Protein AF-F2NIY1-F1 (afdb_monomer)

Structure (mmCIF, N/CA/C/O backbone):
data_AF-F2NIY1-F1
#
_entry.id   AF-F2NIY1-F1
#
loop_
_atom_site.group_PDB
_atom_site.id
_atom_site.type_symbol
_atom_site.label_atom_id
_atom_site.label_alt_id
_atom_site.label_comp_id
_atom_site.label_asym_id
_atom_site.label_entity_id
_atom_site.label_seq_id
_atom_site.pdbx_PDB_ins_code
_atom_site.Cartn_x
_atom_site.Cartn_y
_atom_site.Cartn_z
_atom_site.occupancy
_atom_site.B_iso_or_equiv
_atom_site.auth_seq_id
_atom_site.auth_comp_id
_atom_site.auth_asym_id
_atom_site.auth_atom_id
_atom_site.pdbx_PDB_model_num
ATOM 1 N N . MET A 1 1 ? 26.839 4.513 42.586 1.00 34.50 1 MET A N 1
ATOM 2 C CA . MET A 1 1 ? 27.881 4.174 41.592 1.00 34.50 1 MET A CA 1
ATOM 3 C C . MET A 1 1 ? 27.705 2.713 41.230 1.00 34.50 1 MET A C 1
ATOM 5 O O . MET A 1 1 ? 27.552 1.915 42.141 1.00 34.50 1 MET A O 1
ATOM 9 N N . GLY A 1 2 ? 27.630 2.408 39.936 1.00 27.31 2 GLY A N 1
ATOM 10 C CA . GLY A 1 2 ? 27.145 1.130 39.403 1.00 27.31 2 GLY A CA 1
ATOM 11 C C . GLY A 1 2 ? 26.038 1.392 38.385 1.00 27.31 2 GLY A C 1
ATOM 12 O O . GLY A 1 2 ? 24.865 1.190 38.671 1.00 27.31 2 GLY A O 1
ATOM 13 N N . SER A 1 3 ? 26.416 1.996 37.258 1.00 24.86 3 SER A N 1
ATOM 14 C CA . SER A 1 3 ? 25.543 2.315 36.133 1.00 24.86 3 SER A CA 1
ATOM 15 C C . SER A 1 3 ? 25.683 1.225 35.076 1.00 24.86 3 SER A C 1
ATOM 17 O O . SER A 1 3 ? 26.606 1.290 34.263 1.00 24.86 3 SER A O 1
ATOM 19 N N . ASP A 1 4 ? 24.768 0.263 35.056 1.00 25.28 4 ASP A N 1
ATOM 20 C CA . ASP A 1 4 ? 24.613 -0.617 33.900 1.00 25.28 4 ASP A CA 1
ATOM 21 C C . ASP A 1 4 ? 23.855 0.149 32.813 1.00 25.28 4 ASP A C 1
ATOM 23 O O . ASP A 1 4 ? 22.625 0.200 32.761 1.00 25.28 4 ASP A O 1
ATOM 27 N N . ARG A 1 5 ? 24.637 0.831 31.972 1.00 27.58 5 ARG A N 1
ATOM 28 C CA . ARG A 1 5 ? 24.204 1.356 30.679 1.00 27.58 5 ARG A CA 1
ATOM 29 C C . ARG A 1 5 ? 24.092 0.177 29.713 1.00 27.58 5 ARG A C 1
ATOM 31 O O . ARG A 1 5 ? 25.102 -0.350 29.265 1.00 27.58 5 ARG A O 1
ATOM 38 N N . LEU A 1 6 ? 22.868 -0.210 29.365 1.00 25.81 6 LEU A N 1
ATOM 39 C CA . LEU A 1 6 ? 22.615 -0.975 28.146 1.00 25.81 6 LEU A CA 1
ATOM 40 C C . LEU A 1 6 ? 22.696 -0.002 26.963 1.00 25.81 6 LEU A C 1
ATOM 42 O O . LEU A 1 6 ? 21.741 0.708 26.655 1.00 25.81 6 LEU A O 1
ATOM 46 N N . GLU A 1 7 ? 23.874 0.073 26.345 1.00 24.19 7 GLU A N 1
ATOM 47 C CA . GLU A 1 7 ? 24.075 0.726 25.054 1.00 24.19 7 GLU A CA 1
ATOM 48 C C . GLU A 1 7 ? 23.358 -0.083 23.963 1.00 24.19 7 GLU A C 1
ATOM 50 O O . GLU A 1 7 ? 23.762 -1.191 23.612 1.00 24.19 7 GLU A O 1
ATOM 55 N N . PHE A 1 8 ? 22.284 0.478 23.404 1.00 26.30 8 PHE A N 1
ATOM 56 C CA . PHE A 1 8 ? 21.728 0.010 22.138 1.00 26.30 8 PHE A CA 1
ATOM 57 C C . PHE A 1 8 ? 22.688 0.409 21.010 1.00 26.30 8 PHE A C 1
ATOM 59 O O . PHE A 1 8 ? 22.641 1.517 20.479 1.00 26.30 8 PHE A O 1
ATOM 66 N N . SER A 1 9 ? 23.581 -0.515 20.665 1.00 22.72 9 SER A N 1
ATOM 67 C CA . SER A 1 9 ? 24.379 -0.491 19.441 1.00 22.72 9 SER A CA 1
ATOM 68 C C . SER A 1 9 ? 23.450 -0.504 18.220 1.00 22.72 9 SER A C 1
ATOM 70 O O . SER A 1 9 ? 22.836 -1.521 17.892 1.00 22.72 9 SER A O 1
ATOM 72 N N . MET A 1 10 ? 23.323 0.645 17.549 1.00 27.56 10 MET A N 1
ATOM 73 C CA . MET A 1 10 ? 22.787 0.723 16.191 1.00 27.56 10 MET A CA 1
ATOM 74 C C . MET A 1 10 ? 23.827 0.144 15.228 1.00 27.56 10 MET A C 1
ATOM 76 O O . MET A 1 10 ? 24.684 0.862 14.715 1.00 27.56 10 MET A O 1
ATOM 80 N N . SER A 1 11 ? 23.745 -1.158 14.965 1.00 24.38 11 SER A N 1
ATOM 81 C CA . SER A 1 11 ? 24.379 -1.738 13.786 1.00 24.38 11 SER A CA 1
ATOM 82 C C . SER A 1 11 ? 23.617 -1.270 12.545 1.00 24.38 11 SER A C 1
ATOM 84 O O . SER A 1 11 ? 22.466 -1.623 12.294 1.00 24.38 11 SER A O 1
ATOM 86 N N . THR A 1 12 ? 24.266 -0.411 11.766 1.00 30.39 12 THR A N 1
ATOM 87 C CA . THR A 1 12 ? 23.859 -0.032 10.414 1.00 30.39 12 THR A CA 1
ATOM 88 C C . THR A 1 12 ? 24.094 -1.204 9.462 1.00 30.39 12 THR A C 1
ATOM 90 O O . THR A 1 12 ? 25.028 -1.187 8.663 1.00 30.39 12 THR A O 1
ATOM 93 N N . GLU A 1 13 ? 23.257 -2.235 9.533 1.00 26.20 13 GLU A N 1
ATOM 94 C CA . GLU A 1 13 ? 23.076 -3.141 8.401 1.00 26.20 13 GLU A CA 1
ATOM 95 C C . GLU A 1 13 ? 22.115 -2.479 7.413 1.00 26.20 13 GLU A C 1
ATOM 97 O O . GLU A 1 13 ? 20.939 -2.252 7.709 1.00 26.20 13 GLU A O 1
ATOM 102 N N . LYS A 1 14 ? 22.630 -2.151 6.223 1.00 34.44 14 LYS A N 1
ATOM 103 C CA . LYS A 1 14 ? 21.822 -1.829 5.043 1.00 34.44 14 LYS A CA 1
ATOM 104 C C . LYS A 1 14 ? 20.902 -3.020 4.753 1.00 34.44 14 LYS A C 1
ATOM 106 O O . LYS A 1 14 ? 21.300 -3.956 4.068 1.00 34.44 14 LYS A O 1
ATOM 111 N N . ARG A 1 15 ? 19.683 -2.999 5.293 1.00 31.45 15 ARG A N 1
ATOM 112 C CA . ARG A 1 15 ? 18.624 -3.950 4.945 1.00 31.45 15 ARG A CA 1
ATOM 113 C C . ARG A 1 15 ? 17.949 -3.481 3.663 1.00 31.45 15 ARG A C 1
ATOM 115 O O . ARG A 1 15 ? 17.268 -2.457 3.656 1.00 31.45 15 ARG A O 1
ATOM 122 N N . GLU A 1 16 ? 18.160 -4.232 2.588 1.00 28.19 16 GLU A N 1
ATOM 123 C CA . GLU A 1 16 ? 17.372 -4.150 1.361 1.00 28.19 16 GLU A CA 1
ATOM 124 C C . GLU A 1 16 ? 15.898 -4.417 1.697 1.00 28.19 16 GLU A C 1
ATOM 126 O O . GLU A 1 16 ? 15.471 -5.555 1.892 1.00 28.19 16 GLU A O 1
ATOM 131 N N . PHE A 1 17 ? 15.106 -3.351 1.802 1.00 32.78 17 PHE A N 1
ATOM 132 C CA . PHE A 1 17 ? 13.655 -3.463 1.816 1.00 32.78 17 PHE A CA 1
ATOM 133 C C . PHE A 1 17 ? 13.190 -3.782 0.395 1.00 32.78 17 PHE A C 1
ATOM 135 O O . PHE A 1 17 ? 13.130 -2.911 -0.471 1.00 32.78 17 PHE A O 1
ATOM 142 N N . SER A 1 18 ? 12.842 -5.047 0.167 1.00 27.27 18 SER A N 1
ATOM 143 C CA . SER A 1 18 ? 11.986 -5.455 -0.944 1.00 27.27 18 SER A CA 1
ATOM 144 C C . SER A 1 18 ? 10.733 -4.569 -0.956 1.00 27.27 18 SER A C 1
ATOM 146 O O . SER A 1 18 ? 9.920 -4.624 -0.031 1.00 27.27 18 SER A O 1
ATOM 148 N N . MET A 1 19 ? 10.588 -3.735 -1.991 1.00 32.88 19 MET A N 1
ATOM 149 C CA . MET A 1 19 ? 9.432 -2.863 -2.222 1.00 32.88 19 MET A CA 1
ATOM 150 C C . MET A 1 19 ? 8.177 -3.704 -2.512 1.00 32.88 19 MET A C 1
ATOM 152 O O . MET A 1 19 ? 7.791 -3.907 -3.663 1.00 32.88 19 MET A O 1
ATOM 156 N N . ALA A 1 20 ? 7.519 -4.191 -1.460 1.00 31.25 20 ALA A N 1
ATOM 157 C CA . ALA A 1 20 ? 6.148 -4.679 -1.533 1.00 31.25 20 ALA A CA 1
ATOM 158 C C . ALA A 1 20 ? 5.194 -3.491 -1.758 1.00 31.25 20 ALA A C 1
ATOM 160 O O . ALA A 1 20 ? 5.327 -2.438 -1.135 1.00 31.25 20 ALA A O 1
ATOM 161 N N . LYS A 1 21 ? 4.221 -3.659 -2.662 1.00 38.22 21 LYS A N 1
ATOM 162 C CA . LYS A 1 21 ? 3.338 -2.595 -3.179 1.00 38.22 21 LYS A CA 1
ATOM 163 C C . LYS A 1 21 ? 2.421 -1.908 -2.155 1.00 38.22 21 LYS A C 1
ATOM 165 O O . LYS A 1 21 ? 1.781 -0.936 -2.531 1.00 38.22 21 LYS A O 1
ATOM 170 N N . HIS A 1 22 ? 2.398 -2.316 -0.888 1.00 41.97 22 HIS A N 1
ATOM 171 C CA . HIS A 1 22 ? 1.850 -1.534 0.224 1.00 41.97 22 HIS A CA 1
ATOM 172 C C . HIS A 1 22 ? 2.575 -1.933 1.519 1.00 41.97 22 HIS A C 1
ATOM 174 O O . HIS A 1 22 ? 2.451 -3.088 1.918 1.00 41.97 22 HIS A O 1
ATOM 180 N N . PRO A 1 23 ? 3.306 -1.033 2.203 1.00 52.50 23 PRO A N 1
ATOM 181 C CA . PRO A 1 23 ? 3.766 -1.314 3.557 1.00 52.50 23 PRO A CA 1
ATOM 182 C C . PRO A 1 23 ? 2.530 -1.476 4.447 1.00 52.50 23 PRO A C 1
ATOM 184 O O . PRO A 1 23 ? 1.653 -0.606 4.452 1.00 52.50 23 PRO A O 1
ATOM 187 N N . GLU A 1 24 ? 2.430 -2.598 5.152 1.00 59.06 24 GLU A N 1
ATOM 188 C CA . GLU A 1 24 ? 1.365 -2.870 6.118 1.00 59.06 24 GLU A CA 1
ATOM 189 C C . GLU A 1 24 ? 1.237 -1.697 7.109 1.00 59.06 24 GLU A C 1
ATOM 191 O O . GLU A 1 24 ? 2.199 -1.323 7.783 1.00 59.06 24 GLU A O 1
ATOM 196 N N . LYS A 1 25 ? 0.070 -1.032 7.132 1.00 78.94 25 LYS A N 1
ATOM 197 C CA . LYS A 1 25 ? -0.057 0.311 7.728 1.00 78.94 25 LYS A CA 1
ATOM 198 C C . LYS A 1 25 ? -0.220 0.294 9.247 1.00 78.94 25 LYS A C 1
ATOM 200 O O . LYS A 1 25 ? 0.524 0.992 9.925 1.00 78.94 25 LYS A O 1
ATOM 205 N N . LEU A 1 26 ? -1.183 -0.450 9.791 1.00 92.50 26 LEU A N 1
ATOM 206 C CA . LEU A 1 26 ? -1.394 -0.599 11.238 1.00 92.50 26 LEU A CA 1
ATOM 207 C C . LEU A 1 26 ? -2.004 -1.964 11.540 1.00 92.50 26 LEU A C 1
ATOM 209 O O . LEU A 1 26 ? -3.121 -2.255 11.108 1.00 92.50 26 LEU A O 1
ATOM 213 N N . HIS A 1 27 ? -1.283 -2.761 12.316 1.00 93.50 27 HIS A N 1
ATOM 214 C CA . HIS A 1 27 ? -1.704 -4.059 12.817 1.00 93.50 27 HIS A CA 1
ATOM 215 C C . HIS A 1 27 ? -1.957 -3.953 14.320 1.00 93.50 27 HIS A C 1
ATOM 217 O O . HIS A 1 27 ? -1.181 -3.336 15.053 1.00 93.50 27 HIS A O 1
ATOM 223 N N . VAL A 1 28 ? -3.084 -4.505 14.765 1.00 95.56 28 VAL A N 1
ATOM 224 C CA . VAL A 1 28 ? -3.552 -4.390 16.148 1.00 95.56 28 VAL A CA 1
ATOM 225 C C . VAL A 1 28 ? -3.917 -5.774 16.640 1.00 95.56 28 VAL A C 1
ATOM 227 O O . VAL A 1 28 ? -4.896 -6.362 16.186 1.00 95.56 28 VAL A O 1
ATOM 230 N N . GLY A 1 29 ? -3.117 -6.273 17.570 1.00 95.25 29 GLY A N 1
ATOM 231 C CA . GLY A 1 29 ? -3.402 -7.480 18.320 1.00 95.25 29 GLY A CA 1
ATOM 232 C C . GLY A 1 29 ? -4.019 -7.135 19.665 1.00 95.25 29 GLY A C 1
ATOM 233 O O . GLY A 1 29 ? -3.693 -6.101 20.244 1.00 95.25 29 GLY A O 1
ATOM 234 N N . TYR A 1 30 ? -4.920 -7.961 20.177 1.00 96.12 30 TYR A N 1
ATOM 235 C CA . TYR A 1 30 ? -5.479 -7.775 21.513 1.00 96.12 30 TYR A CA 1
ATOM 236 C C . TYR A 1 30 ? -5.852 -9.122 22.126 1.00 96.12 30 TYR A C 1
ATOM 238 O O . TYR A 1 30 ? -6.194 -10.053 21.403 1.00 96.12 30 TYR A O 1
ATOM 246 N N . GLY A 1 31 ? -5.766 -9.218 23.448 1.00 96.12 31 GLY A N 1
ATOM 247 C CA . GLY A 1 31 ? -6.045 -10.438 24.193 1.00 96.12 31 GLY A CA 1
ATOM 248 C C . GLY A 1 31 ? -6.516 -10.138 25.606 1.00 96.12 31 GLY A C 1
ATOM 249 O O . GLY A 1 31 ? -6.252 -9.058 26.147 1.00 96.12 31 GLY A O 1
ATOM 250 N N . THR A 1 32 ? -7.243 -11.079 26.198 1.00 97.06 32 THR A N 1
ATOM 251 C CA . THR A 1 32 ? -7.764 -10.960 27.558 1.00 97.06 32 THR A CA 1
ATOM 252 C C . THR A 1 32 ? -7.645 -12.277 28.310 1.00 97.06 32 THR A C 1
ATOM 254 O O . THR A 1 32 ? -7.952 -13.342 27.785 1.00 97.06 32 THR A O 1
ATOM 257 N N . ALA A 1 33 ? -7.207 -12.213 29.565 1.00 97.12 33 ALA A N 1
ATOM 258 C CA . ALA A 1 33 ? -7.111 -13.388 30.418 1.00 97.12 33 ALA A CA 1
ATOM 259 C C . ALA A 1 33 ? -7.581 -13.084 31.843 1.00 97.12 33 ALA A C 1
ATOM 261 O O . ALA A 1 33 ? -7.423 -11.972 32.355 1.00 97.12 33 ALA A O 1
ATOM 262 N N . ALA A 1 34 ? -8.143 -14.104 32.491 1.00 95.75 34 ALA A N 1
ATOM 263 C CA . ALA A 1 34 ? -8.561 -14.078 33.886 1.00 95.75 34 ALA A CA 1
ATOM 264 C C . ALA A 1 34 ? -8.251 -15.428 34.552 1.00 95.75 34 ALA A C 1
ATOM 266 O O . ALA A 1 34 ? -8.236 -16.476 33.911 1.00 95.75 34 ALA A O 1
ATOM 267 N N . GLY A 1 35 ? -7.994 -15.407 35.857 1.00 93.75 35 GLY A N 1
ATOM 268 C CA . GLY A 1 35 ? -7.567 -16.577 36.629 1.00 93.75 35 GLY A CA 1
ATOM 269 C C . GLY A 1 35 ? -6.897 -16.195 37.948 1.00 93.75 35 GLY A C 1
ATOM 270 O O . GLY A 1 35 ? -6.957 -15.034 38.348 1.00 93.75 35 GLY A O 1
ATOM 271 N N . ASN A 1 36 ? -6.246 -17.166 38.598 1.00 92.75 36 ASN A N 1
ATOM 272 C CA . ASN A 1 36 ? -5.643 -17.001 39.933 1.00 92.75 36 ASN A CA 1
ATOM 273 C C . ASN A 1 36 ? -4.116 -16.803 39.922 1.00 92.75 36 ASN A C 1
ATOM 275 O O . ASN A 1 36 ? -3.547 -16.433 40.942 1.00 92.75 36 ASN A O 1
ATOM 279 N N . ASN A 1 37 ? -3.436 -17.076 38.804 1.00 96.75 37 ASN A N 1
ATOM 280 C CA . ASN A 1 37 ? -1.978 -16.962 38.694 1.00 96.75 37 ASN A CA 1
ATOM 281 C C . ASN A 1 37 ? -1.614 -15.736 37.845 1.00 96.75 37 ASN A C 1
ATOM 283 O O . ASN A 1 37 ? -1.852 -15.732 36.638 1.00 96.75 37 ASN A O 1
ATOM 287 N N . SER A 1 38 ? -1.039 -14.712 38.478 1.00 97.56 38 SER A N 1
ATOM 288 C CA . SER A 1 38 ? -0.721 -13.429 37.842 1.00 97.56 38 SER A CA 1
ATOM 289 C C . SER A 1 38 ? 0.246 -13.553 36.665 1.00 97.56 38 SER A C 1
ATOM 291 O O . SER A 1 38 ? -0.016 -12.980 35.608 1.00 97.56 38 SER A O 1
ATOM 293 N N . LEU A 1 39 ? 1.318 -14.338 36.809 1.00 97.19 39 LEU A N 1
ATOM 294 C CA . LEU A 1 39 ? 2.290 -14.574 35.736 1.00 97.19 39 LEU A CA 1
ATOM 295 C C . LEU A 1 39 ? 1.623 -15.217 34.511 1.00 97.19 39 LEU A C 1
ATOM 297 O O . LEU A 1 39 ? 1.775 -14.743 33.384 1.00 97.19 39 LEU A O 1
ATOM 301 N N . ARG A 1 40 ? 0.848 -16.283 34.739 1.00 97.31 40 ARG A N 1
ATOM 302 C CA . ARG A 1 40 ? 0.166 -17.031 33.676 1.00 97.31 40 ARG A CA 1
ATOM 303 C C . ARG A 1 40 ? -0.861 -16.169 32.944 1.00 97.31 40 ARG A C 1
ATOM 305 O O . ARG A 1 40 ? -0.887 -16.193 31.720 1.00 97.31 40 ARG A O 1
ATOM 312 N N . VAL A 1 41 ? -1.653 -15.388 33.678 1.00 97.50 41 VAL A N 1
ATOM 313 C CA . VAL A 1 41 ? -2.659 -14.485 33.099 1.00 97.50 41 VAL A CA 1
ATOM 314 C C . VAL A 1 41 ? -1.999 -13.438 32.192 1.00 97.50 41 VAL A C 1
ATOM 316 O O . VAL A 1 41 ? -2.452 -13.233 31.068 1.00 97.50 41 VAL A O 1
ATOM 319 N N . GLY A 1 42 ? -0.892 -12.825 32.628 1.00 97.12 42 GLY A N 1
ATOM 320 C CA . GLY A 1 42 ? -0.138 -11.888 31.787 1.00 97.12 42 GLY A CA 1
ATOM 321 C C . GLY A 1 42 ? 0.398 -12.536 30.506 1.00 97.12 42 GLY A C 1
ATOM 322 O O . GLY A 1 42 ? 0.299 -11.956 29.424 1.00 97.12 42 GLY A O 1
ATOM 323 N N . ARG A 1 43 ? 0.915 -13.766 30.614 1.00 97.81 43 ARG A N 1
ATOM 324 C CA . ARG A 1 43 ? 1.428 -14.538 29.475 1.00 97.81 43 ARG A CA 1
ATOM 325 C C . ARG A 1 43 ? 0.332 -14.913 28.476 1.00 97.81 43 ARG A C 1
ATOM 327 O O . ARG A 1 43 ? 0.522 -14.713 27.281 1.00 97.81 43 ARG A O 1
ATOM 334 N N . GLU A 1 44 ? -0.798 -15.437 28.943 1.00 97.69 44 GLU A N 1
ATOM 335 C CA . GLU A 1 44 ? -1.914 -15.864 28.084 1.00 97.69 44 GLU A CA 1
ATOM 336 C C . GLU A 1 44 ? -2.508 -14.681 27.306 1.00 97.69 44 GLU A C 1
ATOM 338 O O . GLU A 1 44 ? -2.643 -14.763 26.085 1.00 97.69 44 GLU A O 1
ATOM 343 N N . ALA A 1 45 ? -2.756 -13.547 27.975 1.00 97.25 45 ALA A N 1
ATOM 344 C CA . ALA A 1 45 ? -3.261 -12.344 27.310 1.00 97.25 45 ALA A CA 1
ATOM 345 C C . ALA A 1 45 ? -2.279 -11.811 26.248 1.00 97.25 45 ALA A C 1
ATOM 347 O O . ALA A 1 45 ? -2.693 -11.398 25.164 1.00 97.25 45 ALA A O 1
ATOM 348 N N . ALA A 1 46 ? -0.969 -11.846 26.524 1.00 96.94 46 ALA A N 1
ATOM 349 C CA . ALA A 1 46 ? 0.049 -11.435 25.558 1.00 96.94 46 ALA A CA 1
ATOM 350 C C . ALA A 1 46 ? 0.176 -12.403 24.368 1.00 96.94 46 ALA A C 1
ATOM 352 O O . ALA A 1 46 ? 0.384 -11.950 23.243 1.00 96.94 46 ALA A O 1
ATOM 353 N N . GLN A 1 47 ? 0.036 -13.715 24.590 1.00 96.31 47 GLN A N 1
ATOM 354 C CA . GLN A 1 47 ? 0.047 -14.721 23.520 1.00 96.31 47 GLN A CA 1
ATOM 355 C C . GLN A 1 47 ? -1.135 -14.541 22.573 1.00 96.31 47 GLN A C 1
ATOM 357 O O . GLN A 1 47 ? -0.943 -14.525 21.359 1.00 96.31 47 GLN A O 1
ATOM 362 N N . GLU A 1 48 ? -2.337 -14.360 23.119 1.00 95.50 48 GLU A N 1
ATOM 363 C CA . GLU A 1 48 ? -3.535 -14.087 22.325 1.00 95.50 48 GLU A CA 1
ATOM 364 C C . GLU A 1 48 ? -3.368 -12.802 21.501 1.00 95.50 48 GLU A C 1
ATOM 366 O O . GLU A 1 48 ? -3.594 -12.809 20.289 1.00 95.50 48 GLU A O 1
ATOM 371 N N . ALA A 1 49 ? -2.865 -11.729 22.123 1.00 95.50 49 ALA A N 1
ATOM 372 C CA . ALA A 1 49 ? -2.638 -10.472 21.426 1.00 95.50 49 ALA A CA 1
ATOM 373 C C . ALA A 1 49 ? -1.593 -10.598 20.304 1.00 95.50 49 ALA A C 1
ATOM 375 O O . ALA A 1 49 ? -1.797 -10.059 19.219 1.00 95.50 49 ALA A O 1
ATOM 376 N N . LEU A 1 50 ? -0.491 -11.321 20.520 1.00 92.62 50 LEU A N 1
ATOM 377 C CA . LEU A 1 50 ? 0.556 -11.481 19.507 1.00 92.62 50 LEU A CA 1
ATOM 378 C C . LEU A 1 50 ? 0.130 -12.416 18.362 1.00 92.62 50 LEU A C 1
ATOM 380 O O . LEU A 1 50 ? 0.464 -12.153 17.207 1.00 92.62 50 LEU A O 1
ATOM 384 N N . HIS A 1 51 ? -0.645 -13.468 18.649 1.00 90.50 51 HIS A N 1
ATOM 385 C CA . HIS A 1 51 ? -1.188 -14.370 17.625 1.00 90.50 51 HIS A CA 1
ATOM 386 C C . HIS A 1 51 ? -2.072 -13.650 16.599 1.00 90.50 51 HIS A C 1
ATOM 388 O O . HIS A 1 51 ? -2.132 -14.075 15.448 1.00 90.50 51 HIS A O 1
ATOM 394 N N . ALA A 1 52 ? -2.727 -12.553 16.987 1.00 84.06 52 ALA A N 1
ATOM 395 C CA . ALA A 1 52 ? -3.573 -11.764 16.096 1.00 84.06 52 ALA A CA 1
ATOM 396 C C . ALA A 1 52 ? -2.792 -10.933 15.052 1.00 84.06 52 ALA A C 1
ATOM 398 O O . ALA A 1 52 ? -3.408 -10.400 14.129 1.00 84.06 52 ALA A O 1
ATOM 399 N N . ILE A 1 53 ? -1.461 -10.812 15.173 1.00 87.94 53 ILE A N 1
ATOM 400 C CA . ILE A 1 53 ? -0.608 -10.005 14.278 1.00 87.94 53 ILE A CA 1
ATOM 401 C C . ILE A 1 53 ? 0.682 -10.747 13.856 1.00 87.94 53 ILE A C 1
ATOM 403 O O . ILE A 1 53 ? 1.796 -10.299 14.151 1.00 87.94 53 ILE A O 1
ATOM 407 N N . PRO A 1 54 ? 0.570 -11.896 13.161 1.00 74.25 54 PRO A N 1
ATOM 408 C CA . PRO A 1 54 ? 1.721 -12.727 12.821 1.00 74.25 54 PRO A CA 1
ATOM 409 C C . PRO A 1 54 ? 2.687 -11.997 11.877 1.00 74.25 54 PRO A C 1
ATOM 411 O O . PRO A 1 54 ? 2.282 -11.432 10.866 1.00 74.25 54 PRO A O 1
ATOM 414 N N . GLY A 1 55 ? 3.983 -12.026 12.196 1.00 75.69 55 GLY A N 1
ATOM 415 C CA . GLY A 1 55 ? 5.039 -11.441 11.357 1.00 75.69 55 GLY A CA 1
ATOM 416 C C . GLY A 1 55 ? 5.217 -9.922 11.482 1.00 75.69 55 GLY A C 1
ATOM 417 O O . GLY A 1 55 ? 6.171 -9.383 10.923 1.00 75.69 55 GLY A O 1
ATOM 418 N N . SER A 1 56 ? 4.364 -9.229 12.241 1.00 83.94 56 SER A N 1
ATOM 419 C CA . SER A 1 56 ? 4.499 -7.791 12.493 1.00 83.94 56 SER A CA 1
ATOM 420 C C . SER A 1 56 ? 5.357 -7.510 13.726 1.00 83.94 56 SER A C 1
ATOM 422 O O . SER A 1 56 ? 5.246 -8.190 14.744 1.00 83.94 56 SER A O 1
ATOM 424 N N . PHE A 1 57 ? 6.196 -6.474 13.664 1.00 88.19 57 PHE A N 1
ATOM 425 C CA . PHE A 1 57 ? 7.023 -6.051 14.796 1.00 88.19 57 PHE A CA 1
ATOM 426 C C . PHE A 1 57 ? 6.242 -5.098 15.717 1.00 88.19 57 PHE A C 1
ATOM 428 O O . PHE A 1 57 ? 5.817 -4.037 15.251 1.00 88.19 57 PHE A O 1
ATOM 435 N N . PRO A 1 58 ? 6.055 -5.431 17.009 1.00 93.38 58 PRO A N 1
ATOM 436 C CA . PRO A 1 58 ? 5.371 -4.560 17.960 1.00 93.38 58 PRO A CA 1
ATOM 437 C C . PRO A 1 58 ? 6.060 -3.195 18.129 1.00 93.38 58 PRO A C 1
ATOM 439 O O . PRO A 1 58 ? 7.248 -3.112 18.417 1.00 93.38 58 PRO A O 1
ATOM 442 N N . THR A 1 59 ? 5.290 -2.119 17.993 1.00 94.44 59 THR A N 1
ATOM 443 C CA . THR A 1 59 ? 5.685 -0.726 18.249 1.00 94.44 59 THR A CA 1
ATOM 444 C C . THR A 1 59 ? 5.410 -0.320 19.698 1.00 94.44 59 THR A C 1
ATOM 446 O O . THR A 1 59 ? 6.181 0.434 20.287 1.00 94.44 59 THR A O 1
ATOM 449 N N . ALA A 1 60 ? 4.286 -0.770 20.264 1.00 96.62 60 ALA A N 1
ATOM 450 C CA . ALA A 1 60 ? 3.871 -0.470 21.633 1.00 96.62 60 ALA A CA 1
ATOM 451 C C . ALA A 1 60 ? 2.905 -1.538 22.155 1.00 96.62 60 ALA A C 1
ATOM 453 O O . ALA A 1 60 ? 2.113 -2.084 21.386 1.00 96.62 60 ALA A O 1
ATOM 454 N N . VAL A 1 61 ? 2.939 -1.794 23.462 1.00 97.88 61 VAL A N 1
ATOM 455 C CA . VAL A 1 61 ? 2.011 -2.701 24.147 1.00 97.88 61 VAL A CA 1
ATOM 456 C C . VAL A 1 61 ? 1.254 -1.921 25.216 1.00 97.88 61 VAL A C 1
ATOM 458 O O . VAL A 1 61 ? 1.875 -1.368 26.122 1.00 97.88 61 VAL A O 1
ATOM 461 N N . LEU A 1 62 ? -0.075 -1.875 25.118 1.00 98.12 62 LEU A N 1
ATOM 462 C CA . LEU A 1 62 ? -0.946 -1.304 26.143 1.00 98.12 62 LEU A CA 1
ATOM 463 C C . LEU A 1 62 ? -1.436 -2.410 27.081 1.00 98.12 62 LEU A C 1
ATOM 465 O O . LEU A 1 62 ? -1.850 -3.471 26.612 1.00 98.12 62 LEU A O 1
ATOM 469 N N . VAL A 1 63 ? -1.411 -2.154 28.388 1.00 97.88 63 VAL A N 1
ATOM 470 C CA . VAL A 1 63 ? -1.830 -3.115 29.417 1.00 97.88 63 VAL A CA 1
ATOM 471 C C . VAL A 1 63 ? -2.835 -2.479 30.364 1.00 97.88 63 VAL A C 1
ATOM 473 O O . VAL A 1 63 ? -2.562 -1.459 30.995 1.00 97.88 63 VAL A O 1
ATOM 476 N N . PHE A 1 64 ? -3.986 -3.119 30.506 1.00 97.38 64 PHE A N 1
ATOM 477 C CA . PHE A 1 64 ? -5.020 -2.739 31.460 1.00 97.38 64 PHE A CA 1
ATOM 478 C C . PHE A 1 64 ? -5.277 -3.920 32.381 1.00 97.38 64 PHE A C 1
ATOM 480 O O . PHE A 1 64 ? -5.562 -5.016 31.904 1.00 97.38 64 PHE A O 1
ATOM 487 N N . ALA A 1 65 ? -5.104 -3.725 33.686 1.00 96.38 65 ALA A N 1
ATOM 488 C CA . ALA A 1 65 ? -5.132 -4.826 34.642 1.00 96.38 65 ALA A CA 1
ATOM 489 C C . ALA A 1 65 ? -5.832 -4.445 35.947 1.00 96.38 65 ALA A C 1
ATOM 491 O O . ALA A 1 65 ? -5.613 -3.360 36.491 1.00 96.38 65 ALA A O 1
ATOM 492 N N . SER A 1 66 ? -6.611 -5.375 36.488 1.00 95.31 66 SER A N 1
ATOM 493 C CA . SER A 1 66 ? -7.182 -5.247 37.827 1.00 95.31 66 SER A CA 1
ATOM 494 C C . SER A 1 66 ? -6.095 -5.347 38.903 1.00 95.31 66 SER A C 1
ATOM 496 O O . SER A 1 66 ? -5.150 -6.138 38.807 1.00 95.31 66 SER A O 1
ATOM 498 N N . VAL A 1 67 ? -6.260 -4.566 39.975 1.00 94.50 67 VAL A N 1
ATOM 499 C CA . VAL A 1 67 ? -5.358 -4.572 41.140 1.00 94.50 67 VAL A CA 1
ATOM 500 C C . VAL A 1 67 ? -5.417 -5.869 41.949 1.00 94.50 67 VAL A C 1
ATOM 502 O O . VAL A 1 67 ? -4.587 -6.063 42.835 1.00 94.50 67 VAL A O 1
ATOM 505 N N . LYS A 1 68 ? -6.370 -6.774 41.674 1.00 93.19 68 LYS A N 1
ATOM 506 C CA . LYS A 1 68 ? -6.409 -8.082 42.344 1.00 93.19 68 LYS A CA 1
ATOM 507 C C . LYS A 1 68 ? -5.171 -8.937 42.056 1.00 93.19 68 LYS A C 1
ATOM 509 O O . LYS A 1 68 ? -4.900 -9.889 42.783 1.00 93.19 68 LYS A O 1
ATOM 514 N N . TYR A 1 69 ? -4.463 -8.637 40.969 1.00 95.75 69 TYR A N 1
ATOM 515 C CA . TYR A 1 69 ? -3.278 -9.357 40.533 1.00 95.75 69 TYR A CA 1
ATOM 516 C C . TYR A 1 69 ? -1.995 -8.761 41.112 1.00 95.75 69 TYR A C 1
ATOM 518 O O . TYR A 1 69 ? -1.878 -7.554 41.310 1.00 95.75 69 TYR A O 1
ATOM 526 N N . ASN A 1 70 ? -0.966 -9.598 41.263 1.00 96.94 70 ASN A N 1
ATOM 527 C CA . ASN A 1 70 ? 0.401 -9.112 41.384 1.00 96.94 70 ASN A CA 1
ATOM 528 C C . ASN A 1 70 ? 0.845 -8.517 40.035 1.00 96.94 70 ASN A C 1
ATOM 530 O O . ASN A 1 70 ? 1.250 -9.235 39.119 1.00 96.94 70 ASN A O 1
ATOM 534 N N . LEU A 1 71 ? 0.753 -7.192 39.909 1.00 97.12 71 LEU A N 1
ATOM 535 C CA . LEU A 1 71 ? 1.014 -6.460 38.664 1.00 97.12 71 LEU A CA 1
ATOM 536 C C . LEU A 1 71 ? 2.437 -6.676 38.133 1.00 97.12 71 LEU A C 1
ATOM 538 O O . LEU A 1 71 ? 2.646 -6.709 36.924 1.00 97.12 71 LEU A O 1
ATOM 542 N N . VAL A 1 72 ? 3.418 -6.864 39.021 1.00 97.50 72 VAL A N 1
ATOM 543 C CA . VAL A 1 72 ? 4.801 -7.140 38.615 1.00 97.50 72 VAL A CA 1
ATOM 544 C C . VAL A 1 72 ? 4.895 -8.511 37.949 1.00 97.50 72 VAL A C 1
ATOM 546 O O . VAL A 1 72 ? 5.544 -8.635 36.914 1.00 97.50 72 VAL A O 1
ATOM 549 N N . GLU A 1 73 ? 4.225 -9.534 38.482 1.00 97.81 73 GLU A N 1
ATOM 550 C CA . GLU A 1 73 ? 4.165 -10.858 37.846 1.00 97.81 73 GLU A CA 1
ATOM 551 C C . GLU A 1 73 ? 3.410 -10.826 36.514 1.00 97.81 73 GLU A C 1
ATOM 553 O O . GLU A 1 73 ? 3.881 -11.416 35.544 1.00 97.81 73 GLU A O 1
ATOM 558 N N . VAL A 1 74 ? 2.298 -10.086 36.425 1.00 98.06 74 VAL A N 1
ATOM 559 C CA . VAL A 1 74 ? 1.572 -9.888 35.155 1.00 98.06 74 VAL A CA 1
ATOM 560 C C . VAL A 1 74 ? 2.508 -9.314 34.088 1.00 98.06 74 VAL A C 1
ATOM 562 O O . VAL A 1 74 ? 2.607 -9.861 32.990 1.00 98.06 74 VAL A O 1
ATOM 565 N N . LEU A 1 75 ? 3.244 -8.246 34.414 1.00 98.06 75 LEU A N 1
ATOM 566 C CA . LEU A 1 75 ? 4.190 -7.622 33.486 1.00 98.06 75 LEU A CA 1
ATOM 567 C C . LEU A 1 75 ? 5.335 -8.567 33.102 1.00 98.06 75 LEU A C 1
ATOM 569 O O . LEU A 1 75 ? 5.748 -8.559 31.943 1.00 98.06 75 LEU A O 1
ATOM 573 N N . HIS A 1 76 ? 5.833 -9.397 34.025 1.00 97.44 76 HIS A N 1
ATOM 574 C CA . HIS A 1 76 ? 6.822 -10.426 33.692 1.00 97.44 76 HIS A CA 1
ATOM 575 C C . HIS A 1 76 ? 6.271 -11.435 32.681 1.00 97.44 76 HIS A C 1
ATOM 577 O O . HIS A 1 76 ? 6.941 -11.694 31.685 1.00 97.44 76 HIS A O 1
ATOM 583 N N . GLY A 1 77 ? 5.044 -11.928 32.877 1.00 97.06 77 GLY A N 1
ATOM 584 C CA . GLY A 1 77 ? 4.398 -12.864 31.952 1.00 97.06 77 GLY A CA 1
ATOM 585 C C . GLY A 1 77 ? 4.227 -12.281 30.547 1.00 97.06 77 GLY A C 1
ATOM 586 O O . GLY A 1 77 ? 4.476 -12.966 29.559 1.00 97.06 77 GLY A O 1
ATOM 587 N N . ILE A 1 78 ? 3.896 -10.990 30.445 1.00 97.69 78 ILE A N 1
ATOM 588 C CA . ILE A 1 78 ? 3.825 -10.278 29.158 1.00 97.69 78 ILE A CA 1
ATOM 589 C C . ILE A 1 78 ? 5.207 -10.218 28.488 1.00 97.69 78 ILE A C 1
ATOM 591 O O . ILE A 1 78 ? 5.324 -10.480 27.291 1.00 97.69 78 ILE A O 1
ATOM 595 N N . HIS A 1 79 ? 6.266 -9.927 29.251 1.00 96.75 79 HIS A N 1
ATOM 596 C CA . HIS A 1 79 ? 7.634 -9.845 28.721 1.00 96.75 79 HIS A CA 1
ATOM 597 C C . HIS A 1 79 ? 8.238 -11.206 28.338 1.00 96.75 79 HIS A C 1
ATOM 599 O O . HIS A 1 79 ? 9.202 -11.227 27.574 1.00 96.75 79 HIS A O 1
ATOM 605 N N . GLU A 1 80 ? 7.702 -12.332 28.826 1.00 95.94 80 GLU A N 1
ATOM 606 C CA . GLU A 1 80 ? 8.078 -13.668 28.326 1.00 95.94 80 GLU A CA 1
ATOM 607 C C . GLU A 1 80 ? 7.644 -13.881 26.869 1.00 95.94 80 GLU A C 1
ATOM 609 O O . GLU A 1 80 ? 8.236 -14.694 26.161 1.00 95.94 80 GLU A O 1
ATOM 614 N N . VAL A 1 81 ? 6.613 -13.158 26.424 1.00 94.88 81 VAL A N 1
ATOM 615 C CA . VAL A 1 81 ? 6.020 -13.290 25.088 1.00 94.88 81 VAL A CA 1
ATOM 616 C C . VAL A 1 81 ? 6.480 -12.161 24.172 1.00 94.88 81 VAL A C 1
ATOM 618 O O . VAL A 1 81 ? 6.845 -12.401 23.024 1.00 94.88 81 VAL A O 1
ATOM 621 N N . ILE A 1 82 ? 6.471 -10.925 24.675 1.00 93.00 82 ILE A N 1
ATOM 622 C CA . ILE A 1 82 ? 6.777 -9.720 23.904 1.00 93.00 82 ILE A CA 1
ATOM 623 C C . ILE A 1 82 ? 8.027 -9.066 24.487 1.00 93.00 82 ILE A C 1
ATOM 625 O O . ILE A 1 82 ? 7.984 -8.408 25.524 1.00 93.00 82 ILE A O 1
ATOM 629 N N . THR A 1 83 ? 9.156 -9.237 23.805 1.00 85.94 83 THR A N 1
ATOM 630 C CA . THR A 1 83 ? 10.470 -8.795 24.299 1.00 85.94 83 THR A CA 1
ATOM 631 C C . THR A 1 83 ? 10.906 -7.430 23.770 1.00 85.94 83 THR A C 1
ATOM 633 O O . THR A 1 83 ? 11.690 -6.748 24.424 1.00 85.94 83 THR A O 1
ATOM 636 N N . ASN A 1 84 ? 10.389 -7.011 22.611 1.00 83.88 84 ASN A N 1
ATOM 637 C CA . ASN A 1 84 ? 10.940 -5.902 21.825 1.00 83.88 84 ASN A CA 1
ATOM 638 C C . ASN A 1 84 ? 9.950 -4.744 21.612 1.00 83.88 84 ASN A C 1
ATOM 640 O O . ASN A 1 84 ? 9.902 -4.173 20.527 1.00 83.88 84 ASN A O 1
ATOM 644 N N . ALA A 1 85 ? 9.157 -4.390 22.628 1.00 91.31 85 ALA A N 1
ATOM 645 C CA . ALA A 1 85 ? 8.310 -3.199 22.587 1.00 91.31 85 ALA A CA 1
ATOM 646 C C . ALA A 1 85 ? 8.101 -2.565 23.969 1.00 91.31 85 ALA A C 1
ATOM 648 O O . ALA A 1 85 ? 8.087 -3.272 24.977 1.00 91.31 85 ALA A O 1
ATOM 649 N N . PRO A 1 86 ? 7.900 -1.236 24.028 1.00 94.88 86 PRO A N 1
ATOM 650 C CA . PRO A 1 86 ? 7.535 -0.547 25.257 1.00 94.88 86 PRO A CA 1
ATOM 651 C C . PRO A 1 86 ? 6.159 -1.010 25.754 1.00 94.88 86 PRO A C 1
ATOM 653 O O . PRO A 1 86 ? 5.157 -0.868 25.051 1.00 94.88 86 PRO A O 1
ATOM 656 N N . VAL A 1 87 ? 6.124 -1.537 26.981 1.00 97.75 87 VAL A N 1
ATOM 657 C CA . VAL A 1 87 ? 4.903 -1.951 27.687 1.00 97.75 87 VAL A CA 1
ATOM 658 C C . VAL A 1 87 ? 4.452 -0.823 28.605 1.00 97.75 87 VAL A C 1
ATOM 660 O O . VAL A 1 87 ? 5.203 -0.422 29.493 1.00 97.75 87 VAL A O 1
ATOM 663 N N . LEU A 1 88 ? 3.247 -0.300 28.391 1.00 97.50 88 LEU A N 1
ATOM 664 C CA . LEU A 1 88 ? 2.698 0.835 29.131 1.00 97.50 88 LEU A CA 1
ATOM 665 C C . LEU A 1 88 ? 1.214 0.643 29.444 1.00 97.50 88 LEU A C 1
ATOM 667 O O . LEU A 1 88 ? 0.514 -0.067 28.732 1.00 97.50 88 LEU A O 1
ATOM 671 N N . GLY A 1 89 ? 0.705 1.275 30.495 1.00 96.75 89 GLY A N 1
ATOM 672 C CA . GLY A 1 89 ? -0.692 1.079 30.864 1.00 96.75 89 GLY A CA 1
ATOM 673 C C . GLY A 1 89 ? -1.067 1.597 32.239 1.00 96.75 89 GLY A C 1
ATOM 674 O O . GLY A 1 89 ? -0.354 2.415 32.820 1.00 96.75 89 GLY A O 1
ATOM 675 N N . ALA A 1 90 ? -2.188 1.108 32.761 1.00 97.06 90 ALA A N 1
ATOM 676 C CA . ALA A 1 90 ? -2.720 1.517 34.054 1.00 97.06 90 ALA A CA 1
ATOM 677 C C . ALA A 1 90 ? -3.605 0.436 34.679 1.00 97.06 90 ALA A C 1
ATOM 679 O O . ALA A 1 90 ? -4.113 -0.454 33.992 1.00 97.06 90 ALA A O 1
ATOM 680 N N . THR A 1 91 ? -3.809 0.543 35.989 1.00 96.44 91 THR A N 1
ATOM 681 C CA . THR A 1 91 ? -4.847 -0.216 36.683 1.00 96.44 91 THR A CA 1
ATOM 682 C C . THR A 1 91 ? -6.212 0.418 36.493 1.00 96.44 91 THR A C 1
ATOM 684 O O . THR A 1 91 ? -6.330 1.624 36.251 1.00 96.44 91 THR A O 1
ATOM 687 N N . THR A 1 92 ? -7.254 -0.401 36.580 1.00 92.31 92 THR A N 1
ATOM 688 C CA . THR A 1 92 ? -8.590 -0.013 36.126 1.00 92.31 92 THR A CA 1
ATOM 689 C C . THR A 1 92 ? -9.679 -0.337 37.141 1.00 92.31 92 THR A C 1
ATOM 691 O O . THR A 1 92 ? -9.465 -1.145 38.040 1.00 92.31 92 THR A O 1
ATOM 694 N N . ALA A 1 93 ? -10.860 0.271 36.971 1.00 86.50 93 ALA A N 1
ATOM 695 C CA . ALA A 1 93 ? -12.083 -0.113 37.684 1.00 86.50 93 ALA A CA 1
ATOM 696 C C . ALA A 1 93 ? -12.885 -1.209 36.945 1.00 86.50 93 ALA A C 1
ATOM 698 O O . ALA A 1 93 ? -14.025 -1.510 37.308 1.00 86.50 93 ALA A O 1
ATOM 699 N N . GLY A 1 94 ? -12.315 -1.751 35.867 1.00 91.06 94 GLY A N 1
ATOM 700 C CA . GLY A 1 94 ? -12.895 -2.735 34.962 1.00 91.06 94 GLY A CA 1
ATOM 701 C C . GLY A 1 94 ? -12.297 -2.578 33.567 1.00 91.06 94 GLY A C 1
ATOM 702 O O . GLY A 1 94 ? -12.110 -1.458 33.090 1.00 91.06 94 GLY A O 1
ATOM 703 N N . GLU A 1 95 ? -12.013 -3.678 32.884 1.00 94.56 95 GLU A N 1
ATOM 704 C CA . GLU A 1 95 ? -11.385 -3.644 31.565 1.00 94.56 95 GLU A CA 1
ATOM 705 C C . GLU A 1 95 ? -12.427 -3.728 30.435 1.00 94.56 95 GLU A C 1
ATOM 707 O O . GLU A 1 95 ? -13.578 -4.120 30.633 1.00 94.56 95 GLU A O 1
ATOM 712 N N . ILE A 1 96 ? -12.046 -3.332 29.221 1.00 95.25 96 ILE A N 1
ATOM 713 C CA . ILE A 1 96 ? -12.893 -3.416 28.027 1.00 95.25 96 ILE A CA 1
ATOM 714 C C . ILE A 1 96 ? -12.103 -4.130 26.931 1.00 95.25 96 ILE A C 1
ATOM 716 O O . ILE A 1 96 ? -11.030 -3.683 26.529 1.00 95.25 96 ILE A O 1
ATOM 720 N N . CYS A 1 97 ? -12.663 -5.227 26.425 1.00 95.31 97 CYS A N 1
ATOM 721 C CA . CYS A 1 97 ? -12.145 -5.973 25.281 1.00 95.31 97 CYS A CA 1
ATOM 722 C C . CYS A 1 97 ? -13.325 -6.477 24.442 1.00 95.31 97 CYS A C 1
ATOM 724 O O . CYS A 1 97 ? -13.892 -7.532 24.727 1.00 95.31 97 CYS A O 1
ATOM 726 N N . ASN A 1 98 ? -13.792 -5.646 23.500 1.00 94.12 98 ASN A N 1
ATOM 727 C CA . ASN A 1 98 ? -15.046 -5.765 22.728 1.00 94.12 98 ASN A CA 1
ATOM 728 C C . ASN A 1 98 ? -16.334 -5.960 23.561 1.00 94.12 98 ASN A C 1
ATOM 730 O O . ASN A 1 98 ? -17.437 -6.062 23.022 1.00 94.12 98 ASN A O 1
ATOM 734 N N . ALA A 1 99 ? -16.208 -6.035 24.873 1.00 91.94 99 ALA A N 1
ATOM 735 C CA . ALA A 1 99 ? -17.247 -6.143 25.869 1.00 91.94 99 ALA A CA 1
ATOM 736 C C . ALA A 1 99 ? -16.626 -5.736 27.216 1.00 91.94 99 ALA A C 1
ATOM 738 O O . ALA A 1 99 ? -15.397 -5.789 27.361 1.00 91.94 99 ALA A O 1
ATOM 739 N N . PRO A 1 100 ? -17.446 -5.341 28.200 1.00 92.31 100 PRO A N 1
ATOM 740 C CA . PRO A 1 100 ? -16.978 -5.156 29.566 1.00 92.31 100 PRO A CA 1
ATOM 741 C C . PRO A 1 100 ? -16.388 -6.463 30.111 1.00 92.31 100 PRO A C 1
ATOM 743 O O . PRO A 1 100 ? -17.027 -7.511 30.028 1.00 92.31 100 PRO A O 1
ATOM 746 N N . GLN A 1 101 ? -15.192 -6.380 30.677 1.00 92.38 101 GLN A N 1
ATOM 747 C CA . GLN A 1 101 ? -14.509 -7.454 31.387 1.00 92.38 101 GLN A CA 1
ATOM 748 C C . GLN A 1 101 ? -14.445 -7.103 32.875 1.00 92.38 101 GLN A C 1
ATOM 750 O O . GLN A 1 101 ? -14.518 -5.933 33.260 1.00 92.38 101 GLN A O 1
ATOM 755 N N . LYS A 1 102 ? -14.350 -8.122 33.727 1.00 88.75 102 LYS A N 1
ATOM 756 C CA . LYS A 1 102 ? -14.214 -7.936 35.171 1.00 88.75 102 LYS A CA 1
ATOM 757 C C . LYS A 1 102 ? -13.001 -8.677 35.664 1.00 88.75 102 LYS A C 1
ATOM 759 O O . LYS A 1 102 ? -12.834 -9.857 35.361 1.00 88.75 102 LYS A O 1
ATOM 764 N N . GLU A 1 103 ? -12.231 -7.977 36.483 1.00 91.81 103 GLU A N 1
ATOM 765 C CA . GLU A 1 103 ? -11.098 -8.534 37.188 1.00 91.81 103 GLU A CA 1
ATOM 766 C C . GLU A 1 103 ? -10.158 -9.325 36.254 1.00 91.81 103 GLU A C 1
ATOM 768 O O . GLU A 1 103 ? -9.868 -10.507 36.473 1.00 91.81 103 GLU A O 1
ATOM 773 N N . SER A 1 104 ? -9.739 -8.693 35.164 1.00 95.50 104 SER A N 1
ATOM 774 C CA . SER A 1 104 ? -8.999 -9.341 34.082 1.00 95.50 104 SER A CA 1
ATOM 775 C C . SER A 1 104 ? -7.698 -8.602 33.776 1.00 95.50 104 SER A C 1
ATOM 777 O O . SER A 1 104 ? -7.384 -7.572 34.378 1.00 95.50 104 SER A O 1
ATOM 779 N N . VAL A 1 105 ? -6.914 -9.151 32.853 1.00 97.56 105 VAL A N 1
ATOM 780 C CA . VAL A 1 105 ? -5.813 -8.444 32.196 1.00 97.56 105 VAL A CA 1
ATOM 781 C C . VAL A 1 105 ? -6.135 -8.362 30.712 1.00 97.56 105 VAL A C 1
ATOM 783 O O . VAL A 1 105 ? -6.390 -9.386 30.081 1.00 97.56 105 VAL A O 1
ATOM 786 N N . VAL A 1 106 ? -6.115 -7.153 30.159 1.00 97.94 106 VAL A N 1
ATOM 787 C CA . VAL A 1 106 ? -6.244 -6.878 28.725 1.00 97.94 106 VAL A CA 1
ATOM 788 C C . VAL A 1 106 ? -4.905 -6.374 28.203 1.00 97.94 106 VAL A C 1
ATOM 790 O O . VAL A 1 106 ? -4.345 -5.408 28.726 1.00 97.94 106 VAL A O 1
ATOM 793 N N . VAL A 1 107 ? -4.399 -7.027 27.160 1.00 98.06 107 VAL A N 1
ATOM 794 C CA . VAL A 1 107 ? -3.155 -6.667 26.472 1.00 98.06 107 VAL A CA 1
ATOM 795 C C . VAL A 1 107 ? -3.488 -6.277 25.043 1.00 98.06 107 VAL A C 1
ATOM 797 O O . VAL A 1 107 ? -4.227 -6.985 24.366 1.00 98.06 107 VAL A O 1
ATOM 800 N N . ILE A 1 108 ? -2.948 -5.154 24.575 1.00 97.81 108 ILE A N 1
ATOM 801 C CA . ILE A 1 108 ? -3.135 -4.652 23.211 1.00 97.81 108 ILE A CA 1
ATOM 802 C C . ILE A 1 108 ? -1.759 -4.402 22.612 1.00 97.81 108 ILE A C 1
ATOM 804 O O . ILE A 1 108 ? -0.945 -3.703 23.206 1.00 97.81 108 ILE A O 1
ATOM 808 N N . VAL A 1 109 ? -1.497 -4.940 21.430 1.00 97.06 109 VAL A N 1
ATOM 809 C CA . VAL A 1 109 ? -0.224 -4.810 20.725 1.00 97.06 109 VAL A CA 1
ATOM 810 C C . VAL A 1 109 ? -0.439 -3.994 19.462 1.00 97.06 109 VAL A C 1
ATOM 812 O O . VAL A 1 109 ? -1.209 -4.378 18.585 1.00 97.06 109 VAL A O 1
ATOM 815 N N . LEU A 1 110 ? 0.246 -2.858 19.368 1.00 96.31 110 LEU A N 1
ATOM 816 C CA . LEU A 1 110 ? 0.245 -1.994 18.192 1.00 96.31 110 LEU A CA 1
ATOM 817 C C . LEU A 1 110 ? 1.502 -2.279 17.385 1.00 96.31 110 LEU A C 1
ATOM 819 O O . LEU A 1 110 ? 2.592 -2.201 17.944 1.00 96.31 110 LEU A O 1
ATOM 823 N N . ALA A 1 111 ? 1.369 -2.552 16.091 1.00 94.75 111 ALA A N 1
ATOM 824 C CA . ALA A 1 111 ? 2.487 -2.752 15.176 1.00 94.75 111 ALA A CA 1
ATOM 825 C C . ALA A 1 111 ? 2.296 -1.899 13.916 1.00 94.75 111 ALA A C 1
ATOM 827 O O . ALA A 1 111 ? 1.324 -2.053 13.176 1.00 94.75 111 ALA A O 1
ATOM 828 N N . SER A 1 112 ? 3.203 -0.949 13.695 1.00 93.81 112 SER A N 1
ATOM 829 C CA . SER A 1 112 ? 3.183 -0.071 12.526 1.00 93.81 112 SER A CA 1
ATOM 830 C C . SER A 1 112 ? 4.540 0.613 12.328 1.00 93.81 112 SER A C 1
ATOM 832 O O . SER A 1 112 ? 5.075 1.169 13.291 1.00 93.81 112 SER A O 1
ATOM 834 N N . PRO A 1 113 ? 5.069 0.679 11.090 1.00 91.69 113 PRO A N 1
ATOM 835 C CA . PRO A 1 113 ? 6.242 1.502 10.783 1.00 91.69 113 PRO A CA 1
ATOM 836 C C . PRO A 1 113 ? 5.931 3.009 10.835 1.00 91.69 113 PRO A C 1
ATOM 838 O 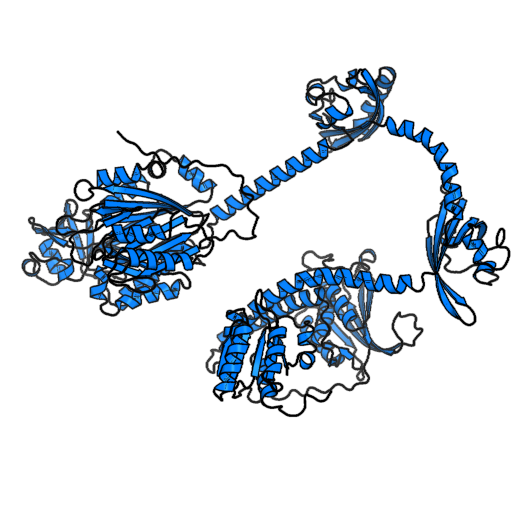O . PRO A 1 113 ? 6.836 3.837 10.870 1.00 91.69 113 PRO A O 1
ATOM 841 N N . TYR A 1 114 ? 4.647 3.369 10.858 1.00 94.00 114 TYR A N 1
ATOM 842 C CA . TYR A 1 114 ? 4.131 4.735 10.866 1.00 94.00 114 TYR A CA 1
ATOM 843 C C . TYR A 1 114 ? 3.743 5.217 12.262 1.00 94.00 114 TYR A C 1
ATOM 845 O O . TYR A 1 114 ? 3.030 6.217 12.394 1.00 94.00 114 TYR A O 1
ATOM 853 N N . LEU A 1 115 ? 4.158 4.493 13.299 1.00 93.81 115 LEU A N 1
ATOM 854 C CA . LEU A 1 115 ? 3.870 4.796 14.688 1.00 93.81 115 LEU A CA 1
ATOM 855 C C . LEU A 1 115 ? 5.174 4.732 15.484 1.00 93.81 115 LEU A C 1
ATOM 857 O O . LEU A 1 115 ? 5.967 3.806 15.332 1.00 93.81 115 LEU A O 1
ATOM 861 N N . ARG A 1 116 ? 5.392 5.714 16.352 1.00 94.69 116 ARG A N 1
ATOM 862 C CA . ARG A 1 116 ? 6.484 5.714 17.326 1.00 94.69 116 ARG A CA 1
ATOM 863 C C . ARG A 1 116 ? 5.954 6.258 18.637 1.00 94.69 116 ARG A C 1
ATOM 865 O O . ARG A 1 116 ? 5.278 7.281 18.633 1.00 94.69 116 ARG A O 1
ATOM 872 N N . VAL A 1 117 ? 6.278 5.603 19.745 1.00 95.75 117 VAL A N 1
ATOM 873 C CA . VAL A 1 117 ? 5.877 6.043 21.084 1.00 95.75 117 VAL A CA 1
ATOM 874 C C . VAL A 1 117 ? 7.086 6.500 21.892 1.00 95.75 117 VAL A C 1
ATOM 876 O O . VAL A 1 117 ? 8.171 5.928 21.789 1.00 95.75 117 VAL A O 1
ATOM 879 N N . ARG A 1 118 ? 6.887 7.542 22.696 1.00 95.06 118 ARG A N 1
ATOM 880 C CA . ARG A 1 118 ? 7.837 8.072 23.677 1.00 95.06 118 ARG A CA 1
ATOM 881 C C . ARG A 1 118 ? 7.113 8.178 25.013 1.00 95.06 118 ARG A C 1
ATOM 883 O O . ARG A 1 118 ? 5.988 8.669 25.042 1.00 95.06 118 ARG A O 1
ATOM 890 N N . VAL A 1 119 ? 7.717 7.707 26.101 1.00 95.81 119 VAL A N 1
ATOM 891 C CA . VAL A 1 119 ? 7.025 7.578 27.394 1.00 95.81 119 VAL A CA 1
ATOM 892 C C . VAL A 1 119 ? 7.782 8.304 28.496 1.00 95.81 119 VAL A C 1
ATOM 894 O O . VAL A 1 119 ? 9.001 8.187 28.598 1.00 95.81 119 VAL A O 1
ATOM 897 N N . GLY A 1 120 ? 7.039 9.034 29.323 1.00 96.38 120 GLY A N 1
ATOM 898 C CA . GLY A 1 120 ? 7.500 9.662 30.553 1.00 96.38 120 GLY A CA 1
ATOM 899 C C . GLY A 1 120 ? 6.650 9.195 31.729 1.00 96.38 120 GLY A C 1
ATOM 900 O O . GLY A 1 120 ? 5.445 8.979 31.584 1.00 96.38 120 GLY A O 1
ATOM 901 N N . VAL A 1 121 ? 7.285 9.018 32.886 1.00 97.31 121 VAL A N 1
ATOM 902 C CA . VAL A 1 121 ? 6.618 8.647 34.140 1.00 97.31 121 VAL A CA 1
ATOM 903 C C . VAL A 1 121 ? 7.022 9.655 35.206 1.00 97.31 121 VAL A C 1
ATOM 905 O O . VAL A 1 121 ? 8.213 9.883 35.403 1.00 97.31 121 VAL A O 1
ATOM 908 N N . GLY A 1 122 ? 6.036 10.238 35.882 1.00 96.88 122 GLY A N 1
ATOM 909 C CA . GLY A 1 122 ? 6.227 11.153 37.008 1.00 96.88 122 GLY A CA 1
ATOM 910 C C . GLY A 1 122 ? 5.660 10.554 38.287 1.00 96.88 122 GLY A C 1
ATOM 911 O O . GLY A 1 122 ? 4.533 10.057 38.267 1.00 96.88 122 GLY A O 1
ATOM 912 N N . GLN A 1 123 ? 6.416 10.583 39.384 1.00 96.31 123 GLN A N 1
ATOM 913 C CA . GLN A 1 123 ? 6.038 9.918 40.640 1.00 96.31 123 GLN A CA 1
ATOM 914 C C . GLN A 1 123 ? 5.654 10.922 41.732 1.00 96.31 123 GLN A C 1
ATOM 916 O O . GLN A 1 123 ? 6.049 12.083 41.692 1.00 96.31 123 GLN A O 1
ATOM 921 N N . GLY A 1 124 ? 4.909 10.466 42.741 1.00 95.00 124 GLY A N 1
ATOM 922 C CA . GLY A 1 124 ? 4.569 11.277 43.913 1.00 95.00 124 GLY A CA 1
ATOM 923 C C . GLY A 1 124 ? 3.531 12.361 43.626 1.00 95.00 124 GLY A C 1
ATOM 924 O O . GLY A 1 124 ? 3.599 13.447 44.206 1.00 95.00 124 GLY A O 1
ATOM 925 N N . VAL A 1 125 ? 2.577 12.078 42.736 1.00 95.81 125 VAL A N 1
ATOM 926 C CA . VAL A 1 125 ? 1.568 13.044 42.268 1.00 95.81 125 VAL A CA 1
ATOM 927 C C . VAL A 1 125 ? 0.745 13.618 43.424 1.00 95.81 125 VAL A C 1
ATOM 929 O O . VAL A 1 125 ? 0.462 14.817 43.440 1.00 95.81 125 VAL A O 1
ATOM 932 N N . SER A 1 126 ? 0.383 12.794 44.409 1.00 92.56 126 SER A N 1
ATOM 933 C CA . SER A 1 126 ? -0.372 13.235 45.586 1.00 92.56 126 SER A CA 1
ATOM 934 C C . SER A 1 126 ? 0.372 14.282 46.426 1.00 92.56 126 SER A C 1
ATOM 936 O O . SER A 1 126 ? -0.268 15.123 47.061 1.00 92.56 126 SER A O 1
ATOM 938 N N . ARG A 1 127 ? 1.714 14.250 46.420 1.00 92.88 127 ARG A N 1
ATOM 939 C CA . ARG A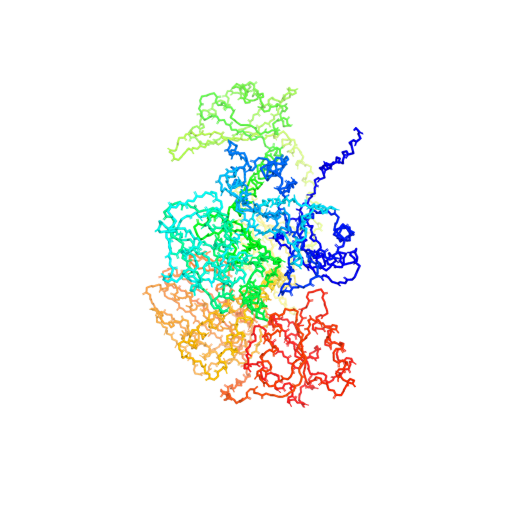 1 127 ? 2.583 15.169 47.171 1.00 92.88 127 ARG A CA 1
ATOM 940 C C . ARG A 1 127 ? 2.899 16.422 46.368 1.00 92.88 127 ARG A C 1
ATOM 942 O O . ARG A 1 127 ? 2.694 17.526 46.865 1.00 92.88 127 ARG A O 1
ATOM 949 N N . ASP A 1 128 ? 3.390 16.243 45.144 1.00 95.94 128 ASP A N 1
ATOM 950 C CA . ASP A 1 128 ? 3.743 17.334 44.238 1.00 95.94 128 ASP A CA 1
ATOM 951 C C . ASP A 1 128 ? 3.503 16.937 42.775 1.00 95.94 128 ASP A C 1
ATOM 953 O O . ASP A 1 128 ? 4.384 16.471 42.048 1.00 95.94 128 ASP A O 1
ATOM 957 N N . TRP A 1 129 ? 2.273 17.163 42.319 1.00 95.69 129 TRP A N 1
ATOM 958 C CA . TRP A 1 129 ? 1.888 16.896 40.938 1.00 95.69 129 TRP A CA 1
ATOM 959 C C . TRP A 1 129 ? 2.670 17.741 39.920 1.00 95.69 129 TRP A C 1
ATOM 961 O O . TRP A 1 129 ? 2.838 17.298 38.785 1.00 95.69 129 TRP A O 1
ATOM 971 N N . ARG A 1 130 ? 3.178 18.929 40.290 1.00 96.88 130 ARG A N 1
ATOM 972 C CA . ARG A 1 130 ? 3.966 19.767 39.369 1.00 96.88 130 ARG A CA 1
ATOM 973 C C . ARG A 1 130 ? 5.336 19.156 39.132 1.00 96.88 130 ARG A C 1
ATOM 975 O O . ARG A 1 130 ? 5.792 19.117 37.990 1.00 96.88 130 ARG A O 1
ATOM 982 N N . GLN A 1 131 ? 5.970 18.653 40.192 1.00 96.62 131 GLN A N 1
ATOM 983 C CA . GLN A 1 131 ? 7.212 17.898 40.068 1.00 96.62 131 GLN A CA 1
ATOM 984 C C . GLN A 1 131 ? 7.004 16.658 39.190 1.00 96.62 131 GLN A C 1
ATOM 986 O O . GLN A 1 131 ? 7.772 16.456 38.253 1.00 96.62 131 GLN A O 1
ATOM 991 N N . ALA A 1 132 ? 5.935 15.890 39.418 1.00 96.88 132 ALA A N 1
ATOM 992 C CA . ALA A 1 132 ? 5.630 14.709 38.611 1.00 96.88 132 ALA A CA 1
ATOM 993 C C . ALA A 1 132 ? 5.437 15.044 37.115 1.00 96.88 132 ALA A C 1
ATOM 995 O O . ALA A 1 132 ? 5.983 14.356 36.250 1.00 96.88 132 ALA A O 1
ATOM 996 N N . VAL A 1 133 ? 4.721 16.129 36.788 1.00 97.56 133 VAL A N 1
ATOM 997 C CA . VAL A 1 133 ? 4.587 16.598 35.395 1.00 97.56 133 VAL A CA 1
ATOM 998 C C . VAL A 1 133 ? 5.952 16.950 34.807 1.00 97.56 133 VAL A C 1
ATOM 1000 O O . VAL A 1 133 ? 6.276 16.482 33.715 1.00 97.56 133 VAL A O 1
ATOM 1003 N N . ASN A 1 134 ? 6.770 17.717 35.535 1.00 95.81 134 ASN A N 1
ATOM 1004 C CA . ASN A 1 134 ? 8.110 18.108 35.093 1.00 95.81 134 ASN A CA 1
ATOM 1005 C C . ASN A 1 134 ? 9.017 16.896 34.850 1.00 95.81 134 ASN A C 1
ATOM 1007 O O . ASN A 1 134 ? 9.684 16.844 33.818 1.00 95.81 134 ASN A O 1
ATOM 1011 N N . GLU A 1 135 ? 9.020 15.910 35.747 1.00 95.25 135 GLU A N 1
ATOM 1012 C CA . GLU A 1 135 ? 9.761 14.654 35.579 1.00 95.25 135 GLU A CA 1
ATOM 1013 C C . GLU A 1 135 ? 9.323 13.913 34.311 1.00 95.25 135 GLU A C 1
ATOM 1015 O O . GLU A 1 135 ? 10.162 13.488 33.515 1.00 95.25 135 GLU A O 1
ATOM 1020 N N . SER A 1 136 ? 8.010 13.821 34.081 1.00 95.50 136 SER A N 1
ATOM 1021 C CA . SER A 1 136 ? 7.454 13.131 32.920 1.00 95.50 136 SER A CA 1
ATOM 1022 C C . SER A 1 136 ? 7.823 13.806 31.595 1.00 95.50 136 SER A C 1
ATOM 1024 O O . SER A 1 136 ? 8.186 13.116 30.643 1.00 95.50 136 SER A O 1
ATOM 1026 N N . VAL A 1 137 ? 7.713 15.135 31.492 1.00 95.62 137 VAL A N 1
ATOM 1027 C CA . VAL A 1 137 ? 7.992 15.854 30.232 1.00 95.62 137 VAL A CA 1
ATOM 1028 C C . VAL A 1 137 ? 9.485 16.064 29.985 1.00 95.62 137 VAL A C 1
ATOM 1030 O O . VAL A 1 137 ? 9.884 16.215 28.836 1.00 95.62 137 VAL A O 1
ATOM 1033 N N . SER A 1 138 ? 10.316 16.034 31.032 1.00 92.75 138 SER A N 1
ATOM 1034 C CA . SER A 1 138 ? 11.773 16.211 30.923 1.00 92.75 138 SER A CA 1
ATOM 1035 C C . SER A 1 138 ? 12.510 14.951 30.460 1.00 92.75 138 SER A C 1
ATOM 1037 O O . SER A 1 138 ? 13.732 14.982 30.312 1.00 92.75 138 SER A O 1
ATOM 1039 N N . ALA A 1 139 ? 11.803 13.841 30.217 1.00 90.06 139 ALA A N 1
ATOM 1040 C CA . ALA A 1 139 ? 12.398 12.661 29.600 1.00 90.06 139 ALA A CA 1
ATOM 1041 C C . ALA A 1 139 ? 13.086 13.064 28.274 1.00 90.06 139 ALA A C 1
ATOM 1043 O O . ALA A 1 139 ? 12.460 13.774 27.484 1.00 90.06 139 ALA A O 1
ATOM 1044 N N . PRO A 1 140 ? 14.335 12.631 27.992 1.00 84.25 140 PRO A N 1
ATOM 1045 C CA . PRO A 1 140 ? 15.127 13.137 26.861 1.00 84.25 140 PRO A CA 1
ATOM 1046 C C . PRO A 1 140 ? 14.405 13.077 25.512 1.00 84.25 140 PRO A C 1
ATOM 1048 O O . PRO A 1 140 ? 14.521 13.985 24.691 1.00 84.25 140 PRO A O 1
ATOM 1051 N N . ASP A 1 141 ? 13.606 12.030 25.311 1.00 84.75 141 ASP A N 1
ATOM 1052 C CA . ASP A 1 141 ? 12.832 11.845 24.092 1.00 84.75 141 ASP A CA 1
ATOM 1053 C C . ASP A 1 141 ? 11.570 12.727 24.044 1.00 84.75 141 ASP A C 1
ATOM 1055 O O . ASP A 1 141 ? 11.113 13.065 22.955 1.00 84.75 141 ASP A O 1
ATOM 1059 N N . LEU A 1 142 ? 10.993 13.130 25.178 1.00 92.12 142 LEU A N 1
ATOM 1060 C CA . LEU A 1 142 ? 9.772 13.948 25.236 1.00 92.12 142 LEU A CA 1
ATOM 1061 C C . LEU A 1 142 ? 10.041 15.450 25.321 1.00 92.12 142 LEU A C 1
ATOM 1063 O O . LEU A 1 142 ? 9.256 16.224 24.770 1.00 92.12 142 LEU A O 1
ATOM 1067 N N . ALA A 1 143 ? 11.138 15.856 25.962 1.00 92.00 143 ALA A N 1
ATOM 1068 C CA . ALA A 1 143 ? 11.441 17.253 26.269 1.00 92.00 143 ALA A CA 1
ATOM 1069 C C . ALA A 1 143 ? 11.293 18.218 25.074 1.00 92.00 143 ALA A C 1
ATOM 1071 O O . ALA A 1 143 ? 10.696 19.284 25.254 1.00 92.00 143 ALA A O 1
ATOM 1072 N N . PRO A 1 144 ? 11.717 17.869 23.839 1.00 90.81 144 PRO A N 1
ATOM 1073 C CA . PRO A 1 144 ? 11.546 18.759 22.690 1.00 90.81 144 PRO A CA 1
ATOM 1074 C C . PRO A 1 144 ? 10.079 19.086 22.355 1.00 90.81 144 PRO A C 1
ATOM 1076 O O . PRO A 1 144 ? 9.788 20.176 21.871 1.00 90.81 144 PRO A O 1
ATOM 1079 N N . LEU A 1 145 ? 9.134 18.177 22.624 1.00 90.88 145 LEU A N 1
ATOM 1080 C CA . LEU A 1 145 ? 7.708 18.365 22.316 1.00 90.88 145 LEU A CA 1
ATOM 1081 C C . LEU A 1 145 ? 6.994 19.300 23.307 1.00 90.88 145 LEU A C 1
ATOM 1083 O O . LEU A 1 145 ? 5.926 19.825 22.990 1.00 90.88 145 LEU A O 1
ATOM 1087 N N . PHE A 1 146 ? 7.594 19.524 24.479 1.00 92.19 146 PHE A N 1
ATOM 1088 C CA . PHE A 1 146 ? 7.078 20.371 25.560 1.00 92.19 146 PHE A CA 1
ATOM 1089 C C . PHE A 1 146 ? 7.935 21.626 25.788 1.00 92.19 146 PHE A C 1
ATOM 1091 O O . PHE A 1 146 ? 7.826 22.264 26.833 1.00 92.19 146 PHE A O 1
ATOM 1098 N N . SER A 1 147 ? 8.782 21.989 24.816 1.00 84.50 147 SER A N 1
ATOM 1099 C CA . SER A 1 147 ? 9.559 23.231 24.813 1.00 84.50 147 SER A CA 1
ATOM 1100 C C . SER A 1 147 ? 8.863 24.287 23.943 1.00 84.50 147 SER A C 1
ATOM 1102 O O . SER A 1 147 ? 8.935 24.212 22.715 1.00 84.50 147 SER A O 1
ATOM 1104 N N . PRO A 1 148 ? 8.198 25.305 24.527 1.00 71.06 148 PRO A N 1
ATOM 1105 C CA . PRO A 1 148 ? 7.455 26.307 23.756 1.00 71.06 148 PRO A CA 1
ATOM 1106 C C . PRO A 1 148 ? 8.340 27.142 22.819 1.00 71.06 148 PRO A C 1
ATOM 1108 O O . PRO A 1 148 ? 7.856 27.657 21.813 1.00 71.06 148 PRO A O 1
ATOM 1111 N N . ALA A 1 149 ? 9.627 27.289 23.158 1.00 73.00 149 ALA A N 1
ATOM 1112 C CA . ALA A 1 149 ? 10.589 28.098 22.413 1.00 73.00 149 ALA A CA 1
ATOM 1113 C C . ALA A 1 149 ? 11.133 27.392 21.159 1.00 73.00 149 ALA A C 1
ATOM 1115 O O . ALA A 1 149 ? 11.550 28.064 20.215 1.00 73.00 149 ALA A O 1
ATOM 1116 N N . ASP A 1 150 ? 11.116 26.056 21.124 1.00 73.75 150 ASP A N 1
ATOM 1117 C CA . ASP A 1 150 ? 11.662 25.279 20.013 1.00 73.75 150 ASP A CA 1
ATOM 1118 C C . ASP A 1 150 ? 10.545 24.820 19.063 1.00 73.75 150 ASP A C 1
ATOM 1120 O O . ASP A 1 150 ? 9.809 23.861 19.302 1.00 73.75 150 ASP A O 1
ATOM 1124 N N . SER A 1 151 ? 10.396 25.536 17.947 1.00 79.25 151 SER A N 1
ATOM 1125 C CA . SER A 1 151 ? 9.440 25.165 16.897 1.00 79.25 151 SER A CA 1
ATOM 1126 C C . SER A 1 151 ? 10.009 24.185 15.869 1.00 79.25 151 SER A C 1
ATOM 1128 O O . SER A 1 151 ? 9.250 23.687 15.033 1.00 79.25 151 SER A O 1
ATOM 1130 N N . ARG A 1 152 ? 11.309 23.869 15.928 1.00 87.81 152 ARG A N 1
ATOM 1131 C CA . ARG A 1 152 ? 11.997 23.080 14.903 1.00 87.81 152 ARG A CA 1
ATOM 1132 C C . ARG A 1 152 ? 11.443 21.665 14.815 1.00 87.81 152 ARG A C 1
ATOM 1134 O O . ARG A 1 152 ? 11.130 21.212 13.718 1.00 87.81 152 ARG A O 1
ATOM 1141 N N . ILE A 1 153 ? 11.230 21.005 15.955 1.00 89.56 153 ILE A N 1
ATOM 1142 C CA . ILE A 1 153 ? 10.660 19.651 15.971 1.00 89.56 153 ILE A CA 1
ATOM 1143 C C . ILE A 1 153 ? 9.269 19.608 15.325 1.00 89.56 153 ILE A C 1
ATOM 1145 O O . ILE A 1 153 ? 8.957 18.691 14.572 1.00 89.56 153 ILE A O 1
ATOM 1149 N N . TRP A 1 154 ? 8.442 20.632 15.548 1.00 90.06 154 TRP A N 1
ATOM 1150 C CA . TRP A 1 154 ? 7.103 20.714 14.965 1.00 90.06 154 TRP A CA 1
ATOM 1151 C C . TRP A 1 154 ? 7.144 20.942 13.450 1.00 90.06 154 TRP A C 1
ATOM 1153 O O . TRP A 1 154 ? 6.335 20.367 12.718 1.00 90.06 154 TRP A O 1
ATOM 1163 N N . GLN A 1 155 ? 8.105 21.733 12.965 1.00 89.75 155 GLN A N 1
ATOM 1164 C CA . GLN A 1 155 ? 8.351 21.906 11.532 1.00 89.75 155 GLN A CA 1
ATOM 1165 C C . GLN A 1 155 ? 8.846 20.604 10.891 1.00 89.75 155 GLN A C 1
ATOM 1167 O O . GLN A 1 155 ? 8.334 20.211 9.846 1.00 89.75 155 GLN A O 1
ATOM 1172 N N . GLU A 1 156 ? 9.779 19.898 11.533 1.00 90.69 156 GLU A N 1
ATOM 1173 C CA . GLU A 1 156 ? 10.295 18.607 11.062 1.00 90.69 156 GLU A CA 1
ATOM 1174 C C . GLU A 1 156 ? 9.192 17.543 10.997 1.00 90.69 156 GLU A C 1
ATOM 1176 O O . GLU A 1 156 ? 9.050 16.867 9.977 1.00 90.69 156 GLU A O 1
ATOM 1181 N N . LEU A 1 157 ? 8.351 17.441 12.031 1.00 91.69 157 LEU A N 1
ATOM 1182 C CA . LEU A 1 157 ? 7.184 16.556 12.025 1.00 91.69 157 LEU A CA 1
ATOM 1183 C C . LEU A 1 157 ? 6.229 16.899 10.876 1.00 91.69 157 LEU A C 1
ATOM 1185 O O . LEU A 1 157 ? 5.791 16.002 10.159 1.00 91.69 157 LEU A O 1
ATOM 1189 N N . THR A 1 158 ? 5.965 18.188 10.650 1.00 90.12 158 THR A N 1
ATOM 1190 C CA . THR A 1 158 ? 5.101 18.652 9.553 1.00 90.12 158 THR A CA 1
ATOM 1191 C C . THR A 1 158 ? 5.682 18.287 8.183 1.00 90.12 158 THR A C 1
ATOM 1193 O O . THR A 1 158 ? 4.960 17.767 7.334 1.00 90.12 158 THR A O 1
ATOM 1196 N N . LEU A 1 159 ? 6.989 18.488 7.972 1.00 87.81 159 LEU A N 1
ATOM 1197 C CA . LEU A 1 159 ? 7.691 18.115 6.735 1.00 87.81 159 LEU A CA 1
ATOM 1198 C C . LEU A 1 159 ? 7.655 16.600 6.478 1.00 87.81 159 LEU A C 1
ATOM 1200 O O . LEU A 1 159 ? 7.531 16.163 5.333 1.00 87.81 159 LEU A O 1
ATOM 1204 N N . GLN A 1 160 ? 7.706 15.801 7.544 1.00 89.19 160 GLN A N 1
ATOM 1205 C CA . GLN A 1 160 ? 7.571 14.342 7.497 1.00 89.19 160 GLN A CA 1
ATOM 1206 C C . GLN A 1 160 ? 6.104 13.873 7.420 1.00 89.19 160 GLN A C 1
ATOM 1208 O O . GLN A 1 160 ? 5.834 12.671 7.425 1.00 89.19 160 GLN A O 1
ATOM 1213 N N . GLY A 1 161 ? 5.128 14.787 7.397 1.00 91.69 161 GLY A N 1
ATOM 1214 C CA . GLY A 1 161 ? 3.704 14.445 7.396 1.00 91.69 161 GLY A CA 1
ATOM 1215 C C . GLY A 1 161 ? 3.222 13.740 8.672 1.00 91.69 161 GLY A C 1
ATOM 1216 O O . GLY A 1 161 ? 2.207 13.039 8.647 1.00 91.69 161 GLY A O 1
ATOM 1217 N N . LYS A 1 162 ? 3.954 13.894 9.779 1.00 94.06 162 LYS A N 1
ATOM 1218 C CA . LYS A 1 162 ? 3.646 13.315 11.088 1.00 94.06 162 LYS A CA 1
ATOM 1219 C C . LYS A 1 162 ? 2.736 14.231 11.899 1.00 94.06 162 LYS A C 1
ATOM 1221 O O . LYS A 1 162 ? 2.848 15.452 11.872 1.00 94.06 162 LYS A O 1
ATOM 1226 N N . SER A 1 163 ? 1.846 13.613 12.658 1.00 92.88 163 SER A N 1
ATOM 1227 C CA . SER A 1 163 ? 0.992 14.223 13.674 1.00 92.88 163 SER A CA 1
ATOM 1228 C C . SER A 1 163 ? 1.268 13.577 15.030 1.00 92.88 163 SER A C 1
ATOM 1230 O O . SER A 1 163 ? 1.876 12.508 15.097 1.00 92.88 163 SER A O 1
ATOM 1232 N N . VAL A 1 164 ? 0.838 14.229 16.111 1.00 95.31 164 VAL A N 1
ATOM 1233 C CA . VAL A 1 164 ? 1.134 13.783 17.478 1.00 95.31 164 VAL A CA 1
ATOM 1234 C C . VAL A 1 164 ? -0.136 13.729 18.324 1.00 95.31 164 VAL A C 1
ATOM 1236 O O . VAL A 1 164 ? -0.915 14.683 18.345 1.00 95.31 164 VAL A O 1
ATOM 1239 N N . PHE A 1 165 ? -0.314 12.633 19.057 1.00 96.94 165 PHE A N 1
ATOM 1240 C CA . PHE A 1 165 ? -1.295 12.510 20.140 1.00 96.94 165 PHE A CA 1
ATOM 1241 C C . PHE A 1 165 ? -0.632 11.927 21.387 1.00 96.94 165 PHE A C 1
ATOM 1243 O O . PHE A 1 165 ? 0.473 11.397 21.307 1.00 96.94 165 PHE A O 1
ATOM 1250 N N . ALA A 1 166 ? -1.284 12.017 22.543 1.00 97.81 166 ALA A N 1
ATOM 1251 C CA . ALA A 1 166 ? -0.762 11.435 23.772 1.00 97.81 166 ALA A CA 1
ATOM 1252 C C . ALA A 1 166 ? -1.827 10.677 24.560 1.00 97.81 166 ALA A C 1
ATOM 1254 O O . ALA A 1 166 ? -2.964 11.135 24.669 1.00 97.81 166 ALA A O 1
ATOM 1255 N N . LEU A 1 167 ? -1.424 9.544 25.135 1.00 98.06 167 LEU A N 1
ATOM 1256 C CA . LEU A 1 167 ? -2.163 8.852 26.181 1.00 98.06 167 LEU A CA 1
ATOM 1257 C C . LEU A 1 167 ? -1.706 9.377 27.543 1.00 98.06 167 LEU A C 1
ATOM 1259 O O . LEU A 1 167 ? -0.505 9.389 27.824 1.00 98.06 167 LEU A O 1
ATOM 1263 N N . LEU A 1 168 ? -2.658 9.797 28.373 1.00 97.88 168 LEU A N 1
ATOM 1264 C CA . LEU A 1 168 ? -2.410 10.233 29.744 1.00 97.88 168 LEU A CA 1
ATOM 1265 C C . LEU A 1 168 ? -3.099 9.281 30.725 1.00 97.88 168 LEU A C 1
ATOM 1267 O O . LEU A 1 168 ? -4.320 9.145 30.726 1.00 97.88 168 LEU A O 1
ATOM 1271 N N . PHE A 1 169 ? -2.310 8.657 31.595 1.00 97.56 169 PHE A N 1
ATOM 1272 C CA . PHE A 1 169 ? -2.816 7.937 32.759 1.00 97.56 169 PHE A CA 1
ATOM 1273 C C . PHE A 1 169 ? -2.361 8.675 34.005 1.00 97.56 169 PHE A C 1
ATOM 1275 O O . PHE A 1 169 ? -1.172 8.746 34.299 1.00 97.56 169 PHE A O 1
ATOM 1282 N N . SER A 1 170 ? -3.304 9.276 34.716 1.00 95.25 170 SER A N 1
ATOM 1283 C CA . SER A 1 170 ? -3.052 10.003 35.966 1.00 95.25 170 SER A CA 1
ATOM 1284 C C . SER A 1 170 ? -3.630 9.218 37.143 1.00 95.25 170 SER A C 1
ATOM 1286 O O . SER A 1 170 ? -4.523 8.406 36.934 1.00 95.25 170 SER A O 1
ATOM 1288 N N . PRO A 1 171 ? -3.166 9.404 38.381 1.00 93.75 171 PRO A N 1
ATOM 1289 C CA . PRO A 1 171 ? -3.741 8.680 39.506 1.00 93.75 171 PRO A CA 1
ATOM 1290 C C . PRO A 1 171 ? -5.154 9.191 39.825 1.00 93.75 171 PRO A C 1
ATOM 1292 O O . PRO A 1 171 ? -5.418 10.400 39.874 1.00 93.75 171 PRO A O 1
ATOM 1295 N N . GLY A 1 172 ? -6.084 8.255 40.017 1.00 90.31 172 GLY A N 1
ATOM 1296 C CA . GLY A 1 172 ? -7.434 8.537 40.497 1.00 90.31 172 GLY A CA 1
ATOM 1297 C C . GLY A 1 172 ? -7.469 8.812 42.000 1.00 90.31 172 GLY A C 1
ATOM 1298 O O . GLY A 1 172 ? -6.451 8.725 42.688 1.00 90.31 172 GLY A O 1
ATOM 1299 N N . ASN A 1 173 ? -8.661 9.126 42.515 1.00 87.75 173 ASN A N 1
ATOM 1300 C CA . ASN A 1 173 ? -8.868 9.335 43.949 1.00 87.75 173 ASN A CA 1
ATOM 1301 C C . ASN A 1 173 ? -8.543 8.060 44.740 1.00 87.75 173 ASN A C 1
ATOM 1303 O O . ASN A 1 173 ? -8.951 6.963 44.355 1.00 87.75 173 ASN A O 1
ATOM 1307 N N . THR A 1 174 ? -7.895 8.229 45.887 1.00 89.00 174 THR A N 1
ATOM 1308 C CA . THR A 1 174 ? -7.751 7.196 46.917 1.00 89.00 174 THR A CA 1
ATOM 1309 C C . THR A 1 174 ? -8.349 7.696 48.233 1.00 89.00 174 THR A C 1
ATOM 1311 O O . THR A 1 174 ? -8.749 8.854 48.356 1.00 89.00 174 THR A O 1
ATOM 1314 N N . LYS A 1 175 ? -8.395 6.845 49.259 1.00 85.31 175 LYS A N 1
ATOM 1315 C CA . LYS A 1 175 ? -8.809 7.218 50.621 1.00 85.31 175 LYS A CA 1
ATOM 1316 C C . LYS A 1 175 ? -7.947 8.325 51.228 1.00 85.31 175 LYS A C 1
ATOM 1318 O O . LYS A 1 175 ? -8.384 8.984 52.167 1.00 85.31 175 LYS A O 1
ATOM 1323 N N . THR A 1 176 ? -6.724 8.496 50.734 1.00 83.75 176 THR A N 1
ATOM 1324 C CA . THR A 1 176 ? -5.713 9.383 51.317 1.00 83.75 176 THR A CA 1
ATOM 1325 C C . THR A 1 176 ? -5.326 10.547 50.409 1.00 83.75 176 THR A C 1
ATOM 1327 O O . THR A 1 176 ? -4.675 11.474 50.888 1.00 83.75 176 THR A O 1
ATOM 1330 N N . ALA A 1 177 ? -5.724 10.536 49.133 1.00 86.94 177 ALA A N 1
ATOM 1331 C CA . ALA A 1 177 ? -5.374 11.574 48.172 1.00 86.94 177 ALA A CA 1
ATOM 1332 C C . ALA A 1 177 ? -6.496 11.849 47.158 1.00 86.94 177 ALA A C 1
ATOM 1334 O O . ALA A 1 177 ? -7.084 10.934 46.578 1.00 86.94 177 ALA A O 1
ATOM 1335 N N . ASP A 1 178 ? -6.735 13.136 46.900 1.00 85.19 178 ASP A N 1
ATOM 1336 C CA . ASP A 1 178 ? -7.569 13.592 45.789 1.00 85.19 178 ASP A CA 1
ATOM 1337 C C . ASP A 1 178 ? -6.790 13.502 44.465 1.00 85.19 178 ASP A C 1
ATOM 1339 O O . ASP A 1 178 ? -5.584 13.756 44.410 1.00 85.19 178 ASP A O 1
ATOM 1343 N N . SER A 1 179 ? -7.497 13.202 43.380 1.00 88.44 179 SER A N 1
ATOM 1344 C CA . SER A 1 179 ? -6.955 13.185 42.027 1.00 88.44 179 SER A CA 1
ATOM 1345 C C . SER A 1 179 ? -6.552 14.587 41.571 1.00 88.44 179 SER A C 1
ATOM 1347 O O . SER A 1 179 ? -7.245 15.571 41.834 1.00 88.44 179 SER A O 1
ATOM 1349 N N . ARG A 1 180 ? -5.434 14.652 40.841 1.00 93.00 180 ARG A N 1
ATOM 1350 C CA . ARG A 1 180 ? -4.870 15.867 40.226 1.00 93.00 180 ARG A CA 1
ATOM 1351 C C . ARG A 1 180 ? -4.962 15.860 38.701 1.00 93.00 180 ARG A C 1
ATOM 1353 O O . ARG A 1 180 ? -4.217 16.562 38.021 1.00 93.00 180 ARG A O 1
ATOM 1360 N N . SER A 1 181 ? -5.836 15.022 38.141 1.00 92.75 181 SER A N 1
ATOM 1361 C CA . SER A 1 181 ? -5.949 14.811 36.694 1.00 92.75 181 SER A CA 1
ATOM 1362 C C . SER A 1 181 ? -6.289 16.088 35.920 1.00 92.75 181 SER A C 1
ATOM 1364 O O . SER A 1 181 ? -5.775 16.279 34.818 1.00 92.75 181 SER A O 1
ATOM 1366 N N . PHE A 1 182 ? -7.107 16.976 36.497 1.00 93.12 182 PHE A N 1
ATOM 1367 C CA . PHE A 1 182 ? -7.427 18.271 35.896 1.00 93.12 182 PHE A CA 1
ATOM 1368 C C . PHE A 1 182 ? -6.184 19.169 35.814 1.00 93.12 182 PHE A C 1
ATOM 1370 O O . PHE A 1 182 ? -5.832 19.640 34.734 1.00 93.12 182 PHE A O 1
ATOM 1377 N N . GLU A 1 183 ? -5.485 19.367 36.934 1.00 94.94 183 GLU A N 1
ATOM 1378 C CA . GLU A 1 183 ? -4.315 20.244 37.005 1.00 94.94 183 GLU A CA 1
ATOM 1379 C C . GLU A 1 183 ? -3.167 19.739 36.123 1.00 94.94 183 GLU A C 1
ATOM 1381 O O . GLU A 1 183 ? -2.531 20.528 35.422 1.00 94.94 183 GLU A O 1
ATOM 1386 N N . ILE A 1 184 ? -2.949 18.419 36.099 1.00 96.69 184 ILE A N 1
ATOM 1387 C CA . ILE A 1 184 ? -1.972 17.772 35.216 1.00 96.69 184 ILE A CA 1
ATOM 1388 C C . ILE A 1 184 ? -2.297 18.065 33.746 1.00 96.69 184 ILE A C 1
ATOM 1390 O O . ILE A 1 184 ? -1.405 18.443 32.987 1.00 96.69 184 ILE A O 1
ATOM 1394 N N . LEU A 1 185 ? -3.559 17.913 33.326 1.00 96.25 185 LEU A N 1
ATOM 1395 C CA . LEU A 1 185 ? -3.952 18.155 31.937 1.00 96.25 185 LEU A CA 1
ATOM 1396 C C . LEU A 1 185 ? -3.757 19.623 31.534 1.00 96.25 185 LEU A C 1
ATOM 1398 O O . LEU A 1 185 ? -3.232 19.889 30.451 1.00 96.25 185 LEU A O 1
ATOM 1402 N N . GLU A 1 186 ? -4.157 20.571 32.385 1.00 95.12 186 GLU A N 1
ATOM 1403 C CA . GLU A 1 186 ? -3.990 22.003 32.104 1.00 95.12 186 GLU A CA 1
ATOM 1404 C C . GLU A 1 186 ? -2.513 22.402 32.006 1.00 95.12 186 GLU A C 1
ATOM 1406 O O . GLU A 1 186 ? -2.132 23.156 31.107 1.00 95.12 186 GLU A O 1
ATOM 1411 N N . GLU A 1 187 ? -1.652 21.835 32.850 1.00 96.19 187 GLU A N 1
ATOM 1412 C CA . GLU A 1 187 ? -0.217 22.095 32.773 1.00 96.19 187 GLU A CA 1
ATOM 1413 C C . GLU A 1 187 ? 0.412 21.500 31.503 1.00 96.19 187 GLU A C 1
ATOM 1415 O O . GLU A 1 187 ? 1.192 22.169 30.822 1.00 96.19 187 GLU A O 1
ATOM 1420 N N . LEU A 1 188 ? 0.017 20.289 31.097 1.00 96.44 188 LEU A N 1
ATOM 1421 C CA . LEU A 1 188 ? 0.464 19.694 29.832 1.00 96.44 188 LEU A CA 1
ATOM 1422 C C . LEU A 1 188 ? -0.012 20.496 28.610 1.00 96.44 188 LEU A C 1
ATOM 1424 O O . LEU A 1 188 ? 0.733 20.646 27.635 1.00 96.44 188 LEU A O 1
ATOM 1428 N N . LYS A 1 189 ? -1.228 21.058 28.652 1.00 94.62 189 LYS A N 1
ATOM 1429 C CA . LYS A 1 189 ? -1.731 21.980 27.619 1.00 94.62 189 LYS A CA 1
ATOM 1430 C C . LYS A 1 189 ? -0.878 23.240 27.550 1.00 94.62 189 LYS A C 1
ATOM 1432 O O . LYS A 1 189 ? -0.509 23.653 26.451 1.00 94.62 189 LYS A O 1
ATOM 1437 N N . ARG A 1 190 ? -0.531 23.823 28.701 1.00 94.06 190 ARG A N 1
ATOM 1438 C CA . ARG A 1 190 ? 0.331 25.008 28.788 1.00 94.06 190 ARG A CA 1
ATOM 1439 C C . ARG A 1 190 ? 1.714 24.736 28.195 1.00 94.06 190 ARG A C 1
ATOM 1441 O O . ARG A 1 190 ? 2.175 25.507 27.358 1.00 94.06 190 ARG A O 1
ATOM 1448 N N . LEU A 1 191 ? 2.348 23.631 28.585 1.00 93.38 191 LEU A N 1
ATOM 1449 C CA . LEU A 1 191 ? 3.694 23.253 28.139 1.00 93.38 191 LEU A CA 1
ATOM 1450 C C . LEU A 1 191 ? 3.757 22.903 26.644 1.00 93.38 191 LEU A C 1
ATOM 1452 O O . LEU A 1 191 ? 4.731 23.227 25.973 1.00 93.38 191 LEU A O 1
ATOM 1456 N N . SER A 1 192 ? 2.705 22.287 26.099 1.00 92.06 192 SER A N 1
ATOM 1457 C CA . SER A 1 192 ? 2.618 21.942 24.670 1.00 92.06 192 SER A CA 1
ATOM 1458 C C . SER A 1 192 ? 1.990 23.036 23.796 1.00 92.06 192 SER A C 1
ATOM 1460 O O . SER A 1 192 ? 1.829 22.832 22.590 1.00 92.06 192 SER A O 1
ATOM 1462 N N . LEU A 1 193 ? 1.586 24.174 24.379 1.00 90.81 193 LEU A N 1
ATOM 1463 C CA . LEU A 1 193 ? 0.771 25.212 23.726 1.00 90.81 193 LEU A CA 1
ATOM 1464 C C . LEU A 1 193 ? -0.499 24.648 23.051 1.00 90.81 193 LEU A C 1
ATOM 1466 O O . LEU A 1 193 ? -0.935 25.138 22.010 1.00 90.81 193 LEU A O 1
ATOM 1470 N N . GLY A 1 194 ? -1.058 23.567 23.601 1.00 90.06 194 GLY A N 1
ATOM 1471 C CA . GLY A 1 194 ? -2.215 22.860 23.046 1.00 90.06 194 GLY A CA 1
ATOM 1472 C C . GLY A 1 194 ? -1.961 22.116 21.726 1.00 90.06 194 GLY A C 1
ATOM 1473 O O . GLY A 1 194 ? -2.920 21.698 21.076 1.00 90.06 194 GLY A O 1
ATOM 1474 N N . ARG A 1 195 ? -0.700 21.940 21.300 1.00 90.69 195 ARG A N 1
ATOM 1475 C CA . ARG A 1 195 ? -0.358 21.244 20.043 1.00 90.69 195 ARG A CA 1
ATOM 1476 C C . ARG A 1 195 ? -0.544 19.729 20.124 1.00 90.69 195 ARG A C 1
ATOM 1478 O O . ARG A 1 195 ? -0.828 19.100 19.107 1.00 90.69 195 ARG A O 1
ATOM 1485 N N . ILE A 1 196 ? -0.400 19.147 21.314 1.00 94.50 196 ILE A N 1
ATOM 1486 C CA . ILE A 1 196 ? -0.557 17.706 21.543 1.00 94.50 196 ILE A CA 1
ATOM 1487 C C . ILE A 1 196 ? -2.004 17.419 21.925 1.00 94.50 196 ILE A C 1
ATOM 1489 O O . ILE A 1 196 ? -2.512 17.966 22.900 1.00 94.50 196 ILE A O 1
ATOM 1493 N N . ARG A 1 197 ? -2.661 16.528 21.177 1.00 95.19 197 ARG A N 1
ATOM 1494 C CA . ARG A 1 197 ? -4.021 16.081 21.495 1.00 95.19 197 ARG A CA 1
ATOM 1495 C C . ARG A 1 197 ? -3.960 14.947 22.512 1.00 95.19 197 ARG A C 1
ATOM 1497 O O . ARG A 1 197 ? -3.448 13.874 22.204 1.00 95.19 197 ARG A O 1
ATOM 1504 N N . ILE A 1 198 ? -4.458 15.200 23.718 1.00 97.12 198 ILE A N 1
ATOM 1505 C CA . ILE A 1 198 ? -4.379 14.253 24.841 1.00 97.12 198 ILE A CA 1
ATOM 1506 C C . ILE A 1 198 ? -5.691 13.467 24.980 1.00 97.12 198 ILE A C 1
ATOM 1508 O O . ILE A 1 198 ? -6.779 14.016 24.809 1.00 97.12 198 ILE A O 1
ATOM 1512 N N . VAL A 1 199 ? -5.596 12.180 25.290 1.00 97.25 199 VAL A N 1
ATOM 1513 C CA . VAL A 1 199 ? -6.732 11.304 25.590 1.00 97.25 199 VAL A CA 1
ATOM 1514 C C . VAL A 1 199 ? -6.341 10.342 26.704 1.00 97.25 199 VAL A C 1
ATOM 1516 O O . VAL A 1 199 ? -5.182 9.944 26.796 1.00 97.25 199 VAL A O 1
ATOM 1519 N N . GLY A 1 200 ? -7.276 9.974 27.570 1.00 95.38 200 GLY A N 1
ATOM 1520 C CA . GLY A 1 200 ? -6.965 9.068 28.664 1.00 95.38 200 GLY A CA 1
ATOM 1521 C C . GLY A 1 200 ? -7.988 9.092 29.781 1.00 95.38 200 GLY A C 1
ATOM 1522 O O . GLY A 1 200 ? -9.121 9.547 29.608 1.00 95.38 200 GLY A O 1
ATOM 1523 N N . GLY A 1 201 ? -7.559 8.609 30.938 1.00 93.06 201 GLY A N 1
ATOM 1524 C CA . GLY A 1 201 ? -8.374 8.511 32.138 1.00 93.06 201 GLY A CA 1
ATOM 1525 C C . GLY A 1 201 ? -7.506 8.276 33.363 1.00 93.06 201 GLY A C 1
ATOM 1526 O O . GLY A 1 201 ? -6.318 7.952 33.260 1.00 93.06 201 GLY A O 1
ATOM 1527 N N . SER A 1 202 ? -8.086 8.477 34.537 1.00 93.62 202 SER A N 1
ATOM 1528 C CA . SER A 1 202 ? -7.392 8.225 35.788 1.00 93.62 202 SER A CA 1
ATOM 1529 C C . SER A 1 202 ? -7.320 6.723 36.078 1.00 93.62 202 SER A C 1
ATOM 1531 O O . SER A 1 202 ? -8.322 6.011 35.963 1.00 93.62 202 SER A O 1
ATOM 1533 N N . ALA A 1 203 ? -6.141 6.253 36.483 1.00 92.94 203 ALA A N 1
ATOM 1534 C CA . ALA A 1 203 ? -5.918 4.916 37.004 1.00 92.94 203 ALA A CA 1
ATOM 1535 C C . ALA A 1 203 ? -6.777 4.693 38.252 1.00 92.94 203 ALA A C 1
ATOM 1537 O O . ALA A 1 203 ? -6.916 5.575 39.105 1.00 92.94 203 ALA A O 1
ATOM 1538 N N . ALA A 1 204 ? -7.339 3.498 38.358 1.00 90.44 204 ALA A N 1
ATOM 1539 C CA . ALA A 1 204 ? -8.292 3.138 39.394 1.00 90.44 204 ALA A CA 1
ATOM 1540 C C . ALA A 1 204 ? -8.006 1.740 39.948 1.00 90.44 204 ALA A C 1
ATOM 1542 O O . ALA A 1 204 ? -7.154 1.015 39.428 1.00 90.44 204 ALA A O 1
ATOM 1543 N N . ASP A 1 205 ? -8.719 1.388 41.011 1.00 87.25 205 ASP A N 1
ATOM 1544 C CA . ASP A 1 205 ? -8.841 0.023 41.508 1.00 87.25 205 ASP A CA 1
ATOM 1545 C C . ASP A 1 205 ? -10.293 -0.469 41.408 1.00 87.25 205 ASP A C 1
ATOM 1547 O O . ASP A 1 205 ? -11.168 0.244 40.910 1.00 87.25 205 ASP A O 1
ATOM 1551 N N . ASP A 1 206 ? -10.555 -1.679 41.914 1.00 84.62 206 ASP A N 1
ATOM 1552 C CA . ASP A 1 206 ? -11.879 -2.314 41.949 1.00 84.62 206 ASP A CA 1
ATOM 1553 C C . ASP A 1 206 ? -12.817 -1.657 42.995 1.00 84.62 206 ASP A C 1
ATOM 1555 O O . ASP A 1 206 ? -13.387 -2.330 43.855 1.00 84.62 206 ASP A O 1
ATOM 1559 N N . TRP A 1 207 ? -12.958 -0.326 42.946 1.00 85.56 207 TRP A N 1
ATOM 1560 C CA . TRP A 1 207 ? -13.788 0.521 43.820 1.00 85.56 207 TRP A CA 1
ATOM 1561 C C . TRP A 1 207 ? -13.413 0.514 45.306 1.00 85.56 207 TRP A C 1
ATOM 1563 O O . TRP A 1 207 ? -14.194 0.958 46.152 1.00 85.56 207 TRP A O 1
ATOM 1573 N N . ARG A 1 208 ? -12.211 0.043 45.642 1.00 84.94 208 ARG A N 1
ATOM 1574 C CA . ARG A 1 208 ? -11.719 0.031 47.027 1.00 84.94 208 ARG A CA 1
ATOM 1575 C C . ARG A 1 208 ? -11.120 1.379 47.426 1.00 84.94 208 ARG A C 1
ATOM 1577 O O . ARG A 1 208 ? -11.089 1.691 48.617 1.00 84.94 208 ARG A O 1
ATOM 1584 N N . LEU A 1 209 ? -10.718 2.185 46.439 1.00 85.88 209 LEU A N 1
ATOM 1585 C CA . LEU A 1 209 ? -10.056 3.480 46.588 1.00 85.88 209 LEU A CA 1
ATOM 1586 C C . LEU A 1 209 ? -8.792 3.393 47.461 1.00 85.88 209 LEU A C 1
ATOM 1588 O O . LEU A 1 209 ? -8.455 4.342 48.160 1.00 85.88 209 LEU A O 1
ATOM 1592 N N . GLU A 1 210 ? -8.095 2.260 47.461 1.00 89.31 210 GLU A N 1
ATOM 1593 C CA . GLU A 1 210 ? -6.904 2.049 48.292 1.00 89.31 210 GLU A CA 1
ATOM 1594 C C . GLU A 1 210 ? -5.660 2.594 47.596 1.00 89.31 210 GLU A C 1
ATOM 1596 O O . GLU A 1 210 ? -4.942 3.443 48.125 1.00 89.31 210 GLU A O 1
ATOM 1601 N N . THR A 1 211 ? -5.400 2.102 46.387 1.00 90.31 211 THR A N 1
ATOM 1602 C CA . THR A 1 211 ? -4.200 2.429 45.624 1.00 90.31 211 THR A CA 1
ATOM 1603 C C . THR A 1 211 ? -4.431 2.155 44.145 1.00 90.31 211 THR A C 1
ATOM 1605 O O . THR A 1 211 ? -5.191 1.266 43.776 1.00 90.31 211 THR A O 1
ATOM 1608 N N . ASN A 1 212 ? -3.777 2.926 43.288 1.00 92.81 212 ASN A N 1
ATOM 1609 C CA . ASN A 1 212 ? -3.822 2.769 41.843 1.00 92.81 212 ASN A CA 1
ATOM 1610 C C . ASN A 1 212 ? -2.403 2.874 41.281 1.00 92.81 212 ASN A C 1
ATOM 1612 O O . ASN A 1 212 ? -1.516 3.460 41.911 1.00 92.81 212 ASN A O 1
ATOM 1616 N N . TYR A 1 213 ? -2.189 2.268 40.114 1.00 96.44 213 TYR A N 1
ATOM 1617 C CA . TYR A 1 213 ? -0.867 2.157 39.513 1.00 96.44 213 TYR A CA 1
ATOM 1618 C C . TYR A 1 213 ? -0.900 2.522 38.035 1.00 96.44 213 TYR A C 1
ATOM 1620 O O . TYR A 1 213 ? -1.820 2.154 37.303 1.00 96.44 213 TYR A O 1
ATOM 1628 N N . VAL A 1 214 ? 0.170 3.163 37.577 1.00 97.56 214 VAL A N 1
ATOM 1629 C CA . VAL A 1 214 ? 0.531 3.176 36.156 1.00 97.56 214 VAL A CA 1
ATOM 1630 C C . VAL A 1 214 ? 1.592 2.113 35.899 1.00 97.56 214 VAL A C 1
ATOM 1632 O O . VAL A 1 214 ? 2.423 1.809 36.757 1.00 97.56 214 VAL A O 1
ATOM 1635 N N . LEU A 1 215 ? 1.545 1.502 34.724 1.00 97.94 215 LEU A N 1
ATOM 1636 C CA . LEU A 1 215 ? 2.390 0.374 34.349 1.00 97.94 215 LEU A CA 1
ATOM 1637 C C . LEU A 1 215 ? 3.403 0.854 33.316 1.00 97.94 215 LEU A C 1
ATOM 1639 O O . LEU A 1 215 ? 3.006 1.424 32.303 1.00 97.94 215 LEU A O 1
ATOM 1643 N N . TRP A 1 216 ? 4.695 0.633 33.558 1.00 96.56 216 TRP A N 1
ATOM 1644 C CA . TRP A 1 216 ? 5.746 0.973 32.598 1.00 96.56 216 TRP A CA 1
ATOM 1645 C C . TRP A 1 216 ? 6.898 -0.032 32.649 1.00 96.56 216 TRP A C 1
ATOM 1647 O O . TRP A 1 216 ? 7.491 -0.289 33.702 1.00 96.56 216 TRP A O 1
ATOM 1657 N N . GLY A 1 217 ? 7.215 -0.619 31.494 1.00 95.12 217 GLY A N 1
ATOM 1658 C CA . GLY A 1 217 ? 8.179 -1.707 31.383 1.00 95.12 217 GLY A CA 1
ATOM 1659 C C . GLY A 1 217 ? 7.790 -2.874 32.292 1.00 95.12 217 GLY A C 1
ATOM 1660 O O . GLY A 1 217 ? 6.673 -3.377 32.234 1.00 95.12 217 GLY A O 1
ATOM 1661 N N . LYS A 1 218 ? 8.706 -3.292 33.169 1.00 94.69 218 LYS A N 1
ATOM 1662 C CA . LYS A 1 218 ? 8.504 -4.411 34.111 1.00 94.69 218 LYS A CA 1
ATOM 1663 C C . LYS A 1 218 ? 8.042 -3.970 35.508 1.00 94.69 218 LYS A C 1
ATOM 1665 O O . LYS A 1 218 ? 8.165 -4.737 36.460 1.00 94.69 218 LYS A O 1
ATOM 1670 N N . ARG A 1 219 ? 7.595 -2.720 35.669 1.00 96.56 219 ARG A N 1
ATOM 1671 C CA . ARG A 1 219 ? 7.276 -2.124 36.975 1.00 96.56 219 ARG A CA 1
ATOM 1672 C C . ARG A 1 219 ? 5.867 -1.536 37.008 1.00 96.56 219 ARG A C 1
ATOM 1674 O O . ARG A 1 219 ? 5.380 -0.992 36.018 1.00 96.56 219 ARG A O 1
ATOM 1681 N N . ALA A 1 220 ? 5.255 -1.614 38.186 1.00 97.12 220 ALA A N 1
ATOM 1682 C CA . ALA A 1 220 ? 4.025 -0.913 38.532 1.00 97.12 220 ALA A CA 1
ATOM 1683 C C . ALA A 1 220 ? 4.368 0.248 39.476 1.00 97.12 220 ALA A C 1
ATOM 1685 O O . ALA A 1 220 ? 5.027 0.044 40.496 1.00 97.12 220 ALA A O 1
ATOM 1686 N N . TYR A 1 221 ? 3.946 1.457 39.119 1.00 96.94 221 TYR A N 1
ATOM 1687 C CA . TYR A 1 221 ? 4.279 2.693 39.820 1.00 96.94 221 TYR A CA 1
ATOM 1688 C C . TYR A 1 221 ? 3.037 3.219 40.551 1.00 96.94 221 TYR A C 1
ATOM 1690 O O . TYR A 1 221 ? 2.090 3.641 39.881 1.00 96.94 221 TYR A O 1
ATOM 1698 N N . PRO A 1 222 ? 2.999 3.177 41.896 1.00 95.25 222 PRO A N 1
ATOM 1699 C CA . PRO A 1 222 ? 1.903 3.760 42.667 1.00 95.25 222 PRO A CA 1
ATOM 1700 C C . PRO A 1 222 ? 1.996 5.288 42.673 1.00 95.25 222 PRO A C 1
ATOM 1702 O O . PRO A 1 222 ? 3.091 5.835 42.537 1.00 95.25 222 PRO A O 1
ATOM 1705 N N . ASP A 1 223 ? 0.868 5.976 42.870 1.00 94.31 223 ASP A N 1
ATOM 1706 C CA . ASP A 1 223 ? 0.810 7.449 43.003 1.00 94.31 223 ASP A CA 1
ATOM 1707 C C . ASP A 1 223 ? 1.624 8.185 41.921 1.00 94.31 223 ASP A C 1
ATOM 1709 O O . ASP A 1 223 ? 2.458 9.055 42.183 1.00 94.31 223 ASP A O 1
ATOM 1713 N N . SER A 1 224 ? 1.452 7.741 40.680 1.00 96.50 224 SER A N 1
ATOM 1714 C CA . SER A 1 224 ? 2.285 8.147 39.556 1.00 96.50 224 SER A CA 1
ATOM 1715 C C . SER A 1 224 ? 1.430 8.429 38.332 1.00 96.50 224 SER A C 1
ATOM 1717 O O . SER A 1 224 ? 0.352 7.859 38.168 1.00 96.50 224 SER A O 1
ATOM 1719 N N . MET A 1 225 ? 1.923 9.305 37.463 1.00 96.62 225 MET A N 1
ATOM 1720 C CA . MET A 1 225 ? 1.351 9.556 36.147 1.00 96.62 225 MET A CA 1
ATOM 1721 C C . MET A 1 225 ? 2.233 8.965 35.050 1.00 96.62 225 MET A C 1
ATOM 1723 O O . MET A 1 225 ? 3.457 8.920 35.178 1.00 96.62 225 MET A O 1
ATOM 1727 N N . LEU A 1 226 ? 1.607 8.556 33.952 1.00 97.75 226 LEU A N 1
ATOM 1728 C CA . LEU A 1 226 ? 2.262 8.098 32.738 1.00 97.75 226 LEU A CA 1
ATOM 1729 C C . LEU A 1 226 ? 1.764 8.921 31.557 1.00 97.75 226 LEU A C 1
ATOM 1731 O O . LEU A 1 226 ? 0.559 9.029 31.320 1.00 97.75 226 LEU A O 1
ATOM 1735 N N . LEU A 1 227 ? 2.708 9.472 30.803 1.00 98.12 227 LEU A N 1
ATOM 1736 C CA . LEU A 1 227 ? 2.464 10.205 29.571 1.00 98.12 227 LEU A CA 1
ATOM 1737 C C . LEU A 1 227 ? 3.137 9.470 28.411 1.00 98.12 227 LEU A C 1
ATOM 1739 O O . LEU A 1 227 ? 4.364 9.429 28.332 1.00 98.12 227 LEU A O 1
ATOM 1743 N N . ALA A 1 228 ? 2.345 8.905 27.504 1.00 97.75 228 ALA A N 1
ATOM 1744 C CA . ALA A 1 228 ? 2.841 8.245 26.300 1.00 97.75 228 ALA A CA 1
ATOM 1745 C C . ALA A 1 228 ? 2.477 9.070 25.065 1.00 97.75 228 ALA A C 1
ATOM 1747 O O . ALA A 1 228 ? 1.313 9.135 24.678 1.00 97.75 228 ALA A O 1
ATOM 1748 N N . VAL A 1 229 ? 3.468 9.700 24.440 1.00 97.81 229 VAL A N 1
ATOM 1749 C CA . VAL A 1 229 ? 3.290 10.532 23.248 1.00 97.81 229 VAL A CA 1
ATOM 1750 C C . VAL A 1 229 ? 3.589 9.713 21.999 1.00 97.81 229 VAL A C 1
ATOM 1752 O O . VAL A 1 229 ? 4.677 9.156 21.851 1.00 97.81 229 VAL A O 1
ATOM 1755 N N . PHE A 1 230 ? 2.614 9.646 21.101 1.00 97.44 230 PHE A N 1
ATOM 1756 C CA . PHE A 1 230 ? 2.677 8.924 19.842 1.00 97.44 230 PHE A CA 1
ATOM 1757 C C . PHE A 1 230 ? 2.888 9.896 18.685 1.00 97.44 230 PHE A C 1
ATOM 1759 O O . PHE A 1 230 ? 2.043 10.748 18.414 1.00 97.44 230 PHE A O 1
ATOM 1766 N N . GLU A 1 231 ? 3.996 9.730 17.970 1.00 95.88 231 GLU A N 1
ATOM 1767 C CA . GLU A 1 231 ? 4.196 10.298 16.640 1.00 95.88 231 GLU A CA 1
ATOM 1768 C C . GLU A 1 231 ? 3.620 9.339 15.610 1.00 95.88 231 GLU A C 1
ATOM 1770 O O . GLU A 1 231 ? 3.939 8.145 15.614 1.00 95.88 231 GLU A O 1
ATOM 1775 N N . THR A 1 232 ? 2.796 9.849 14.701 1.00 95.62 232 THR A N 1
ATOM 1776 C CA . THR A 1 232 ? 2.195 9.000 13.685 1.00 95.62 232 THR A CA 1
ATOM 1777 C C . THR A 1 232 ? 1.977 9.687 12.352 1.00 95.62 232 THR A C 1
ATOM 1779 O O . THR A 1 232 ? 1.655 10.869 12.279 1.00 95.62 232 THR A O 1
ATOM 1782 N N . GLN A 1 233 ? 2.130 8.919 11.279 1.00 94.81 233 GLN A N 1
ATOM 1783 C CA . GLN A 1 233 ? 1.686 9.290 9.935 1.00 94.81 233 GLN A CA 1
ATOM 1784 C C . GLN A 1 233 ? 0.274 8.762 9.627 1.00 94.81 233 GLN A C 1
ATOM 1786 O O . GLN A 1 233 ? -0.271 9.039 8.558 1.00 94.81 233 GLN A O 1
ATOM 1791 N N . LEU A 1 234 ? -0.335 8.014 10.552 1.00 95.00 234 LEU A N 1
ATOM 1792 C CA . LEU A 1 234 ? -1.700 7.510 10.449 1.00 95.00 234 LEU A CA 1
ATOM 1793 C C . LEU A 1 234 ? -2.711 8.603 10.811 1.00 95.00 234 LEU A C 1
ATOM 1795 O O . LEU A 1 234 ? -2.426 9.520 11.582 1.00 95.00 234 LEU A O 1
ATOM 1799 N N . ARG A 1 235 ? -3.927 8.490 10.278 1.00 95.19 235 ARG A N 1
ATOM 1800 C CA . ARG A 1 235 ? -5.054 9.303 10.744 1.00 95.19 235 ARG A CA 1
ATOM 1801 C C . ARG A 1 235 ? -5.472 8.822 12.125 1.00 95.19 235 ARG A C 1
ATOM 1803 O O . ARG A 1 235 ? -5.591 7.620 12.358 1.00 95.19 235 ARG A O 1
ATOM 1810 N N . PHE A 1 236 ? -5.765 9.755 13.015 1.00 96.31 236 PHE A N 1
ATOM 1811 C CA . PHE A 1 236 ? -6.392 9.451 14.290 1.00 96.31 236 PHE A CA 1
ATOM 1812 C C . PHE A 1 236 ? -7.450 10.497 14.610 1.00 96.31 236 PHE A C 1
ATOM 1814 O O . PHE A 1 236 ? -7.392 11.613 14.106 1.00 96.31 236 PHE A O 1
ATOM 1821 N N . GLY A 1 237 ? -8.418 10.136 15.439 1.00 96.12 237 GLY A N 1
ATOM 1822 C CA . GLY A 1 237 ? -9.460 11.032 15.909 1.00 96.12 237 GLY A CA 1
ATOM 1823 C C . GLY A 1 237 ? -9.684 10.819 17.392 1.00 96.12 237 GLY A C 1
ATOM 1824 O O . GLY A 1 237 ? -9.774 9.684 17.843 1.00 96.12 237 GLY A O 1
ATOM 1825 N N . ILE A 1 238 ? -9.761 11.904 18.155 1.00 97.25 238 ILE A N 1
ATOM 1826 C CA . ILE A 1 238 ? -10.090 11.865 19.583 1.00 97.25 238 ILE A CA 1
ATOM 1827 C C . ILE A 1 238 ? -11.380 12.635 19.769 1.00 97.25 238 ILE A C 1
ATOM 1829 O O . ILE A 1 238 ? -11.501 13.714 19.192 1.00 97.25 238 ILE A O 1
ATOM 1833 N N . ALA A 1 239 ? -12.308 12.128 20.571 1.00 95.69 239 ALA A N 1
ATOM 1834 C CA . ALA A 1 239 ? -13.540 12.829 20.916 1.00 95.69 239 ALA A CA 1
ATOM 1835 C C . ALA A 1 239 ? -14.074 12.398 22.282 1.00 95.69 239 ALA A C 1
ATOM 1837 O O . ALA A 1 239 ? -13.655 11.377 22.829 1.00 95.69 239 ALA A O 1
ATOM 1838 N N . MET A 1 240 ? -15.010 13.186 22.813 1.00 94.50 240 MET A N 1
ATOM 1839 C CA . MET A 1 240 ? -15.765 12.843 24.011 1.00 94.50 240 MET A CA 1
ATOM 1840 C C . MET A 1 240 ? -17.261 13.114 23.848 1.00 94.50 240 MET A C 1
ATOM 1842 O O . MET A 1 240 ? -17.668 13.965 23.054 1.00 94.50 240 MET A O 1
ATOM 1846 N N . ALA A 1 241 ? -18.074 12.405 24.626 1.00 94.44 241 ALA A N 1
ATOM 1847 C CA . ALA A 1 241 ? -19.507 12.644 24.750 1.00 94.44 241 ALA A CA 1
ATOM 1848 C C . ALA A 1 241 ? -20.003 12.256 26.148 1.00 94.44 241 ALA A C 1
ATOM 1850 O O . ALA A 1 241 ? -19.442 11.370 26.793 1.00 94.44 241 ALA A O 1
ATOM 1851 N N . HIS A 1 242 ? -21.063 12.915 26.618 1.00 93.38 242 HIS A N 1
ATOM 1852 C CA . HIS A 1 242 ? -21.606 12.702 27.963 1.00 93.38 242 HIS A CA 1
ATOM 1853 C C . HIS A 1 242 ? -23.039 12.154 27.958 1.00 93.38 242 HIS A C 1
ATOM 1855 O O . HIS A 1 242 ? -23.355 11.313 28.797 1.00 93.38 242 HIS A O 1
ATOM 1861 N N . GLY A 1 243 ? -23.883 12.554 27.001 1.00 92.62 243 GLY A N 1
ATOM 1862 C CA . GLY A 1 243 ? -25.276 12.091 26.923 1.00 92.62 243 GLY A CA 1
ATOM 1863 C C . GLY A 1 243 ? -26.173 12.655 28.026 1.00 92.62 243 GLY A C 1
ATOM 1864 O O . GLY A 1 243 ? -27.111 11.990 28.424 1.00 92.62 243 GLY A O 1
ATOM 1865 N N . PHE A 1 244 ? -25.854 13.846 28.540 1.00 92.88 244 PHE A N 1
ATOM 1866 C CA . PHE A 1 244 ? -26.700 14.590 29.479 1.00 92.88 244 PHE A CA 1
ATOM 1867 C C . PHE A 1 244 ? -27.250 15.836 28.795 1.00 92.88 244 PHE A C 1
ATOM 1869 O O . PHE A 1 244 ? -26.583 16.402 27.931 1.00 92.88 244 PHE A O 1
ATOM 1876 N N . HIS A 1 245 ? -28.405 16.314 29.229 1.00 92.25 245 HIS A N 1
ATOM 1877 C CA . HIS A 1 245 ? -29.004 17.562 28.785 1.00 92.25 245 HIS A CA 1
ATOM 1878 C C . HIS A 1 245 ? -29.164 18.540 29.966 1.00 92.25 245 HIS A C 1
ATOM 1880 O O . HIS A 1 245 ? -29.342 18.118 31.115 1.00 92.25 245 HIS A O 1
ATOM 1886 N N . PRO A 1 246 ? -29.075 19.859 29.723 1.00 94.00 246 PRO A N 1
ATOM 1887 C CA . PRO A 1 246 ? -29.275 20.865 30.760 1.00 94.00 246 PRO A CA 1
ATOM 1888 C C . PRO A 1 246 ? -30.749 20.957 31.172 1.00 94.00 246 PRO A C 1
ATOM 1890 O O . PRO A 1 246 ? -31.651 20.834 30.343 1.00 94.00 246 PRO A O 1
ATOM 1893 N N . THR A 1 247 ? -30.998 21.223 32.453 1.00 94.00 247 THR A N 1
ATOM 1894 C CA . THR A 1 247 ? -32.336 21.545 32.975 1.00 94.00 247 THR A CA 1
ATOM 1895 C C . THR A 1 247 ? -32.524 23.058 33.145 1.00 94.00 247 THR A C 1
ATOM 1897 O O . THR A 1 247 ? -31.593 23.847 32.987 1.00 94.00 247 THR A O 1
ATOM 1900 N N . SER A 1 248 ? -33.730 23.495 33.517 1.00 93.50 248 SER A N 1
ATOM 1901 C CA . SER A 1 248 ? -33.989 24.890 33.907 1.00 93.50 248 SER A CA 1
ATOM 1902 C C . SER A 1 248 ? -33.413 25.259 35.284 1.00 93.50 248 SER A C 1
ATOM 1904 O O . SER A 1 248 ? -33.372 26.441 35.633 1.00 93.50 248 SER A O 1
ATOM 1906 N N . ARG A 1 249 ? -32.954 24.272 36.071 1.00 95.12 249 ARG A N 1
ATOM 1907 C CA . ARG A 1 249 ? -32.413 24.456 37.423 1.00 95.12 249 ARG A CA 1
ATOM 1908 C C . ARG A 1 249 ? -30.949 24.879 37.333 1.00 95.12 249 ARG A C 1
ATOM 1910 O O . ARG A 1 249 ? -30.075 24.062 37.046 1.00 95.12 249 ARG A O 1
ATOM 1917 N N . ARG A 1 250 ? -30.682 26.163 37.575 1.00 95.75 250 ARG A N 1
ATOM 1918 C CA . ARG A 1 250 ? -29.354 26.774 37.439 1.00 95.75 250 ARG A CA 1
ATOM 1919 C C . ARG A 1 250 ? -29.098 27.845 38.495 1.00 95.75 250 ARG A C 1
ATOM 1921 O O . ARG A 1 250 ? -30.050 28.451 38.974 1.00 95.75 250 ARG A O 1
ATOM 1928 N N . ALA A 1 251 ? -27.827 28.084 38.796 1.00 96.25 251 ALA A N 1
ATOM 1929 C CA . ALA A 1 251 ? -27.361 29.163 39.665 1.00 96.25 251 ALA A CA 1
ATOM 1930 C C . ALA A 1 251 ? -26.023 29.719 39.162 1.00 96.25 251 ALA A C 1
ATOM 1932 O O . ALA A 1 251 ? -25.265 29.015 38.494 1.00 96.25 251 ALA A O 1
ATOM 1933 N N . THR A 1 252 ? -25.716 30.972 39.473 1.00 96.88 252 THR A N 1
ATOM 1934 C CA . THR A 1 252 ? -24.490 31.649 39.034 1.00 96.88 252 THR A CA 1
ATOM 1935 C C . THR A 1 252 ? -23.462 31.676 40.151 1.00 96.88 252 THR A C 1
ATOM 1937 O O . THR A 1 252 ? -23.773 32.037 41.281 1.00 96.88 252 THR A O 1
ATOM 1940 N N . VAL A 1 253 ? -22.216 31.322 39.844 1.00 96.62 253 VAL A N 1
ATOM 1941 C CA . VAL A 1 253 ? -21.098 31.421 40.790 1.00 96.62 253 VAL A CA 1
ATOM 1942 C C . VAL A 1 253 ? -20.804 32.891 41.062 1.00 96.62 253 VAL A C 1
ATOM 1944 O O . VAL A 1 253 ? -20.350 33.598 40.165 1.00 96.62 253 VAL A O 1
ATOM 1947 N N . THR A 1 254 ? -21.034 33.353 42.290 1.00 96.81 254 THR A N 1
ATOM 1948 C CA . THR A 1 254 ? -20.729 34.737 42.695 1.00 96.81 254 THR A CA 1
ATOM 1949 C C . THR A 1 254 ? -19.434 34.849 43.481 1.00 96.81 254 THR A C 1
ATOM 1951 O O . THR A 1 254 ? -18.817 35.908 43.458 1.00 96.81 254 THR A O 1
ATOM 1954 N N . ARG A 1 255 ? -19.000 33.768 44.143 1.00 95.81 255 ARG A N 1
ATOM 1955 C CA . ARG A 1 255 ? -17.708 33.718 44.835 1.00 95.81 255 ARG A CA 1
ATOM 1956 C C . ARG A 1 255 ? -17.114 32.318 44.817 1.00 95.81 255 ARG A C 1
ATOM 1958 O O . ARG A 1 255 ? -17.790 31.346 45.172 1.00 95.81 255 ARG A O 1
ATOM 1965 N N . CYS A 1 256 ? -15.841 32.198 44.455 1.00 93.75 256 CYS A N 1
ATOM 1966 C CA . CYS A 1 256 ? -15.150 30.907 44.407 1.00 93.75 256 CYS A CA 1
ATOM 1967 C C . CYS A 1 256 ? -13.700 30.981 44.908 1.00 93.75 256 CYS A C 1
ATOM 1969 O O . CYS A 1 256 ? -13.120 32.050 45.066 1.00 93.75 256 CYS A O 1
ATOM 1971 N N . GLY A 1 257 ? -13.115 29.818 45.186 1.00 88.69 257 GLY A N 1
ATOM 1972 C CA . GLY A 1 257 ? -11.724 29.664 45.587 1.00 88.69 257 GLY A CA 1
ATOM 1973 C C . GLY A 1 257 ? -11.197 28.291 45.189 1.00 88.69 257 GLY A C 1
ATOM 1974 O O . GLY A 1 257 ? -11.526 27.282 45.814 1.00 88.69 257 GLY A O 1
ATOM 1975 N N . ASN A 1 258 ? -10.343 28.247 44.165 1.00 87.19 258 ASN A N 1
ATOM 1976 C CA . ASN A 1 258 ? -9.792 27.006 43.617 1.00 87.19 258 ASN A CA 1
ATOM 1977 C C . ASN A 1 258 ? -10.915 25.989 43.287 1.00 87.19 258 ASN A C 1
ATOM 1979 O O . ASN A 1 258 ? -11.829 26.306 42.534 1.00 87.19 258 ASN A O 1
ATOM 1983 N N . HIS A 1 259 ? -10.901 24.795 43.885 1.00 90.81 259 HIS A N 1
ATOM 1984 C CA . HIS A 1 259 ? -11.938 23.766 43.715 1.00 90.81 259 HIS A CA 1
ATOM 1985 C C . HIS A 1 259 ? -13.206 23.999 44.558 1.00 90.81 259 HIS A C 1
ATOM 1987 O O . HIS A 1 259 ? -14.032 23.097 44.677 1.00 90.81 259 HIS A O 1
ATOM 1993 N N . GLN A 1 260 ? -13.361 25.149 45.214 1.00 93.75 260 GLN A N 1
ATOM 1994 C CA . GLN A 1 260 ? -14.498 25.433 46.088 1.00 93.75 260 GLN A CA 1
ATOM 1995 C C . GLN A 1 260 ? -15.352 26.557 45.511 1.00 93.75 260 GLN A C 1
ATOM 1997 O O . GLN A 1 260 ? -14.873 27.663 45.281 1.00 93.75 260 GLN A O 1
ATOM 2002 N N . VAL A 1 261 ? -16.640 26.291 45.335 1.00 95.81 261 VAL A N 1
ATOM 2003 C CA . VAL A 1 261 ? -17.646 27.325 45.099 1.00 95.81 261 VAL A CA 1
ATOM 2004 C C . VAL A 1 261 ? -18.177 27.741 46.461 1.00 95.81 261 VAL A C 1
ATOM 2006 O O . VAL A 1 261 ? -18.760 26.921 47.164 1.00 95.81 261 VAL A O 1
ATOM 2009 N N . LEU A 1 262 ? -17.923 28.982 46.868 1.00 95.94 262 LEU A N 1
ATOM 2010 C CA . LEU A 1 262 ? -18.315 29.482 48.187 1.00 95.94 262 LEU A CA 1
ATOM 2011 C C . LEU A 1 262 ? -19.732 30.048 48.150 1.00 95.94 262 LEU A C 1
ATOM 2013 O O . LEU A 1 262 ? -20.513 29.785 49.062 1.00 95.94 262 LEU A O 1
ATOM 2017 N N . GLU A 1 263 ? -20.079 30.757 47.074 1.00 96.88 263 GLU A N 1
ATOM 2018 C CA . GLU A 1 263 ? -21.401 31.352 46.897 1.00 96.88 263 GLU A CA 1
ATOM 2019 C C . GLU A 1 263 ? -21.983 31.101 45.508 1.00 96.88 263 GLU A C 1
ATOM 2021 O O . GLU A 1 263 ? -21.286 31.156 44.488 1.00 96.88 263 GLU A O 1
ATOM 2026 N N . LEU A 1 264 ? -23.291 30.860 45.500 1.00 96.56 264 LEU A N 1
ATOM 2027 C CA . LEU A 1 264 ? -24.140 30.783 44.321 1.00 96.56 264 LEU A CA 1
ATOM 2028 C C . LEU A 1 264 ? -25.253 31.823 44.473 1.00 96.56 264 LEU A C 1
ATOM 2030 O O . LEU A 1 264 ? -25.866 31.907 45.533 1.00 96.56 264 LEU A O 1
ATOM 2034 N N . ASP A 1 265 ? -25.498 32.627 43.441 1.00 96.12 265 ASP A N 1
ATOM 2035 C CA . ASP A 1 265 ? -26.497 33.707 43.434 1.00 96.12 265 ASP A CA 1
ATOM 2036 C C . ASP A 1 265 ? -26.427 34.626 44.680 1.00 96.12 265 ASP A C 1
ATOM 2038 O O . ASP A 1 265 ? -27.445 35.094 45.190 1.00 96.12 265 ASP A O 1
ATOM 2042 N N . GLY A 1 266 ? -25.216 34.872 45.198 1.00 94.00 266 GLY A N 1
ATOM 2043 C CA . GLY A 1 266 ? -24.974 35.714 46.378 1.00 94.00 266 GLY A CA 1
ATOM 2044 C C . GLY A 1 266 ? -25.310 35.066 47.729 1.00 94.00 266 GLY A C 1
ATOM 2045 O O . GLY A 1 266 ? -25.313 35.758 48.744 1.00 94.00 266 GLY A O 1
ATOM 2046 N N . GLN A 1 267 ? -25.604 33.763 47.765 1.00 95.31 267 GLN A N 1
ATOM 2047 C CA . GLN A 1 267 ? -25.900 32.985 48.977 1.00 95.31 267 GLN A CA 1
ATOM 2048 C C . GLN A 1 267 ? -24.899 31.829 49.155 1.00 95.31 267 GLN A C 1
ATOM 2050 O O . GLN A 1 267 ? -24.269 31.423 48.174 1.00 95.31 267 GLN A O 1
ATOM 2055 N N . PRO A 1 268 ? -24.748 31.255 50.370 1.00 96.06 268 PRO A N 1
ATOM 2056 C CA . PRO A 1 268 ? -23.881 30.098 50.595 1.00 96.06 268 PRO A CA 1
ATOM 2057 C C . PRO A 1 268 ? -24.176 28.960 49.611 1.00 96.06 268 PRO A C 1
ATOM 2059 O O . PRO A 1 268 ? -25.318 28.510 49.472 1.00 96.06 268 PRO A O 1
ATOM 2062 N N . ALA A 1 269 ? -23.143 28.479 48.914 1.00 96.25 269 ALA A N 1
ATOM 2063 C CA . ALA A 1 269 ? -23.329 27.549 47.803 1.00 96.25 269 ALA A CA 1
ATOM 2064 C C . ALA A 1 269 ? -23.989 26.227 48.228 1.00 96.25 269 ALA A C 1
ATOM 2066 O O . ALA A 1 269 ? -24.728 25.642 47.437 1.00 96.25 269 ALA A O 1
ATOM 2067 N N . ALA A 1 270 ? -23.765 25.759 49.463 1.00 95.38 270 ALA A N 1
ATOM 2068 C CA . ALA A 1 270 ? -24.392 24.541 49.976 1.00 95.38 270 ALA A CA 1
ATOM 2069 C C . ALA A 1 270 ? -25.928 24.640 50.039 1.00 95.38 270 ALA A C 1
ATOM 2071 O O . ALA A 1 270 ? -26.621 23.678 49.697 1.00 95.38 270 ALA A O 1
ATOM 2072 N N . GLU A 1 271 ? -26.476 25.798 50.419 1.00 94.81 271 GLU A N 1
ATOM 2073 C CA . GLU A 1 271 ? -27.927 26.010 50.503 1.00 94.81 271 GLU A CA 1
ATOM 2074 C C . GLU A 1 271 ? -28.568 26.036 49.116 1.00 94.81 271 GLU A C 1
ATOM 2076 O O . GLU A 1 271 ? -29.551 25.333 48.862 1.00 94.81 271 GLU A O 1
ATOM 2081 N N . ILE A 1 272 ? -27.980 26.802 48.193 1.00 96.19 272 ILE A N 1
ATOM 2082 C CA . ILE A 1 272 ? -28.472 26.894 46.816 1.00 96.19 272 ILE A CA 1
ATOM 2083 C C . ILE A 1 272 ? -28.362 25.547 46.108 1.00 96.19 272 ILE A C 1
ATOM 2085 O O . ILE A 1 272 ? -29.326 25.113 45.482 1.00 96.19 272 ILE A O 1
ATOM 2089 N N . TYR A 1 273 ? -27.231 24.849 46.240 1.00 95.12 273 TYR A N 1
ATOM 2090 C CA . TYR A 1 273 ? -27.053 23.525 45.645 1.00 95.12 273 TYR A CA 1
ATOM 2091 C C . TYR A 1 273 ? -28.109 22.535 46.144 1.00 95.12 273 TYR A C 1
ATOM 2093 O O . TYR A 1 273 ? -28.717 21.832 45.342 1.00 95.12 273 TYR A O 1
ATOM 2101 N N . SER A 1 274 ? -28.383 22.515 47.450 1.00 94.44 274 SER A N 1
ATOM 2102 C CA . SER A 1 274 ? -29.405 21.631 48.027 1.00 94.44 274 SER A CA 1
ATOM 2103 C C . SER A 1 274 ? -30.797 21.947 47.478 1.00 94.44 274 SER A C 1
ATOM 2105 O O . SER A 1 274 ? -31.519 21.038 47.065 1.00 94.44 274 SER A O 1
ATOM 2107 N N . ARG A 1 275 ? -31.130 23.240 47.357 1.00 94.19 275 ARG A N 1
ATOM 2108 C CA . ARG A 1 275 ? -32.387 23.709 46.758 1.00 94.19 275 ARG A CA 1
ATOM 2109 C C . ARG A 1 275 ? -32.512 23.302 45.290 1.00 94.19 275 ARG A C 1
ATOM 2111 O O . ARG A 1 275 ? -33.570 22.832 44.885 1.00 94.19 275 ARG A O 1
ATOM 2118 N N . LEU A 1 276 ? -31.437 23.429 44.506 1.00 93.38 276 LEU A N 1
ATOM 2119 C CA . LEU A 1 276 ? -31.396 22.971 43.112 1.00 93.38 276 LEU A CA 1
ATOM 2120 C C . LEU A 1 276 ? -31.638 21.459 42.999 1.00 93.38 276 LEU A C 1
ATOM 2122 O O . LEU A 1 276 ? -32.263 21.015 42.038 1.00 93.38 276 LEU A O 1
ATOM 2126 N N . GLN A 1 277 ? -31.197 20.681 43.988 1.00 91.00 277 GLN A N 1
ATOM 2127 C CA . GLN A 1 277 ? -31.419 19.234 44.075 1.00 91.00 277 GLN A CA 1
ATOM 2128 C C . GLN A 1 277 ? -32.782 18.854 44.685 1.00 91.00 277 GLN A C 1
ATOM 2130 O O . GLN A 1 277 ? -33.090 17.671 44.798 1.00 91.00 277 GLN A O 1
ATOM 2135 N N . GLY A 1 278 ? -33.610 19.830 45.080 1.00 90.44 278 GLY A N 1
ATOM 2136 C CA . GLY A 1 278 ? -34.924 19.584 45.681 1.00 90.44 278 GLY A CA 1
ATOM 2137 C C . GLY A 1 278 ? -34.870 19.032 47.111 1.00 90.44 278 GLY A C 1
ATOM 2138 O O . GLY A 1 278 ? -35.789 18.332 47.528 1.00 90.44 278 GLY A O 1
ATOM 2139 N N . THR A 1 279 ? -33.802 19.312 47.865 1.00 92.88 279 THR A N 1
ATOM 2140 C CA . THR A 1 279 ? -33.607 18.822 49.241 1.00 92.88 279 THR A CA 1
ATOM 2141 C C . THR A 1 279 ? -33.001 19.897 50.159 1.00 92.88 279 THR A C 1
ATOM 2143 O O . THR A 1 279 ? -32.778 21.031 49.732 1.00 92.88 279 THR A O 1
ATOM 2146 N N . SER A 1 280 ? -32.761 19.574 51.434 1.00 91.69 280 SER A N 1
ATOM 2147 C CA . SER A 1 280 ? -32.143 20.486 52.408 1.00 91.69 280 SER A CA 1
ATOM 2148 C C . SER A 1 280 ? -30.633 20.254 52.540 1.00 91.69 280 SER A C 1
ATOM 2150 O O . SER A 1 280 ? -30.126 19.165 52.252 1.00 91.69 280 SER A O 1
ATOM 2152 N N . SER A 1 281 ? -29.893 21.276 52.977 1.00 90.38 281 SER A N 1
ATOM 2153 C CA . SER A 1 281 ? -28.441 21.179 53.180 1.00 90.38 281 SER A CA 1
ATOM 2154 C C . SER A 1 281 ? -28.082 20.222 54.314 1.00 90.38 281 SER A C 1
ATOM 2156 O O . SER A 1 281 ? -27.079 19.519 54.215 1.00 90.38 281 SER A O 1
ATOM 2158 N N . GLU A 1 282 ? -28.927 20.093 55.336 1.00 90.94 282 GLU A N 1
ATOM 2159 C CA . GLU A 1 282 ? -28.753 19.127 56.425 1.00 90.94 282 GLU A CA 1
ATOM 2160 C C . GLU A 1 282 ? -28.872 17.683 55.924 1.00 90.94 282 GLU A C 1
ATOM 2162 O O . GLU A 1 282 ? -28.126 16.810 56.366 1.00 90.94 282 GLU A O 1
ATOM 2167 N N . ALA A 1 283 ? -29.764 17.421 54.961 1.00 90.38 283 ALA A N 1
ATOM 2168 C CA . ALA A 1 283 ? -29.955 16.085 54.396 1.00 90.38 283 ALA A CA 1
ATOM 2169 C C . ALA A 1 283 ? -28.744 15.600 53.578 1.00 90.38 283 ALA A C 1
ATOM 2171 O O . ALA A 1 283 ? -28.527 14.387 53.455 1.00 90.38 283 ALA A O 1
ATOM 2172 N N . LEU A 1 284 ? -27.970 16.538 53.023 1.00 91.38 284 LEU A N 1
ATOM 2173 C CA . LEU A 1 284 ? -26.776 16.289 52.212 1.00 91.38 284 LEU A CA 1
ATOM 2174 C C . LEU A 1 284 ? -25.460 16.473 52.988 1.00 91.38 284 LEU A C 1
ATOM 2176 O O . LEU A 1 284 ? -24.412 16.017 52.525 1.00 91.38 284 LEU A O 1
ATOM 2180 N N . ALA A 1 285 ? -25.494 17.102 54.164 1.00 90.94 285 ALA A N 1
ATOM 2181 C CA . ALA A 1 285 ? -24.317 17.340 54.990 1.00 90.94 285 ALA A CA 1
ATOM 2182 C C . ALA A 1 285 ? -23.597 16.030 55.352 1.00 90.94 285 ALA A C 1
ATOM 2184 O O . ALA A 1 285 ? -24.212 15.030 55.718 1.00 90.94 285 ALA A O 1
ATOM 2185 N N . GLY A 1 286 ? -22.267 16.027 55.217 1.00 84.88 286 GLY A N 1
ATOM 2186 C CA . GLY A 1 286 ? -21.422 14.859 55.496 1.00 84.88 286 GLY A CA 1
ATOM 2187 C C . GLY A 1 286 ? -21.545 13.703 54.493 1.00 84.88 286 GLY A C 1
ATOM 2188 O O . GLY A 1 286 ? -20.799 12.732 54.606 1.00 84.88 286 GLY A O 1
ATOM 2189 N N . LYS A 1 287 ? -22.434 13.791 53.495 1.00 88.00 287 LYS A N 1
ATOM 2190 C CA . LYS A 1 287 ? -22.575 12.785 52.436 1.00 88.00 287 LYS A CA 1
ATOM 2191 C C . LYS A 1 287 ? -21.782 13.182 51.196 1.00 88.00 287 LYS A C 1
ATOM 2193 O O . LYS A 1 287 ? -21.594 14.362 50.903 1.00 88.00 287 LYS A O 1
ATOM 2198 N N . HIS A 1 288 ? -21.358 12.185 50.422 1.00 86.44 288 HIS A N 1
ATOM 2199 C CA . HIS A 1 288 ? -20.796 12.441 49.100 1.00 86.44 288 HIS A CA 1
ATOM 2200 C C . HIS A 1 288 ? -21.928 12.885 48.167 1.00 86.44 288 HIS A C 1
ATOM 2202 O O . HIS A 1 288 ? -22.767 12.075 47.766 1.00 86.44 288 HIS A O 1
ATOM 2208 N N . LEU A 1 289 ? -21.932 14.166 47.797 1.00 88.75 289 LEU A N 1
ATOM 2209 C CA . LEU A 1 289 ? -23.041 14.839 47.117 1.00 88.75 289 LEU A CA 1
ATOM 2210 C C . LEU A 1 289 ? -23.428 14.110 45.837 1.00 88.75 289 LEU A C 1
ATOM 2212 O O . LEU A 1 289 ? -24.545 13.631 45.720 1.00 88.75 289 LEU A O 1
ATOM 2216 N N . LYS A 1 290 ? -22.472 13.900 44.933 1.00 83.12 290 LYS A N 1
ATOM 2217 C CA . LYS A 1 290 ? -22.712 13.184 43.677 1.00 83.12 290 LYS A CA 1
ATOM 2218 C C . LYS A 1 290 ? -23.259 11.755 43.841 1.00 83.12 290 LYS A C 1
ATOM 2220 O O . LYS A 1 290 ? -24.150 11.379 43.088 1.00 83.12 290 LYS A O 1
ATOM 2225 N N . LEU A 1 291 ? -22.766 10.958 44.797 1.00 80.12 291 LEU A N 1
ATOM 2226 C CA . LEU A 1 291 ? -23.310 9.609 45.031 1.00 80.12 291 LEU A CA 1
ATOM 2227 C C . LEU A 1 291 ? -24.729 9.651 45.618 1.00 80.12 291 LEU A C 1
ATOM 2229 O O . LEU A 1 291 ? -25.475 8.692 45.471 1.00 80.12 291 LEU A O 1
ATOM 2233 N N . THR A 1 292 ? -25.088 10.755 46.273 1.00 84.75 292 THR A N 1
ATOM 2234 C CA . THR A 1 292 ? -26.390 10.938 46.923 1.00 84.75 292 THR A CA 1
ATOM 2235 C C . THR A 1 292 ? -27.430 11.513 45.966 1.00 84.75 292 THR A C 1
ATOM 2237 O O . THR A 1 292 ? -28.578 11.086 45.988 1.00 84.75 292 THR A O 1
ATOM 2240 N N . THR A 1 293 ? -27.048 12.485 45.134 1.00 85.44 293 THR A N 1
ATOM 2241 C CA . THR A 1 293 ? -27.977 13.214 44.260 1.00 85.44 293 THR A CA 1
ATOM 2242 C C . THR A 1 293 ? -28.117 12.580 42.882 1.00 85.44 293 THR A C 1
ATOM 2244 O O . THR A 1 293 ? -29.147 12.750 42.244 1.00 85.44 293 THR A O 1
ATOM 2247 N N . GLY A 1 294 ? -27.088 11.883 42.385 1.00 80.06 294 GLY A N 1
ATOM 2248 C CA . GLY A 1 294 ? -27.093 11.265 41.054 1.00 80.06 294 GLY A CA 1
ATOM 2249 C C . GLY A 1 294 ? -27.097 12.250 39.874 1.00 80.06 294 GLY A C 1
ATOM 2250 O O . GLY A 1 294 ? -27.005 11.811 38.732 1.00 80.06 294 GLY A O 1
ATOM 2251 N N . GLN A 1 295 ? -27.161 13.563 40.127 1.00 87.00 295 GLN A N 1
ATOM 2252 C CA . GLN A 1 295 ? -27.255 14.606 39.102 1.00 87.00 295 GLN A CA 1
ATOM 2253 C C . GLN A 1 295 ? -25.978 15.466 39.083 1.00 87.00 295 GLN A C 1
ATOM 2255 O O . GLN A 1 295 ? -25.688 16.149 40.078 1.00 87.00 295 GLN A O 1
ATOM 2260 N N . PRO A 1 296 ? -25.188 15.441 37.990 1.00 92.06 296 PRO A N 1
ATOM 2261 C CA . PRO A 1 296 ? -23.998 16.273 37.867 1.00 92.06 296 PRO A CA 1
ATOM 2262 C C . PRO A 1 296 ? -24.343 17.731 37.519 1.00 92.06 296 PRO A C 1
ATOM 2264 O O . PRO A 1 296 ? -25.473 18.068 37.163 1.00 92.06 296 PRO A O 1
ATOM 2267 N N . LEU A 1 297 ? -23.342 18.606 37.625 1.00 93.56 297 LEU A N 1
ATOM 2268 C CA . LEU A 1 297 ? -23.439 20.012 37.239 1.00 93.56 297 LEU A CA 1
ATOM 2269 C C . LEU A 1 297 ? -22.847 20.210 35.843 1.00 93.56 297 LEU A C 1
ATOM 2271 O O . LEU A 1 297 ? -21.802 19.657 35.520 1.00 93.56 297 LEU A O 1
ATOM 2275 N N . GLY A 1 298 ? -23.499 21.023 35.028 1.00 93.38 298 GLY A N 1
ATOM 2276 C CA . GLY A 1 298 ? -23.065 21.423 33.703 1.00 93.38 298 GLY A CA 1
ATOM 2277 C C . GLY A 1 298 ? -22.591 22.862 33.714 1.00 93.38 298 GLY A C 1
ATOM 2278 O O . GLY A 1 298 ? -23.288 23.750 34.212 1.00 93.38 298 GLY A O 1
ATOM 2279 N N . THR A 1 299 ? -21.427 23.090 33.126 1.00 91.88 299 THR A N 1
ATOM 2280 C CA . THR A 1 299 ? -20.888 24.421 32.864 1.00 91.88 299 THR A CA 1
ATOM 2281 C C . THR A 1 299 ? -21.050 24.722 31.373 1.00 91.88 299 THR A C 1
ATOM 2283 O O . THR A 1 299 ? -20.483 23.979 30.568 1.00 91.88 299 THR A O 1
ATOM 2286 N N . PRO A 1 300 ? -21.816 25.762 30.986 1.00 88.56 300 PRO A N 1
ATOM 2287 C CA . PRO A 1 300 ? -21.991 26.139 29.593 1.00 88.56 300 PRO A CA 1
ATOM 2288 C C . PRO A 1 300 ? -20.646 26.415 28.930 1.00 88.56 300 PRO A C 1
ATOM 2290 O O . PRO A 1 300 ? -19.808 27.152 29.449 1.00 88.56 300 PRO A O 1
ATOM 2293 N N . MET A 1 301 ? -20.480 25.830 27.758 1.00 80.62 301 MET A N 1
ATOM 2294 C CA . MET A 1 301 ? -19.411 26.095 26.814 1.00 80.62 301 MET A CA 1
ATOM 2295 C C . MET A 1 301 ? -19.974 26.943 25.659 1.00 80.62 301 MET A C 1
ATOM 2297 O O . MET A 1 301 ? -21.164 27.266 25.609 1.00 80.62 301 MET A O 1
ATOM 2301 N N . GLY A 1 302 ? -19.128 27.319 24.698 1.00 71.88 302 GLY A N 1
ATOM 2302 C CA . GLY A 1 302 ? -19.618 27.900 23.444 1.00 71.88 302 GLY A CA 1
ATOM 2303 C C . GLY A 1 302 ? -20.511 26.918 22.669 1.00 71.88 302 GLY A C 1
ATOM 2304 O O . GLY A 1 302 ? -20.418 25.712 22.867 1.00 71.88 302 GLY A O 1
ATOM 2305 N N . TRP A 1 303 ? -21.340 27.435 21.755 1.00 73.81 303 TRP A N 1
ATOM 2306 C CA . TRP A 1 303 ? -22.127 26.636 20.793 1.00 73.81 303 TRP A CA 1
ATOM 2307 C C . TRP A 1 303 ? -23.178 25.688 21.406 1.00 73.81 303 TRP A C 1
ATOM 2309 O O . TRP A 1 303 ? -23.642 24.771 20.738 1.00 73.81 303 TRP A O 1
ATOM 2319 N N . GLY A 1 304 ? -23.603 25.932 22.651 1.00 74.12 304 GLY A N 1
ATOM 2320 C CA . GLY A 1 304 ? -24.637 25.131 23.322 1.00 74.12 304 GLY A CA 1
ATOM 2321 C C . GLY A 1 304 ? -24.125 23.839 23.969 1.00 74.12 304 GLY A C 1
ATOM 2322 O O . GLY A 1 304 ? -24.929 23.032 24.429 1.00 74.12 304 GLY A O 1
ATOM 2323 N N . GLU A 1 305 ? -22.807 23.642 24.029 1.00 83.00 305 GLU A N 1
ATOM 2324 C CA . GLU A 1 305 ? -22.176 22.524 24.735 1.00 83.00 305 GLU A CA 1
ATOM 2325 C C . GLU A 1 305 ? -22.092 22.750 26.247 1.00 83.00 305 GLU A C 1
ATOM 2327 O O . GLU A 1 305 ? -22.154 23.880 26.733 1.00 83.00 305 GLU A O 1
ATOM 2332 N N . TYR A 1 306 ? -21.893 21.664 26.998 1.00 89.62 306 TYR A N 1
ATOM 2333 C CA . TYR A 1 306 ? -21.699 21.701 28.445 1.00 89.62 306 TYR A CA 1
ATOM 2334 C C . TYR A 1 306 ? -20.517 20.819 28.862 1.00 89.62 306 TYR A C 1
ATOM 2336 O O . TYR A 1 306 ? -20.426 19.656 28.476 1.00 89.62 306 TYR A O 1
ATOM 2344 N N . SER A 1 307 ? -19.625 21.361 29.692 1.00 89.56 307 SER A N 1
ATOM 2345 C CA . SER A 1 307 ? -18.641 20.569 30.441 1.00 89.56 307 SER A CA 1
ATOM 2346 C C . SER A 1 307 ? -19.304 19.992 31.692 1.00 89.56 307 SER A C 1
ATOM 2348 O O . SER A 1 307 ? -20.112 20.664 32.336 1.00 89.56 307 SER A O 1
ATOM 2350 N N . ILE A 1 308 ? -18.978 18.741 32.031 1.00 91.31 308 ILE A N 1
ATOM 2351 C CA . ILE A 1 308 ? -19.589 18.028 33.156 1.00 91.31 308 ILE A CA 1
ATOM 2352 C C . ILE A 1 308 ? -18.684 18.089 34.386 1.00 91.31 308 ILE A C 1
ATOM 2354 O O . ILE A 1 308 ? -17.585 17.527 34.423 1.00 91.31 308 ILE A O 1
ATOM 2358 N N . ASN A 1 309 ? -19.215 18.708 35.434 1.00 88.31 309 ASN A N 1
ATOM 2359 C CA . ASN A 1 309 ? -18.589 18.914 36.726 1.00 88.31 309 ASN A CA 1
ATOM 2360 C C . ASN A 1 309 ? -19.286 18.116 37.831 1.00 88.31 309 ASN A C 1
ATOM 2362 O O . ASN A 1 309 ? -20.511 18.012 37.900 1.00 88.31 309 ASN A O 1
ATOM 2366 N N . MET A 1 310 ? -18.487 17.556 38.740 1.00 87.81 310 MET A N 1
ATOM 2367 C CA . MET A 1 310 ? -18.999 16.817 39.896 1.00 87.81 310 MET A CA 1
ATOM 2368 C C . MET A 1 310 ? -18.843 17.614 41.178 1.00 87.81 310 MET A C 1
ATOM 2370 O O . MET A 1 310 ? -17.753 18.107 41.462 1.00 87.81 310 MET A O 1
ATOM 2374 N N . ALA A 1 311 ? -19.903 17.629 41.984 1.00 90.38 311 ALA A N 1
ATOM 2375 C CA . ALA A 1 311 ? -19.862 18.067 43.371 1.00 90.38 311 ALA A CA 1
ATOM 2376 C C . ALA A 1 311 ? -19.481 16.893 44.288 1.00 90.38 311 ALA A C 1
ATOM 2378 O O . ALA A 1 311 ? -20.108 15.829 44.241 1.00 90.38 311 ALA A O 1
ATOM 2379 N N . SER A 1 312 ? -18.447 17.069 45.112 1.00 87.75 312 SER A N 1
ATOM 2380 C CA . SER A 1 312 ? -17.968 16.034 46.034 1.00 87.75 312 SER A CA 1
ATOM 2381 C C . SER A 1 312 ? -18.590 16.176 47.421 1.00 87.75 312 SER A C 1
ATOM 2383 O O . SER A 1 312 ? -19.400 15.334 47.796 1.00 87.75 312 SER A O 1
ATOM 2385 N N . PHE A 1 313 ? -18.272 17.245 48.151 1.00 91.75 313 PHE A N 1
ATOM 2386 C CA . PHE A 1 313 ? -18.737 17.481 49.523 1.00 91.75 313 PHE A CA 1
ATOM 2387 C C . PHE A 1 313 ? -19.023 18.962 49.774 1.00 91.75 313 PHE A C 1
ATOM 2389 O O . PHE A 1 313 ? -18.480 19.833 49.085 1.00 91.75 313 PHE A O 1
ATOM 2396 N N . PHE A 1 314 ? -19.828 19.249 50.799 1.00 94.31 314 PHE A N 1
ATOM 2397 C CA . PHE A 1 314 ? -19.880 20.595 51.361 1.00 94.31 314 PHE A CA 1
ATOM 2398 C C . PHE A 1 314 ? -18.590 20.913 52.115 1.00 94.31 314 PHE A C 1
ATOM 2400 O O . PHE A 1 314 ? -18.019 20.058 52.794 1.00 94.31 314 PHE A O 1
ATOM 2407 N N . THR A 1 315 ? -18.111 22.143 51.964 1.00 90.31 315 THR A N 1
ATOM 2408 C CA . THR A 1 315 ? -16.914 22.628 52.654 1.00 90.31 315 THR A CA 1
ATOM 2409 C C . THR A 1 315 ? -17.288 23.167 54.032 1.00 90.31 315 THR A C 1
ATOM 2411 O O . THR A 1 315 ? -18.430 23.561 54.268 1.00 90.31 315 THR A O 1
ATOM 2414 N N . ALA A 1 316 ? -16.316 23.247 54.946 1.00 86.69 316 ALA A N 1
ATOM 2415 C CA . ALA A 1 316 ? -16.532 23.831 56.275 1.00 86.69 316 ALA A CA 1
ATOM 2416 C C . ALA A 1 316 ? -17.014 25.297 56.224 1.00 86.69 316 ALA A C 1
ATOM 2418 O O . ALA A 1 316 ? -17.639 25.772 57.163 1.00 86.69 316 ALA A O 1
ATOM 2419 N N . ALA A 1 317 ? -16.754 25.999 55.117 1.00 86.88 317 ALA A N 1
ATOM 2420 C CA . ALA A 1 317 ? -17.197 27.370 54.878 1.00 86.88 317 ALA A CA 1
ATOM 2421 C C . ALA A 1 317 ? -18.619 27.469 54.279 1.00 86.88 317 ALA A C 1
ATOM 2423 O O . ALA A 1 317 ? -18.994 28.534 53.799 1.00 86.88 317 ALA A O 1
ATOM 2424 N N . GLY A 1 318 ? -19.392 26.376 54.242 1.00 88.00 318 GLY A N 1
ATOM 2425 C CA . GLY A 1 318 ? -20.730 26.356 53.630 1.00 88.00 318 GLY A CA 1
ATOM 2426 C C . GLY A 1 318 ? -20.719 26.378 52.096 1.00 88.00 318 GLY A C 1
ATOM 2427 O O . GLY A 1 318 ? -21.739 26.659 51.467 1.00 88.00 318 GLY A O 1
ATOM 2428 N N . GLY A 1 319 ? -19.566 26.091 51.485 1.00 93.44 319 GLY A N 1
ATOM 2429 C CA . GLY A 1 319 ? -19.397 26.001 50.038 1.00 93.44 319 GLY A CA 1
ATOM 2430 C C . GLY A 1 319 ? -19.627 24.590 49.490 1.00 93.44 319 GLY A C 1
ATOM 2431 O O . GLY A 1 319 ? -19.845 23.637 50.235 1.00 93.44 319 GLY A O 1
ATOM 2432 N N . VAL A 1 320 ? -19.508 24.435 48.173 1.00 94.38 320 VAL A N 1
ATOM 2433 C CA . VAL A 1 320 ? -19.537 23.151 47.460 1.00 94.38 320 VAL A CA 1
ATOM 2434 C C . VAL A 1 320 ? -18.174 22.907 46.827 1.00 94.38 320 VAL A C 1
ATOM 2436 O O . VAL A 1 320 ? -17.679 23.736 46.063 1.00 94.38 320 VAL A O 1
ATOM 2439 N N . ARG A 1 321 ? -17.557 21.760 47.115 1.00 92.56 321 ARG A N 1
ATOM 2440 C CA . ARG A 1 321 ? -16.314 21.358 46.455 1.00 92.56 321 ARG A CA 1
ATOM 2441 C C . ARG A 1 321 ? -16.616 20.702 45.109 1.00 92.56 321 ARG A C 1
ATOM 2443 O O . ARG A 1 321 ? -17.382 19.741 45.045 1.00 92.56 321 ARG A O 1
ATOM 2450 N N . LEU A 1 322 ? -15.992 21.205 44.050 1.00 91.00 322 LEU A N 1
ATOM 2451 C CA . LEU A 1 322 ? -16.085 20.678 42.694 1.00 91.00 322 LEU A CA 1
ATOM 2452 C C . LEU A 1 322 ? -14.814 19.921 42.297 1.00 91.00 322 LEU A C 1
ATOM 2454 O O . LEU A 1 322 ? -13.709 20.225 42.748 1.00 91.00 322 LEU A O 1
ATOM 2458 N N . ALA A 1 323 ? -14.971 18.935 41.413 1.00 84.75 323 ALA A N 1
ATOM 2459 C CA . ALA A 1 323 ? -13.846 18.201 40.832 1.00 84.75 323 ALA A CA 1
ATOM 2460 C C . ALA A 1 323 ? -12.924 19.101 39.991 1.00 84.75 323 ALA A C 1
ATOM 2462 O O . ALA A 1 323 ? -11.741 18.807 39.871 1.00 84.75 323 ALA A O 1
ATOM 2463 N N . GLN A 1 324 ? -13.448 20.200 39.448 1.00 88.56 324 GLN A N 1
ATOM 2464 C CA . GLN A 1 324 ? -12.700 21.176 38.659 1.00 88.56 324 GLN A CA 1
ATOM 2465 C C . GLN A 1 324 ? -12.998 22.584 39.178 1.00 88.56 324 GLN A C 1
ATOM 2467 O O . GLN A 1 324 ? -14.124 22.834 39.624 1.00 88.56 324 GLN A O 1
ATOM 2472 N N . PRO A 1 325 ? -12.021 23.501 39.140 1.00 89.88 325 PRO A N 1
ATOM 2473 C CA . PRO A 1 325 ? -12.260 24.898 39.451 1.00 89.88 325 PRO A CA 1
ATOM 2474 C C . PRO A 1 325 ? -13.185 25.529 38.403 1.00 89.88 325 PRO A C 1
ATOM 2476 O O . PRO A 1 325 ? -13.139 25.197 37.219 1.00 89.88 325 PRO A O 1
ATOM 2479 N N . VAL A 1 326 ? -14.010 26.471 38.849 1.00 91.56 326 VAL A N 1
ATOM 2480 C CA . VAL A 1 326 ? -14.904 27.267 37.998 1.00 91.56 326 VAL A CA 1
ATOM 2481 C C . VAL A 1 326 ? -14.669 28.745 38.281 1.00 91.56 326 VAL A C 1
ATOM 2483 O O . VAL A 1 326 ? -14.309 29.102 39.400 1.00 91.56 326 VAL A O 1
ATOM 2486 N N . ALA A 1 327 ? -14.848 29.599 37.275 1.00 91.88 327 ALA A N 1
ATOM 2487 C CA . ALA A 1 327 ? -14.668 31.040 37.429 1.00 91.88 327 ALA A CA 1
ATOM 2488 C C . ALA A 1 327 ? -15.930 31.715 37.988 1.00 91.88 327 ALA A C 1
ATOM 2490 O O . ALA A 1 327 ? -17.052 31.253 37.756 1.00 91.88 327 ALA A O 1
ATOM 2491 N N . GLU A 1 328 ? -15.760 32.847 38.667 1.00 95.44 328 GLU A N 1
ATOM 2492 C CA . GLU A 1 328 ? -16.879 33.722 39.036 1.00 95.44 328 GLU A CA 1
ATOM 2493 C C . GLU A 1 328 ? -17.619 34.214 37.783 1.00 95.44 328 GLU A C 1
ATOM 2495 O O . GLU A 1 328 ? -17.027 34.402 36.720 1.00 95.44 328 GLU A O 1
ATOM 2500 N N . GLY A 1 329 ? -18.939 34.355 37.886 1.00 93.75 329 GLY A N 1
ATOM 2501 C CA . GLY A 1 329 ? -19.838 34.628 36.762 1.00 93.75 329 GLY A CA 1
ATOM 2502 C C . GLY A 1 329 ? -20.259 33.386 35.967 1.00 93.75 329 GLY A C 1
ATOM 2503 O O . GLY A 1 329 ? -21.159 33.477 35.134 1.00 93.75 329 GLY A O 1
ATOM 2504 N N . THR A 1 330 ? -19.672 32.213 36.226 1.00 94.25 330 THR A N 1
ATOM 2505 C CA . THR A 1 330 ? -20.067 30.967 35.551 1.00 94.25 330 THR A CA 1
ATOM 2506 C C . THR A 1 330 ? -21.449 30.511 36.017 1.00 94.25 330 THR A C 1
ATOM 2508 O O . THR A 1 330 ? -21.679 30.332 37.212 1.00 94.25 330 THR A O 1
ATOM 2511 N N . THR A 1 331 ? -22.369 30.248 35.089 1.00 94.69 331 THR A N 1
ATOM 2512 C CA . THR A 1 331 ? -23.648 29.599 35.408 1.00 94.69 331 THR A CA 1
ATOM 2513 C C . THR A 1 331 ? -23.458 28.088 35.535 1.00 94.69 331 THR A C 1
ATOM 2515 O O . THR A 1 331 ? -23.009 27.441 34.597 1.00 94.69 331 THR A O 1
ATOM 2518 N N . LEU A 1 332 ? -23.832 27.505 36.670 1.00 95.19 332 LEU A N 1
ATOM 2519 C CA . LEU A 1 332 ? -23.895 26.059 36.872 1.00 95.19 332 LEU A CA 1
ATOM 2520 C C . LEU A 1 332 ? -25.335 25.587 36.694 1.00 95.19 332 LEU A C 1
ATOM 2522 O O . LEU A 1 332 ? -26.256 26.159 37.273 1.00 95.19 332 LEU A O 1
ATOM 2526 N N . THR A 1 333 ? -25.530 24.541 35.899 1.00 95.25 333 THR A N 1
ATOM 2527 C CA . THR A 1 333 ? -26.853 23.982 35.580 1.00 95.25 333 THR A CA 1
ATOM 2528 C C . THR A 1 333 ? -26.933 22.534 36.044 1.00 95.25 333 THR A C 1
ATOM 2530 O O . THR A 1 333 ? -25.967 21.798 35.890 1.00 95.25 333 THR A O 1
ATOM 2533 N N . ILE A 1 334 ? -28.056 22.093 36.606 1.00 94.88 334 ILE A N 1
ATOM 2534 C CA . ILE A 1 334 ? -28.259 20.667 36.887 1.00 94.88 334 ILE A CA 1
ATOM 2535 C C . ILE A 1 334 ? -28.452 19.928 35.564 1.00 94.88 334 ILE A C 1
ATOM 2537 O O . ILE A 1 334 ? -29.277 20.339 34.742 1.00 94.88 334 ILE A O 1
ATOM 2541 N N . MET A 1 335 ? -27.691 18.854 35.373 1.00 94.44 335 MET A N 1
ATOM 2542 C CA . MET A 1 335 ? -27.721 18.025 34.172 1.00 94.44 335 MET A CA 1
ATOM 2543 C C . MET A 1 335 ? -28.489 16.733 34.444 1.00 94.44 335 MET A C 1
ATOM 2545 O O . MET A 1 335 ? -28.293 16.093 35.479 1.00 94.44 335 MET A O 1
ATOM 2549 N N . GLU A 1 336 ? -29.324 16.330 33.494 1.00 91.50 336 GLU A N 1
ATOM 2550 C CA . GLU A 1 336 ? -30.108 15.095 33.545 1.00 91.50 336 GLU A CA 1
ATOM 2551 C C . GLU A 1 336 ? -29.838 14.240 32.311 1.00 91.50 336 GLU A C 1
ATOM 2553 O O . GLU A 1 336 ? -29.375 14.739 31.289 1.00 91.50 336 GLU A O 1
ATOM 2558 N N . ALA A 1 337 ? -30.050 12.937 32.438 1.00 87.19 337 ALA A N 1
ATOM 2559 C CA . ALA A 1 337 ? -29.978 11.997 31.333 1.00 87.19 337 ALA A CA 1
ATOM 2560 C C . ALA A 1 337 ? -30.837 10.782 31.659 1.00 87.19 337 ALA A C 1
ATOM 2562 O O . ALA A 1 337 ? -30.864 10.334 32.811 1.00 87.19 337 ALA A O 1
ATOM 2563 N N . ASN A 1 338 ? -31.476 10.208 30.648 1.00 89.12 338 ASN A N 1
ATOM 2564 C CA . ASN A 1 338 ? -32.031 8.861 30.752 1.00 89.12 338 ASN A CA 1
ATOM 2565 C C . ASN A 1 338 ? -31.017 7.801 30.271 1.00 89.12 338 ASN A C 1
ATOM 2567 O O . ASN A 1 338 ? -29.926 8.112 29.788 1.00 89.12 338 ASN A O 1
ATOM 2571 N N . GLN A 1 339 ? -31.366 6.519 30.412 1.00 91.56 339 GLN A N 1
ATOM 2572 C CA . GLN A 1 339 ? -30.471 5.427 30.015 1.00 91.56 339 GLN A CA 1
ATOM 2573 C C . GLN A 1 339 ? -30.180 5.401 28.506 1.00 91.56 339 GLN A C 1
ATOM 2575 O O . GLN A 1 339 ? -29.047 5.118 28.129 1.00 91.56 339 GLN A O 1
ATOM 2580 N N . GLU A 1 340 ? -31.153 5.731 27.654 1.00 94.12 340 GLU A N 1
ATOM 2581 C CA . GLU A 1 340 ? -30.982 5.750 26.192 1.00 94.12 340 GLU A CA 1
ATOM 2582 C C . GLU A 1 340 ? -29.934 6.789 25.770 1.00 94.12 340 GLU A C 1
ATOM 2584 O O . GLU A 1 340 ? -29.037 6.491 24.985 1.00 94.12 340 GLU A O 1
ATOM 2589 N N . GLU A 1 341 ? -29.985 7.994 26.339 1.00 93.50 341 GLU A N 1
ATOM 2590 C CA . GLU A 1 341 ? -29.032 9.070 26.037 1.00 93.50 341 GLU A CA 1
ATOM 2591 C C . GLU A 1 341 ? -27.615 8.731 26.518 1.00 93.50 341 GLU A C 1
ATOM 2593 O O . GLU A 1 341 ? -26.623 8.985 25.823 1.00 93.50 341 GLU A O 1
ATOM 2598 N N . LEU A 1 342 ? -27.505 8.094 27.688 1.00 92.69 342 LEU A N 1
ATOM 2599 C CA . LEU A 1 342 ? -26.228 7.613 28.205 1.00 92.69 342 LEU A CA 1
ATOM 2600 C C . LEU A 1 342 ? -25.639 6.483 27.343 1.00 92.69 342 LEU A C 1
ATOM 2602 O O . LEU A 1 342 ? -24.415 6.412 27.199 1.00 92.69 342 LEU A O 1
ATOM 2606 N N . ILE A 1 343 ? -26.470 5.621 26.756 1.00 94.69 343 ILE A N 1
ATOM 2607 C CA . ILE A 1 343 ? -26.030 4.581 25.813 1.00 94.69 343 ILE A CA 1
ATOM 2608 C C . ILE A 1 343 ? -25.596 5.217 24.487 1.00 94.69 343 ILE A C 1
ATOM 2610 O O . ILE A 1 343 ? -24.488 4.960 24.005 1.00 94.69 343 ILE A O 1
ATOM 2614 N N . ALA A 1 344 ? -26.405 6.135 23.953 1.00 94.88 344 ALA A N 1
ATOM 2615 C CA . ALA A 1 344 ? -26.141 6.843 22.702 1.00 94.88 344 ALA A CA 1
ATOM 2616 C C . ALA A 1 344 ? -24.839 7.664 22.732 1.00 94.88 344 ALA A C 1
ATOM 2618 O O . ALA A 1 344 ? -24.186 7.821 21.696 1.00 94.88 344 ALA A O 1
ATOM 2619 N N . ALA A 1 345 ? -24.408 8.133 23.910 1.00 94.62 345 ALA A N 1
ATOM 2620 C CA . ALA A 1 345 ? -23.146 8.856 24.078 1.00 94.62 345 ALA A CA 1
ATOM 2621 C C . ALA A 1 345 ? -21.927 8.077 23.546 1.00 94.62 345 ALA A C 1
ATOM 2623 O O . ALA A 1 345 ? -21.001 8.688 23.013 1.00 94.62 345 ALA A O 1
ATOM 2624 N N . GLY A 1 346 ? -21.925 6.741 23.640 1.00 93.75 346 GLY A N 1
ATOM 2625 C CA . GLY A 1 346 ? -20.852 5.917 23.077 1.00 93.75 346 GLY A CA 1
ATOM 2626 C C . GLY A 1 346 ? -20.757 6.074 21.557 1.00 93.75 346 GLY A C 1
ATOM 2627 O O . GLY A 1 346 ? -19.700 6.421 21.025 1.00 93.75 346 GLY A O 1
ATOM 2628 N N . GLY A 1 347 ? -21.883 5.899 20.860 1.00 95.38 347 GLY A N 1
ATOM 2629 C CA . GLY A 1 347 ? -21.968 6.090 19.410 1.00 95.38 347 GLY A CA 1
ATOM 2630 C C . GLY A 1 347 ? -21.676 7.528 18.975 1.00 95.38 347 GLY A C 1
ATOM 2631 O O . GLY A 1 347 ? -21.044 7.744 17.941 1.00 95.38 347 GLY A O 1
ATOM 2632 N N . GLU A 1 348 ? -22.080 8.517 19.775 1.00 95.06 348 GLU A N 1
ATOM 2633 C CA . GLU A 1 348 ? -21.796 9.931 19.517 1.00 95.06 348 GLU A CA 1
ATOM 2634 C C . GLU A 1 348 ? -20.294 10.230 19.535 1.00 95.06 348 GLU A C 1
ATOM 2636 O O . GLU A 1 348 ? -19.758 10.784 18.573 1.00 95.06 348 GLU A O 1
ATOM 2641 N N . ALA A 1 349 ? -19.594 9.817 20.595 1.00 94.94 349 ALA A N 1
ATOM 2642 C CA . ALA A 1 349 ? -18.149 9.994 20.689 1.00 94.94 349 ALA A CA 1
ATOM 2643 C C . ALA A 1 349 ? -17.419 9.292 19.528 1.00 94.94 349 ALA A C 1
ATOM 2645 O O . ALA A 1 349 ? -16.503 9.873 18.942 1.00 94.94 349 ALA A O 1
ATOM 2646 N N . ALA A 1 350 ? -17.873 8.101 19.123 1.00 95.88 350 ALA A N 1
ATOM 2647 C CA . ALA A 1 350 ? -17.297 7.369 17.993 1.00 95.88 350 ALA A CA 1
ATOM 2648 C C . ALA A 1 350 ? -17.489 8.105 16.665 1.00 95.88 350 ALA A C 1
ATOM 2650 O O . ALA A 1 350 ? -16.531 8.276 15.907 1.00 95.88 350 ALA A O 1
ATOM 2651 N N . ARG A 1 351 ? -18.690 8.633 16.407 1.00 95.81 351 ARG A N 1
ATOM 2652 C CA . ARG A 1 351 ? -18.977 9.411 15.195 1.00 95.81 351 ARG A CA 1
ATOM 2653 C C . ARG A 1 351 ? -18.130 10.677 15.131 1.00 95.81 351 ARG A C 1
ATOM 2655 O O . ARG A 1 351 ? -17.513 10.953 14.102 1.00 95.81 351 ARG A O 1
ATOM 2662 N N . LYS A 1 352 ? -18.040 11.413 16.242 1.00 94.81 352 LYS A N 1
ATOM 2663 C CA . LYS A 1 352 ? -17.199 12.613 16.353 1.00 94.81 352 LYS A CA 1
ATOM 2664 C C . LYS A 1 352 ? -15.725 12.297 16.092 1.00 94.81 352 LYS A C 1
ATOM 2666 O O . LYS A 1 352 ? -15.073 13.024 15.344 1.00 94.81 352 LYS A O 1
ATOM 2671 N N . ALA A 1 353 ? -15.201 11.208 16.659 1.00 95.75 353 ALA A N 1
ATOM 2672 C CA . ALA A 1 353 ? -13.816 10.794 16.445 1.00 95.75 353 ALA A CA 1
ATOM 2673 C C . ALA A 1 353 ? -13.544 10.420 14.976 1.00 95.75 353 ALA A C 1
ATOM 2675 O O . ALA A 1 353 ? -12.549 10.875 14.412 1.00 95.75 353 ALA A O 1
ATOM 2676 N N . LEU A 1 354 ? -14.443 9.670 14.329 1.00 95.50 354 LEU A N 1
ATOM 2677 C CA . LEU A 1 354 ? -14.319 9.312 12.910 1.00 95.50 354 LEU A CA 1
ATOM 2678 C C . LEU A 1 354 ? -14.320 10.549 11.994 1.00 95.50 354 LEU A C 1
ATOM 2680 O O . LEU A 1 354 ? -13.534 10.627 11.047 1.00 95.50 354 LEU A O 1
ATOM 2684 N N . LEU A 1 355 ? -15.158 11.547 12.293 1.00 93.50 355 LEU A N 1
ATOM 2685 C CA . LEU A 1 355 ? -15.303 12.751 11.469 1.00 93.50 355 LEU A CA 1
ATOM 2686 C C . LEU A 1 355 ? -14.084 13.684 11.517 1.00 93.50 355 LEU A C 1
ATOM 2688 O O . LEU A 1 355 ? -13.730 14.246 10.481 1.00 93.50 355 LEU A O 1
ATOM 2692 N N . ARG A 1 356 ? -13.406 13.821 12.669 1.00 86.00 356 ARG A N 1
ATOM 2693 C CA . ARG A 1 356 ? -12.320 14.809 12.877 1.00 86.00 356 ARG A CA 1
ATOM 2694 C C . ARG A 1 356 ? -11.132 14.678 11.914 1.00 86.00 356 ARG A C 1
ATOM 2696 O O . ARG A 1 356 ? -10.430 15.661 11.707 1.00 86.00 356 ARG A O 1
ATOM 2703 N N . HIS A 1 357 ? -10.948 13.519 11.277 1.00 81.00 357 HIS A N 1
ATOM 2704 C CA . HIS A 1 357 ? -9.971 13.317 10.196 1.00 81.00 357 HIS A CA 1
ATOM 2705 C C . HIS A 1 357 ? -10.498 12.433 9.055 1.00 81.00 357 HIS A C 1
ATOM 2707 O O . HIS A 1 357 ? -9.715 11.803 8.337 1.00 81.00 357 HIS A O 1
ATOM 2713 N N . THR A 1 358 ? -11.824 12.376 8.889 1.00 89.81 358 THR A N 1
ATOM 2714 C CA . THR A 1 358 ? -12.486 11.594 7.830 1.00 89.8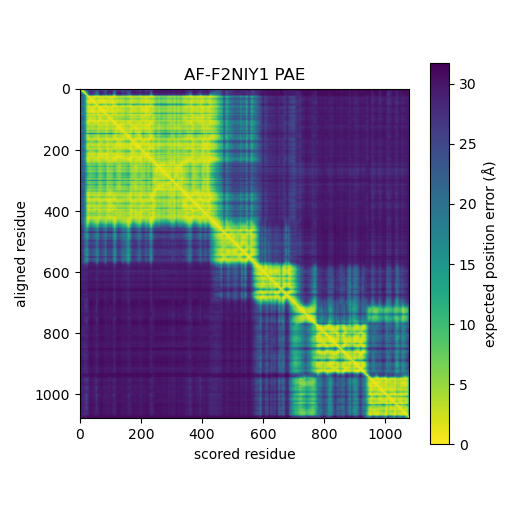1 358 THR A CA 1
ATOM 2715 C C . THR A 1 358 ? -11.964 10.149 7.790 1.00 89.81 358 THR A C 1
ATOM 2717 O O . THR A 1 358 ? -11.499 9.647 6.762 1.00 89.81 358 THR A O 1
ATOM 2720 N N . ILE A 1 359 ? -11.943 9.508 8.959 1.00 93.25 359 ILE A N 1
ATOM 2721 C CA . ILE A 1 359 ? -11.489 8.130 9.130 1.00 93.25 359 ILE A CA 1
ATOM 2722 C C . ILE A 1 359 ? -12.567 7.217 8.560 1.00 93.25 359 ILE A C 1
ATOM 2724 O O . ILE A 1 359 ? -13.696 7.209 9.042 1.00 93.25 359 ILE A O 1
ATOM 2728 N N . THR A 1 360 ? -12.207 6.450 7.534 1.00 92.56 360 THR A N 1
ATOM 2729 C CA . THR A 1 360 ? -13.118 5.492 6.881 1.00 92.56 360 THR A CA 1
ATOM 2730 C C . THR A 1 360 ? -12.726 4.040 7.142 1.00 92.56 360 THR A C 1
ATOM 2732 O O . THR A 1 360 ? -13.553 3.152 6.995 1.00 92.56 360 THR A O 1
ATOM 2735 N N . ASP A 1 361 ? -11.490 3.805 7.589 1.00 93.81 361 ASP A N 1
ATOM 2736 C CA . ASP A 1 361 ? -10.978 2.487 7.972 1.00 93.81 361 ASP A CA 1
ATOM 2737 C C . ASP A 1 361 ? -10.343 2.567 9.376 1.00 93.81 361 ASP A C 1
ATOM 2739 O O . ASP A 1 361 ? -9.133 2.821 9.514 1.00 93.81 361 ASP A O 1
ATOM 2743 N N . PRO A 1 362 ? -11.161 2.478 10.443 1.00 95.44 362 PRO A N 1
ATOM 2744 C CA . PRO A 1 362 ? -10.666 2.438 11.813 1.00 95.44 362 PRO A CA 1
ATOM 2745 C C . PRO A 1 362 ? -9.896 1.131 12.061 1.00 95.44 362 PRO A C 1
ATOM 2747 O O . PRO A 1 362 ? -10.366 0.033 11.765 1.00 95.44 362 PRO A O 1
ATOM 2750 N N . GLY A 1 363 ? -8.686 1.251 12.605 1.00 94.75 363 GLY A N 1
ATOM 2751 C CA . GLY A 1 363 ? -7.810 0.131 12.955 1.00 94.75 363 GLY A CA 1
ATOM 2752 C C . GLY A 1 363 ? -7.892 -0.284 14.421 1.00 94.75 363 GLY A C 1
ATOM 2753 O O . GLY A 1 363 ? -7.761 -1.466 14.721 1.00 94.75 363 GLY A O 1
ATOM 2754 N N . LEU A 1 364 ? -8.135 0.677 15.312 1.00 96.88 364 LEU A N 1
ATOM 2755 C CA . LEU A 1 364 ? -8.272 0.502 16.756 1.00 96.88 364 LEU A CA 1
ATOM 2756 C C . LEU A 1 364 ? -9.187 1.587 17.317 1.00 96.88 364 LEU A C 1
ATOM 2758 O O . LEU A 1 364 ? -9.046 2.755 16.951 1.00 96.88 364 LEU A O 1
ATOM 2762 N N . VAL A 1 365 ? -10.053 1.214 18.255 1.00 98.00 365 VAL A N 1
ATOM 2763 C CA . VAL A 1 365 ? -10.792 2.151 19.101 1.00 98.00 365 VAL A CA 1
ATOM 2764 C C . VAL A 1 365 ? -10.386 1.925 20.549 1.00 98.00 365 VAL A C 1
ATOM 2766 O O . VAL A 1 365 ? -10.723 0.904 21.144 1.00 98.00 365 VAL A O 1
ATOM 2769 N N . LEU A 1 366 ? -9.654 2.884 21.108 1.00 97.81 366 LEU A N 1
ATOM 2770 C CA . LEU A 1 366 ? -9.294 2.913 22.518 1.00 97.81 366 LEU A CA 1
ATOM 2771 C C . LEU A 1 366 ? -10.311 3.777 23.271 1.00 97.81 366 LEU A C 1
ATOM 2773 O O . LEU A 1 366 ? -10.417 4.972 22.994 1.00 97.81 366 LEU A O 1
ATOM 2777 N N . VAL A 1 367 ? -11.069 3.183 24.191 1.00 96.94 367 VAL A N 1
ATOM 2778 C CA . VAL A 1 367 ? -12.185 3.831 24.892 1.00 96.94 367 VAL A CA 1
ATOM 2779 C C . VAL A 1 367 ? -11.943 3.923 26.401 1.00 96.94 367 VAL A C 1
ATOM 2781 O O . VAL A 1 367 ? -11.555 2.958 27.053 1.00 96.94 367 VAL A O 1
ATOM 2784 N N . PHE A 1 368 ? -12.218 5.096 26.962 1.00 96.38 368 PHE A N 1
ATOM 2785 C CA . PHE A 1 368 ? -12.177 5.382 28.392 1.00 96.38 368 PHE A CA 1
ATOM 2786 C C . PHE A 1 368 ? -13.587 5.752 28.832 1.00 96.38 368 PHE A C 1
ATOM 2788 O O . PHE A 1 368 ? -14.143 6.768 28.400 1.00 96.38 368 PHE A O 1
ATOM 2795 N N . VAL A 1 369 ? -14.196 4.886 29.636 1.00 95.25 369 VAL A N 1
ATOM 2796 C CA . VAL A 1 369 ? -15.580 5.055 30.085 1.00 95.25 369 VAL A CA 1
ATOM 2797 C C . VAL A 1 369 ? -15.577 5.420 31.555 1.00 95.25 369 VAL A C 1
ATOM 2799 O O . VAL A 1 369 ? -15.033 4.684 32.371 1.00 95.25 369 VAL A O 1
ATOM 2802 N N . CYS A 1 370 ? -16.250 6.507 31.922 1.00 93.31 370 CYS A N 1
ATOM 2803 C CA . CYS A 1 370 ? -16.386 6.835 33.331 1.00 93.31 370 CYS A CA 1
ATOM 2804 C C . CYS A 1 370 ? -17.129 5.731 34.092 1.00 93.31 370 CYS A C 1
ATOM 2806 O O . CYS A 1 370 ? -18.315 5.491 33.845 1.00 93.31 370 CYS A O 1
ATOM 2808 N N . ALA A 1 371 ? -16.471 5.106 35.069 1.00 91.19 371 ALA A N 1
ATOM 2809 C CA . ALA A 1 371 ? -17.025 4.019 35.877 1.00 91.19 371 ALA A CA 1
ATOM 2810 C C . ALA A 1 371 ? -18.291 4.447 36.649 1.00 91.19 371 ALA A C 1
ATOM 2812 O O . ALA A 1 371 ? -19.145 3.636 36.998 1.00 91.19 371 ALA A O 1
ATOM 2813 N N . LEU A 1 372 ? -18.460 5.754 36.855 1.00 88.31 372 LEU A N 1
ATOM 2814 C CA . LEU A 1 372 ? -19.618 6.374 37.501 1.00 88.31 372 LEU A CA 1
ATOM 2815 C C . LEU A 1 372 ? -20.908 6.278 36.689 1.00 88.31 372 LEU A C 1
ATOM 2817 O O . LEU A 1 372 ? -21.983 6.525 37.230 1.00 88.31 372 LEU A O 1
ATOM 2821 N N . ARG A 1 373 ? -20.811 5.921 35.407 1.00 90.50 373 ARG A N 1
ATOM 2822 C CA . ARG A 1 373 ? -21.965 5.652 34.545 1.00 90.50 373 ARG A CA 1
ATOM 2823 C C . ARG A 1 373 ? -22.572 4.280 34.832 1.00 90.50 373 ARG A C 1
ATOM 2825 O O . ARG A 1 373 ? -23.772 4.113 34.648 1.00 90.50 373 ARG A O 1
ATOM 2832 N N . SER A 1 374 ? -21.781 3.327 35.333 1.00 87.94 374 SER A N 1
ATOM 2833 C CA . SER A 1 374 ? -22.229 1.948 35.556 1.00 87.94 374 SER A CA 1
ATOM 2834 C C . SER A 1 374 ? -23.448 1.855 36.491 1.00 87.94 374 SER A C 1
ATOM 2836 O O . SER A 1 374 ? -24.400 1.174 36.119 1.00 87.94 374 SER A O 1
ATOM 2838 N N . PRO A 1 375 ? -23.519 2.573 37.636 1.00 85.75 375 PRO A N 1
ATOM 2839 C CA . PRO A 1 375 ? -24.720 2.571 38.479 1.00 85.75 375 PRO A CA 1
ATOM 2840 C C . PRO A 1 375 ? -25.969 3.176 37.817 1.00 85.75 375 PRO A C 1
ATOM 2842 O O . PRO A 1 375 ? -27.076 2.776 38.156 1.00 85.75 375 PRO A O 1
ATOM 2845 N N . LEU A 1 376 ? -25.813 4.122 36.881 1.00 88.00 376 LEU A N 1
ATOM 2846 C CA . LEU A 1 376 ? -26.938 4.746 36.162 1.00 88.00 376 LEU A CA 1
ATOM 2847 C C . LEU A 1 376 ? -27.515 3.818 35.079 1.00 88.00 376 LEU A C 1
ATOM 2849 O O . LEU A 1 376 ? -28.703 3.873 34.759 1.00 88.00 376 LEU A O 1
ATOM 2853 N N . LEU A 1 377 ? -26.663 2.962 34.513 1.00 89.94 377 LEU A N 1
ATOM 2854 C CA . LEU A 1 377 ? -27.008 2.038 33.433 1.00 89.94 377 LEU A CA 1
ATOM 2855 C C . LEU A 1 377 ? -27.425 0.649 33.936 1.00 89.94 377 LEU A C 1
ATOM 2857 O O . LEU A 1 377 ? -28.158 -0.052 33.242 1.00 89.94 377 LEU A O 1
ATOM 2861 N N . GLY A 1 378 ? -26.975 0.238 35.125 1.00 86.81 378 GLY A N 1
ATOM 2862 C CA . GLY A 1 378 ? -27.241 -1.097 35.664 1.00 86.81 378 GLY A CA 1
ATOM 2863 C C . GLY A 1 378 ? -26.773 -2.197 34.705 1.00 86.81 378 GLY A C 1
ATOM 2864 O O . GLY A 1 378 ? -25.657 -2.148 34.180 1.00 86.81 378 GLY A O 1
ATOM 2865 N N . ASP A 1 379 ? -27.647 -3.164 34.428 1.00 86.94 379 ASP A N 1
ATOM 2866 C CA . ASP A 1 379 ? -27.356 -4.299 33.539 1.00 86.94 379 ASP A CA 1
ATOM 2867 C C . ASP A 1 379 ? -27.159 -3.892 32.066 1.00 86.94 379 ASP A C 1
ATOM 2869 O O . ASP A 1 379 ? -26.541 -4.624 31.290 1.00 86.94 379 ASP A O 1
ATOM 2873 N N . ARG A 1 380 ? -27.603 -2.686 31.685 1.00 92.75 380 ARG A N 1
ATOM 2874 C CA . ARG A 1 380 ? -27.496 -2.149 30.318 1.00 92.75 380 ARG A CA 1
ATOM 2875 C C . ARG A 1 380 ? -26.126 -1.555 29.992 1.00 92.75 380 ARG A C 1
ATOM 2877 O O . ARG A 1 380 ? -25.901 -1.093 28.878 1.00 92.75 380 ARG A O 1
ATOM 2884 N N . ASN A 1 381 ? -25.167 -1.581 30.921 1.00 88.00 381 ASN A N 1
ATOM 2885 C CA . ASN A 1 381 ? -23.832 -1.005 30.705 1.00 88.00 381 ASN A CA 1
ATOM 2886 C C . ASN A 1 381 ? -23.097 -1.605 29.483 1.00 88.00 381 ASN A C 1
ATOM 2888 O O . ASN A 1 381 ? -22.271 -0.944 28.855 1.00 88.00 381 ASN A O 1
ATOM 2892 N N . ARG A 1 382 ? -23.425 -2.848 29.099 1.00 92.19 382 ARG A N 1
ATOM 2893 C CA . ARG A 1 382 ? -22.885 -3.502 27.896 1.00 92.19 382 ARG A CA 1
ATOM 2894 C C . ARG A 1 382 ? -23.295 -2.803 26.593 1.00 92.19 382 ARG A C 1
ATOM 2896 O O . ARG A 1 382 ? -22.474 -2.721 25.680 1.00 92.19 382 ARG A O 1
ATOM 2903 N N . GLU A 1 383 ? -24.508 -2.255 26.533 1.00 94.88 383 GLU A N 1
ATOM 2904 C CA . GLU A 1 383 ? -25.083 -1.640 25.325 1.00 94.88 383 GLU A CA 1
ATOM 2905 C C . GLU A 1 383 ? -24.280 -0.416 24.853 1.00 94.88 383 GLU A C 1
ATOM 2907 O O . GLU A 1 383 ? -24.201 -0.143 23.653 1.00 94.88 383 GLU A O 1
ATOM 2912 N N . VAL A 1 384 ? -23.604 0.282 25.776 1.00 94.12 384 VAL A N 1
ATOM 2913 C CA . VAL A 1 384 ? -22.685 1.389 25.455 1.00 94.12 384 VAL A CA 1
ATOM 2914 C C . VAL A 1 384 ? -21.572 0.915 24.516 1.00 94.12 384 VAL A C 1
ATOM 2916 O O . VAL A 1 384 ? -21.277 1.565 23.514 1.00 94.12 384 VAL A O 1
ATOM 2919 N N . ILE A 1 385 ? -20.949 -0.226 24.830 1.00 95.19 385 ILE A N 1
ATOM 2920 C CA . ILE A 1 385 ? -19.827 -0.773 24.056 1.00 95.19 385 ILE A CA 1
ATOM 2921 C C . ILE A 1 385 ? -20.318 -1.357 22.730 1.00 95.19 385 ILE A C 1
ATOM 2923 O O . ILE A 1 385 ? -19.647 -1.200 21.709 1.00 95.19 385 ILE A O 1
ATOM 2927 N N . ASP A 1 386 ? -21.494 -1.984 22.721 1.00 94.31 386 ASP A N 1
ATOM 2928 C CA . ASP A 1 386 ? -22.085 -2.534 21.499 1.00 94.31 386 ASP A CA 1
ATOM 2929 C C . ASP A 1 386 ? -22.432 -1.431 20.485 1.00 94.31 386 ASP A C 1
ATOM 2931 O O . ASP A 1 386 ? -22.072 -1.556 19.315 1.00 94.31 386 ASP A O 1
ATOM 2935 N N . THR A 1 387 ? -22.959 -0.290 20.946 1.00 95.00 387 THR A N 1
ATOM 2936 C CA . THR A 1 387 ? -23.218 0.887 20.092 1.00 95.00 387 THR A CA 1
ATOM 2937 C C . THR A 1 387 ? -21.938 1.409 19.422 1.00 95.00 387 THR A C 1
ATOM 2939 O O . THR A 1 387 ? -21.944 1.776 18.246 1.00 95.00 387 THR A O 1
ATOM 2942 N N . ILE A 1 388 ? -20.813 1.427 20.147 1.00 96.31 388 ILE A N 1
ATOM 2943 C CA . ILE A 1 388 ? -19.511 1.842 19.595 1.00 96.31 388 ILE A CA 1
ATOM 2944 C C . ILE A 1 388 ? -19.037 0.831 18.548 1.00 96.31 388 ILE A C 1
ATOM 2946 O O . ILE A 1 388 ? -18.631 1.216 17.451 1.00 96.31 388 ILE A O 1
ATOM 2950 N N . LYS A 1 389 ? -19.105 -0.465 18.873 1.00 95.38 389 LYS A N 1
ATOM 2951 C CA . LYS A 1 389 ? -18.684 -1.553 17.981 1.00 95.38 389 LYS A CA 1
ATOM 2952 C C . LYS A 1 389 ? -19.448 -1.544 16.671 1.00 95.38 389 LYS A C 1
ATOM 2954 O O . LYS A 1 389 ? -18.835 -1.720 15.625 1.00 95.38 389 LYS A O 1
ATOM 2959 N N . ASP A 1 390 ? -20.757 -1.342 16.717 1.00 94.06 390 ASP A N 1
ATOM 2960 C CA . ASP A 1 390 ? -21.588 -1.336 15.516 1.00 94.06 390 ASP A CA 1
ATOM 2961 C C . ASP A 1 390 ? -21.180 -0.237 14.531 1.00 94.06 390 ASP A C 1
ATOM 2963 O O . ASP A 1 390 ? -21.218 -0.466 13.324 1.00 94.06 390 ASP A O 1
ATOM 2967 N N . LEU A 1 391 ? -20.693 0.904 15.029 1.00 94.50 391 LEU A N 1
ATOM 2968 C CA . LEU A 1 391 ? -20.227 2.004 14.185 1.00 94.50 391 LEU A CA 1
ATOM 2969 C C . LEU A 1 391 ? -18.813 1.792 13.620 1.00 94.50 391 LEU A C 1
ATOM 2971 O O . LEU A 1 391 ? -18.513 2.267 12.528 1.00 94.50 391 LEU A O 1
ATOM 2975 N N . VAL A 1 392 ? -17.929 1.124 14.365 1.00 93.94 392 VAL A N 1
ATOM 2976 C CA . VAL A 1 392 ? -16.485 1.056 14.050 1.00 93.94 392 VAL A CA 1
ATOM 2977 C C . VAL A 1 392 ? -16.015 -0.307 13.539 1.00 93.94 392 VAL A C 1
ATOM 2979 O O . VAL A 1 392 ? -14.824 -0.484 13.287 1.00 93.94 392 VAL A O 1
ATOM 2982 N N . LYS A 1 393 ? -16.921 -1.278 13.372 1.00 87.56 393 LYS A N 1
ATOM 2983 C CA . LYS A 1 393 ? -16.610 -2.611 12.830 1.00 87.56 393 LYS A CA 1
ATOM 2984 C C . LYS A 1 393 ? -15.844 -2.504 11.497 1.00 87.56 393 LYS A C 1
ATOM 2986 O O . LYS A 1 393 ? -16.266 -1.757 10.618 1.00 87.56 393 LYS A O 1
ATOM 2991 N N . PRO A 1 394 ? -14.750 -3.271 11.314 1.00 89.38 394 PRO A N 1
ATOM 2992 C CA . PRO A 1 394 ? -14.280 -4.377 12.159 1.00 89.38 394 PRO A CA 1
ATOM 2993 C C . PRO A 1 394 ? -13.239 -3.989 13.233 1.00 89.38 394 PRO A C 1
ATOM 2995 O O . PRO A 1 394 ? -12.575 -4.875 13.766 1.00 89.38 394 PRO A O 1
ATOM 2998 N N . ALA A 1 395 ? -13.038 -2.703 13.546 1.00 93.75 395 ALA A N 1
ATOM 2999 C CA . ALA A 1 395 ? -12.031 -2.285 14.524 1.00 93.75 395 ALA A CA 1
ATOM 3000 C C . ALA A 1 395 ? -12.330 -2.830 15.935 1.00 93.75 395 ALA A C 1
ATOM 3002 O O . ALA A 1 395 ? -13.482 -2.767 16.377 1.00 93.75 395 ALA A O 1
ATOM 3003 N N . PRO A 1 396 ? -11.315 -3.317 16.673 1.00 95.38 396 PRO A N 1
ATOM 3004 C CA . PRO A 1 396 ? -11.493 -3.705 18.062 1.00 95.38 396 PRO A CA 1
ATOM 3005 C C . PRO A 1 396 ? -11.762 -2.482 18.940 1.00 95.38 396 PRO A C 1
ATOM 3007 O O . PRO A 1 396 ? -11.126 -1.435 18.780 1.00 95.38 396 PRO A O 1
ATOM 3010 N N . VAL A 1 397 ? -12.684 -2.646 19.889 1.00 97.44 397 VAL A N 1
ATOM 3011 C CA . VAL A 1 397 ? -13.011 -1.654 20.918 1.00 97.44 397 VAL A CA 1
ATOM 3012 C C . VAL A 1 397 ? -12.428 -2.135 22.237 1.00 97.44 397 VAL A C 1
ATOM 3014 O O . VAL A 1 397 ? -12.940 -3.068 22.855 1.00 97.44 397 VAL A O 1
ATOM 3017 N N . VAL A 1 398 ? -11.331 -1.516 22.653 1.00 96.94 398 VAL A N 1
ATOM 3018 C CA . VAL A 1 398 ? -10.550 -1.902 23.834 1.00 96.94 398 VAL A CA 1
ATOM 3019 C C . VAL A 1 398 ? -10.332 -0.696 24.732 1.00 96.94 398 VAL A C 1
ATOM 3021 O O . VAL A 1 398 ? -10.425 0.439 24.280 1.00 96.94 398 VAL A O 1
ATOM 3024 N N . GLY A 1 399 ? -10.032 -0.911 26.004 1.00 95.12 399 GLY A N 1
ATOM 3025 C CA . GLY A 1 399 ? -9.803 0.180 26.943 1.00 95.12 399 GLY A CA 1
ATOM 3026 C C . GLY A 1 399 ? -10.218 -0.206 28.345 1.00 95.12 399 GLY A C 1
ATOM 3027 O O . GLY A 1 399 ? -10.082 -1.371 28.720 1.00 95.12 399 GLY A O 1
ATOM 3028 N N . PHE A 1 400 ? -10.719 0.752 29.120 1.00 94.69 400 PHE A N 1
ATOM 3029 C CA . PHE A 1 400 ? -11.115 0.478 30.496 1.00 94.69 400 PHE A CA 1
ATOM 3030 C C . PHE A 1 400 ? -12.086 1.502 31.089 1.00 94.69 400 PHE A C 1
ATOM 3032 O O . PHE A 1 400 ? -12.302 2.590 30.549 1.00 94.69 400 PHE A O 1
ATOM 3039 N N . TYR A 1 401 ? -12.668 1.123 32.224 1.00 93.56 401 TYR A N 1
ATOM 3040 C CA . TYR A 1 401 ? -13.479 1.982 33.067 1.00 93.56 401 TYR A CA 1
ATOM 3041 C C . TYR A 1 401 ? -12.585 2.792 34.009 1.00 93.56 401 TYR A C 1
ATOM 3043 O O . TYR A 1 401 ? -11.874 2.231 34.847 1.00 93.56 401 TYR A O 1
ATOM 3051 N N . SER A 1 402 ? -12.628 4.112 33.861 1.00 91.06 402 SER A N 1
ATOM 3052 C CA . SER A 1 402 ? -11.781 5.075 34.567 1.00 91.06 402 SER A CA 1
ATOM 3053 C C . SER A 1 402 ? -12.600 6.066 35.394 1.00 91.06 402 SER A C 1
ATOM 3055 O O . SER A 1 402 ? -13.828 5.993 35.476 1.00 91.06 402 SER A O 1
ATOM 3057 N N . PHE A 1 403 ? -11.899 7.013 36.007 1.00 87.75 403 PHE A N 1
ATOM 3058 C CA . PHE A 1 403 ? -12.469 8.265 36.497 1.00 87.75 403 PHE A CA 1
ATOM 3059 C C . PHE A 1 403 ? -11.772 9.433 35.787 1.00 87.75 403 PHE A C 1
ATOM 3061 O O . PHE A 1 403 ? -10.681 9.240 35.257 1.00 87.75 403 PHE A O 1
ATOM 3068 N N . GLY A 1 404 ? -12.360 10.633 35.791 1.00 87.44 404 GLY A N 1
ATOM 3069 C CA . GLY A 1 404 ? -11.680 11.846 35.315 1.00 87.44 404 GLY A CA 1
ATOM 3070 C C . GLY A 1 404 ? -11.147 11.753 33.881 1.00 87.44 404 GLY A C 1
ATOM 3071 O O . GLY A 1 404 ? -9.955 11.946 33.642 1.00 87.44 404 GLY A O 1
ATOM 3072 N N . GLU A 1 405 ? -12.007 11.422 32.923 1.00 93.75 405 GLU A N 1
ATOM 3073 C CA . GLU A 1 405 ? -11.627 11.184 31.532 1.00 93.75 405 GLU A CA 1
ATOM 3074 C C . GLU A 1 405 ? -11.054 12.445 30.877 1.00 93.75 405 GLU A C 1
ATOM 3076 O O . GLU A 1 405 ? -11.595 13.548 31.006 1.00 93.75 405 GLU A O 1
ATOM 3081 N N . GLN A 1 406 ? -9.979 12.268 30.109 1.00 94.12 406 GLN A N 1
ATOM 3082 C CA . GLN A 1 406 ? -9.387 13.327 29.298 1.00 94.12 406 GLN A CA 1
ATOM 3083 C C . GLN A 1 406 ? -9.656 13.067 27.818 1.00 94.12 406 GLN A C 1
ATOM 3085 O O . GLN A 1 406 ? -9.554 11.935 27.339 1.00 94.12 406 GLN A O 1
ATOM 3090 N N . GLY A 1 407 ? -9.979 14.113 27.068 1.00 94.00 407 GLY A N 1
ATOM 3091 C CA . GLY A 1 407 ? -10.219 14.023 25.628 1.00 94.00 407 GLY A CA 1
ATOM 3092 C C . GLY A 1 407 ? -10.364 15.398 24.997 1.00 94.00 407 GLY A C 1
ATOM 3093 O O . GLY A 1 407 ? -9.915 16.391 25.566 1.00 94.00 407 GLY A O 1
ATOM 3094 N N . LEU A 1 408 ? -11.015 15.473 23.835 1.00 93.00 408 LEU A N 1
ATOM 3095 C CA . LEU A 1 408 ? -11.230 16.729 23.111 1.00 93.00 408 LEU A CA 1
ATOM 3096 C C . LEU A 1 408 ? -12.722 17.073 22.995 1.00 93.00 408 LEU A C 1
ATOM 3098 O O . LEU A 1 408 ? -13.478 16.290 22.409 1.00 93.00 408 LEU A O 1
ATOM 3102 N N . ALA A 1 409 ? -13.098 18.277 23.429 1.00 89.06 409 ALA A N 1
ATOM 3103 C CA . ALA A 1 409 ? -14.410 18.882 23.161 1.00 89.06 409 ALA A CA 1
ATOM 3104 C C . ALA A 1 409 ? -14.593 19.228 21.672 1.00 89.06 409 ALA A C 1
ATOM 3106 O O . ALA A 1 409 ? -13.647 19.081 20.892 1.00 89.06 409 ALA A O 1
ATOM 3107 N N . ASP A 1 410 ? -15.784 19.654 21.239 1.00 86.00 410 ASP A N 1
ATOM 3108 C CA . ASP A 1 410 ? -16.062 19.854 19.802 1.00 86.00 410 ASP A CA 1
ATOM 3109 C C . ASP A 1 410 ? -15.349 21.063 19.208 1.00 86.00 410 ASP A C 1
ATOM 3111 O O . ASP A 1 410 ? -14.969 21.038 18.038 1.00 86.00 410 ASP A O 1
ATOM 3115 N N . ASN A 1 411 ? -15.001 22.045 20.040 1.00 85.50 411 ASN A N 1
ATOM 3116 C CA . ASN A 1 411 ? -14.069 23.114 19.675 1.00 85.50 411 ASN A CA 1
ATOM 3117 C C . ASN A 1 411 ? -12.606 22.637 19.505 1.00 85.50 411 ASN A C 1
ATOM 3119 O O . ASN A 1 411 ? -11.714 23.439 19.235 1.00 85.50 411 ASN A O 1
ATOM 3123 N N . GLY A 1 412 ? -12.337 21.343 19.703 1.00 87.62 412 GLY A N 1
ATOM 3124 C CA . GLY A 1 412 ? -11.024 20.726 19.568 1.00 87.62 412 GLY A CA 1
ATOM 3125 C C . GLY A 1 412 ? -10.084 20.947 20.752 1.00 87.62 412 GLY A C 1
ATOM 3126 O O . GLY A 1 412 ? -8.943 20.491 20.699 1.00 87.62 412 GLY A O 1
ATOM 3127 N N . THR A 1 413 ? -10.509 21.615 21.821 1.00 89.62 413 THR A N 1
ATOM 3128 C CA . THR A 1 413 ? -9.647 21.837 22.988 1.00 89.62 413 THR A CA 1
ATOM 3129 C C . THR A 1 413 ? -9.662 20.631 23.921 1.00 89.62 413 THR A C 1
ATOM 3131 O O . THR A 1 413 ? -10.679 19.950 24.082 1.00 89.62 413 THR A O 1
ATOM 3134 N N . ASN A 1 414 ? -8.508 20.346 24.524 1.00 93.25 414 ASN A N 1
ATOM 3135 C CA . ASN A 1 414 ? -8.396 19.293 25.518 1.00 93.25 414 ASN A CA 1
ATOM 3136 C C . ASN A 1 414 ? -9.177 19.653 26.784 1.00 93.25 414 ASN A C 1
ATOM 3138 O O . ASN A 1 414 ? -9.010 20.750 27.325 1.00 93.25 414 ASN A O 1
ATOM 3142 N N . GLN A 1 415 ? -9.990 18.708 27.249 1.00 91.31 415 GLN A N 1
ATOM 3143 C CA . GLN A 1 415 ? -10.788 18.813 28.462 1.00 91.31 415 GLN A CA 1
ATOM 3144 C C . GLN A 1 415 ? -10.623 17.581 29.336 1.00 91.31 415 GLN A C 1
ATOM 3146 O O . GLN A 1 415 ? -10.413 16.471 28.845 1.00 91.31 415 GLN A O 1
ATOM 3151 N N . HIS A 1 416 ? -10.784 17.813 30.629 1.00 92.56 416 HIS A N 1
ATOM 3152 C CA . HIS A 1 416 ? -11.010 16.796 31.634 1.00 92.56 416 HIS A CA 1
ATOM 3153 C C . HIS A 1 416 ? -12.490 16.870 32.005 1.00 92.56 416 HIS A C 1
ATOM 3155 O O . HIS A 1 416 ? -12.987 17.966 32.234 1.00 92.56 416 HIS A O 1
ATOM 3161 N N . ASN A 1 417 ? -13.206 15.753 32.056 1.00 90.50 417 ASN A N 1
ATOM 3162 C CA . ASN A 1 417 ? -14.597 15.703 32.504 1.00 90.50 417 ASN A CA 1
ATOM 3163 C C . ASN A 1 417 ? -14.842 14.397 33.265 1.00 90.50 417 ASN A C 1
ATOM 3165 O O . ASN A 1 417 ? -14.116 13.425 33.107 1.00 90.50 417 ASN A O 1
ATOM 3169 N N . ASN A 1 418 ? -15.880 14.370 34.094 1.00 87.31 418 ASN A N 1
ATOM 3170 C CA . ASN A 1 418 ? -16.390 13.123 34.668 1.00 87.31 418 ASN A CA 1
ATOM 3171 C C . ASN A 1 418 ? -17.726 12.771 34.015 1.00 87.31 418 ASN A C 1
ATOM 3173 O O . ASN A 1 418 ? -18.360 13.629 33.408 1.00 87.31 418 ASN A O 1
ATOM 3177 N N . TYR A 1 419 ? -18.184 11.530 34.186 1.00 90.62 419 TYR A N 1
ATOM 3178 C CA . TYR A 1 419 ? -19.395 11.012 33.541 1.00 90.62 419 TYR A CA 1
ATOM 3179 C C . TYR A 1 419 ? -19.353 11.096 32.015 1.00 90.62 419 TYR A C 1
ATOM 3181 O O . TYR A 1 419 ? -20.402 11.143 31.383 1.00 90.62 419 TYR A O 1
ATOM 3189 N N . VAL A 1 420 ? -18.177 11.083 31.395 1.00 93.81 420 VAL A N 1
ATOM 3190 C CA . VAL A 1 420 ? -18.071 11.106 29.934 1.00 93.81 420 VAL A CA 1
ATOM 3191 C C . VAL A 1 420 ? -17.513 9.793 29.411 1.00 93.81 420 VAL A C 1
ATOM 3193 O O . VAL A 1 420 ? -17.015 8.951 30.160 1.00 93.81 420 VAL A O 1
ATOM 3196 N N . ILE A 1 421 ? -17.651 9.608 28.108 1.00 95.50 421 ILE A N 1
ATOM 3197 C CA . ILE A 1 421 ? -16.925 8.608 27.342 1.00 95.50 421 ILE A CA 1
ATOM 3198 C C . ILE A 1 421 ? -15.927 9.389 26.507 1.00 95.50 421 ILE A C 1
ATOM 3200 O O . ILE A 1 421 ? -16.327 10.252 25.726 1.00 95.50 421 ILE A O 1
ATOM 3204 N N . SER A 1 422 ? -14.644 9.107 26.694 1.00 96.44 422 SER A N 1
ATOM 3205 C CA . SER A 1 422 ? -13.565 9.634 25.864 1.00 96.44 422 SER A CA 1
ATOM 3206 C C . SER A 1 422 ? -12.993 8.505 25.025 1.00 96.44 422 SER A C 1
ATOM 3208 O O . SER A 1 422 ? -12.937 7.360 25.473 1.00 96.44 422 SER A O 1
ATOM 3210 N N . MET A 1 423 ? -12.581 8.791 23.796 1.00 95.69 423 MET A N 1
ATOM 3211 C CA . MET A 1 423 ? -12.005 7.760 22.943 1.00 95.69 423 MET A CA 1
ATOM 3212 C C . MET A 1 423 ? -11.005 8.290 21.935 1.00 95.69 423 MET A C 1
ATOM 3214 O O . MET A 1 423 ? -11.059 9.450 21.524 1.00 95.69 423 MET A O 1
ATOM 3218 N N . LEU A 1 424 ? -10.138 7.380 21.504 1.00 97.75 424 LEU A N 1
ATOM 3219 C CA . LEU A 1 424 ? -9.204 7.514 20.402 1.00 97.75 424 LEU A CA 1
ATOM 3220 C C . LEU A 1 424 ? -9.535 6.466 19.341 1.00 97.75 424 LEU A C 1
ATOM 3222 O O . LEU A 1 424 ? -9.525 5.271 19.620 1.00 97.75 424 LEU A O 1
ATOM 3226 N N . VAL A 1 425 ? -9.753 6.911 18.111 1.00 97.88 425 VAL A N 1
ATOM 3227 C CA . VAL A 1 425 ? -9.827 6.055 16.929 1.00 97.88 425 VAL A CA 1
ATOM 3228 C C . VAL A 1 425 ? -8.527 6.215 16.156 1.00 97.88 425 VAL A C 1
ATOM 3230 O O . VAL A 1 425 ? -8.245 7.301 15.655 1.00 97.88 425 VAL A O 1
ATOM 3233 N N . LEU A 1 426 ? -7.739 5.150 16.046 1.00 96.50 426 LEU A N 1
ATOM 3234 C CA . LEU A 1 426 ? -6.530 5.114 15.225 1.00 96.50 426 LEU A CA 1
ATOM 3235 C C . LEU A 1 426 ? -6.841 4.368 13.925 1.00 96.50 426 LEU A C 1
ATOM 3237 O O . LEU A 1 426 ? -7.346 3.248 13.953 1.00 96.50 426 LEU A O 1
ATOM 3241 N N . SER A 1 427 ? -6.584 4.992 12.779 1.00 95.06 427 SER A N 1
ATOM 3242 C CA . SER A 1 427 ? -6.905 4.444 11.460 1.00 95.06 427 SER A CA 1
ATOM 3243 C C . SER A 1 427 ? -5.775 3.584 10.901 1.00 95.06 427 SER A C 1
ATOM 3245 O O . SER A 1 427 ? -4.604 3.802 11.205 1.00 95.06 427 SER A O 1
ATOM 3247 N N . ARG A 1 428 ? -6.114 2.669 9.987 1.00 93.31 428 ARG A N 1
ATOM 3248 C CA . ARG A 1 428 ? -5.123 2.045 9.097 1.00 93.31 428 ARG A CA 1
ATOM 3249 C C . ARG A 1 428 ? -4.715 2.964 7.945 1.00 93.31 428 ARG A C 1
ATOM 3251 O O . ARG A 1 428 ? -3.830 2.616 7.181 1.00 93.31 428 ARG A O 1
ATOM 3258 N N . GLN A 1 429 ? -5.340 4.127 7.769 1.00 92.00 429 GLN A N 1
ATOM 3259 C CA . GLN A 1 429 ? -5.054 5.053 6.673 1.00 92.00 429 GLN A CA 1
ATOM 3260 C C . GLN A 1 429 ? -3.982 6.071 7.055 1.00 92.00 429 GLN A C 1
ATOM 3262 O O . GLN A 1 429 ? -3.974 6.597 8.166 1.00 92.00 429 GLN A O 1
ATOM 3267 N N . LEU A 1 430 ? -3.124 6.409 6.090 1.00 92.56 430 LEU A N 1
ATOM 3268 C CA . LEU A 1 430 ? -2.182 7.517 6.219 1.00 92.56 430 LEU A CA 1
ATOM 3269 C C . LEU A 1 430 ? -2.909 8.866 6.151 1.00 92.56 430 LEU A C 1
ATOM 3271 O O . LEU A 1 430 ? -3.937 9.025 5.478 1.00 92.56 430 LEU A O 1
ATOM 3275 N N . SER A 1 431 ? -2.357 9.854 6.847 1.00 90.94 431 SER A N 1
ATOM 3276 C CA . SER A 1 431 ? -2.749 11.250 6.698 1.00 90.94 431 SER A CA 1
ATOM 3277 C C . SER A 1 431 ? -2.380 11.753 5.295 1.00 90.94 431 SER A C 1
ATOM 3279 O O . SER A 1 431 ? -1.479 11.225 4.641 1.00 90.94 431 SER A O 1
ATOM 3281 N N . TYR A 1 432 ? -3.070 12.789 4.816 1.00 87.50 432 TYR A N 1
ATOM 3282 C CA . TYR A 1 432 ? -2.737 13.403 3.525 1.00 87.50 432 TYR A CA 1
ATOM 3283 C C . TYR A 1 432 ? -1.302 13.957 3.513 1.00 87.50 432 TYR A C 1
ATOM 3285 O O . TYR A 1 432 ? -0.557 13.737 2.562 1.00 87.50 432 TYR A O 1
ATOM 3293 N N . GLY A 1 433 ? -0.879 14.600 4.609 1.00 87.38 433 GLY A N 1
ATOM 3294 C CA . GLY A 1 433 ? 0.491 15.097 4.757 1.00 87.38 433 GLY A CA 1
ATOM 3295 C C . GLY A 1 433 ? 1.536 13.983 4.659 1.00 87.38 433 GLY A C 1
ATOM 3296 O O . GLY A 1 433 ? 2.560 14.161 4.004 1.00 87.38 433 GLY A O 1
ATOM 3297 N N . ALA A 1 434 ? 1.259 12.811 5.238 1.00 90.19 434 ALA A N 1
ATOM 3298 C CA . ALA A 1 434 ? 2.137 11.650 5.130 1.00 90.19 434 ALA A CA 1
ATOM 3299 C C . ALA A 1 434 ? 2.226 11.103 3.699 1.00 90.19 434 ALA A C 1
ATOM 3301 O O . ALA A 1 434 ? 3.319 10.783 3.243 1.00 90.19 434 ALA A O 1
ATOM 3302 N N . GLN A 1 435 ? 1.102 11.028 2.975 1.00 89.00 435 GLN A N 1
ATOM 3303 C CA . GLN A 1 435 ? 1.088 10.584 1.574 1.00 89.00 435 GLN A CA 1
ATOM 3304 C C . GLN A 1 435 ? 1.956 11.485 0.690 1.00 89.00 435 GLN A C 1
ATOM 3306 O O . GLN A 1 435 ? 2.775 10.988 -0.076 1.00 89.00 435 GLN A O 1
ATOM 3311 N N . VAL A 1 436 ? 1.816 12.805 0.843 1.00 88.12 436 VAL A N 1
ATOM 3312 C CA . VAL A 1 436 ? 2.610 13.791 0.096 1.00 88.12 436 VAL A CA 1
ATOM 3313 C C . VAL A 1 436 ? 4.095 13.699 0.458 1.00 88.12 436 VAL A C 1
ATOM 3315 O O . VAL A 1 436 ? 4.946 13.759 -0.425 1.00 88.12 436 VAL A O 1
ATOM 3318 N N . SER A 1 437 ? 4.422 13.542 1.743 1.00 87.56 437 SER A N 1
ATOM 3319 C CA . SER A 1 437 ? 5.811 13.424 2.205 1.00 87.56 437 SER A CA 1
ATOM 3320 C C . SER A 1 437 ? 6.505 12.181 1.625 1.00 87.56 437 SER A C 1
ATOM 3322 O O . SER A 1 437 ? 7.581 12.301 1.040 1.00 87.56 437 SER A O 1
ATOM 3324 N N . LEU A 1 438 ? 5.845 11.017 1.677 1.00 85.62 438 LEU A N 1
ATOM 3325 C CA . LEU A 1 438 ? 6.371 9.759 1.129 1.00 85.62 438 LEU A CA 1
ATOM 3326 C C . LEU A 1 438 ? 6.529 9.800 -0.399 1.00 85.62 438 LEU A C 1
ATOM 3328 O O . LEU A 1 438 ? 7.527 9.311 -0.927 1.00 85.62 438 LEU A O 1
ATOM 3332 N N . GLU A 1 439 ? 5.582 10.410 -1.117 1.00 85.00 439 GLU A N 1
ATOM 3333 C CA . GLU A 1 439 ? 5.690 10.575 -2.572 1.00 85.00 439 GLU A CA 1
ATOM 3334 C C . GLU A 1 439 ? 6.849 11.513 -2.944 1.00 85.00 439 GLU A C 1
ATOM 3336 O O . GLU A 1 439 ? 7.617 11.226 -3.859 1.00 85.00 439 GLU A O 1
ATOM 3341 N N . ASN A 1 440 ? 7.051 12.598 -2.190 1.00 85.06 440 ASN A N 1
ATOM 3342 C CA . ASN A 1 440 ? 8.185 13.500 -2.396 1.00 85.06 440 ASN A CA 1
ATOM 3343 C C . ASN A 1 440 ? 9.539 12.813 -2.153 1.00 85.06 440 ASN A C 1
ATOM 3345 O O . ASN A 1 440 ? 10.495 13.071 -2.887 1.00 85.06 440 ASN A O 1
ATOM 3349 N N . GLU A 1 441 ? 9.647 11.953 -1.137 1.00 81.62 441 GLU A N 1
ATOM 3350 C CA . GLU A 1 441 ? 10.857 11.156 -0.897 1.00 81.62 441 GLU A CA 1
ATOM 3351 C C . GLU A 1 441 ? 11.129 10.185 -2.049 1.00 81.62 441 GLU A C 1
ATOM 3353 O O . GLU A 1 441 ? 12.261 10.118 -2.537 1.00 81.62 441 GLU A O 1
ATOM 3358 N N . ARG A 1 442 ? 10.089 9.506 -2.548 1.00 83.12 442 ARG A N 1
ATOM 3359 C CA . ARG A 1 442 ? 10.188 8.626 -3.718 1.00 83.12 442 ARG A CA 1
ATOM 3360 C C . ARG A 1 442 ? 10.661 9.382 -4.960 1.00 83.12 442 ARG A C 1
ATOM 3362 O O . ARG A 1 442 ? 11.637 8.972 -5.581 1.00 83.12 442 ARG A O 1
ATOM 3369 N N . LEU A 1 443 ? 10.027 10.511 -5.282 1.00 83.12 443 LEU A N 1
ATOM 3370 C CA . LEU A 1 443 ? 10.390 11.338 -6.438 1.00 83.12 443 LEU A CA 1
ATOM 3371 C C . LEU A 1 443 ? 11.836 11.848 -6.354 1.00 83.12 443 LEU A C 1
ATOM 3373 O O . LEU A 1 443 ? 12.540 11.894 -7.363 1.00 83.12 443 LEU A O 1
ATOM 3377 N N . ARG A 1 444 ? 12.317 12.197 -5.153 1.00 82.75 444 ARG A N 1
ATOM 3378 C CA . ARG A 1 444 ? 13.729 12.561 -4.938 1.00 82.75 444 ARG A CA 1
ATOM 3379 C C . ARG A 1 444 ? 14.673 11.382 -5.182 1.00 82.75 444 ARG A C 1
ATOM 3381 O O . ARG A 1 444 ? 15.727 11.583 -5.784 1.00 82.75 444 ARG A O 1
ATOM 3388 N N . GLY A 1 445 ? 14.307 10.177 -4.745 1.00 81.12 445 GLY A N 1
ATOM 3389 C CA . GLY A 1 445 ? 15.073 8.954 -5.003 1.00 81.12 445 GLY A CA 1
ATOM 3390 C C . GLY A 1 445 ? 15.163 8.614 -6.494 1.00 81.12 445 GLY A C 1
ATOM 3391 O O . GLY A 1 445 ? 16.255 8.346 -7.003 1.00 81.12 445 GLY A O 1
ATOM 3392 N N . ASP A 1 446 ? 14.043 8.711 -7.211 1.00 81.38 446 ASP A N 1
ATOM 3393 C CA . ASP A 1 446 ? 13.979 8.480 -8.659 1.00 81.38 446 ASP A CA 1
ATOM 3394 C C . ASP A 1 446 ? 14.831 9.509 -9.426 1.00 81.38 446 ASP A C 1
ATOM 3396 O O . ASP A 1 446 ? 15.565 9.155 -10.356 1.00 81.38 446 ASP A O 1
ATOM 3400 N N . LEU A 1 447 ? 14.814 10.778 -8.997 1.00 84.38 447 LEU A N 1
ATOM 3401 C CA . LEU A 1 447 ? 15.636 11.842 -9.579 1.00 84.38 447 LEU A CA 1
ATOM 3402 C C . LEU A 1 447 ? 17.140 11.583 -9.397 1.00 84.38 447 LEU A C 1
ATOM 3404 O O . LEU A 1 447 ? 17.905 11.735 -10.351 1.00 84.38 447 LEU A O 1
ATOM 3408 N N . LEU A 1 448 ? 17.570 11.180 -8.196 1.00 83.00 448 LEU A N 1
ATOM 3409 C CA . LEU A 1 448 ? 18.971 10.835 -7.919 1.00 83.00 448 LEU A CA 1
ATOM 3410 C C . LEU A 1 448 ? 19.420 9.626 -8.747 1.00 83.00 448 LEU A C 1
ATOM 3412 O O . LEU A 1 448 ? 20.458 9.679 -9.401 1.00 83.00 448 LEU A O 1
ATOM 3416 N N . THR A 1 449 ? 18.595 8.581 -8.805 1.00 81.88 449 THR A N 1
ATOM 3417 C CA . THR A 1 449 ? 18.881 7.373 -9.595 1.00 81.88 449 THR A CA 1
ATOM 3418 C C . THR A 1 449 ? 19.026 7.698 -11.084 1.00 81.88 449 THR A C 1
ATOM 3420 O O . THR A 1 449 ? 19.959 7.230 -11.740 1.00 81.88 449 THR A O 1
ATOM 3423 N N . THR A 1 450 ? 18.143 8.551 -11.610 1.00 78.94 450 THR A N 1
ATOM 3424 C CA . THR A 1 450 ? 18.190 9.015 -13.003 1.00 78.94 450 THR A CA 1
ATOM 3425 C C . THR A 1 450 ? 19.447 9.845 -13.275 1.00 78.94 450 THR A C 1
ATOM 3427 O O . THR A 1 450 ? 20.116 9.644 -14.290 1.00 78.94 450 THR A O 1
ATOM 3430 N N . ARG A 1 451 ? 19.816 10.748 -12.357 1.00 81.69 451 ARG A N 1
ATOM 3431 C CA . ARG A 1 451 ? 21.045 11.549 -12.454 1.00 81.69 451 ARG A CA 1
ATOM 3432 C C . ARG A 1 451 ? 22.294 10.663 -12.504 1.00 81.69 451 ARG A C 1
ATOM 3434 O O . ARG A 1 451 ? 23.127 10.852 -13.390 1.00 81.69 451 ARG A O 1
ATOM 3441 N N . ASP A 1 452 ? 22.392 9.674 -11.620 1.00 80.94 452 ASP A N 1
ATOM 3442 C CA . ASP A 1 452 ? 23.518 8.734 -11.577 1.00 80.94 452 ASP A CA 1
ATOM 3443 C C . ASP A 1 452 ? 23.567 7.841 -12.824 1.00 80.94 452 ASP A C 1
ATOM 3445 O O . ASP A 1 452 ? 24.638 7.442 -13.288 1.00 80.94 452 ASP A O 1
ATOM 3449 N N . GLN A 1 453 ? 22.409 7.490 -13.390 1.00 80.88 453 GLN A N 1
ATOM 3450 C CA . GLN A 1 453 ? 22.340 6.771 -14.660 1.00 80.88 453 GLN A CA 1
ATOM 3451 C C . GLN A 1 453 ? 22.873 7.625 -15.818 1.00 80.88 453 GLN A C 1
ATOM 3453 O O . GLN A 1 453 ? 23.700 7.135 -16.585 1.00 80.88 453 GLN A O 1
ATOM 3458 N N . LEU A 1 454 ? 22.462 8.893 -15.928 1.00 80.69 454 LEU A N 1
ATOM 3459 C CA . LEU A 1 454 ? 22.948 9.805 -16.971 1.00 80.69 454 LEU A CA 1
ATOM 3460 C C . LEU A 1 454 ? 24.461 10.035 -16.871 1.00 80.69 454 LEU A C 1
ATOM 3462 O O . LEU A 1 454 ? 25.150 9.934 -17.883 1.00 80.69 454 LEU A O 1
ATOM 3466 N N . GLN A 1 455 ? 24.996 10.268 -15.668 1.00 78.19 455 GLN A N 1
ATOM 3467 C CA . GLN A 1 455 ? 26.445 10.413 -15.477 1.00 78.19 455 GLN A CA 1
ATOM 3468 C C . GLN A 1 455 ? 27.206 9.149 -15.897 1.00 78.19 455 GLN A C 1
ATOM 3470 O O . GLN A 1 455 ? 28.185 9.246 -16.631 1.00 78.19 455 GLN A O 1
ATOM 3475 N N . ARG A 1 456 ? 26.718 7.955 -15.530 1.00 78.69 456 ARG A N 1
ATOM 3476 C CA . ARG A 1 456 ? 27.322 6.685 -15.973 1.00 78.69 456 ARG A CA 1
ATOM 3477 C C . ARG A 1 456 ? 27.296 6.518 -17.491 1.00 78.69 456 ARG A C 1
ATOM 3479 O O . ARG A 1 456 ? 28.300 6.108 -18.066 1.00 78.69 456 ARG A O 1
ATOM 3486 N N . LEU A 1 457 ? 26.182 6.852 -18.147 1.00 79.75 457 LEU A N 1
ATOM 3487 C CA . LEU A 1 457 ? 26.077 6.784 -19.609 1.00 79.75 457 LEU A CA 1
ATOM 3488 C C . LEU A 1 457 ? 27.088 7.716 -20.295 1.00 79.75 457 LEU A C 1
ATOM 3490 O O . LEU A 1 457 ? 27.746 7.298 -21.247 1.00 79.75 457 LEU A O 1
ATOM 3494 N N . LEU A 1 458 ? 27.257 8.941 -19.787 1.00 82.06 458 LEU A N 1
ATOM 3495 C CA . LEU A 1 458 ? 28.228 9.904 -20.313 1.00 82.06 458 LEU A CA 1
ATOM 3496 C C . LEU A 1 458 ? 29.679 9.441 -20.082 1.00 82.06 458 LEU A C 1
ATOM 3498 O O . LEU A 1 458 ? 30.495 9.531 -20.997 1.00 82.06 458 LEU A O 1
ATOM 3502 N N . SER A 1 459 ? 30.001 8.875 -18.913 1.00 77.19 459 SER A N 1
ATOM 3503 C CA . SER A 1 459 ? 31.359 8.401 -18.589 1.00 77.19 459 SER A CA 1
ATOM 3504 C C . SER A 1 459 ? 31.750 7.085 -19.287 1.00 77.19 459 SER A C 1
ATOM 3506 O O . SER A 1 459 ? 32.937 6.814 -19.470 1.00 77.19 459 SER A O 1
ATOM 3508 N N . CYS A 1 460 ? 30.786 6.260 -19.707 1.00 77.06 460 CYS A N 1
ATOM 3509 C CA . CYS A 1 460 ? 31.051 5.035 -20.475 1.00 77.06 460 CYS A CA 1
ATOM 3510 C C . CYS A 1 460 ? 31.099 5.251 -21.997 1.00 77.06 460 CYS A C 1
ATOM 3512 O O . CYS A 1 460 ? 31.523 4.347 -22.719 1.00 77.06 460 CYS A O 1
ATOM 3514 N N . SER A 1 461 ? 30.672 6.417 -22.494 1.00 80.88 461 SER A N 1
ATOM 3515 C CA . SER A 1 461 ? 30.690 6.739 -23.924 1.00 80.88 461 SER A CA 1
ATOM 3516 C C . SER A 1 461 ? 32.123 6.711 -24.488 1.00 80.88 461 SER A C 1
ATOM 3518 O O . SER A 1 461 ? 33.057 7.169 -23.823 1.00 80.88 461 SER A O 1
ATOM 3520 N N . PRO A 1 462 ? 32.341 6.215 -25.719 1.00 77.75 462 PRO A N 1
ATOM 3521 C CA . PRO A 1 462 ? 33.614 6.389 -26.417 1.00 77.75 462 PRO A CA 1
ATOM 3522 C C . PRO A 1 462 ? 33.815 7.830 -26.914 1.00 77.75 462 PRO A C 1
ATOM 3524 O O . PRO A 1 462 ? 34.947 8.247 -27.129 1.00 77.75 462 PRO A O 1
ATOM 3527 N N . ALA A 1 463 ? 32.730 8.594 -27.067 1.00 87.62 463 ALA A N 1
ATOM 3528 C CA . ALA A 1 463 ? 32.764 9.996 -27.454 1.00 87.62 463 ALA A CA 1
ATOM 3529 C C . ALA A 1 463 ? 32.822 10.902 -26.217 1.00 87.62 463 ALA A C 1
ATOM 3531 O O . ALA A 1 463 ? 32.000 10.759 -25.305 1.00 87.62 463 ALA A O 1
ATOM 3532 N N . VAL A 1 464 ? 33.766 11.841 -26.199 1.00 90.62 464 VAL A N 1
ATOM 3533 C CA . VAL A 1 464 ? 33.859 12.893 -25.177 1.00 90.62 464 VAL A CA 1
ATOM 3534 C C . VAL A 1 464 ? 32.868 13.990 -25.534 1.00 90.62 464 VAL A C 1
ATOM 3536 O O . VAL A 1 464 ? 33.035 14.628 -26.566 1.00 90.62 464 VAL A O 1
ATOM 3539 N N . ILE A 1 465 ? 31.851 14.208 -24.702 1.00 91.88 465 ILE A N 1
ATOM 3540 C CA . ILE A 1 465 ? 30.811 15.218 -24.915 1.00 91.88 465 ILE A CA 1
ATOM 3541 C C . ILE A 1 465 ? 31.197 16.481 -24.162 1.00 91.88 465 ILE A C 1
ATOM 3543 O O . ILE A 1 465 ? 31.540 16.430 -22.980 1.00 91.88 465 ILE A O 1
ATOM 3547 N N . TYR A 1 466 ? 31.106 17.620 -24.830 1.00 90.75 466 TYR A N 1
ATOM 3548 C CA . TYR A 1 466 ? 31.378 18.914 -24.233 1.00 90.75 466 TYR A CA 1
ATOM 3549 C C . TYR A 1 466 ? 30.326 19.940 -24.640 1.00 90.75 466 TYR A C 1
ATOM 3551 O O . TYR A 1 466 ? 29.612 19.789 -25.632 1.00 90.75 466 TYR A O 1
ATOM 3559 N N . SER A 1 467 ? 30.248 20.995 -23.842 1.00 90.88 467 SER A N 1
ATOM 3560 C CA . SER A 1 467 ? 29.502 22.198 -24.159 1.00 90.88 467 SER A CA 1
ATOM 3561 C C . SER A 1 467 ? 30.394 23.422 -23.996 1.00 90.88 467 SER A C 1
ATOM 3563 O O . SER A 1 467 ? 31.272 23.444 -23.126 1.00 90.88 467 SER A O 1
ATOM 3565 N N . CYS A 1 468 ? 30.186 24.438 -24.828 1.00 88.94 468 CYS A N 1
ATOM 3566 C CA . CYS A 1 468 ? 30.867 25.716 -24.716 1.00 88.94 468 CYS A CA 1
ATOM 3567 C C . CYS A 1 468 ? 29.973 26.911 -25.065 1.00 88.94 468 CYS A C 1
ATOM 3569 O O . CYS A 1 468 ? 28.901 26.793 -25.668 1.00 88.94 468 CYS A O 1
ATOM 3571 N N . LYS A 1 469 ? 30.427 28.102 -24.658 1.00 84.81 469 LYS A N 1
ATOM 3572 C CA . LYS A 1 469 ? 29.736 29.359 -24.969 1.00 84.81 469 LYS A CA 1
ATOM 3573 C C . LYS A 1 469 ? 29.713 29.606 -26.486 1.00 84.81 469 LYS A C 1
ATOM 3575 O O . LYS A 1 469 ? 30.735 29.411 -27.142 1.00 84.81 469 LYS A O 1
ATOM 3580 N N . PRO A 1 470 ? 28.603 30.124 -27.042 1.00 79.69 470 PRO A N 1
ATOM 3581 C CA . PRO A 1 470 ? 28.456 30.332 -28.482 1.00 79.69 470 PRO A CA 1
ATOM 3582 C C . PRO A 1 470 ? 29.161 31.592 -29.019 1.00 79.69 470 PRO A C 1
ATOM 3584 O O . PRO A 1 470 ? 29.141 31.833 -30.224 1.00 79.69 470 PRO A O 1
ATOM 3587 N N . SER A 1 471 ? 29.750 32.423 -28.151 1.00 70.56 471 SER A N 1
ATOM 3588 C CA . SER A 1 471 ? 30.432 33.670 -28.516 1.00 70.56 471 SER A CA 1
ATOM 3589 C C . SER A 1 471 ? 31.615 33.970 -27.583 1.00 70.56 471 SER A C 1
ATOM 3591 O O . SER A 1 471 ? 31.685 33.477 -26.454 1.00 70.56 471 SER A O 1
ATOM 3593 N N . GLY A 1 472 ? 32.575 34.773 -28.056 1.00 70.75 472 GLY A N 1
ATOM 3594 C CA . GLY A 1 472 ? 33.808 35.088 -27.323 1.00 70.75 472 GLY A CA 1
ATOM 3595 C C . GLY A 1 472 ? 34.904 34.038 -27.535 1.00 70.75 472 GLY A C 1
ATOM 3596 O O . GLY A 1 472 ? 35.194 33.678 -28.671 1.00 70.75 472 GLY A O 1
ATOM 3597 N N . ASN A 1 473 ? 35.523 33.555 -26.453 1.00 67.12 473 ASN A N 1
ATOM 3598 C CA . ASN A 1 473 ? 36.642 32.598 -26.507 1.00 67.12 473 ASN A CA 1
ATOM 3599 C C . ASN A 1 473 ? 36.207 31.120 -26.581 1.00 67.12 473 ASN A C 1
ATOM 3601 O O . ASN A 1 473 ? 37.063 30.246 -26.495 1.00 67.12 473 ASN A O 1
ATOM 3605 N N . TYR A 1 474 ? 34.906 30.835 -26.727 1.00 76.19 474 TYR A N 1
ATOM 3606 C CA . TYR A 1 474 ? 34.353 29.472 -26.724 1.00 76.19 474 TYR A CA 1
ATOM 3607 C C . TYR A 1 474 ? 34.709 28.666 -25.462 1.00 76.19 474 TYR A C 1
ATOM 3609 O O . TYR A 1 474 ? 35.022 27.478 -25.537 1.00 76.19 474 TYR A O 1
ATOM 3617 N N . ASP A 1 475 ? 34.657 29.310 -24.288 1.00 80.88 475 ASP A N 1
ATOM 3618 C CA . ASP A 1 475 ? 34.952 28.656 -23.008 1.00 80.88 475 ASP A CA 1
ATOM 3619 C C . ASP A 1 475 ? 34.093 27.401 -22.833 1.00 80.88 475 ASP A C 1
ATOM 3621 O O . ASP A 1 475 ? 32.864 27.455 -22.960 1.00 80.88 475 ASP A O 1
ATOM 3625 N N . THR A 1 476 ? 34.738 26.287 -22.497 1.00 86.75 476 THR A N 1
ATOM 3626 C CA . THR A 1 476 ? 34.064 25.023 -22.205 1.00 86.75 476 THR A CA 1
ATOM 3627 C C . THR A 1 476 ? 33.308 25.137 -20.886 1.00 86.75 476 THR A C 1
ATOM 3629 O O . THR A 1 476 ? 33.905 25.302 -19.825 1.00 86.75 476 THR A O 1
ATOM 3632 N N . THR A 1 477 ? 31.983 25.062 -20.957 1.00 86.56 477 THR A N 1
ATOM 3633 C CA . THR A 1 477 ? 31.064 25.121 -19.813 1.00 86.56 477 THR A CA 1
ATOM 3634 C C . THR A 1 477 ? 30.844 23.747 -19.187 1.00 86.56 477 THR A C 1
ATOM 3636 O O . THR A 1 477 ? 30.570 23.651 -17.992 1.00 86.56 477 THR A O 1
ATOM 3639 N N . TYR A 1 478 ? 30.996 22.681 -19.972 1.00 89.62 478 TYR A N 1
ATOM 3640 C CA . TYR A 1 478 ? 30.885 21.300 -19.518 1.00 89.62 478 TYR A CA 1
ATOM 3641 C C . TYR A 1 478 ? 31.762 20.383 -20.371 1.00 89.62 478 TYR A C 1
ATOM 3643 O O . TYR A 1 478 ? 31.865 20.576 -21.579 1.00 89.62 478 TYR A O 1
ATOM 3651 N N . ILE A 1 479 ? 32.351 19.357 -19.758 1.00 90.38 479 ILE A N 1
ATOM 3652 C CA . ILE A 1 479 ? 32.979 18.239 -20.463 1.00 90.38 479 ILE A CA 1
ATOM 3653 C C . ILE A 1 479 ? 32.779 16.945 -19.672 1.00 90.38 479 ILE A C 1
ATOM 3655 O O . ILE A 1 479 ? 32.847 16.946 -18.441 1.00 90.38 479 ILE A O 1
ATOM 3659 N N . SER A 1 480 ? 32.494 15.846 -20.366 1.00 90.44 480 SER A N 1
ATOM 3660 C CA . SER A 1 480 ? 32.276 14.536 -19.752 1.00 90.44 480 SER A CA 1
ATOM 3661 C C . SER A 1 480 ? 33.573 13.936 -19.194 1.00 90.44 480 SER A C 1
ATOM 3663 O O . SER A 1 480 ? 34.654 14.103 -19.756 1.00 90.44 480 SER A O 1
ATOM 3665 N N . GLU A 1 481 ? 33.470 13.187 -18.092 1.00 87.75 481 GLU A N 1
ATOM 3666 C CA . GLU A 1 481 ? 34.626 12.646 -17.348 1.00 87.75 481 GLU A CA 1
ATOM 3667 C C . GLU A 1 481 ? 35.455 11.622 -18.134 1.00 87.75 481 GLU A C 1
ATOM 3669 O O . GLU A 1 481 ? 36.633 11.410 -17.853 1.00 87.75 481 GLU A O 1
ATOM 3674 N N . ASN A 1 482 ? 34.870 10.997 -19.156 1.00 89.31 482 ASN A N 1
ATOM 3675 C CA . ASN A 1 482 ? 35.580 10.061 -20.024 1.00 89.31 482 ASN A CA 1
ATOM 3676 C C . ASN A 1 482 ? 36.746 10.705 -20.802 1.00 89.31 482 ASN A C 1
ATOM 3678 O O . ASN A 1 482 ? 37.572 9.968 -21.342 1.00 89.31 482 ASN A O 1
ATOM 3682 N N . VAL A 1 483 ? 36.868 12.039 -20.823 1.00 89.69 483 VAL A N 1
ATOM 3683 C CA . VAL A 1 483 ? 38.015 12.750 -21.407 1.00 89.69 483 VAL A CA 1
ATOM 3684 C C . VAL A 1 483 ? 39.352 12.334 -20.787 1.00 89.69 483 VAL A C 1
ATOM 3686 O O . VAL A 1 483 ? 40.339 12.205 -21.515 1.00 89.69 483 VAL A O 1
ATOM 3689 N N . THR A 1 484 ? 39.372 11.988 -19.496 1.00 87.81 484 THR A N 1
ATOM 3690 C CA . THR A 1 484 ? 40.570 11.469 -18.822 1.00 87.81 484 THR A CA 1
ATOM 3691 C C . THR A 1 484 ? 41.010 10.142 -19.430 1.00 87.81 484 THR A C 1
ATOM 3693 O O . THR A 1 484 ? 42.193 9.933 -19.686 1.00 87.81 484 THR A O 1
ATOM 3696 N N . LYS A 1 485 ? 40.062 9.248 -19.733 1.00 85.81 485 LYS A N 1
ATOM 3697 C CA . LYS A 1 485 ? 40.362 7.950 -20.352 1.00 85.81 485 LYS A CA 1
ATOM 3698 C C . LYS A 1 485 ? 40.763 8.090 -21.823 1.00 85.81 485 LYS A C 1
ATOM 3700 O O . LYS A 1 485 ? 41.658 7.379 -22.263 1.00 85.81 485 LYS A O 1
ATOM 3705 N N . GLN A 1 486 ? 40.085 8.959 -22.574 1.00 86.94 486 GLN A N 1
ATOM 3706 C CA . GLN A 1 486 ? 40.269 9.071 -24.026 1.00 86.94 486 GLN A CA 1
ATOM 3707 C C . GLN A 1 486 ? 41.493 9.915 -24.412 1.00 86.94 486 GLN A C 1
ATOM 3709 O O . GLN A 1 486 ? 42.195 9.584 -25.362 1.00 86.94 486 GLN A O 1
ATOM 3714 N N . LEU A 1 487 ? 41.754 11.011 -23.691 1.00 87.62 487 LEU A N 1
ATOM 3715 C CA . LEU A 1 487 ? 42.786 11.996 -24.043 1.00 87.62 487 LEU A CA 1
ATOM 3716 C C . LEU A 1 487 ? 43.832 12.225 -22.937 1.00 87.62 487 LEU A C 1
ATOM 3718 O O . LEU A 1 487 ? 44.843 12.892 -23.173 1.00 87.62 487 LEU A O 1
ATOM 3722 N N . GLY A 1 488 ? 43.612 11.672 -21.740 1.00 87.50 488 GLY A N 1
ATOM 3723 C CA . GLY A 1 488 ? 44.518 11.756 -20.591 1.00 87.50 488 GLY A CA 1
ATOM 3724 C C . GLY A 1 488 ? 44.317 12.982 -19.695 1.00 87.50 488 GLY A C 1
ATOM 3725 O O . GLY A 1 488 ? 44.882 13.026 -18.603 1.00 87.50 488 GLY A O 1
ATOM 3726 N N . TYR A 1 489 ? 43.548 13.980 -20.131 1.00 90.31 489 TYR A N 1
ATOM 3727 C CA . TYR A 1 489 ? 43.334 15.238 -19.404 1.00 90.31 489 TYR A CA 1
ATOM 3728 C C . TYR A 1 489 ? 42.175 15.140 -18.418 1.00 90.31 489 TYR A C 1
ATOM 3730 O O . TYR A 1 489 ? 41.150 14.556 -18.743 1.00 90.31 489 TYR A O 1
ATOM 3738 N N . GLU A 1 490 ? 42.305 15.764 -17.253 1.00 91.69 490 GLU A N 1
ATOM 3739 C CA . GLU A 1 490 ? 41.208 15.909 -16.301 1.00 91.69 490 GLU A CA 1
ATOM 3740 C C . GLU A 1 490 ? 40.219 16.991 -16.767 1.00 91.69 490 GLU A C 1
ATOM 3742 O O . GLU A 1 490 ? 40.655 18.028 -17.278 1.00 91.69 490 GLU A O 1
ATOM 3747 N N . PRO A 1 491 ? 38.900 16.838 -16.529 1.00 89.31 491 PRO A N 1
ATOM 3748 C CA . PRO A 1 491 ? 37.888 17.821 -16.930 1.00 89.31 491 PRO A CA 1
ATOM 3749 C C . PRO A 1 491 ? 38.215 19.265 -16.526 1.00 89.31 491 PRO A C 1
ATOM 3751 O O . PRO A 1 491 ? 38.033 20.189 -17.318 1.00 89.31 491 PRO A O 1
ATOM 3754 N N . ARG A 1 492 ? 38.763 19.457 -15.315 1.00 87.81 492 ARG A N 1
ATOM 3755 C CA . ARG A 1 492 ? 39.131 20.784 -14.793 1.00 87.81 492 ARG A CA 1
ATOM 3756 C C . ARG A 1 492 ? 40.246 21.454 -15.592 1.00 87.81 492 ARG A C 1
ATOM 3758 O O . ARG A 1 492 ? 40.182 22.660 -15.798 1.00 87.81 492 ARG A O 1
ATOM 3765 N N . GLU A 1 493 ? 41.215 20.683 -16.099 1.00 87.62 493 GLU A N 1
ATOM 3766 C CA . GLU A 1 493 ? 42.312 21.209 -16.931 1.00 87.62 493 GLU A CA 1
ATOM 3767 C C . GLU A 1 493 ? 41.779 21.873 -18.214 1.00 87.62 493 GLU A C 1
ATOM 3769 O O . GLU A 1 493 ? 42.421 22.771 -18.763 1.00 87.62 493 GLU A O 1
ATOM 3774 N N . ILE A 1 494 ? 40.597 21.444 -18.668 1.00 87.38 494 ILE A N 1
ATOM 3775 C CA . ILE A 1 494 ? 39.939 21.916 -19.886 1.00 87.38 494 ILE A CA 1
ATOM 3776 C C . ILE A 1 494 ? 38.972 23.063 -19.571 1.00 87.38 494 ILE A C 1
ATOM 3778 O O . ILE A 1 494 ? 39.023 24.098 -20.229 1.00 87.38 494 ILE A O 1
ATOM 3782 N N . THR A 1 495 ? 38.123 22.927 -18.548 1.00 85.69 495 THR A N 1
ATOM 3783 C CA . THR A 1 495 ? 37.116 23.951 -18.209 1.00 85.69 495 THR A CA 1
ATOM 3784 C C . THR A 1 495 ? 37.713 25.220 -17.597 1.00 85.69 495 THR A C 1
ATOM 3786 O O . THR A 1 495 ? 37.137 26.295 -17.737 1.00 85.69 495 THR A O 1
ATOM 3789 N N . GLU A 1 496 ? 38.861 25.128 -16.917 1.00 86.00 496 GLU A N 1
ATOM 3790 C CA . GLU A 1 496 ? 39.518 26.280 -16.273 1.00 86.00 496 GLU A CA 1
ATOM 3791 C C . GLU A 1 496 ? 40.488 27.025 -17.210 1.00 86.00 496 GLU A C 1
ATOM 3793 O O . GLU A 1 496 ? 40.962 28.111 -16.872 1.00 86.00 496 GLU A O 1
ATOM 3798 N N . ASN A 1 497 ? 40.770 26.483 -18.403 1.00 83.69 497 ASN A N 1
ATOM 3799 C CA . ASN A 1 497 ? 41.672 27.088 -19.383 1.00 83.69 497 ASN A CA 1
ATOM 3800 C C . ASN A 1 497 ? 40.938 27.453 -20.691 1.00 83.69 497 ASN A C 1
ATOM 3802 O O . ASN A 1 497 ? 40.844 26.628 -21.601 1.00 83.69 497 ASN A O 1
ATOM 3806 N N . PRO A 1 498 ? 40.527 28.725 -20.860 1.00 77.12 498 PRO A N 1
ATOM 3807 C CA . PRO A 1 498 ? 39.854 29.223 -22.065 1.00 77.12 498 PRO A CA 1
ATOM 3808 C C . PRO A 1 498 ? 40.590 28.991 -23.392 1.00 77.12 498 PRO A C 1
ATOM 3810 O O . PRO A 1 498 ? 39.986 29.058 -24.455 1.00 77.12 498 PRO A O 1
ATOM 3813 N N . LYS A 1 499 ? 41.908 28.751 -23.366 1.00 78.62 499 LYS A N 1
ATOM 3814 C CA . LYS A 1 499 ? 42.728 28.530 -24.570 1.00 78.62 499 LYS A CA 1
ATOM 3815 C C . LYS A 1 499 ? 43.100 27.062 -24.781 1.00 78.62 499 LYS A C 1
ATOM 3817 O O . LYS A 1 499 ? 43.900 26.777 -25.671 1.00 78.62 499 LYS A O 1
ATOM 3822 N N . PHE A 1 500 ? 42.547 26.139 -23.987 1.00 84.81 500 PHE A N 1
ATOM 3823 C CA . PHE A 1 500 ? 42.957 24.735 -23.968 1.00 84.81 500 PHE A CA 1
ATOM 3824 C C . PHE A 1 500 ? 42.955 24.102 -25.364 1.00 84.81 500 PHE A C 1
ATOM 3826 O O . PHE A 1 500 ? 43.990 23.617 -25.819 1.00 84.81 500 PHE A O 1
ATOM 3833 N N . PHE A 1 501 ? 41.831 24.167 -26.078 1.00 80.94 501 PHE A N 1
ATOM 3834 C CA . PHE A 1 501 ? 41.687 23.541 -27.394 1.00 80.94 501 PHE A CA 1
ATOM 3835 C C . PHE A 1 501 ? 42.645 24.128 -28.438 1.00 80.94 501 PHE A C 1
ATOM 3837 O O . PHE A 1 501 ? 43.319 23.379 -29.144 1.00 80.94 501 PHE A O 1
ATOM 3844 N N . GLY A 1 502 ? 42.796 25.456 -28.477 1.00 77.44 502 GLY A N 1
ATOM 3845 C CA . GLY A 1 502 ? 43.694 26.130 -29.422 1.00 77.44 502 GLY A CA 1
ATOM 3846 C C . GLY A 1 502 ? 45.180 25.785 -29.249 1.00 77.44 502 GLY A C 1
ATOM 3847 O O . GLY A 1 502 ? 45.943 25.924 -30.200 1.00 77.44 502 GLY A O 1
ATOM 3848 N N . LEU A 1 503 ? 45.595 25.318 -28.064 1.00 82.88 503 LEU A N 1
ATOM 3849 C CA . LEU A 1 503 ? 46.977 24.909 -27.768 1.00 82.88 503 LEU A CA 1
ATOM 3850 C C . LEU A 1 503 ? 47.262 23.423 -28.054 1.00 82.88 503 LEU A C 1
ATOM 3852 O O . LEU A 1 503 ? 48.428 23.030 -28.099 1.00 82.88 503 LEU A O 1
ATOM 3856 N N . HIS A 1 504 ? 46.222 22.600 -28.220 1.00 89.31 504 HIS A N 1
ATOM 3857 C CA . HIS A 1 504 ? 46.340 21.139 -28.330 1.00 89.31 504 HIS A CA 1
ATOM 3858 C C . HIS A 1 504 ? 45.942 20.581 -29.702 1.00 89.31 504 HIS A C 1
ATOM 3860 O O . HIS A 1 504 ? 46.172 19.401 -29.972 1.00 89.31 504 HIS A O 1
ATOM 3866 N N . ILE A 1 505 ? 45.406 21.415 -30.593 1.00 89.25 505 ILE A N 1
ATOM 3867 C CA . ILE A 1 505 ? 45.277 21.088 -32.017 1.00 89.25 505 ILE A CA 1
ATOM 3868 C C . ILE A 1 505 ? 46.668 21.147 -32.669 1.00 89.25 505 ILE A C 1
ATOM 3870 O O . ILE A 1 505 ? 47.499 21.992 -32.332 1.00 89.25 505 ILE A O 1
ATOM 3874 N N . HIS A 1 506 ? 46.943 20.228 -33.595 1.00 90.38 506 HIS A N 1
ATOM 3875 C CA . HIS A 1 506 ? 48.210 20.197 -34.321 1.00 90.38 506 HIS A CA 1
ATOM 3876 C C . HIS A 1 506 ? 48.446 21.507 -35.102 1.00 90.38 506 HIS A C 1
ATOM 3878 O O . HIS A 1 506 ? 47.525 21.968 -35.781 1.00 90.38 506 HIS A O 1
ATOM 3884 N N . PRO A 1 507 ? 49.668 22.081 -35.096 1.00 85.88 507 PRO A N 1
ATOM 3885 C CA . PRO A 1 507 ? 49.958 23.364 -35.747 1.00 85.88 507 PRO A CA 1
ATOM 3886 C C . PRO A 1 507 ? 49.501 23.464 -37.212 1.00 85.88 507 PRO A C 1
ATOM 3888 O O . PRO A 1 507 ? 48.892 24.463 -37.585 1.00 85.88 507 PRO A O 1
ATOM 3891 N N . ASP A 1 508 ? 49.724 22.419 -38.019 1.00 88.94 508 ASP A N 1
ATOM 3892 C CA . ASP A 1 508 ? 49.269 22.375 -39.423 1.00 88.94 508 ASP A CA 1
ATOM 3893 C C . ASP A 1 508 ? 47.739 22.403 -39.589 1.00 88.94 508 ASP A C 1
ATOM 3895 O O . ASP A 1 508 ? 47.235 22.825 -40.628 1.00 88.94 508 ASP A O 1
ATOM 3899 N N . ASP A 1 509 ? 46.994 21.916 -38.593 1.00 87.44 509 ASP A N 1
ATOM 3900 C CA . ASP A 1 509 ? 45.535 21.838 -38.645 1.00 87.44 509 ASP A CA 1
ATOM 3901 C C . ASP A 1 509 ? 44.884 23.147 -38.151 1.00 87.44 509 ASP A C 1
ATOM 3903 O O . ASP A 1 509 ? 43.827 23.532 -38.656 1.00 87.44 509 ASP A O 1
ATOM 3907 N N . CYS A 1 510 ? 45.532 23.890 -37.242 1.00 81.19 510 CYS A N 1
ATOM 3908 C CA . CYS A 1 510 ? 44.983 25.090 -36.595 1.00 81.19 510 CYS A CA 1
ATOM 3909 C C . CYS A 1 510 ? 44.358 26.131 -37.555 1.00 81.19 510 CYS A C 1
ATOM 3911 O O . CYS A 1 510 ? 43.188 26.470 -37.350 1.00 81.19 510 CYS A O 1
ATOM 3913 N N . PRO A 1 511 ? 45.036 26.637 -38.613 1.00 82.25 511 PRO A N 1
ATOM 3914 C CA . PRO A 1 511 ? 44.472 27.688 -39.474 1.00 82.25 511 PRO A CA 1
ATOM 3915 C C . PRO A 1 511 ? 43.168 27.269 -40.163 1.00 82.25 511 PRO A C 1
ATOM 3917 O O . PRO A 1 511 ? 42.249 28.072 -40.325 1.00 82.25 511 PRO A O 1
ATOM 3920 N N . ARG A 1 512 ? 43.073 25.986 -40.531 1.00 86.88 512 ARG A N 1
ATOM 3921 C CA . ARG A 1 512 ? 41.896 25.398 -41.173 1.00 86.88 512 ARG A CA 1
ATOM 3922 C C . ARG A 1 512 ? 40.732 25.284 -40.192 1.00 86.88 512 ARG A C 1
ATOM 3924 O O . ARG A 1 512 ? 39.614 25.652 -40.543 1.00 86.88 512 ARG A O 1
ATOM 3931 N N . ILE A 1 513 ? 40.989 24.814 -38.970 1.00 83.62 513 ILE A N 1
ATOM 3932 C CA . ILE A 1 513 ? 39.942 24.622 -37.956 1.00 83.62 513 ILE A CA 1
ATOM 3933 C C . ILE A 1 513 ? 39.329 25.958 -37.525 1.00 83.62 513 ILE A C 1
ATOM 3935 O O . ILE A 1 513 ? 38.105 26.086 -37.520 1.00 83.62 513 ILE A O 1
ATOM 3939 N N . PHE A 1 514 ? 40.145 26.984 -37.261 1.00 79.50 514 PHE A N 1
ATOM 3940 C CA . PHE A 1 514 ? 39.634 28.308 -36.879 1.00 79.50 514 PHE A CA 1
ATOM 3941 C C . PHE A 1 514 ? 38.792 28.966 -37.984 1.00 79.50 514 PHE A C 1
ATOM 3943 O O . PHE A 1 514 ? 37.750 29.554 -37.697 1.00 79.50 514 PHE A O 1
ATOM 3950 N N . ALA A 1 515 ? 39.184 28.823 -39.255 1.00 79.38 515 ALA A N 1
ATOM 3951 C CA . ALA A 1 515 ? 38.395 29.335 -40.376 1.00 79.38 515 ALA A CA 1
ATOM 3952 C C . ALA A 1 515 ? 37.029 28.633 -40.502 1.00 79.38 515 ALA A C 1
ATOM 3954 O O . ALA A 1 515 ? 36.028 29.280 -40.809 1.00 79.38 515 ALA A O 1
ATOM 3955 N N . MET A 1 516 ? 36.970 27.323 -40.235 1.00 80.31 516 MET A N 1
ATOM 3956 C CA . MET A 1 516 ? 35.719 26.558 -40.259 1.00 80.31 516 MET A CA 1
ATOM 3957 C C . MET A 1 516 ? 34.808 26.896 -39.071 1.00 80.31 516 MET A C 1
ATOM 3959 O O . MET A 1 516 ? 33.596 27.016 -39.258 1.00 80.31 516 MET A O 1
ATOM 3963 N N . ALA A 1 517 ? 35.379 27.112 -37.883 1.00 76.88 517 ALA A N 1
ATOM 3964 C CA . ALA A 1 517 ? 34.639 27.502 -36.684 1.00 76.88 517 ALA A CA 1
ATOM 3965 C C . ALA A 1 517 ? 33.942 28.870 -36.832 1.00 76.88 517 ALA A C 1
ATOM 3967 O O . ALA A 1 517 ? 32.805 29.027 -36.392 1.00 76.88 517 ALA A O 1
ATOM 3968 N N . ASN A 1 518 ? 34.553 29.832 -37.537 1.00 77.25 518 ASN A N 1
ATOM 3969 C CA . ASN A 1 518 ? 33.949 31.150 -37.792 1.00 77.25 518 ASN A CA 1
ATOM 3970 C C . ASN A 1 518 ? 32.638 31.095 -38.605 1.00 77.25 518 ASN A C 1
ATOM 3972 O O . ASN A 1 518 ? 31.840 32.024 -38.534 1.00 77.25 518 ASN A O 1
ATOM 3976 N N . GLY A 1 519 ? 32.392 30.017 -39.360 1.00 76.00 519 GLY A N 1
ATOM 3977 C CA . GLY A 1 519 ? 31.147 29.817 -40.115 1.00 76.00 519 GLY A CA 1
ATOM 3978 C C . GLY A 1 519 ? 30.009 29.164 -39.318 1.00 76.00 519 GLY A C 1
ATOM 3979 O O . GLY A 1 519 ? 28.911 28.988 -39.852 1.00 76.00 519 GLY A O 1
ATOM 3980 N N . LEU A 1 520 ? 30.245 28.775 -38.060 1.00 80.31 520 LEU A N 1
ATOM 3981 C CA . LEU A 1 520 ? 29.272 28.064 -37.225 1.00 80.31 520 LEU A CA 1
ATOM 3982 C C . LEU A 1 520 ? 27.995 28.874 -36.905 1.00 80.31 520 LEU A C 1
ATOM 3984 O O . LEU A 1 520 ? 26.916 28.275 -36.946 1.00 80.31 520 LEU A O 1
ATOM 3988 N N . PRO A 1 521 ? 28.042 30.204 -36.659 1.00 77.50 521 PRO A N 1
ATOM 3989 C CA . PRO A 1 521 ? 26.838 30.999 -36.402 1.00 77.50 521 PRO A CA 1
ATOM 3990 C C . PRO A 1 521 ? 25.834 31.014 -37.559 1.00 77.50 521 PRO A C 1
ATOM 3992 O O . PRO A 1 521 ? 24.638 31.162 -37.315 1.00 77.50 521 PRO A O 1
ATOM 3995 N N . GLU A 1 522 ? 26.292 30.837 -38.801 1.00 76.06 522 GLU A N 1
ATOM 3996 C CA . GLU A 1 522 ? 25.431 30.769 -39.990 1.00 76.06 522 GLU A CA 1
ATOM 3997 C C . GLU A 1 522 ? 24.986 29.333 -40.294 1.00 76.06 522 GLU A C 1
ATOM 3999 O O . GLU A 1 522 ? 23.821 29.097 -40.605 1.00 76.06 522 GLU A O 1
ATOM 4004 N N . LYS A 1 523 ? 25.897 28.356 -40.177 1.00 77.50 523 LYS A N 1
ATOM 4005 C CA . LYS A 1 523 ? 25.646 26.958 -40.575 1.00 77.50 523 LYS A CA 1
ATOM 4006 C C . LYS A 1 523 ? 24.944 26.118 -39.513 1.00 77.50 523 LYS A C 1
ATOM 4008 O O . LYS A 1 523 ? 24.311 25.123 -39.848 1.00 77.50 523 LYS A O 1
ATOM 4013 N N . GLY A 1 524 ? 25.077 26.477 -38.239 1.00 82.06 524 GLY A N 1
ATOM 4014 C CA . GLY A 1 524 ? 24.470 25.760 -37.117 1.00 82.06 524 GLY A CA 1
ATOM 4015 C C . GLY A 1 524 ? 25.117 24.414 -36.757 1.00 82.06 524 GLY A C 1
ATOM 4016 O O . GLY A 1 524 ? 24.825 23.898 -35.684 1.00 82.06 524 GLY A O 1
ATOM 4017 N N . PHE A 1 525 ? 26.004 23.857 -37.588 1.00 86.88 525 PHE A N 1
ATOM 4018 C CA . PHE A 1 525 ? 26.763 22.634 -37.301 1.00 86.88 525 PHE A CA 1
ATOM 4019 C C . PHE A 1 525 ? 28.152 22.645 -37.966 1.00 86.88 525 PHE A C 1
ATOM 4021 O O . PHE A 1 525 ? 28.354 23.301 -38.992 1.00 86.88 525 PHE A O 1
ATOM 4028 N N . LEU A 1 526 ? 29.097 21.889 -37.405 1.00 86.38 526 LEU A N 1
ATOM 4029 C CA . LEU A 1 526 ? 30.441 21.656 -37.939 1.00 86.38 526 LEU A CA 1
ATOM 4030 C C . LEU A 1 526 ? 30.874 20.216 -37.634 1.00 86.38 526 LEU A C 1
ATOM 4032 O O . LEU A 1 526 ? 30.650 19.721 -36.538 1.00 86.38 526 LEU A O 1
ATOM 4036 N N . SER A 1 527 ? 31.499 19.557 -38.608 1.00 89.19 527 SER A N 1
ATOM 4037 C CA . SER A 1 527 ? 32.120 18.238 -38.457 1.00 89.19 527 SER A CA 1
ATOM 4038 C C . SER A 1 527 ? 33.501 18.287 -39.088 1.00 89.19 527 SER A C 1
ATOM 4040 O O . SER A 1 527 ? 33.641 18.722 -40.238 1.00 89.19 527 SER A O 1
ATOM 4042 N N . VAL A 1 528 ? 34.529 17.906 -38.335 1.00 89.75 528 VAL A N 1
ATOM 4043 C CA . VAL A 1 528 ? 35.908 18.020 -38.798 1.00 89.75 528 VAL A CA 1
ATOM 4044 C C . VAL A 1 528 ? 36.821 16.978 -38.165 1.00 89.75 528 VAL A C 1
ATOM 4046 O O . VAL A 1 528 ? 36.676 16.625 -37.003 1.00 89.75 528 VAL A O 1
ATOM 4049 N N . GLU A 1 529 ? 37.787 16.497 -38.946 1.00 91.06 529 GLU A N 1
ATOM 4050 C CA . GLU A 1 529 ? 38.862 15.634 -38.459 1.00 91.06 529 GLU A CA 1
ATOM 4051 C C . GLU A 1 529 ? 40.180 16.415 -38.396 1.00 91.06 529 GLU A C 1
ATOM 4053 O O . GLU A 1 529 ? 40.546 17.148 -39.330 1.00 91.06 529 GLU A O 1
ATOM 4058 N N . TYR A 1 530 ? 40.890 16.278 -37.281 1.00 90.56 530 TYR A N 1
ATOM 4059 C CA . TYR A 1 530 ? 42.195 16.895 -37.065 1.00 90.56 530 TYR A CA 1
ATOM 4060 C C . TYR A 1 530 ? 43.026 16.100 -36.068 1.00 90.56 530 TYR A C 1
ATOM 4062 O O . TYR A 1 530 ? 42.529 15.247 -35.330 1.00 90.56 530 TYR A O 1
ATOM 4070 N N . ARG A 1 531 ? 44.325 16.390 -36.044 1.00 92.75 531 ARG A N 1
ATOM 4071 C CA . ARG A 1 531 ? 45.224 15.799 -35.060 1.00 92.75 531 ARG A CA 1
ATOM 4072 C C . ARG A 1 531 ? 45.136 16.579 -33.755 1.00 92.75 531 ARG A C 1
ATOM 4074 O O . ARG A 1 531 ? 45.369 17.788 -33.733 1.00 92.75 531 ARG A O 1
ATOM 4081 N N . PHE A 1 532 ? 44.819 15.877 -32.675 1.00 92.00 532 PHE A N 1
ATOM 4082 C CA . PHE A 1 532 ? 44.773 16.428 -31.326 1.00 92.00 532 PHE A CA 1
ATOM 4083 C C . PHE A 1 532 ? 45.845 15.785 -30.456 1.00 92.00 532 PHE A C 1
ATOM 4085 O O . PHE A 1 532 ? 46.132 14.588 -30.571 1.00 92.00 532 PHE A O 1
ATOM 4092 N N . ARG A 1 533 ? 46.472 16.594 -29.605 1.00 92.44 533 ARG A N 1
ATOM 4093 C CA . ARG A 1 533 ? 47.556 16.140 -28.743 1.00 92.44 533 ARG A CA 1
ATOM 4094 C C . ARG A 1 533 ? 46.978 15.419 -27.535 1.00 92.44 533 ARG A C 1
ATOM 4096 O O . ARG A 1 533 ? 46.242 16.008 -26.754 1.00 92.44 533 ARG A O 1
ATOM 4103 N N . HIS A 1 534 ? 47.341 14.156 -27.369 1.00 91.81 534 HIS A N 1
ATOM 4104 C CA . HIS A 1 534 ? 47.063 13.396 -26.157 1.00 91.81 534 HIS A CA 1
ATOM 4105 C C . HIS A 1 534 ? 48.033 13.820 -25.036 1.00 91.81 534 HIS A C 1
ATOM 4107 O O . HIS A 1 534 ? 49.172 14.208 -25.319 1.00 91.81 534 HIS A O 1
ATOM 4113 N N . LYS A 1 535 ? 47.645 13.694 -23.756 1.00 90.31 535 LYS A N 1
ATOM 4114 C CA . LYS A 1 535 ? 48.469 14.133 -22.604 1.00 90.31 535 LYS A CA 1
ATOM 4115 C C . LYS A 1 535 ? 49.865 13.502 -22.549 1.00 90.31 535 LYS A C 1
ATOM 4117 O O . LYS A 1 535 ? 50.823 14.135 -22.122 1.00 90.31 535 LYS A O 1
ATOM 4122 N N . ASN A 1 536 ? 50.003 12.269 -23.035 1.00 87.75 536 ASN A N 1
ATOM 4123 C CA . ASN A 1 536 ? 51.291 11.567 -23.166 1.00 87.75 536 ASN A CA 1
ATOM 4124 C C . ASN A 1 536 ? 52.202 12.096 -24.300 1.00 87.75 536 ASN A C 1
ATOM 4126 O O . ASN A 1 536 ? 53.288 11.563 -24.503 1.00 87.75 536 ASN A O 1
ATOM 4130 N N . GLY A 1 537 ? 51.760 13.097 -25.066 1.00 85.06 537 GLY A N 1
ATOM 4131 C CA . GLY A 1 537 ? 52.513 13.720 -26.151 1.00 85.06 53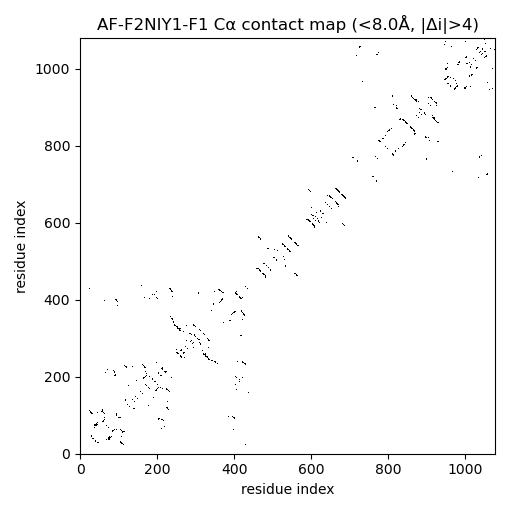7 GLY A CA 1
ATOM 4132 C C . GLY A 1 537 ? 52.269 13.147 -27.552 1.00 85.06 537 GLY A C 1
ATOM 4133 O O . GLY A 1 537 ? 52.747 13.753 -28.508 1.00 85.06 537 GLY A O 1
ATOM 4134 N N . SER A 1 538 ? 51.529 12.041 -27.696 1.00 89.56 538 SER A N 1
ATOM 4135 C CA . SER A 1 538 ? 51.181 11.455 -29.003 1.00 89.56 538 SER A CA 1
ATOM 4136 C C . SER A 1 538 ? 50.070 12.228 -29.726 1.00 89.56 538 SER A C 1
ATOM 4138 O O . SER A 1 538 ? 49.249 12.896 -29.096 1.00 89.56 538 SER A O 1
ATOM 4140 N N . TRP A 1 539 ? 50.038 12.131 -31.057 1.00 91.06 539 TRP A N 1
ATOM 4141 C CA . TRP A 1 539 ? 48.975 12.708 -31.882 1.00 91.06 539 TRP A CA 1
ATOM 4142 C C . TRP A 1 539 ? 47.896 11.666 -32.163 1.00 91.06 539 TRP A C 1
ATOM 4144 O O . TRP A 1 539 ? 48.202 10.585 -32.663 1.00 91.06 539 TRP A O 1
ATOM 4154 N N . ARG A 1 540 ? 46.641 12.006 -31.868 1.00 89.62 540 ARG A N 1
ATOM 4155 C CA . ARG A 1 540 ? 45.462 11.186 -32.171 1.00 89.62 540 ARG A CA 1
ATOM 4156 C C . ARG A 1 540 ? 44.633 11.846 -33.256 1.00 89.62 540 ARG A C 1
ATOM 4158 O O . ARG A 1 540 ? 44.520 13.072 -33.278 1.00 89.62 540 ARG A O 1
ATOM 4165 N N . TRP A 1 541 ? 44.059 11.046 -34.148 1.00 89.25 541 TRP A N 1
ATOM 4166 C CA . TRP A 1 541 ? 43.082 11.556 -35.104 1.00 89.25 541 TRP A CA 1
ATOM 4167 C C . TRP A 1 541 ? 41.738 11.672 -34.406 1.00 89.25 541 TRP A C 1
ATOM 4169 O O . TRP A 1 541 ? 41.130 10.662 -34.070 1.00 89.25 541 TRP A O 1
ATOM 4179 N N . ILE A 1 542 ? 41.288 12.903 -34.185 1.00 91.31 542 ILE A N 1
ATOM 4180 C CA . ILE A 1 542 ? 40.001 13.188 -33.565 1.00 91.31 542 ILE A CA 1
ATOM 4181 C C . ILE A 1 542 ? 39.040 13.663 -34.637 1.00 91.31 542 ILE A C 1
ATOM 4183 O O . ILE A 1 542 ? 39.353 14.577 -35.400 1.00 91.31 542 ILE A O 1
ATOM 4187 N N . ARG A 1 543 ? 37.862 13.044 -34.666 1.00 91.62 543 ARG A N 1
ATOM 4188 C CA . ARG A 1 543 ? 36.682 13.610 -35.302 1.00 91.62 543 ARG A CA 1
ATOM 4189 C C . ARG A 1 543 ? 35.902 14.397 -34.261 1.00 91.62 543 ARG A C 1
ATOM 4191 O O . ARG A 1 543 ? 35.512 13.831 -33.244 1.00 91.62 543 ARG A O 1
ATOM 4198 N N . ASP A 1 544 ? 35.668 15.666 -34.541 1.00 91.38 544 ASP A N 1
ATOM 4199 C CA . ASP A 1 544 ? 34.906 16.575 -33.695 1.00 91.38 544 ASP A CA 1
ATOM 4200 C C . ASP A 1 544 ? 33.661 17.057 -34.445 1.00 91.38 544 ASP A C 1
ATOM 4202 O O . ASP A 1 544 ? 33.757 17.620 -35.542 1.00 91.38 544 ASP A O 1
ATOM 4206 N N . ASP A 1 545 ? 32.495 16.791 -33.860 1.00 90.81 545 ASP A N 1
ATOM 4207 C CA . ASP A 1 545 ? 31.183 17.145 -34.396 1.00 90.81 545 ASP A CA 1
ATOM 4208 C C . ASP A 1 545 ? 30.468 18.043 -33.381 1.00 90.81 545 ASP A C 1
ATOM 4210 O O . ASP A 1 545 ? 30.204 17.626 -32.254 1.00 90.81 545 ASP A O 1
ATOM 4214 N N . LEU A 1 546 ? 30.112 19.263 -33.783 1.00 90.12 546 LEU A N 1
ATOM 4215 C CA . LEU A 1 546 ? 29.542 20.278 -32.900 1.00 90.12 546 LEU A CA 1
ATOM 4216 C C . LEU A 1 546 ? 28.347 21.002 -33.529 1.00 90.12 546 LEU A C 1
ATOM 4218 O O . LEU A 1 546 ? 28.313 21.270 -34.731 1.00 90.12 546 LEU A O 1
ATOM 4222 N N . THR A 1 547 ? 27.334 21.280 -32.709 1.00 90.06 547 THR A N 1
ATOM 4223 C CA . THR A 1 547 ? 26.045 21.873 -33.096 1.00 90.06 547 THR A CA 1
ATOM 4224 C C . THR A 1 547 ? 25.758 23.102 -32.249 1.00 90.06 547 THR A C 1
ATOM 4226 O O . THR A 1 547 ? 25.902 23.072 -31.028 1.00 90.06 547 THR A O 1
ATOM 4229 N N . LEU A 1 548 ? 25.307 24.177 -32.893 1.00 90.38 548 LEU A N 1
ATOM 4230 C CA . LEU A 1 548 ? 24.871 25.391 -32.221 1.00 90.38 548 LEU A CA 1
ATOM 4231 C C . LEU A 1 548 ? 23.386 25.295 -31.850 1.00 90.38 548 LEU A C 1
ATOM 4233 O O . LEU A 1 548 ? 22.510 25.287 -32.716 1.00 90.38 548 LEU A O 1
ATOM 4237 N N . ILE A 1 549 ? 23.109 25.279 -30.554 1.00 90.00 549 ILE A N 1
ATOM 4238 C CA . ILE A 1 549 ? 21.773 25.368 -29.973 1.00 90.00 549 ILE A CA 1
ATOM 4239 C C . ILE A 1 549 ? 21.345 26.833 -29.926 1.00 90.00 549 ILE A C 1
ATOM 4241 O O . ILE A 1 549 ? 22.135 27.718 -29.593 1.00 90.00 549 ILE A O 1
ATOM 4245 N N . ARG A 1 550 ? 20.080 27.090 -30.263 1.00 88.00 550 ARG A N 1
ATOM 4246 C CA . ARG A 1 550 ? 19.467 28.422 -30.244 1.00 88.00 550 ARG A CA 1
ATOM 4247 C C . ARG A 1 550 ? 18.313 28.464 -29.252 1.00 88.00 550 ARG A C 1
ATOM 4249 O O . ARG A 1 550 ? 17.667 27.443 -29.021 1.00 88.00 550 ARG A O 1
ATOM 4256 N N . ASP A 1 551 ? 18.058 29.633 -28.683 1.00 85.88 551 ASP A N 1
ATOM 4257 C CA . ASP A 1 551 ? 16.885 29.867 -27.842 1.00 85.88 551 ASP A CA 1
ATOM 4258 C C . ASP A 1 551 ? 15.585 29.990 -28.668 1.00 85.88 551 ASP A C 1
ATOM 4260 O O . ASP A 1 551 ? 15.583 29.917 -29.902 1.00 85.88 551 ASP A O 1
ATOM 4264 N N . ALA A 1 552 ? 14.453 30.187 -27.983 1.00 79.81 552 ALA A N 1
ATOM 4265 C CA . ALA A 1 552 ? 13.138 30.337 -28.612 1.00 79.81 552 ALA A CA 1
ATOM 4266 C C . ALA A 1 552 ? 13.015 31.594 -29.504 1.00 79.81 552 ALA A C 1
ATOM 4268 O O . ALA A 1 552 ? 12.066 31.702 -30.280 1.00 79.81 552 ALA A O 1
ATOM 4269 N N . GLN A 1 553 ? 13.961 32.534 -29.409 1.00 80.62 553 GLN A N 1
ATOM 4270 C CA . GLN A 1 553 ? 14.052 33.765 -30.194 1.00 80.62 553 GLN A CA 1
ATOM 4271 C C . GLN A 1 553 ? 15.073 33.648 -31.344 1.00 80.62 553 GLN A C 1
ATOM 4273 O O . GLN A 1 553 ? 15.287 34.611 -32.084 1.00 80.62 553 GLN A O 1
ATOM 4278 N N . GLY A 1 554 ? 15.686 32.472 -31.527 1.00 79.38 554 GLY A N 1
ATOM 4279 C CA . GLY A 1 554 ? 16.646 32.182 -32.592 1.00 79.38 554 GLY A CA 1
ATOM 4280 C C . GLY A 1 554 ? 18.080 32.642 -32.307 1.00 79.38 554 GLY A C 1
ATOM 4281 O O . GLY A 1 554 ? 18.943 32.516 -33.186 1.00 79.38 554 GLY A O 1
ATOM 4282 N N . GLN A 1 555 ? 18.365 33.144 -31.103 1.00 83.75 555 GLN A N 1
ATOM 4283 C CA . GLN A 1 555 ? 19.703 33.594 -30.727 1.00 83.75 555 GLN A CA 1
ATOM 4284 C C . GLN A 1 555 ? 20.596 32.410 -30.320 1.00 83.75 555 GLN A C 1
ATOM 4286 O O . GLN A 1 555 ? 20.102 31.459 -29.712 1.00 83.75 555 GLN A O 1
ATOM 4291 N N . PRO A 1 556 ? 21.902 32.431 -30.656 1.00 86.00 556 PRO A N 1
ATOM 4292 C CA . PRO A 1 556 ? 22.871 31.427 -30.209 1.00 86.00 556 PRO A CA 1
ATOM 4293 C C . PRO A 1 556 ? 22.877 31.283 -28.676 1.00 86.00 556 PRO A C 1
ATOM 4295 O O . PRO A 1 556 ? 23.208 32.234 -27.973 1.00 86.00 556 PRO A O 1
ATOM 4298 N N . LEU A 1 557 ? 22.533 30.096 -28.169 1.00 86.50 557 LEU A N 1
ATOM 4299 C CA . LEU A 1 557 ? 22.439 29.791 -26.738 1.00 86.50 557 LEU A CA 1
ATOM 4300 C C . LEU A 1 557 ? 23.673 29.034 -26.235 1.00 86.50 557 LEU A C 1
ATOM 4302 O O . LEU A 1 557 ? 24.275 29.414 -25.234 1.00 86.50 557 LEU A O 1
ATOM 4306 N N . GLU A 1 558 ? 24.061 27.969 -26.933 1.00 90.25 558 GLU A N 1
ATOM 4307 C CA . GLU A 1 558 ? 25.087 27.026 -26.477 1.00 90.25 558 GLU A CA 1
ATOM 4308 C C . GLU A 1 558 ? 25.636 26.236 -27.668 1.00 90.25 558 GLU A C 1
ATOM 4310 O O . GLU A 1 558 ? 24.897 25.968 -28.612 1.00 90.25 558 GLU A O 1
ATOM 4315 N N . ILE A 1 559 ? 26.913 25.855 -27.656 1.00 89.56 559 ILE A N 1
ATOM 4316 C CA . ILE A 1 559 ? 27.456 24.888 -28.619 1.00 89.56 559 ILE A CA 1
ATOM 4317 C C . ILE A 1 559 ? 27.648 23.565 -27.891 1.00 89.56 559 ILE A C 1
ATOM 4319 O O . ILE A 1 559 ? 28.364 23.518 -26.897 1.00 89.56 559 ILE A O 1
ATOM 4323 N N . ILE A 1 560 ? 27.049 22.495 -28.409 1.00 91.31 560 ILE A N 1
ATOM 4324 C CA . ILE A 1 560 ? 27.219 21.136 -27.891 1.00 91.31 560 ILE A CA 1
ATOM 4325 C C . ILE A 1 560 ? 27.966 20.321 -28.936 1.00 91.31 560 ILE A C 1
ATOM 4327 O O . ILE A 1 560 ? 27.539 20.257 -30.092 1.00 91.31 560 ILE A O 1
ATOM 4331 N N . GLY A 1 561 ? 29.065 19.693 -28.531 1.00 90.19 561 GLY A N 1
ATOM 4332 C CA . GLY A 1 561 ? 29.885 18.880 -29.416 1.00 90.19 561 GLY A CA 1
ATOM 4333 C C . GLY A 1 561 ? 30.345 17.577 -28.791 1.00 90.19 561 GLY A C 1
ATOM 4334 O O . GLY A 1 561 ? 30.228 17.360 -27.581 1.00 90.19 561 GLY A O 1
ATOM 4335 N N . TYR A 1 562 ? 30.854 16.688 -29.636 1.00 91.19 562 TYR A N 1
ATOM 4336 C CA . TYR A 1 562 ? 31.526 15.481 -29.192 1.00 91.19 562 TYR A CA 1
ATOM 4337 C C . TYR A 1 562 ? 32.790 15.192 -30.003 1.00 91.19 562 TYR A C 1
ATOM 4339 O O . TYR A 1 562 ? 32.807 15.324 -31.224 1.00 91.19 562 TYR A O 1
ATOM 4347 N N . MET A 1 563 ? 33.825 14.723 -29.306 1.00 91.31 563 MET A N 1
ATOM 4348 C CA . MET A 1 563 ? 35.087 14.268 -29.885 1.00 91.31 563 MET A CA 1
ATOM 4349 C C . MET A 1 563 ? 35.172 12.743 -29.860 1.00 91.31 563 MET A C 1
ATOM 4351 O O . MET A 1 563 ? 34.933 12.118 -28.824 1.00 91.31 563 MET A O 1
ATOM 4355 N N . LEU A 1 564 ? 35.567 12.145 -30.981 1.00 90.62 564 LEU A N 1
ATOM 4356 C CA . LEU A 1 564 ? 35.787 10.710 -31.132 1.00 90.62 564 LEU A CA 1
ATOM 4357 C C . LEU A 1 564 ? 37.193 10.442 -31.681 1.00 90.62 564 LEU A C 1
ATOM 4359 O O . LEU A 1 564 ? 37.557 10.983 -32.724 1.00 90.62 564 LEU A O 1
ATOM 4363 N N . ASP A 1 565 ? 37.965 9.575 -31.021 1.00 86.69 565 ASP A N 1
ATOM 4364 C CA . ASP A 1 565 ? 39.228 9.069 -31.574 1.00 86.69 565 ASP A CA 1
ATOM 4365 C C . ASP A 1 565 ? 38.938 8.086 -32.721 1.00 86.69 565 ASP A C 1
ATOM 4367 O O . ASP A 1 565 ? 38.252 7.080 -32.544 1.00 86.69 565 ASP A O 1
ATOM 4371 N N . VAL A 1 566 ? 39.432 8.398 -33.920 1.00 84.12 566 VAL A N 1
ATOM 4372 C CA . VAL A 1 566 ? 39.252 7.605 -35.147 1.00 84.12 566 VAL A CA 1
ATOM 4373 C C . VAL A 1 566 ? 40.551 6.945 -35.624 1.00 84.12 566 VAL A C 1
ATOM 4375 O O . VAL A 1 566 ? 40.630 6.493 -36.768 1.00 84.12 566 VAL A O 1
ATOM 4378 N N . THR A 1 567 ? 41.564 6.852 -34.758 1.00 78.62 567 THR A N 1
ATOM 4379 C CA . THR A 1 567 ? 42.879 6.279 -35.092 1.00 78.62 567 THR A CA 1
ATOM 4380 C C . THR A 1 567 ? 42.780 4.801 -35.520 1.00 78.62 567 THR A C 1
ATOM 4382 O O . THR A 1 567 ? 43.242 4.460 -36.605 1.00 78.62 567 THR A O 1
ATOM 4385 N N . GLU A 1 568 ? 42.074 3.939 -34.775 1.00 69.12 568 GLU A N 1
ATOM 4386 C CA . GLU A 1 568 ? 41.908 2.503 -35.112 1.00 69.12 568 GLU A CA 1
ATOM 4387 C C . GLU A 1 568 ? 41.129 2.270 -36.422 1.00 69.12 568 GLU A C 1
ATOM 4389 O O . GLU A 1 568 ? 41.383 1.325 -37.170 1.00 69.12 568 GLU A O 1
ATOM 4394 N N . ARG A 1 569 ? 40.173 3.150 -36.752 1.00 65.56 569 ARG A N 1
ATOM 4395 C CA . ARG A 1 569 ? 39.383 3.050 -37.993 1.00 65.56 569 ARG A CA 1
ATOM 4396 C C . ARG A 1 569 ? 40.260 3.202 -39.236 1.00 65.56 569 ARG A C 1
ATOM 4398 O O . ARG A 1 569 ? 39.967 2.590 -40.263 1.00 65.56 569 ARG A O 1
ATOM 4405 N N . ARG A 1 570 ? 41.301 4.034 -39.154 1.00 60.66 570 ARG A N 1
ATOM 4406 C CA . ARG A 1 570 ? 42.302 4.191 -40.217 1.00 60.66 570 ARG A CA 1
ATOM 4407 C C . ARG A 1 570 ? 43.106 2.904 -40.405 1.00 60.66 570 ARG A C 1
ATOM 4409 O O . ARG A 1 570 ? 43.315 2.501 -41.541 1.00 60.66 570 ARG A O 1
ATOM 4416 N N . GLU A 1 571 ? 43.468 2.235 -39.318 1.00 58.81 571 GLU A N 1
ATOM 4417 C CA . GLU A 1 571 ? 44.219 0.971 -39.339 1.00 58.81 571 GLU A CA 1
ATOM 4418 C C . GLU A 1 571 ? 43.358 -0.198 -39.878 1.00 58.81 571 GLU A C 1
ATOM 4420 O O . GLU A 1 571 ? 43.823 -1.018 -40.666 1.00 58.81 571 GLU A O 1
ATOM 4425 N N . ALA A 1 572 ? 42.050 -0.222 -39.590 1.00 49.09 572 ALA A N 1
ATOM 4426 C CA . ALA A 1 572 ? 41.104 -1.225 -40.104 1.00 49.09 572 ALA A CA 1
ATOM 4427 C C . ALA A 1 572 ? 40.911 -1.217 -41.638 1.00 49.09 572 ALA A C 1
ATOM 4429 O O . ALA A 1 572 ? 40.456 -2.207 -42.214 1.00 49.09 572 ALA A O 1
ATOM 4430 N N . GLN A 1 573 ? 41.239 -0.117 -42.324 1.00 53.81 573 GLN A N 1
ATOM 4431 C CA . GLN A 1 573 ? 41.168 -0.058 -43.788 1.00 53.81 573 GLN A CA 1
ATOM 4432 C C . GLN A 1 573 ? 42.248 -0.913 -44.461 1.00 53.81 573 GLN A C 1
ATOM 4434 O O . GLN A 1 573 ? 42.030 -1.387 -45.575 1.00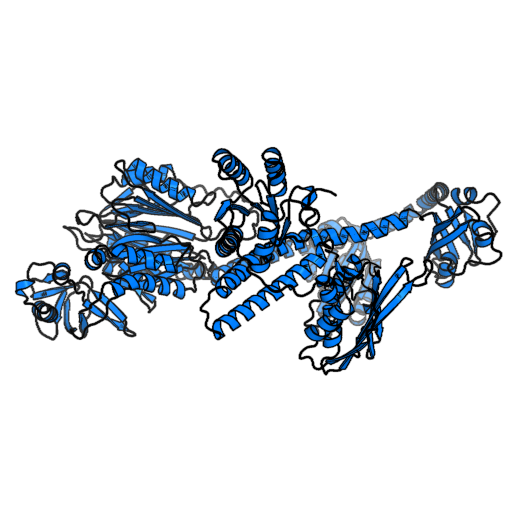 53.81 573 GLN A O 1
ATOM 4439 N N . GLU A 1 574 ? 43.369 -1.157 -43.783 1.00 54.34 574 GLU A N 1
ATOM 4440 C CA . GLU A 1 574 ? 44.428 -2.041 -44.276 1.00 54.34 574 GLU A CA 1
ATOM 4441 C C . GLU A 1 574 ? 44.020 -3.525 -44.182 1.00 54.34 574 GLU A C 1
ATOM 4443 O O . GLU A 1 574 ? 44.344 -4.307 -45.072 1.00 54.34 574 GLU A O 1
ATOM 4448 N N . LEU A 1 575 ? 43.189 -3.884 -43.196 1.00 49.81 575 LEU A N 1
ATOM 4449 C CA . LEU A 1 575 ? 42.639 -5.230 -42.958 1.00 49.81 575 LEU A CA 1
ATOM 4450 C C . LEU A 1 575 ? 41.619 -5.699 -44.022 1.00 49.81 575 LEU A C 1
ATOM 4452 O O . LEU A 1 575 ? 41.405 -6.893 -44.226 1.00 49.81 575 LEU A O 1
ATOM 4456 N N . LEU A 1 576 ? 40.959 -4.766 -44.717 1.00 49.38 576 LEU A N 1
ATOM 4457 C CA . LEU A 1 576 ? 39.916 -5.047 -45.717 1.00 49.38 576 LEU A CA 1
ATOM 4458 C C . LEU A 1 576 ? 40.414 -5.948 -46.863 1.00 49.38 576 LEU A C 1
ATOM 4460 O O . LEU A 1 576 ? 39.637 -6.704 -47.443 1.00 49.38 576 LEU A O 1
ATOM 4464 N N . LYS A 1 577 ? 41.710 -5.866 -47.166 1.00 52.78 577 LYS A N 1
ATOM 4465 C CA . LYS A 1 577 ? 42.371 -6.561 -48.272 1.00 52.78 577 LYS A CA 1
ATOM 4466 C C . LYS A 1 577 ? 42.446 -8.077 -48.064 1.00 52.78 577 LYS A C 1
ATOM 4468 O O . LYS A 1 577 ? 42.368 -8.832 -49.027 1.00 52.78 577 LYS A O 1
ATOM 4473 N N . ASP A 1 578 ? 42.508 -8.513 -46.811 1.00 53.91 578 ASP A N 1
ATOM 4474 C CA . ASP A 1 578 ? 42.609 -9.930 -46.453 1.00 53.91 578 ASP A CA 1
ATOM 4475 C C . ASP A 1 578 ? 41.235 -10.629 -46.449 1.00 53.91 578 ASP A C 1
ATOM 4477 O O . ASP A 1 578 ? 41.130 -11.835 -46.674 1.00 53.91 578 ASP A O 1
ATOM 4481 N N . ASN A 1 579 ? 40.148 -9.869 -46.282 1.00 53.03 579 ASN A N 1
ATOM 4482 C CA . ASN A 1 579 ? 38.778 -10.389 -46.285 1.00 53.03 579 ASN A CA 1
ATOM 4483 C C . ASN A 1 579 ? 38.278 -10.848 -47.666 1.00 53.03 579 ASN A C 1
ATOM 4485 O O . ASN A 1 579 ? 37.388 -11.695 -47.736 1.00 53.03 579 ASN A O 1
ATOM 4489 N N . GLU A 1 580 ? 38.794 -10.306 -48.771 1.00 62.44 580 GLU A N 1
ATOM 4490 C CA . GLU A 1 580 ? 38.273 -10.615 -50.115 1.00 62.44 580 GLU A CA 1
ATOM 4491 C C . GLU A 1 580 ? 38.441 -12.098 -50.486 1.00 62.44 580 GLU A C 1
ATOM 4493 O O . GLU A 1 580 ? 37.551 -12.689 -51.101 1.00 62.44 580 GLU A O 1
ATOM 4498 N N . GLN A 1 581 ? 39.532 -12.724 -50.037 1.00 62.16 581 GLN A N 1
ATOM 4499 C CA . GLN A 1 581 ? 39.832 -14.137 -50.276 1.00 62.16 581 GLN A CA 1
ATOM 4500 C C . GLN A 1 581 ? 38.897 -15.076 -49.495 1.00 62.16 581 GLN A C 1
ATOM 4502 O O . GLN A 1 581 ? 38.477 -16.110 -50.008 1.00 62.16 581 GLN A O 1
ATOM 4507 N N . PHE A 1 582 ? 38.517 -14.688 -48.278 1.00 67.56 582 PHE A N 1
ATOM 4508 C CA . PHE A 1 582 ? 37.611 -15.444 -47.411 1.00 67.56 582 PHE A CA 1
ATOM 4509 C C . PHE A 1 582 ? 36.170 -15.508 -47.960 1.00 67.56 582 PHE A C 1
ATOM 4511 O O . PHE A 1 582 ? 35.467 -16.503 -47.785 1.00 67.56 582 PHE A O 1
ATOM 4518 N N . LEU A 1 583 ? 35.717 -14.470 -48.673 1.00 70.00 583 LEU A N 1
ATOM 4519 C CA . LEU A 1 583 ? 34.337 -14.366 -49.168 1.00 70.00 583 LEU A CA 1
ATOM 4520 C C . LEU A 1 583 ? 33.995 -15.345 -50.306 1.00 70.00 583 LEU A C 1
ATOM 4522 O O . LEU A 1 583 ? 32.827 -15.707 -50.468 1.00 70.00 583 LEU A O 1
ATOM 4526 N N . GLN A 1 584 ? 34.976 -15.779 -51.098 1.00 74.31 584 GLN A N 1
ATOM 4527 C CA . GLN A 1 584 ? 34.738 -16.683 -52.228 1.00 74.31 584 GLN A CA 1
ATOM 4528 C C . GLN A 1 584 ? 34.447 -18.120 -51.761 1.00 74.31 584 GLN A C 1
ATOM 4530 O O . GLN A 1 584 ? 33.539 -18.754 -52.297 1.00 74.31 584 GLN A O 1
ATOM 4535 N N . ASP A 1 585 ? 35.135 -18.595 -50.722 1.00 75.75 585 ASP A N 1
ATOM 4536 C CA . ASP A 1 585 ? 34.933 -19.935 -50.149 1.00 75.75 585 ASP A CA 1
ATOM 4537 C C . ASP A 1 585 ? 33.553 -20.075 -49.486 1.00 75.75 585 ASP A C 1
ATOM 4539 O O . ASP A 1 585 ? 32.901 -21.123 -49.546 1.00 75.75 585 ASP A O 1
ATOM 4543 N N . ILE A 1 586 ? 33.052 -18.977 -48.914 1.00 72.44 586 ILE A N 1
ATOM 4544 C CA . ILE A 1 586 ? 31.698 -18.902 -48.358 1.00 72.44 586 ILE A CA 1
ATOM 4545 C C . ILE A 1 586 ? 30.641 -19.113 -49.448 1.00 72.44 586 ILE A C 1
ATOM 4547 O O . ILE A 1 586 ? 29.648 -19.799 -49.210 1.00 72.44 586 ILE A O 1
ATOM 4551 N N . PHE A 1 587 ? 30.833 -18.551 -50.644 1.00 81.44 587 PHE A N 1
ATOM 4552 C CA . PHE A 1 587 ? 29.808 -18.534 -51.692 1.00 81.44 587 PHE A CA 1
ATOM 4553 C C . PHE A 1 587 ? 29.396 -19.941 -52.175 1.00 81.44 587 PHE A C 1
ATOM 4555 O O . PHE A 1 587 ? 28.214 -20.174 -52.435 1.00 81.44 587 PHE A O 1
ATOM 4562 N N . ASP A 1 588 ? 30.330 -20.892 -52.270 1.00 80.31 588 ASP A N 1
ATOM 4563 C CA . ASP A 1 588 ? 30.076 -22.218 -52.859 1.00 80.31 588 ASP A CA 1
ATOM 4564 C C . ASP A 1 588 ? 29.542 -23.276 -51.877 1.00 80.31 588 ASP A C 1
ATOM 4566 O O . ASP A 1 588 ? 28.911 -24.239 -52.312 1.00 80.31 588 ASP A O 1
ATOM 4570 N N . SER A 1 589 ? 29.732 -23.094 -50.568 1.00 77.81 589 SER A N 1
ATOM 4571 C CA . SER A 1 589 ? 29.314 -24.061 -49.534 1.00 77.81 589 SER A CA 1
ATOM 4572 C C . SER A 1 589 ? 27.818 -24.007 -49.173 1.00 77.81 589 SER A C 1
ATOM 4574 O O . SER A 1 589 ? 27.325 -24.848 -48.418 1.00 77.81 589 SER A O 1
ATOM 4576 N N . ILE A 1 590 ? 27.075 -23.035 -49.711 1.00 84.75 590 ILE A N 1
ATOM 4577 C CA . ILE A 1 590 ? 25.677 -22.775 -49.346 1.00 84.75 590 ILE A CA 1
ATOM 4578 C C . ILE A 1 590 ? 24.738 -23.836 -49.968 1.00 84.75 590 ILE A C 1
ATOM 4580 O O . ILE A 1 590 ? 24.759 -24.021 -51.187 1.00 84.75 590 ILE A O 1
ATOM 4584 N N . PRO A 1 591 ? 23.882 -24.511 -49.165 1.00 71.19 591 PRO A N 1
ATOM 4585 C CA . PRO A 1 591 ? 23.012 -25.601 -49.629 1.00 71.19 591 PRO A CA 1
ATOM 4586 C C . PRO A 1 591 ? 21.781 -25.138 -50.428 1.00 71.19 591 PRO A C 1
ATOM 4588 O O . PRO A 1 591 ? 21.199 -25.938 -51.159 1.00 71.19 591 PRO A O 1
ATOM 4591 N N . ASP A 1 592 ? 21.402 -23.863 -50.315 1.00 84.69 592 ASP A N 1
ATOM 4592 C CA . ASP A 1 592 ? 20.342 -23.242 -51.115 1.00 84.69 592 ASP A CA 1
ATOM 4593 C C . ASP A 1 592 ? 20.892 -22.691 -52.440 1.00 84.69 592 ASP A C 1
ATOM 4595 O O . ASP A 1 592 ? 22.058 -22.300 -52.534 1.00 84.69 592 ASP A O 1
ATOM 4599 N N . VAL A 1 593 ? 20.036 -22.587 -53.456 1.00 87.12 593 VAL A N 1
ATOM 4600 C CA . VAL A 1 593 ? 20.400 -22.033 -54.770 1.00 87.12 593 VAL A CA 1
ATOM 4601 C C . VAL A 1 593 ? 20.713 -20.537 -54.642 1.00 87.12 593 VAL A C 1
ATOM 4603 O O . VAL A 1 593 ? 19.878 -19.771 -54.156 1.00 87.12 593 VAL A O 1
ATOM 4606 N N . LEU A 1 594 ? 21.890 -20.116 -55.115 1.00 88.88 594 LEU A N 1
ATOM 4607 C CA . LEU A 1 594 ? 22.316 -18.715 -55.210 1.00 88.88 594 LEU A CA 1
ATOM 4608 C C . LEU A 1 594 ? 22.821 -18.407 -56.617 1.00 88.88 594 LEU A C 1
ATOM 4610 O O . LEU A 1 594 ? 23.894 -18.861 -57.013 1.00 88.88 594 LEU A O 1
ATOM 4614 N N . ASP A 1 595 ? 22.070 -17.574 -57.325 1.00 89.69 595 ASP A N 1
ATOM 4615 C CA . ASP A 1 595 ? 22.353 -17.143 -58.689 1.00 89.69 595 ASP A CA 1
ATOM 4616 C C . ASP A 1 595 ? 22.623 -15.630 -58.717 1.00 89.69 595 ASP A C 1
ATOM 4618 O O . ASP A 1 595 ? 21.940 -14.861 -58.055 1.00 89.69 595 ASP A O 1
ATOM 4622 N N . ILE A 1 596 ? 23.602 -15.165 -59.492 1.00 90.81 596 ILE A N 1
ATOM 4623 C CA . ILE A 1 596 ? 23.805 -13.747 -59.820 1.00 90.81 596 ILE A CA 1
ATOM 4624 C C . ILE A 1 596 ? 23.359 -13.552 -61.259 1.00 90.81 596 ILE A C 1
ATOM 4626 O O . ILE A 1 596 ? 23.839 -14.237 -62.159 1.00 90.81 596 ILE A O 1
ATOM 4630 N N . LEU A 1 597 ? 22.444 -12.619 -61.465 1.00 90.25 597 LEU A N 1
ATOM 4631 C CA . LEU A 1 597 ? 21.687 -12.435 -62.689 1.00 90.25 597 LEU A CA 1
ATOM 4632 C C . LEU A 1 597 ? 21.948 -11.055 -63.290 1.00 90.25 597 LEU A C 1
ATOM 4634 O O . LEU A 1 597 ? 22.032 -10.059 -62.572 1.00 90.25 597 LEU A O 1
ATOM 4638 N N . ALA A 1 598 ? 22.038 -10.992 -64.615 1.00 86.62 598 ALA A N 1
ATOM 4639 C CA . ALA A 1 598 ? 22.071 -9.738 -65.359 1.00 86.62 598 ALA A CA 1
ATOM 4640 C C . ALA A 1 598 ? 20.691 -9.064 -65.362 1.00 86.62 598 ALA A C 1
ATOM 4642 O O . ALA A 1 598 ? 19.670 -9.696 -65.078 1.00 86.62 598 ALA A O 1
ATOM 4643 N N . LEU A 1 599 ? 20.645 -7.782 -65.743 1.00 85.38 599 LEU A N 1
ATOM 4644 C CA . LEU A 1 599 ? 19.393 -7.010 -65.828 1.00 85.38 599 LEU A CA 1
ATOM 4645 C C . LEU A 1 599 ? 18.395 -7.566 -66.858 1.00 85.38 599 LEU A C 1
ATOM 4647 O O . LEU A 1 599 ? 17.223 -7.205 -66.845 1.00 85.38 599 LEU A O 1
ATOM 4651 N N . ASP A 1 600 ? 18.846 -8.459 -67.735 1.00 85.56 600 ASP A N 1
ATOM 4652 C CA . ASP A 1 600 ? 18.032 -9.154 -68.729 1.00 85.56 600 ASP A CA 1
ATOM 4653 C C . ASP A 1 600 ? 17.673 -10.600 -68.317 1.00 85.56 600 ASP A C 1
ATOM 4655 O O . ASP A 1 600 ? 17.208 -11.383 -69.149 1.00 85.56 600 ASP A O 1
ATOM 4659 N N . LEU A 1 601 ? 17.888 -10.955 -67.041 1.00 89.12 601 LEU A N 1
ATOM 4660 C CA . LEU A 1 601 ? 17.589 -12.251 -66.409 1.00 89.12 601 LEU A CA 1
ATOM 4661 C C . LEU A 1 601 ? 18.483 -13.432 -66.817 1.00 89.12 601 LEU A C 1
ATOM 4663 O O . LEU A 1 601 ? 18.141 -14.590 -66.555 1.00 89.12 601 LEU A O 1
ATOM 4667 N N . THR A 1 602 ? 19.628 -13.158 -67.437 1.00 89.38 602 THR A N 1
ATOM 4668 C CA . THR A 1 602 ? 20.649 -14.178 -67.714 1.00 89.38 602 THR A CA 1
ATOM 4669 C C . THR A 1 602 ? 21.400 -14.556 -66.442 1.00 89.38 602 THR A C 1
ATOM 4671 O O . THR A 1 602 ? 21.779 -13.673 -65.674 1.00 89.38 602 THR A O 1
ATOM 4674 N N . ILE A 1 603 ? 21.675 -15.845 -66.229 1.00 91.38 603 ILE A N 1
ATOM 4675 C CA . ILE A 1 603 ? 22.483 -16.304 -65.090 1.00 91.38 603 ILE A CA 1
ATOM 4676 C C . ILE A 1 603 ? 23.979 -16.048 -65.362 1.00 91.38 603 ILE A C 1
ATOM 4678 O O . ILE A 1 603 ? 24.575 -16.728 -66.198 1.00 91.38 603 ILE A O 1
ATOM 4682 N N . ILE A 1 604 ? 24.574 -15.072 -64.659 1.00 86.94 604 ILE A N 1
ATOM 4683 C CA . ILE A 1 604 ? 25.995 -14.664 -64.734 1.00 86.94 604 ILE A CA 1
ATOM 4684 C C . ILE A 1 604 ? 26.873 -15.554 -63.844 1.00 86.94 604 ILE A C 1
ATOM 4686 O O . ILE A 1 604 ? 27.962 -15.960 -64.243 1.00 86.94 604 ILE A O 1
ATOM 4690 N N . ARG A 1 605 ? 26.417 -15.856 -62.624 1.00 88.50 605 ARG A N 1
ATOM 4691 C CA . ARG A 1 605 ? 27.087 -16.782 -61.693 1.00 88.50 605 ARG A CA 1
ATOM 4692 C C . ARG A 1 605 ? 26.055 -17.624 -60.964 1.00 88.50 605 ARG A C 1
ATOM 4694 O O . ARG A 1 605 ? 24.930 -17.187 -60.775 1.00 88.50 605 ARG A O 1
ATOM 4701 N N . THR A 1 606 ? 26.459 -18.805 -60.520 1.00 89.44 606 THR A N 1
ATOM 4702 C CA . THR A 1 606 ? 25.656 -19.665 -59.645 1.00 89.44 606 THR A CA 1
ATOM 4703 C C . THR A 1 606 ? 26.575 -20.404 -58.680 1.00 89.44 606 THR A C 1
ATOM 4705 O O . THR A 1 606 ? 27.726 -20.691 -59.030 1.00 89.44 606 THR A O 1
ATOM 4708 N N . ASN A 1 607 ? 26.104 -20.688 -57.473 1.00 87.88 607 ASN A N 1
ATOM 4709 C CA . ASN A 1 607 ? 26.810 -21.522 -56.503 1.00 87.88 607 ASN A CA 1
ATOM 4710 C C . ASN A 1 607 ? 26.618 -23.029 -56.796 1.00 87.88 607 ASN A C 1
ATOM 4712 O O . ASN A 1 607 ? 25.999 -23.429 -57.786 1.00 87.88 607 ASN A O 1
ATOM 4716 N N . GLN A 1 608 ? 27.171 -23.908 -55.955 1.00 84.62 608 GLN A N 1
ATOM 4717 C CA . GLN A 1 608 ? 27.104 -25.360 -56.171 1.00 84.62 608 GLN A CA 1
ATOM 4718 C C . GLN A 1 608 ? 25.677 -25.937 -56.128 1.00 84.62 608 GLN A C 1
ATOM 4720 O O . GLN A 1 608 ? 25.371 -26.857 -56.892 1.00 84.62 608 GLN A O 1
ATOM 4725 N N . ALA A 1 609 ? 24.802 -25.403 -55.275 1.00 83.69 609 ALA A N 1
ATOM 4726 C CA . ALA A 1 609 ? 23.424 -25.867 -55.127 1.00 83.69 609 ALA A CA 1
ATOM 4727 C C . ALA A 1 609 ? 22.567 -25.610 -56.379 1.00 83.69 609 ALA A C 1
ATOM 4729 O O . ALA A 1 609 ? 21.853 -26.512 -56.828 1.00 83.69 609 ALA A O 1
ATOM 4730 N N . GLY A 1 610 ? 22.692 -24.433 -57.006 1.00 83.12 610 GLY A N 1
ATOM 4731 C CA . GLY A 1 610 ? 21.945 -24.098 -58.228 1.00 83.12 610 GLY A CA 1
ATOM 4732 C C . GLY A 1 610 ? 22.273 -24.985 -59.428 1.00 83.12 610 GLY A C 1
ATOM 4733 O O . GLY A 1 610 ? 21.399 -25.304 -60.237 1.00 83.12 610 GLY A O 1
ATOM 4734 N N . ARG A 1 611 ? 23.508 -25.497 -59.494 1.00 82.81 611 ARG A N 1
ATOM 4735 C CA . ARG A 1 611 ? 23.922 -26.484 -60.505 1.00 82.81 611 ARG A CA 1
ATOM 4736 C C . ARG A 1 611 ? 23.270 -27.858 -60.319 1.00 82.81 611 ARG A C 1
ATOM 4738 O O . ARG A 1 611 ? 23.052 -28.544 -61.308 1.00 82.81 611 ARG A O 1
ATOM 4745 N N . ARG A 1 612 ? 22.972 -28.276 -59.080 1.00 78.06 612 ARG A N 1
ATOM 4746 C CA . ARG A 1 612 ? 22.342 -29.582 -58.778 1.00 78.06 612 ARG A CA 1
ATOM 4747 C C . ARG A 1 612 ? 20.827 -29.568 -58.966 1.00 78.06 612 ARG A C 1
ATOM 4749 O O . ARG A 1 612 ? 20.254 -30.588 -59.333 1.00 78.06 612 ARG A O 1
ATOM 4756 N N . PHE A 1 613 ? 20.192 -28.429 -58.691 1.00 75.56 613 PHE A N 1
ATOM 4757 C CA . PHE A 1 613 ? 18.742 -28.255 -58.803 1.00 75.56 613 PHE A CA 1
ATOM 4758 C C . PHE A 1 613 ? 18.237 -28.476 -60.244 1.00 75.56 613 PHE A C 1
ATOM 4760 O O . PHE A 1 613 ? 17.149 -29.013 -60.442 1.00 75.56 613 PHE A O 1
ATOM 4767 N N . ASN A 1 614 ? 19.047 -28.134 -61.254 1.00 67.88 614 ASN A N 1
ATOM 4768 C CA . ASN A 1 614 ? 18.707 -28.254 -62.675 1.00 67.88 614 ASN A CA 1
ATOM 4769 C C . ASN A 1 614 ? 19.457 -29.429 -63.339 1.00 67.88 614 ASN A C 1
ATOM 4771 O O . ASN A 1 614 ? 20.679 -29.491 -63.281 1.00 67.88 614 ASN A O 1
ATOM 4775 N N . LYS A 1 615 ? 18.763 -30.352 -64.029 1.00 60.00 615 LYS A N 1
ATOM 4776 C CA . LYS A 1 615 ? 19.382 -31.537 -64.682 1.00 60.00 615 LYS A CA 1
ATOM 4777 C C . LYS A 1 615 ? 20.104 -31.240 -66.023 1.00 60.00 615 LYS A C 1
ATOM 4779 O O . LYS A 1 615 ? 20.581 -32.172 -66.664 1.00 60.00 615 LYS A O 1
ATOM 4784 N N . GLN A 1 616 ? 20.176 -29.975 -66.459 1.00 57.16 616 GLN A N 1
ATOM 4785 C CA . GLN A 1 616 ? 20.824 -29.502 -67.701 1.00 57.16 616 GLN A CA 1
ATOM 4786 C C . GLN A 1 616 ? 21.625 -28.192 -67.461 1.00 57.16 616 GLN A C 1
ATOM 4788 O O . GLN A 1 616 ? 21.360 -27.515 -66.467 1.00 57.16 616 GLN A O 1
ATOM 4793 N N . PRO A 1 617 ? 22.573 -27.792 -68.344 1.00 72.06 617 PRO A N 1
ATOM 4794 C CA . PRO A 1 617 ? 23.421 -26.600 -68.155 1.00 72.06 617 PRO A CA 1
ATOM 4795 C C . PRO A 1 617 ? 22.634 -25.275 -68.099 1.00 72.06 617 PRO A C 1
ATOM 4797 O O . PRO A 1 617 ? 21.790 -25.027 -68.963 1.00 72.06 617 PRO A O 1
ATOM 4800 N N . SER A 1 618 ? 22.935 -24.418 -67.107 1.00 76.94 618 SER A N 1
ATOM 4801 C CA . SER A 1 618 ? 22.136 -23.224 -66.756 1.00 76.94 618 SER A CA 1
ATOM 4802 C C . SER A 1 618 ? 22.828 -21.853 -66.921 1.00 76.94 618 SER A C 1
ATOM 4804 O O . SER A 1 618 ? 22.131 -20.861 -67.133 1.00 76.94 618 SER A O 1
ATOM 4806 N N . LEU A 1 619 ? 24.166 -21.756 -66.861 1.00 83.62 619 LEU A N 1
ATOM 4807 C CA . LEU A 1 619 ? 24.903 -20.487 -67.039 1.00 83.62 619 LEU A CA 1
ATOM 4808 C C . LEU A 1 619 ? 24.712 -19.920 -68.454 1.00 83.62 619 LEU A C 1
ATOM 4810 O O . LEU A 1 619 ? 24.743 -20.663 -69.433 1.00 83.62 619 LEU A O 1
ATOM 4814 N N . GLY A 1 620 ? 24.520 -18.604 -68.567 1.00 78.00 620 GLY A N 1
ATOM 4815 C CA . GLY A 1 620 ? 24.293 -17.935 -69.855 1.00 78.00 620 GLY A CA 1
ATOM 4816 C C . GLY A 1 620 ? 22.885 -18.112 -70.444 1.00 78.00 620 GLY A C 1
ATOM 4817 O O . GLY A 1 620 ? 22.570 -17.482 -71.450 1.00 78.00 620 GLY A O 1
ATOM 4818 N N . ARG A 1 621 ? 22.015 -18.913 -69.813 1.00 86.12 621 ARG A N 1
ATOM 4819 C CA . ARG A 1 621 ? 20.597 -19.067 -70.185 1.00 86.12 621 ARG A CA 1
ATOM 4820 C C . ARG A 1 621 ? 19.689 -18.199 -69.309 1.00 86.12 621 ARG A C 1
ATOM 4822 O O . ARG A 1 621 ? 20.114 -17.671 -68.276 1.00 86.12 621 ARG A O 1
ATOM 4829 N N . LYS A 1 622 ? 18.427 -18.044 -69.720 1.00 87.50 622 LYS A N 1
ATOM 4830 C CA . LYS A 1 622 ? 17.413 -17.271 -68.988 1.00 87.50 622 LYS A CA 1
ATOM 4831 C C . LYS A 1 622 ? 16.802 -18.092 -67.854 1.00 87.50 622 LYS A C 1
ATOM 4833 O O . LYS A 1 622 ? 16.446 -19.254 -68.032 1.00 87.50 622 LYS A O 1
ATOM 4838 N N . CYS A 1 623 ? 16.625 -17.476 -66.686 1.00 85.06 623 CYS A N 1
ATOM 4839 C CA . CYS A 1 623 ? 16.171 -18.188 -65.487 1.00 85.06 623 CYS A CA 1
ATOM 4840 C C . CYS A 1 623 ? 14.764 -18.824 -65.611 1.00 85.06 623 CYS A C 1
ATOM 4842 O O . CYS A 1 623 ? 14.501 -19.856 -64.998 1.00 85.06 623 CYS A O 1
ATOM 4844 N N . TYR A 1 624 ? 13.853 -18.261 -66.413 1.00 81.88 624 TYR A N 1
ATOM 4845 C CA . TYR A 1 624 ? 12.470 -18.752 -66.537 1.00 81.88 624 TYR A CA 1
ATOM 4846 C C . TYR A 1 624 ? 12.315 -19.981 -67.452 1.00 81.88 624 TYR A C 1
ATOM 4848 O O . TYR A 1 624 ? 11.442 -20.808 -67.194 1.00 81.88 624 TYR A O 1
ATOM 4856 N N . GLU A 1 625 ? 13.187 -20.159 -68.448 1.00 78.00 625 GLU A N 1
ATOM 4857 C CA . GLU A 1 625 ? 13.243 -21.389 -69.256 1.00 78.00 625 GLU A CA 1
ATOM 4858 C C . GLU A 1 625 ? 13.669 -22.578 -68.392 1.00 78.00 625 GLU A C 1
ATOM 4860 O O . GLU A 1 625 ? 13.084 -23.657 -68.455 1.00 78.00 625 GLU A O 1
ATOM 4865 N N . VAL A 1 626 ? 14.682 -22.343 -67.553 1.00 75.62 626 VAL A N 1
ATOM 4866 C CA . VAL A 1 626 ? 15.356 -23.374 -66.763 1.00 75.62 626 VAL A CA 1
ATOM 4867 C C . VAL A 1 626 ? 14.502 -23.817 -65.570 1.00 75.62 626 VAL A C 1
ATOM 4869 O O . VAL A 1 626 ? 14.344 -25.014 -65.358 1.00 75.62 626 VAL A O 1
ATOM 4872 N N . TYR A 1 627 ? 13.917 -22.880 -64.812 1.00 75.88 627 TYR A N 1
ATOM 4873 C CA . TYR A 1 627 ? 13.182 -23.206 -63.579 1.00 75.88 627 TYR A CA 1
ATOM 4874 C C . TYR A 1 627 ? 11.661 -23.365 -63.761 1.00 75.88 627 TYR A C 1
ATOM 4876 O O . TYR A 1 627 ? 11.023 -24.002 -62.926 1.00 75.88 627 TYR A O 1
ATOM 4884 N N . HIS A 1 628 ? 11.062 -22.804 -64.822 1.00 70.94 628 HIS A N 1
ATOM 4885 C CA . HIS A 1 628 ? 9.600 -22.788 -65.000 1.00 70.94 628 HIS A CA 1
ATOM 4886 C C . HIS A 1 628 ? 9.109 -23.442 -66.304 1.00 70.94 628 HIS A C 1
ATOM 4888 O O . HIS A 1 628 ? 7.897 -23.548 -66.479 1.00 70.94 628 HIS A O 1
ATOM 4894 N N . SER A 1 629 ? 10.004 -23.885 -67.204 1.00 67.81 629 SER A N 1
ATOM 4895 C CA . SER A 1 629 ? 9.662 -24.444 -68.532 1.00 67.81 629 SER A CA 1
ATOM 4896 C C . SER A 1 629 ? 8.736 -23.535 -69.354 1.00 67.81 629 SER A C 1
ATOM 4898 O O . SER A 1 629 ? 7.791 -23.991 -69.994 1.00 67.81 629 SER A O 1
ATOM 4900 N N . ARG A 1 630 ? 8.990 -22.223 -69.293 1.00 68.50 630 ARG A N 1
ATOM 4901 C CA . ARG A 1 630 ? 8.250 -21.188 -70.024 1.00 68.50 630 ARG A CA 1
ATOM 4902 C C . ARG A 1 630 ? 9.145 -20.540 -71.068 1.00 68.50 630 ARG A C 1
ATOM 4904 O O . ARG A 1 630 ? 10.339 -20.385 -70.839 1.00 68.50 630 ARG A O 1
ATOM 4911 N N . GLU A 1 631 ? 8.542 -20.067 -72.150 1.00 68.19 631 GLU A N 1
ATOM 4912 C CA . GLU A 1 631 ? 9.239 -19.281 -73.177 1.00 68.19 631 GLU A CA 1
ATOM 4913 C C . GLU A 1 631 ? 9.298 -17.776 -72.842 1.00 68.19 631 GLU A C 1
ATOM 4915 O O . GLU A 1 631 ? 10.007 -17.027 -73.505 1.00 68.19 631 GLU A O 1
ATOM 4920 N N . VAL A 1 632 ? 8.595 -17.318 -71.792 1.00 75.25 632 VAL A N 1
ATOM 4921 C CA . VAL A 1 632 ? 8.535 -15.901 -71.376 1.00 75.25 632 VAL A CA 1
ATOM 4922 C C . VAL A 1 632 ? 8.694 -15.704 -69.848 1.00 75.25 632 VAL A C 1
ATOM 4924 O O . VAL A 1 632 ? 8.377 -16.621 -69.080 1.00 75.25 632 VAL A O 1
ATOM 4927 N N . PRO A 1 633 ? 9.166 -14.525 -69.373 1.00 77.38 633 PRO A N 1
ATOM 4928 C CA . PRO A 1 633 ? 9.406 -14.238 -67.947 1.00 77.38 633 PRO A CA 1
ATOM 4929 C C . PRO A 1 633 ? 8.164 -14.267 -67.030 1.00 77.38 633 PRO A C 1
ATOM 4931 O O . PRO A 1 633 ? 7.042 -14.055 -67.478 1.00 77.38 633 PRO A O 1
ATOM 4934 N N . CYS A 1 634 ? 8.357 -14.464 -65.716 1.00 70.50 634 CYS A N 1
ATOM 4935 C CA . CYS A 1 634 ? 7.265 -14.550 -64.729 1.00 70.50 634 CYS A CA 1
ATOM 4936 C C . CYS A 1 634 ? 6.676 -13.170 -64.355 1.00 70.50 634 CYS A C 1
ATOM 4938 O O . CYS A 1 634 ? 7.428 -12.255 -64.037 1.00 70.50 634 CYS A O 1
ATOM 4940 N N . GLU A 1 635 ? 5.345 -13.042 -64.286 1.00 65.12 635 GLU A N 1
ATOM 4941 C CA . GLU A 1 635 ? 4.647 -11.751 -64.094 1.00 65.12 635 GLU A CA 1
ATOM 4942 C C . GLU A 1 635 ? 4.905 -11.061 -62.737 1.00 65.12 635 GLU A C 1
ATOM 4944 O O . GLU A 1 635 ? 5.102 -9.848 -62.692 1.00 65.12 635 GLU A O 1
ATOM 4949 N N . LEU A 1 636 ? 4.958 -11.818 -61.633 1.00 64.94 636 LEU A N 1
ATOM 4950 C CA . LEU A 1 636 ? 5.284 -11.327 -60.281 1.00 64.94 636 LEU A CA 1
ATOM 4951 C C . LEU A 1 636 ? 6.629 -11.902 -59.807 1.00 64.94 636 LEU A C 1
ATOM 4953 O O . LEU A 1 636 ? 6.714 -12.633 -58.821 1.00 64.94 636 LEU A O 1
ATOM 4957 N N . CYS A 1 637 ? 7.694 -11.609 -60.557 1.00 73.81 637 CYS A N 1
ATOM 4958 C CA . CYS A 1 637 ? 9.050 -12.072 -60.266 1.00 73.81 637 CYS A CA 1
ATOM 4959 C C . CYS A 1 637 ? 9.820 -11.081 -59.366 1.00 73.81 637 CYS A C 1
ATOM 4961 O O . CYS A 1 637 ? 10.085 -9.952 -59.798 1.00 73.81 637 CYS A O 1
ATOM 4963 N N . PRO A 1 638 ? 10.293 -11.496 -58.172 1.00 79.50 638 PRO A N 1
ATOM 4964 C CA . PRO A 1 638 ? 11.099 -10.642 -57.295 1.00 79.50 638 PRO A CA 1
ATOM 4965 C C . PRO A 1 638 ? 12.371 -10.132 -57.975 1.00 79.50 638 PRO A C 1
ATOM 4967 O O . PRO A 1 638 ? 12.743 -8.981 -57.796 1.00 79.50 638 PRO A O 1
ATOM 4970 N N . VAL A 1 639 ? 12.989 -10.936 -58.844 1.00 81.38 639 VAL A N 1
ATOM 4971 C CA . VAL A 1 639 ? 14.178 -10.533 -59.610 1.00 81.38 639 VAL A CA 1
ATOM 4972 C C . VAL A 1 639 ? 13.887 -9.370 -60.556 1.00 81.38 639 VAL A C 1
ATOM 4974 O O . VAL A 1 639 ? 14.617 -8.384 -60.555 1.00 81.38 639 VAL A O 1
ATOM 4977 N N . GLN A 1 640 ? 12.791 -9.410 -61.314 1.00 83.88 640 GLN A N 1
ATOM 4978 C CA . GLN A 1 640 ? 12.425 -8.304 -62.208 1.00 83.88 640 GLN A CA 1
ATOM 4979 C C . GLN A 1 640 ? 12.027 -7.036 -61.454 1.00 83.88 640 GLN A C 1
ATOM 4981 O O . GLN A 1 640 ? 12.301 -5.923 -61.904 1.00 83.88 640 GLN A O 1
ATOM 4986 N N . GLN A 1 641 ? 11.385 -7.196 -60.299 1.00 78.31 641 GLN A N 1
ATOM 4987 C CA . GLN A 1 641 ? 11.034 -6.073 -59.447 1.00 78.31 641 GLN A CA 1
ATOM 4988 C C . GLN A 1 641 ? 12.291 -5.432 -58.862 1.00 78.31 641 GLN A C 1
ATOM 4990 O O . GLN A 1 641 ? 12.404 -4.209 -58.901 1.00 78.31 641 GLN A O 1
ATOM 4995 N N . THR A 1 642 ? 13.274 -6.232 -58.433 1.00 83.00 642 THR A N 1
ATOM 4996 C CA . THR A 1 642 ? 14.608 -5.732 -58.086 1.00 83.00 642 THR A CA 1
ATOM 4997 C C . THR A 1 642 ? 15.231 -4.968 -59.243 1.00 83.00 642 THR A C 1
ATOM 4999 O O . THR A 1 642 ? 15.819 -3.916 -59.013 1.00 83.00 642 THR A O 1
ATOM 5002 N N . ILE A 1 643 ? 15.028 -5.441 -60.477 1.00 81.31 643 ILE A N 1
ATOM 5003 C CA . ILE A 1 643 ? 15.542 -4.784 -61.677 1.00 81.31 643 ILE A CA 1
ATOM 5004 C C . ILE A 1 643 ? 14.974 -3.388 -61.903 1.00 81.31 643 ILE A C 1
ATOM 5006 O O . ILE A 1 643 ? 15.718 -2.416 -61.999 1.00 81.31 643 ILE A O 1
ATOM 5010 N N . ARG A 1 644 ? 13.648 -3.272 -61.923 1.00 82.81 644 ARG A N 1
ATOM 5011 C CA . ARG A 1 644 ? 12.957 -1.999 -62.179 1.00 82.81 644 ARG A CA 1
ATOM 5012 C C . ARG A 1 644 ? 13.125 -0.995 -61.048 1.00 82.81 644 ARG A C 1
ATOM 5014 O O . ARG A 1 644 ? 13.164 0.206 -61.284 1.00 82.81 644 ARG A O 1
ATOM 5021 N N . THR A 1 645 ? 13.158 -1.494 -59.816 1.00 63.94 645 THR A N 1
ATOM 5022 C CA . THR A 1 645 ? 13.144 -0.652 -58.615 1.00 63.94 645 THR A CA 1
ATOM 5023 C C . THR A 1 645 ? 14.541 -0.386 -58.058 1.00 63.94 645 THR A C 1
ATOM 5025 O O . THR A 1 645 ? 14.669 0.440 -57.156 1.00 63.94 645 THR A O 1
ATOM 5028 N N . GLY A 1 646 ? 15.579 -1.078 -58.563 1.00 61.28 646 GLY A N 1
ATOM 5029 C CA . GLY A 1 646 ? 16.951 -1.019 -58.046 1.00 61.28 646 GLY A CA 1
ATOM 5030 C C . GLY A 1 646 ? 17.078 -1.479 -56.585 1.00 61.28 646 GLY A C 1
ATOM 5031 O O . GLY A 1 646 ? 18.074 -1.182 -55.933 1.00 61.28 646 GLY A O 1
ATOM 5032 N N . LYS A 1 647 ? 16.058 -2.146 -56.016 1.00 68.94 647 LYS A N 1
ATOM 5033 C CA . LYS A 1 647 ? 15.933 -2.431 -54.574 1.00 68.94 647 LYS A CA 1
ATOM 5034 C C . LYS A 1 647 ? 15.703 -3.906 -54.312 1.00 68.94 647 LYS A C 1
ATOM 5036 O O . LYS A 1 647 ? 15.034 -4.581 -55.085 1.00 68.94 647 LYS A O 1
ATOM 5041 N N . ALA A 1 648 ? 16.282 -4.401 -53.217 1.00 71.38 648 ALA A N 1
ATOM 5042 C CA . ALA A 1 648 ? 16.115 -5.790 -52.803 1.00 71.38 648 ALA A CA 1
ATOM 5043 C C . ALA A 1 648 ? 14.632 -6.112 -52.785 1.00 71.38 648 ALA A C 1
ATOM 5045 O O . ALA A 1 648 ? 13.852 -5.420 -52.135 1.00 71.38 648 ALA A O 1
ATOM 5046 N N . SER A 1 649 ? 14.258 -7.126 -53.546 1.00 81.69 649 SER A N 1
ATOM 5047 C CA . SER A 1 649 ? 12.901 -7.607 -53.612 1.00 81.69 649 SER A CA 1
ATOM 5048 C C . SER A 1 649 ? 12.931 -9.040 -53.161 1.00 81.69 649 SER A C 1
ATOM 5050 O O . SER A 1 649 ? 13.823 -9.821 -53.478 1.00 81.69 649 SER A O 1
ATOM 5052 N N . ARG A 1 650 ? 11.939 -9.398 -52.382 1.00 80.62 650 ARG A N 1
ATOM 5053 C CA . ARG A 1 650 ? 11.685 -10.782 -52.055 1.00 80.62 650 ARG A CA 1
ATOM 5054 C C . ARG A 1 650 ? 10.256 -11.055 -52.435 1.00 80.62 650 ARG A C 1
ATOM 5056 O O . ARG A 1 650 ? 9.394 -10.189 -52.305 1.00 80.62 650 ARG A O 1
ATOM 5063 N N . GLY A 1 651 ? 10.000 -12.280 -52.820 1.00 74.38 651 GLY A N 1
ATOM 5064 C CA . GLY A 1 651 ? 8.647 -12.738 -53.011 1.00 74.38 651 GLY A CA 1
ATOM 5065 C C . GLY A 1 651 ? 8.607 -14.239 -52.955 1.00 74.38 651 GLY A C 1
ATOM 5066 O O . GLY A 1 651 ? 9.630 -14.919 -52.914 1.00 74.38 651 GLY A O 1
ATOM 5067 N N . THR A 1 652 ? 7.392 -14.742 -52.906 1.00 71.50 652 THR A N 1
ATOM 5068 C CA . THR A 1 652 ? 7.147 -16.168 -52.834 1.00 71.50 652 THR A CA 1
ATOM 5069 C C . THR A 1 652 ? 6.341 -16.533 -54.054 1.00 71.50 652 THR A C 1
ATOM 5071 O O . THR A 1 652 ? 5.298 -15.933 -54.299 1.00 71.50 652 THR A O 1
ATOM 5074 N N . VAL A 1 653 ? 6.873 -17.450 -54.850 1.00 69.62 653 VAL A N 1
ATOM 5075 C CA . VAL A 1 653 ? 6.323 -17.805 -56.155 1.00 69.62 653 VAL A CA 1
ATOM 5076 C C . VAL A 1 653 ? 5.837 -19.246 -56.084 1.00 69.62 653 VAL A C 1
ATOM 5078 O O . VAL A 1 653 ? 6.582 -20.125 -55.649 1.00 69.62 653 VAL A O 1
ATOM 5081 N N . ALA A 1 654 ? 4.578 -19.470 -56.465 1.00 64.12 654 ALA A N 1
ATOM 5082 C CA . ALA A 1 654 ? 3.972 -20.794 -56.511 1.00 64.12 654 ALA A CA 1
ATOM 5083 C C . ALA A 1 654 ? 4.179 -21.417 -57.899 1.00 64.12 654 ALA A C 1
ATOM 5085 O O . ALA A 1 654 ? 3.859 -20.785 -58.908 1.00 64.12 654 ALA A O 1
ATOM 5086 N N . ILE A 1 655 ? 4.722 -22.632 -57.961 1.00 69.31 655 ILE A N 1
ATOM 5087 C CA . ILE A 1 655 ? 4.977 -23.345 -59.219 1.00 69.31 655 ILE A CA 1
ATOM 5088 C C . ILE A 1 655 ? 4.182 -24.653 -59.270 1.00 69.31 655 ILE A C 1
ATOM 5090 O O . ILE A 1 655 ? 4.232 -25.438 -58.324 1.00 69.31 655 ILE A O 1
ATOM 5094 N N . HIS A 1 656 ? 3.457 -24.884 -60.374 1.00 57.12 656 HIS A N 1
ATOM 5095 C CA . HIS A 1 656 ? 2.716 -26.126 -60.603 1.00 57.12 656 HIS A CA 1
ATOM 5096 C C . HIS A 1 656 ? 3.611 -27.128 -61.323 1.00 57.12 656 HIS A C 1
ATOM 5098 O O . HIS A 1 656 ? 3.985 -26.926 -62.480 1.00 57.12 656 HIS A O 1
ATOM 5104 N N . VAL A 1 657 ? 3.961 -28.212 -60.642 1.00 60.75 657 VAL A N 1
ATOM 5105 C CA . VAL A 1 657 ? 4.727 -29.300 -61.247 1.00 60.75 657 VAL A CA 1
ATOM 5106 C C . VAL A 1 657 ? 3.731 -30.351 -61.723 1.00 60.75 657 VAL A C 1
ATOM 5108 O O . VAL A 1 657 ? 2.992 -30.906 -60.906 1.00 60.75 657 VAL A O 1
ATOM 5111 N N . ALA A 1 658 ? 3.688 -30.617 -63.035 1.00 47.12 658 ALA A N 1
ATOM 5112 C CA . ALA A 1 658 ? 2.772 -31.596 -63.620 1.00 47.12 658 ALA A CA 1
ATOM 5113 C C . ALA A 1 658 ? 2.934 -32.960 -62.915 1.00 47.12 658 ALA A C 1
ATOM 5115 O O . ALA A 1 658 ? 3.984 -33.592 -63.011 1.00 47.12 658 ALA A O 1
ATOM 5116 N N . GLY A 1 659 ? 1.908 -33.372 -62.159 1.00 50.41 659 GLY A N 1
ATOM 5117 C CA . GLY A 1 659 ? 1.882 -34.613 -61.373 1.00 50.41 659 GLY A CA 1
ATOM 5118 C C . GLY A 1 659 ? 2.206 -34.506 -59.869 1.00 50.41 659 GLY A C 1
ATOM 5119 O O . GLY A 1 659 ? 2.051 -35.511 -59.185 1.00 50.41 659 GLY A O 1
ATOM 5120 N N . ALA A 1 660 ? 2.611 -33.345 -59.325 1.00 55.31 660 ALA A N 1
ATOM 5121 C CA . ALA A 1 660 ? 3.055 -33.216 -57.918 1.00 55.31 660 ALA A CA 1
ATOM 5122 C C . ALA A 1 660 ? 2.442 -32.048 -57.104 1.00 55.31 660 ALA A C 1
ATOM 5124 O O . ALA A 1 660 ? 2.776 -31.887 -55.931 1.00 55.31 660 ALA A O 1
ATOM 5125 N N . GLY A 1 661 ? 1.540 -31.250 -57.686 1.00 55.19 661 GLY A N 1
ATOM 5126 C CA . GLY A 1 661 ? 0.892 -30.115 -57.004 1.00 55.19 661 GLY A CA 1
ATOM 5127 C C . GLY A 1 661 ? 1.763 -28.848 -56.893 1.00 55.19 661 GLY A C 1
ATOM 5128 O O . GLY A 1 661 ? 2.857 -28.787 -57.457 1.00 55.19 661 GLY A O 1
ATOM 5129 N N . ASP A 1 662 ? 1.253 -27.818 -56.199 1.00 65.31 662 ASP A N 1
ATOM 5130 C CA . ASP A 1 662 ? 1.870 -26.479 -56.115 1.00 65.31 662 ASP A CA 1
ATOM 5131 C C . ASP A 1 662 ? 2.951 -26.386 -55.018 1.00 65.31 662 ASP A C 1
ATOM 5133 O O . ASP A 1 662 ? 2.677 -26.652 -53.845 1.00 65.31 662 ASP A O 1
ATOM 5137 N N . ARG A 1 663 ? 4.167 -25.940 -55.373 1.00 71.12 663 ARG A N 1
ATOM 5138 C CA . ARG A 1 663 ? 5.258 -25.613 -54.425 1.00 71.12 663 ARG A CA 1
ATOM 5139 C C . ARG A 1 663 ? 5.463 -24.110 -54.289 1.00 71.12 663 ARG A C 1
ATOM 5141 O O . ARG A 1 663 ? 5.389 -23.405 -55.288 1.00 71.12 663 ARG A O 1
ATOM 5148 N N . PHE A 1 664 ? 5.800 -23.631 -53.092 1.00 71.38 664 PHE A N 1
ATOM 5149 C CA . PHE A 1 664 ? 6.084 -22.226 -52.790 1.00 71.38 664 PHE A CA 1
ATOM 5150 C C . PHE A 1 664 ? 7.582 -21.990 -52.586 1.00 71.38 664 PHE A C 1
ATOM 5152 O O . PHE A 1 664 ? 8.166 -22.328 -51.554 1.00 71.38 664 PHE A O 1
ATOM 5159 N N . LEU A 1 665 ? 8.193 -21.325 -53.560 1.00 77.38 665 LEU A N 1
ATOM 5160 C CA . LEU A 1 665 ? 9.593 -20.930 -53.514 1.00 77.38 665 LEU A CA 1
ATOM 5161 C C . LEU A 1 665 ? 9.704 -19.512 -52.958 1.00 77.38 665 LEU A C 1
ATOM 5163 O O . LEU A 1 665 ? 9.163 -18.575 -53.543 1.00 77.38 665 LEU A O 1
ATOM 5167 N N . GLU A 1 666 ? 10.406 -19.325 -51.843 1.00 80.31 666 GLU A N 1
ATOM 5168 C CA . GLU A 1 666 ? 10.859 -18.005 -51.420 1.00 80.31 666 GLU A CA 1
ATOM 5169 C C . GLU A 1 666 ? 12.082 -17.625 -52.244 1.00 80.31 666 GLU A C 1
ATOM 5171 O O . GLU A 1 666 ? 13.148 -18.229 -52.143 1.00 80.31 666 GLU A O 1
ATOM 5176 N N . ILE A 1 667 ? 11.905 -16.594 -53.058 1.00 82.75 667 ILE A N 1
ATOM 5177 C CA . ILE A 1 667 ? 12.953 -16.008 -53.870 1.00 82.75 667 ILE A CA 1
ATOM 5178 C C . ILE A 1 667 ? 13.316 -14.680 -53.226 1.00 82.75 667 ILE A C 1
ATOM 5180 O O . ILE A 1 667 ? 12.503 -13.752 -53.173 1.00 82.75 667 ILE A O 1
ATOM 5184 N N . ARG A 1 668 ? 14.546 -14.581 -52.734 1.00 83.94 668 ARG A N 1
ATOM 5185 C CA . ARG A 1 668 ? 15.120 -13.335 -52.235 1.00 83.94 668 ARG A CA 1
ATOM 5186 C C . ARG A 1 668 ? 16.119 -12.825 -53.248 1.00 83.94 668 ARG A C 1
ATOM 5188 O O . ARG A 1 668 ? 17.093 -13.488 -53.568 1.00 83.94 668 ARG A O 1
ATOM 5195 N N . SER A 1 669 ? 15.837 -11.648 -53.766 1.00 82.19 669 SER A N 1
ATOM 5196 C CA . SER A 1 669 ? 16.520 -11.053 -54.892 1.00 82.19 669 SER A CA 1
ATOM 5197 C C . SER A 1 669 ? 17.148 -9.733 -54.466 1.00 82.19 669 SER A C 1
ATOM 5199 O O . SER A 1 669 ? 16.467 -8.742 -54.200 1.00 82.19 669 SER A O 1
ATOM 5201 N N . PHE A 1 670 ? 18.465 -9.706 -54.379 1.00 85.44 670 PHE A N 1
ATOM 5202 C CA . PHE A 1 670 ? 19.211 -8.569 -53.875 1.00 85.44 670 PHE A CA 1
ATOM 5203 C C . PHE A 1 670 ? 19.853 -7.828 -55.041 1.00 85.44 670 PHE A C 1
ATOM 5205 O O . PHE A 1 670 ? 20.593 -8.442 -55.806 1.00 85.44 670 PHE A O 1
ATOM 5212 N N . PRO A 1 671 ? 19.597 -6.521 -55.213 1.00 64.19 671 PRO A N 1
ATOM 5213 C CA . PRO A 1 671 ? 20.248 -5.742 -56.228 1.00 64.19 671 PRO A CA 1
ATOM 5214 C C . PRO A 1 671 ? 21.708 -5.687 -55.842 1.00 64.19 671 PRO A C 1
ATOM 5216 O O . PRO A 1 671 ? 22.092 -5.131 -54.812 1.00 64.19 671 PRO A O 1
ATOM 5219 N N . MET A 1 672 ? 22.537 -6.249 -56.692 1.00 83.19 672 MET A N 1
ATOM 5220 C CA . MET A 1 672 ? 23.918 -5.858 -56.702 1.00 83.19 672 MET A CA 1
ATOM 5221 C C . MET A 1 672 ? 23.944 -4.509 -57.403 1.00 83.19 672 MET A C 1
ATOM 5223 O O . MET A 1 672 ? 24.083 -4.399 -58.618 1.00 83.19 672 MET A O 1
ATOM 5227 N N . MET A 1 673 ? 23.679 -3.472 -56.619 1.00 68.81 673 MET A N 1
ATOM 5228 C CA . MET A 1 673 ? 23.847 -2.111 -57.079 1.00 68.81 673 MET A CA 1
ATOM 5229 C C . MET A 1 673 ? 25.322 -1.904 -57.334 1.00 68.81 673 MET A C 1
ATOM 5231 O O . MET A 1 673 ? 26.173 -2.281 -56.523 1.00 68.81 673 MET A O 1
ATOM 5235 N N . ASN A 1 674 ? 25.622 -1.256 -58.446 1.00 58.81 674 ASN A N 1
ATOM 5236 C CA . ASN A 1 674 ? 26.924 -0.659 -58.562 1.00 58.81 674 ASN A CA 1
ATOM 5237 C C . ASN A 1 674 ? 26.973 0.429 -57.485 1.00 58.81 674 ASN A C 1
ATOM 5239 O O . ASN A 1 674 ? 26.162 1.360 -57.518 1.00 58.81 674 ASN A O 1
ATOM 5243 N N . ARG A 1 675 ? 27.885 0.303 -56.513 1.00 55.75 675 ARG A N 1
ATOM 5244 C CA . ARG A 1 675 ? 28.043 1.310 -55.448 1.00 55.75 675 ARG A CA 1
ATOM 5245 C C . ARG A 1 675 ? 28.151 2.720 -56.023 1.00 55.75 675 ARG A C 1
ATOM 5247 O O . ARG A 1 675 ? 27.748 3.676 -55.375 1.00 55.75 675 ARG A O 1
ATOM 5254 N N . THR A 1 676 ? 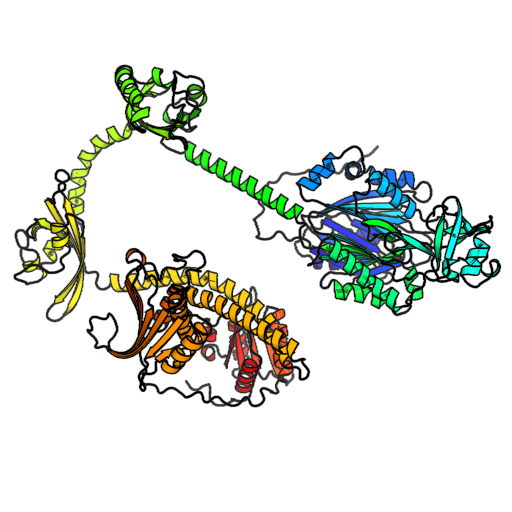28.693 2.814 -57.231 1.00 57.22 676 THR A N 1
ATOM 5255 C CA . THR A 1 676 ? 29.138 4.058 -57.831 1.00 57.22 676 THR A CA 1
ATOM 5256 C C . THR A 1 676 ? 28.034 4.790 -58.575 1.00 57.22 676 THR A C 1
ATOM 5258 O O . THR A 1 676 ? 27.938 6.005 -58.476 1.00 57.22 676 THR A O 1
ATOM 5261 N N . SER A 1 677 ? 27.177 4.095 -59.312 1.00 65.56 677 SER A N 1
ATOM 5262 C CA . SER A 1 677 ? 26.128 4.772 -60.079 1.00 65.56 677 SER A CA 1
ATOM 5263 C C . SER A 1 677 ? 24.801 4.845 -59.332 1.00 65.56 677 SER A C 1
ATOM 5265 O O . SER A 1 677 ? 23.896 5.546 -59.776 1.00 65.56 677 SER A O 1
ATOM 5267 N N . GLY A 1 678 ? 24.618 4.059 -58.262 1.00 47.62 678 GLY A N 1
ATOM 5268 C CA . GLY A 1 678 ? 23.277 3.784 -57.733 1.00 47.62 678 GLY A CA 1
ATOM 5269 C C . GLY A 1 678 ? 22.375 3.135 -58.785 1.00 47.62 678 GLY A C 1
ATOM 5270 O O . GLY A 1 678 ? 21.173 2.986 -58.580 1.00 47.62 678 GLY A O 1
ATOM 5271 N N . GLN A 1 679 ? 22.964 2.757 -59.919 1.00 54.34 679 GLN A N 1
ATOM 5272 C CA . GLN A 1 679 ? 22.297 2.033 -60.961 1.00 54.34 679 GLN A CA 1
ATOM 5273 C C . GLN A 1 679 ? 22.603 0.566 -60.754 1.00 54.34 679 GLN A C 1
ATOM 5275 O O . GLN A 1 679 ? 23.688 0.145 -60.333 1.00 54.34 679 GLN A O 1
ATOM 5280 N N . LEU A 1 680 ? 21.568 -0.206 -61.005 1.00 74.00 680 LEU A N 1
ATOM 5281 C CA . LEU A 1 680 ? 21.561 -1.614 -60.736 1.00 74.00 680 LEU A CA 1
ATOM 5282 C C . LEU A 1 680 ? 22.538 -2.338 -61.662 1.00 74.00 680 LEU A C 1
ATOM 5284 O O . LEU A 1 680 ? 22.399 -2.247 -62.876 1.00 74.00 680 LEU A O 1
ATOM 5288 N N . ALA A 1 681 ? 23.528 -3.032 -61.096 1.00 70.56 681 ALA A N 1
ATOM 5289 C CA . ALA A 1 681 ? 24.566 -3.715 -61.871 1.00 70.56 681 ALA A CA 1
ATOM 5290 C C . ALA A 1 681 ? 24.179 -5.159 -62.196 1.00 70.56 681 ALA A C 1
ATOM 5292 O O . ALA A 1 681 ? 24.386 -5.635 -63.307 1.00 70.56 681 ALA A O 1
ATOM 5293 N N . ALA A 1 682 ? 23.631 -5.859 -61.209 1.00 84.75 682 ALA A N 1
ATOM 5294 C CA . ALA A 1 682 ? 23.200 -7.243 -61.305 1.00 84.75 682 ALA A CA 1
ATOM 5295 C C . ALA A 1 682 ? 22.217 -7.540 -60.172 1.00 84.75 682 ALA A C 1
ATOM 5297 O O . ALA A 1 682 ? 21.916 -6.680 -59.341 1.00 84.75 682 ALA A O 1
ATOM 5298 N N . VAL A 1 683 ? 21.715 -8.765 -60.116 1.00 88.12 683 VAL A N 1
ATOM 5299 C CA . VAL A 1 683 ? 20.758 -9.187 -59.102 1.00 88.12 683 VAL A CA 1
ATOM 5300 C C . VAL A 1 683 ? 21.118 -10.560 -58.566 1.00 88.12 683 VAL A C 1
ATOM 5302 O O . VAL A 1 683 ? 21.194 -11.517 -59.319 1.00 88.12 683 VAL A O 1
ATOM 5305 N N . ILE A 1 684 ? 21.322 -10.673 -57.260 1.00 89.56 684 ILE A N 1
ATOM 5306 C CA . ILE A 1 684 ? 21.568 -11.944 -56.584 1.00 89.56 684 ILE A CA 1
ATOM 5307 C C . ILE A 1 684 ? 20.223 -12.572 -56.219 1.00 89.56 684 ILE A C 1
ATOM 5309 O O . ILE A 1 684 ? 19.540 -12.060 -55.340 1.00 89.56 684 ILE A O 1
ATOM 5313 N N . ALA A 1 685 ? 19.846 -13.673 -56.855 1.00 88.00 685 ALA A N 1
ATOM 5314 C CA . ALA A 1 685 ? 18.676 -14.472 -56.533 1.00 88.00 685 ALA A CA 1
ATOM 5315 C C . ALA A 1 685 ? 19.058 -15.666 -55.644 1.00 88.00 685 ALA A C 1
ATOM 5317 O O . ALA A 1 685 ? 19.704 -16.613 -56.079 1.00 88.00 685 ALA A O 1
ATOM 5318 N N . HIS A 1 686 ? 18.619 -15.628 -54.393 1.00 88.38 686 HIS A N 1
ATOM 5319 C CA . HIS A 1 686 ? 18.590 -16.762 -53.477 1.00 88.38 686 HIS A CA 1
ATOM 5320 C C . HIS A 1 686 ? 17.218 -17.430 -53.560 1.00 88.38 686 HIS A C 1
ATOM 5322 O O . HIS A 1 686 ? 16.199 -16.756 -53.400 1.00 88.38 686 HIS A O 1
ATOM 5328 N N . VAL A 1 687 ? 17.182 -18.736 -53.820 1.00 85.56 687 VAL A N 1
ATOM 5329 C CA . VAL A 1 687 ? 15.934 -19.495 -53.972 1.00 85.56 687 VAL A CA 1
ATOM 5330 C C . VAL A 1 687 ? 15.887 -20.619 -52.949 1.00 85.56 687 VAL A C 1
ATOM 5332 O O . VAL A 1 687 ? 16.753 -21.494 -52.924 1.00 85.56 687 VAL A O 1
ATOM 5335 N N . ARG A 1 688 ? 14.843 -20.599 -52.120 1.00 82.69 688 ARG A N 1
ATOM 5336 C CA . ARG A 1 688 ? 14.569 -21.606 -51.095 1.00 82.69 688 ARG A CA 1
ATOM 5337 C C . ARG A 1 688 ? 13.143 -22.123 -51.242 1.00 82.69 688 ARG A C 1
ATOM 5339 O O . ARG A 1 688 ? 12.211 -21.336 -51.363 1.00 82.69 688 ARG A O 1
ATOM 5346 N N . ASP A 1 689 ? 12.947 -23.434 -51.177 1.00 78.81 689 ASP A N 1
ATOM 5347 C CA . ASP A 1 689 ? 11.606 -24.015 -51.046 1.00 78.81 689 ASP A CA 1
ATOM 5348 C C . ASP A 1 689 ? 11.136 -23.837 -49.590 1.00 78.81 689 ASP A C 1
ATOM 5350 O O . ASP A 1 689 ? 11.759 -24.363 -48.669 1.00 78.81 689 ASP A O 1
ATOM 5354 N N . VAL A 1 690 ? 10.103 -23.017 -49.359 1.00 71.06 690 VAL A N 1
ATOM 5355 C CA . VAL A 1 690 ? 9.636 -22.638 -48.001 1.00 71.06 690 VAL A CA 1
ATOM 5356 C C . VAL A 1 690 ? 8.216 -23.097 -47.707 1.00 71.06 690 VAL A C 1
ATOM 5358 O O . VAL A 1 690 ? 7.592 -22.627 -46.751 1.00 71.06 690 VAL A O 1
ATOM 5361 N N . THR A 1 691 ? 7.696 -23.983 -48.550 1.00 70.12 691 THR A N 1
ATOM 5362 C CA . THR A 1 691 ? 6.290 -24.381 -48.557 1.00 70.12 691 THR A CA 1
ATOM 5363 C C . THR A 1 691 ? 5.779 -24.792 -47.172 1.00 70.12 691 THR A C 1
ATOM 5365 O O . THR A 1 691 ? 4.716 -24.340 -46.750 1.00 70.12 691 THR A O 1
ATOM 5368 N N . GLU A 1 692 ? 6.558 -25.575 -46.424 1.00 65.81 692 GLU A N 1
ATOM 5369 C CA . GLU A 1 692 ? 6.184 -26.035 -45.079 1.00 65.81 692 GLU A CA 1
ATOM 5370 C C . GLU A 1 692 ? 6.495 -25.008 -43.976 1.00 65.81 692 GLU A C 1
ATOM 5372 O O . GLU A 1 692 ? 5.727 -24.860 -43.027 1.00 65.81 692 GLU A O 1
ATOM 5377 N N . TYR A 1 693 ? 7.579 -24.237 -44.113 1.00 63.75 693 TYR A N 1
ATOM 5378 C CA . TYR A 1 693 ? 8.052 -23.316 -43.073 1.00 63.75 693 TYR A CA 1
ATOM 5379 C C . TYR A 1 693 ? 7.134 -22.101 -42.879 1.00 63.75 693 TYR A C 1
ATOM 5381 O O . TYR A 1 693 ? 6.827 -21.731 -41.746 1.00 63.75 693 TYR A O 1
ATOM 5389 N N . ARG A 1 694 ? 6.663 -21.485 -43.974 1.00 59.66 694 ARG A N 1
ATOM 5390 C CA . ARG A 1 694 ? 5.794 -20.296 -43.884 1.00 59.66 694 ARG A CA 1
ATOM 5391 C C . ARG A 1 694 ? 4.446 -20.600 -43.244 1.00 59.66 694 ARG A C 1
ATOM 5393 O O . ARG A 1 694 ? 3.969 -19.797 -42.452 1.00 59.66 694 ARG A O 1
ATOM 5400 N N . ARG A 1 695 ? 3.861 -21.763 -43.548 1.00 59.91 695 ARG A N 1
ATOM 5401 C CA . ARG A 1 695 ? 2.578 -22.169 -42.955 1.00 59.91 695 ARG A CA 1
ATOM 5402 C C . ARG A 1 695 ? 2.675 -22.291 -41.431 1.00 59.91 695 ARG A C 1
ATOM 5404 O O . ARG A 1 695 ? 1.762 -21.867 -40.741 1.00 59.91 695 ARG A O 1
ATOM 5411 N N . ALA A 1 696 ? 3.807 -22.756 -40.904 1.00 54.75 696 ALA A N 1
ATOM 5412 C CA . ALA A 1 696 ? 3.993 -22.941 -39.464 1.00 54.75 696 ALA A CA 1
ATOM 5413 C C . ALA A 1 696 ? 4.387 -21.662 -38.688 1.00 54.75 696 ALA A C 1
ATOM 5415 O O . ALA A 1 696 ? 4.200 -21.597 -37.471 1.00 54.75 696 ALA A O 1
ATOM 5416 N N . GLN A 1 697 ? 4.979 -20.656 -39.345 1.00 54.97 697 GLN A N 1
ATOM 5417 C CA . GLN A 1 697 ? 5.521 -19.471 -38.662 1.00 54.97 697 GLN A CA 1
ATOM 5418 C C . GLN A 1 697 ? 4.453 -18.412 -38.352 1.00 54.97 697 GLN A C 1
ATOM 5420 O O . GLN A 1 697 ? 4.441 -17.868 -37.244 1.00 54.97 697 GLN A O 1
ATOM 5425 N N . ASP A 1 698 ? 3.552 -18.141 -39.298 1.00 53.00 698 ASP A N 1
ATOM 5426 C CA . ASP A 1 698 ? 2.507 -17.125 -39.122 1.00 53.00 698 ASP A CA 1
ATOM 5427 C C . ASP A 1 698 ? 1.468 -17.563 -38.071 1.00 53.00 698 ASP A C 1
ATOM 5429 O O . ASP A 1 698 ? 1.034 -16.745 -37.258 1.00 53.00 698 ASP A O 1
ATOM 5433 N N . GLU A 1 699 ? 1.161 -18.864 -37.987 1.00 50.47 699 GLU A N 1
ATOM 5434 C CA . GLU A 1 699 ? 0.305 -19.415 -36.923 1.00 50.47 699 GLU A CA 1
ATOM 5435 C C . GLU A 1 699 ? 0.929 -19.241 -35.526 1.00 50.47 699 GLU A C 1
ATOM 5437 O O . GLU A 1 699 ? 0.236 -18.895 -34.568 1.00 50.47 699 GLU A O 1
ATOM 5442 N N . ARG A 1 700 ? 2.254 -19.396 -35.393 1.00 47.25 700 ARG A N 1
ATOM 5443 C CA . ARG A 1 700 ? 2.947 -19.306 -34.095 1.00 47.25 700 ARG A CA 1
ATOM 5444 C C . ARG A 1 700 ? 3.060 -17.886 -33.544 1.00 47.25 700 ARG A C 1
ATOM 5446 O O . ARG A 1 700 ? 2.905 -17.685 -32.339 1.00 47.25 700 ARG A O 1
ATOM 5453 N N . LEU A 1 701 ? 3.356 -16.899 -34.392 1.00 48.38 701 LEU A N 1
ATOM 5454 C CA . LEU A 1 701 ? 3.631 -15.534 -33.923 1.00 48.38 701 LEU A CA 1
ATOM 5455 C C . LEU A 1 701 ? 2.371 -14.841 -33.381 1.00 48.38 701 LEU A C 1
ATOM 5457 O O . LEU A 1 701 ? 2.443 -14.046 -32.441 1.00 48.38 701 LEU A O 1
ATOM 5461 N N . GLN A 1 702 ? 1.217 -15.149 -33.973 1.00 51.72 702 GLN A N 1
ATOM 5462 C CA . GLN A 1 702 ? -0.059 -14.568 -33.578 1.00 51.72 702 GLN A CA 1
ATOM 5463 C C . GLN A 1 702 ? -0.586 -15.186 -32.275 1.00 51.72 702 GLN A C 1
ATOM 5465 O O . GLN A 1 702 ? -1.088 -14.447 -31.430 1.00 51.72 702 GLN A O 1
ATOM 5470 N N . CYS A 1 703 ? -0.362 -16.488 -32.050 1.00 48.25 703 CYS A N 1
ATOM 5471 C CA . CYS A 1 703 ? -0.666 -17.138 -30.770 1.00 48.25 703 CYS A CA 1
ATOM 5472 C C . CYS A 1 703 ? 0.154 -16.533 -29.612 1.00 48.25 703 CYS A C 1
ATOM 5474 O O . CYS A 1 703 ? -0.405 -16.152 -28.588 1.00 48.25 703 CYS A O 1
ATOM 5476 N N . SER A 1 704 ? 1.459 -16.313 -29.811 1.00 43.78 704 SER A N 1
ATOM 5477 C CA . SER A 1 704 ? 2.373 -15.865 -28.745 1.00 43.78 704 SER A CA 1
ATOM 5478 C C . SER A 1 704 ? 2.091 -14.454 -28.190 1.00 43.78 704 SER A C 1
ATOM 5480 O O . SER A 1 704 ? 2.199 -14.216 -26.982 1.00 43.78 704 SER A O 1
ATOM 5482 N N . LYS A 1 705 ? 1.703 -13.489 -29.039 1.00 46.31 705 LYS A N 1
ATOM 5483 C CA . LYS A 1 705 ? 1.336 -12.134 -28.570 1.00 46.31 705 LYS A CA 1
ATOM 5484 C C . LYS A 1 705 ? 0.019 -12.118 -27.795 1.00 46.31 705 LYS A C 1
ATOM 5486 O O . LYS A 1 705 ? -0.119 -11.330 -26.861 1.00 46.31 705 LYS A O 1
ATOM 5491 N N . LEU A 1 706 ? -0.922 -12.980 -28.174 1.00 52.19 706 LEU A N 1
ATOM 5492 C CA . LEU A 1 706 ? -2.203 -13.122 -27.486 1.00 52.19 706 LEU A CA 1
ATOM 5493 C C . LEU A 1 706 ? -2.003 -13.780 -26.112 1.00 52.19 706 LEU A C 1
ATOM 5495 O O . LEU A 1 706 ? -2.480 -13.250 -25.114 1.00 52.19 706 LEU A O 1
ATOM 5499 N N . GLU A 1 707 ? -1.173 -14.821 -26.019 1.00 48.06 707 GLU A N 1
ATOM 5500 C CA . GLU A 1 707 ? -0.843 -15.524 -24.764 1.00 48.06 707 GLU A CA 1
ATOM 5501 C C . GLU A 1 707 ? -0.229 -14.617 -23.672 1.00 48.06 707 GLU A C 1
ATOM 5503 O O . GLU A 1 707 ? -0.461 -14.808 -22.474 1.00 48.06 707 GLU A O 1
ATOM 5508 N N . SER A 1 708 ? 0.527 -13.585 -24.058 1.00 47.81 708 SER A N 1
ATOM 5509 C CA . SER A 1 708 ? 1.179 -12.679 -23.096 1.00 47.81 708 SER A CA 1
ATOM 5510 C C . SER A 1 708 ? 0.208 -11.667 -22.465 1.00 47.81 708 SER A C 1
ATOM 5512 O O . SER A 1 708 ? 0.293 -11.390 -21.268 1.00 47.81 708 SER A O 1
ATOM 5514 N N . LEU A 1 709 ? -0.751 -11.139 -23.237 1.00 48.88 709 LEU A N 1
ATOM 5515 C CA . LEU A 1 709 ? -1.811 -10.259 -22.719 1.00 48.88 709 LEU A CA 1
ATOM 5516 C C . LEU A 1 709 ? -2.888 -11.059 -21.966 1.00 48.88 709 LEU A C 1
ATOM 5518 O O . LEU A 1 709 ? -3.370 -10.603 -20.926 1.00 48.88 709 LEU A O 1
ATOM 5522 N N . ALA A 1 710 ? -3.187 -12.278 -22.431 1.00 49.00 710 ALA A N 1
ATOM 5523 C CA . ALA A 1 710 ? -4.065 -13.269 -21.801 1.00 49.00 710 ALA A CA 1
ATOM 5524 C C . ALA A 1 710 ? -3.759 -13.507 -20.321 1.00 49.00 710 ALA A C 1
ATOM 5526 O O . ALA A 1 710 ? -4.654 -13.544 -19.471 1.00 49.00 710 ALA A O 1
ATOM 5527 N N . THR A 1 711 ? -2.475 -13.668 -20.014 1.00 50.41 711 THR A N 1
ATOM 5528 C CA . THR A 1 711 ? -2.015 -14.072 -18.685 1.00 50.41 711 THR A CA 1
ATOM 5529 C C . THR A 1 711 ? -2.249 -12.967 -17.644 1.00 50.41 711 THR A C 1
ATOM 5531 O O . THR A 1 711 ? -2.684 -13.253 -16.531 1.00 50.41 711 THR A O 1
ATOM 5534 N N . LEU A 1 712 ? -2.056 -11.698 -18.022 1.00 48.56 712 LEU A N 1
ATOM 5535 C CA . LEU A 1 712 ? -2.231 -10.529 -17.146 1.00 48.56 712 LEU A CA 1
ATOM 5536 C C . LEU A 1 712 ? -3.699 -10.124 -16.957 1.00 48.56 712 LEU A C 1
ATOM 5538 O O . LEU A 1 712 ? -4.121 -9.827 -15.841 1.00 48.56 712 LEU A O 1
ATOM 5542 N N . ALA A 1 713 ? -4.493 -10.130 -18.029 1.00 51.84 713 ALA A N 1
ATOM 5543 C CA . ALA A 1 713 ? -5.906 -9.762 -17.944 1.00 51.84 713 ALA A CA 1
ATOM 5544 C C . ALA A 1 713 ? -6.743 -10.796 -17.178 1.00 51.84 713 ALA A C 1
ATOM 5546 O O . ALA A 1 713 ? -7.765 -10.439 -16.596 1.00 51.84 713 ALA A O 1
ATOM 5547 N N . GLY A 1 714 ? -6.295 -12.058 -17.148 1.00 55.34 714 GLY A N 1
ATOM 5548 C CA . GLY A 1 714 ? -6.923 -13.119 -16.370 1.00 55.34 714 GLY A CA 1
ATOM 5549 C C . GLY A 1 714 ? -7.040 -12.770 -14.886 1.00 55.34 714 GLY A C 1
ATOM 5550 O O . GLY A 1 714 ? -8.149 -12.728 -14.362 1.00 55.34 714 GLY A O 1
ATOM 5551 N N . GLY A 1 715 ? -5.911 -12.458 -14.242 1.00 56.16 715 GLY A N 1
ATOM 5552 C CA . GLY A 1 715 ? -5.891 -12.127 -12.813 1.00 56.16 715 GLY A CA 1
ATOM 5553 C C . GLY A 1 715 ? -6.750 -10.906 -12.474 1.00 56.16 715 GLY A C 1
ATOM 5554 O O . GLY A 1 715 ? -7.539 -10.947 -11.542 1.00 56.16 715 GLY A O 1
ATOM 5555 N N . ILE A 1 716 ? -6.686 -9.855 -13.299 1.00 59.91 716 ILE A N 1
ATOM 5556 C CA . ILE A 1 716 ? -7.454 -8.618 -13.077 1.00 59.91 716 ILE A CA 1
ATOM 5557 C C . ILE A 1 716 ? -8.962 -8.874 -13.168 1.00 59.91 716 ILE A C 1
ATOM 5559 O O . ILE A 1 716 ? -9.737 -8.390 -12.348 1.00 59.91 716 ILE A O 1
ATOM 5563 N N . ALA A 1 717 ? -9.403 -9.626 -14.170 1.00 61.66 717 ALA A N 1
ATOM 5564 C CA . ALA A 1 717 ? -10.822 -9.879 -14.375 1.00 61.66 717 ALA A CA 1
ATOM 5565 C C . ALA A 1 717 ? -11.428 -10.814 -13.320 1.00 61.66 717 ALA A C 1
ATOM 5567 O O . ALA A 1 717 ? -12.596 -10.648 -12.975 1.00 61.66 717 ALA A O 1
ATOM 5568 N N . HIS A 1 718 ? -10.651 -11.762 -12.790 1.00 62.75 718 HIS A N 1
ATOM 5569 C CA . HIS A 1 718 ? -11.060 -12.574 -11.644 1.00 62.75 718 HIS A CA 1
ATOM 5570 C C . HIS A 1 718 ? -11.403 -11.695 -10.439 1.00 62.75 718 HIS A C 1
ATOM 5572 O O . HIS A 1 718 ? -12.497 -11.800 -9.882 1.00 62.75 718 HIS A O 1
ATOM 5578 N N . ASP A 1 719 ? -10.527 -10.747 -10.119 1.00 65.31 719 ASP A N 1
ATOM 5579 C CA . ASP A 1 719 ? -10.726 -9.838 -8.992 1.00 65.31 719 ASP A CA 1
ATOM 5580 C C . ASP A 1 719 ? -11.933 -8.910 -9.223 1.00 65.31 719 ASP A C 1
ATOM 5582 O O . ASP A 1 719 ? -12.750 -8.697 -8.323 1.00 65.31 719 ASP A O 1
ATOM 5586 N N . PHE A 1 720 ? -12.119 -8.425 -10.457 1.00 69.50 720 PHE A N 1
ATOM 5587 C CA . PHE A 1 720 ? -13.311 -7.660 -10.845 1.00 69.50 720 PHE A CA 1
ATOM 5588 C C . PHE A 1 720 ? -14.603 -8.471 -10.689 1.00 69.50 720 PHE A C 1
ATOM 5590 O O . PHE A 1 720 ? -15.585 -7.966 -10.141 1.00 69.50 720 PHE A O 1
ATOM 5597 N N . ASN A 1 721 ? -14.616 -9.725 -11.149 1.00 68.44 721 ASN A N 1
ATOM 5598 C CA . ASN A 1 721 ? -15.789 -10.589 -11.055 1.00 68.44 721 ASN A CA 1
ATOM 5599 C C . ASN A 1 721 ? -16.140 -10.899 -9.595 1.00 68.44 721 ASN A C 1
ATOM 5601 O O . ASN A 1 721 ? -17.323 -10.881 -9.258 1.00 68.44 721 ASN A O 1
ATOM 5605 N N . ASN A 1 722 ? -15.159 -11.089 -8.709 1.00 68.56 722 ASN A N 1
ATOM 5606 C CA . ASN A 1 722 ? -15.409 -11.309 -7.280 1.00 68.56 722 ASN A CA 1
ATOM 5607 C C . ASN A 1 722 ? -16.094 -10.101 -6.622 1.00 68.56 722 ASN A C 1
ATOM 5609 O O . ASN A 1 722 ? -17.106 -10.259 -5.933 1.00 68.56 722 ASN A O 1
ATOM 5613 N N . ILE A 1 723 ? -15.625 -8.883 -6.913 1.00 76.06 723 ILE A N 1
ATOM 5614 C CA . ILE A 1 723 ? -16.235 -7.641 -6.409 1.00 76.06 723 ILE A CA 1
ATOM 5615 C C . ILE A 1 723 ? -17.665 -7.481 -6.944 1.00 76.06 723 ILE A C 1
ATOM 5617 O O . ILE A 1 723 ? -18.599 -7.203 -6.188 1.00 76.06 723 ILE A O 1
ATOM 5621 N N . LEU A 1 724 ? -17.859 -7.696 -8.247 1.00 77.75 724 LEU A N 1
ATOM 5622 C CA . LEU A 1 724 ? -19.173 -7.574 -8.878 1.00 77.75 724 LEU A CA 1
ATOM 5623 C C . LEU A 1 724 ? -20.158 -8.638 -8.379 1.00 77.75 724 LEU A C 1
ATOM 5625 O O . LEU A 1 724 ? -21.345 -8.342 -8.258 1.00 77.75 724 LEU A O 1
ATOM 5629 N N . THR A 1 725 ? -19.680 -9.834 -8.023 1.00 70.19 725 THR A N 1
ATOM 5630 C CA . THR A 1 725 ? -20.504 -10.917 -7.453 1.00 70.19 725 THR A CA 1
ATOM 5631 C C . THR A 1 725 ? -21.121 -10.499 -6.130 1.00 70.19 725 THR A C 1
ATOM 5633 O O . THR A 1 725 ? -22.322 -10.678 -5.923 1.00 70.19 725 THR A O 1
ATOM 5636 N N . ALA A 1 726 ? -20.324 -9.885 -5.254 1.00 70.00 726 ALA A N 1
ATOM 5637 C CA . ALA A 1 726 ? -20.810 -9.401 -3.972 1.00 70.00 726 ALA A CA 1
ATOM 5638 C C . ALA A 1 726 ? -21.850 -8.280 -4.142 1.00 70.00 726 ALA A C 1
ATOM 5640 O O . ALA A 1 726 ? -22.886 -8.290 -3.473 1.00 70.00 726 ALA A O 1
ATOM 5641 N N . ILE A 1 727 ? -21.610 -7.334 -5.057 1.00 77.31 727 ILE A N 1
ATOM 5642 C CA . ILE A 1 727 ? -22.512 -6.194 -5.278 1.00 77.31 727 ILE A CA 1
ATOM 5643 C C . ILE A 1 727 ? -23.831 -6.654 -5.912 1.00 77.31 727 ILE A C 1
ATOM 5645 O O . ILE A 1 727 ? -24.903 -6.401 -5.360 1.00 77.31 727 ILE A O 1
ATOM 5649 N N . LEU A 1 728 ? -23.763 -7.376 -7.035 1.00 75.69 728 LEU A N 1
ATOM 5650 C CA . LEU A 1 728 ? -24.947 -7.860 -7.750 1.00 75.69 728 LEU A CA 1
ATOM 5651 C C . LEU A 1 728 ? -25.768 -8.828 -6.898 1.00 75.69 728 LEU A C 1
ATOM 5653 O O . LEU A 1 728 ? -26.998 -8.782 -6.939 1.00 75.69 728 LEU A O 1
ATOM 5657 N N . GLY A 1 729 ? -25.106 -9.669 -6.100 1.00 68.38 729 GLY A N 1
ATOM 5658 C CA . GLY A 1 729 ? -25.789 -10.632 -5.254 1.00 68.38 729 GLY A CA 1
ATOM 5659 C C . GLY A 1 729 ? -26.575 -9.998 -4.112 1.00 68.38 729 GLY A C 1
ATOM 5660 O O . GLY A 1 729 ? -27.723 -10.373 -3.887 1.00 68.38 729 GLY A O 1
ATOM 5661 N N . ASN A 1 730 ? -26.014 -8.986 -3.444 1.00 73.31 730 ASN A N 1
ATOM 5662 C CA . ASN A 1 730 ? -26.750 -8.244 -2.419 1.00 73.31 730 ASN A CA 1
ATOM 5663 C C . ASN A 1 730 ? -27.908 -7.437 -3.022 1.00 73.31 730 ASN A C 1
ATOM 5665 O O . ASN A 1 730 ? -29.001 -7.456 -2.463 1.00 73.31 730 ASN A O 1
ATOM 5669 N N . ILE A 1 731 ? -27.713 -6.797 -4.182 1.00 81.94 731 ILE A N 1
ATOM 5670 C CA . ILE A 1 731 ? -28.801 -6.098 -4.884 1.00 81.94 731 ILE A CA 1
ATOM 5671 C C . ILE A 1 731 ? -29.936 -7.077 -5.235 1.00 81.94 731 ILE A C 1
ATOM 5673 O O . ILE A 1 731 ? -31.100 -6.788 -4.966 1.00 81.94 731 ILE A O 1
ATOM 5677 N N . GLY A 1 732 ? -29.605 -8.259 -5.765 1.00 73.06 732 GLY A N 1
ATOM 5678 C CA . GLY A 1 732 ? -30.585 -9.299 -6.092 1.00 73.06 732 GLY A CA 1
ATOM 5679 C C . GLY A 1 732 ? -31.351 -9.834 -4.876 1.00 73.06 732 GLY A C 1
ATOM 5680 O O . GLY A 1 732 ? -32.559 -10.036 -4.967 1.00 73.06 732 GLY A O 1
ATOM 5681 N N . LEU A 1 733 ? -30.683 -10.019 -3.730 1.00 73.31 733 LEU A N 1
ATOM 5682 C CA . LEU A 1 733 ? -31.332 -10.447 -2.481 1.00 73.31 733 LEU A CA 1
ATOM 5683 C C . LEU A 1 733 ? -32.328 -9.406 -1.957 1.00 73.31 733 LEU A C 1
ATOM 5685 O O . LEU A 1 733 ? -33.392 -9.783 -1.469 1.00 73.31 733 LEU A O 1
ATOM 5689 N N . VAL A 1 734 ? -32.005 -8.111 -2.070 1.00 78.25 734 VAL A N 1
ATOM 5690 C CA . VAL A 1 734 ? -32.935 -7.041 -1.683 1.00 78.25 734 VAL A CA 1
ATOM 5691 C C . VAL A 1 734 ? -34.142 -7.027 -2.615 1.00 78.25 734 VAL A C 1
ATOM 5693 O O . VAL A 1 734 ? -35.259 -7.012 -2.118 1.00 78.25 734 VAL A O 1
ATOM 5696 N N . LEU A 1 735 ? -33.941 -7.129 -3.935 1.00 75.50 735 LEU A N 1
ATOM 5697 C CA . LEU A 1 735 ? -35.016 -7.111 -4.940 1.00 75.50 735 LEU A CA 1
ATOM 5698 C C . LEU A 1 735 ? -36.032 -8.267 -4.829 1.00 75.50 735 LEU A C 1
ATOM 5700 O O . LEU A 1 735 ? -37.114 -8.167 -5.399 1.00 75.50 735 LEU A O 1
ATOM 5704 N N . LEU A 1 736 ? -35.712 -9.346 -4.106 1.00 68.44 736 LEU A N 1
ATOM 5705 C CA . LEU A 1 736 ? -36.621 -10.475 -3.859 1.00 68.44 736 LEU A CA 1
ATOM 5706 C C . LEU A 1 736 ? -37.542 -10.290 -2.644 1.00 68.44 736 LEU A C 1
ATOM 5708 O O . LEU A 1 736 ? -38.356 -11.170 -2.359 1.00 68.44 736 LEU A O 1
ATOM 5712 N N . GLN A 1 737 ? -37.405 -9.196 -1.895 1.00 72.38 737 GLN A N 1
ATOM 5713 C CA . GLN A 1 737 ? -38.283 -8.906 -0.765 1.00 72.38 737 GLN A CA 1
ATOM 5714 C C . GLN A 1 737 ? -39.648 -8.413 -1.265 1.00 72.38 737 GLN A C 1
ATOM 5716 O O . GLN A 1 737 ? -39.721 -7.531 -2.115 1.00 72.38 737 GLN A O 1
ATOM 5721 N N . GLU A 1 738 ? -40.737 -8.945 -0.703 1.00 56.22 738 GLU A N 1
ATOM 5722 C CA . GLU A 1 738 ? -42.116 -8.629 -1.125 1.00 56.22 738 GLU A CA 1
ATOM 5723 C C . GLU A 1 738 ? -42.518 -7.156 -0.897 1.00 56.22 738 GLU A C 1
ATOM 5725 O O . GLU A 1 738 ? -43.519 -6.699 -1.443 1.00 56.22 738 GLU A O 1
ATOM 5730 N N . VAL A 1 739 ? -41.746 -6.395 -0.108 1.00 64.25 739 VAL A N 1
ATOM 5731 C CA . VAL A 1 739 ? -42.077 -5.022 0.302 1.00 64.25 739 VAL A CA 1
ATOM 5732 C C . VAL A 1 739 ? -40.902 -4.079 0.034 1.00 64.25 739 VAL A C 1
ATOM 5734 O O . VAL A 1 739 ? -40.110 -3.774 0.924 1.00 64.25 739 VAL A O 1
ATOM 5737 N N . ILE A 1 740 ? -40.796 -3.577 -1.198 1.00 71.56 740 ILE A N 1
ATOM 5738 C CA . ILE A 1 740 ? -39.856 -2.506 -1.560 1.00 71.56 740 ILE A CA 1
ATOM 5739 C C . ILE A 1 740 ? -40.644 -1.341 -2.158 1.00 71.56 740 ILE A C 1
ATOM 5741 O O . ILE A 1 740 ? -41.494 -1.526 -3.025 1.00 71.56 740 ILE A O 1
ATOM 5745 N N . LYS A 1 741 ? -40.371 -0.116 -1.692 1.00 74.69 741 LYS A N 1
ATOM 5746 C CA . LYS A 1 741 ? -40.939 1.108 -2.284 1.00 74.69 741 LYS A CA 1
ATOM 5747 C C . LYS A 1 741 ? -40.407 1.282 -3.713 1.00 74.69 741 LYS A C 1
ATOM 5749 O O . LYS A 1 741 ? -39.198 1.162 -3.904 1.00 74.69 741 LYS A O 1
ATOM 5754 N N . SER A 1 742 ? -41.265 1.636 -4.676 1.00 71.25 742 SER A N 1
ATOM 5755 C CA . SER A 1 742 ? -40.898 1.679 -6.107 1.00 71.25 742 SER A CA 1
ATOM 5756 C C . SER A 1 742 ? -39.649 2.522 -6.393 1.00 71.25 742 SER A C 1
ATOM 5758 O O . SER A 1 742 ? -38.766 2.081 -7.110 1.00 71.25 742 SER A O 1
ATOM 5760 N N . GLU A 1 743 ? -39.495 3.677 -5.740 1.00 69.69 743 GLU A N 1
ATOM 5761 C CA . GLU A 1 743 ? -38.335 4.562 -5.938 1.00 69.69 743 GLU A CA 1
ATOM 5762 C C . GLU A 1 743 ? -37.001 3.923 -5.494 1.00 69.69 743 GLU A C 1
ATOM 5764 O O . GLU A 1 743 ? -35.949 4.158 -6.090 1.00 69.69 743 GLU A O 1
ATOM 5769 N N . VAL A 1 744 ? -37.027 3.087 -4.449 1.00 73.12 744 VAL A N 1
ATOM 5770 C CA . VAL A 1 744 ? -35.851 2.331 -3.986 1.00 73.12 744 VAL A CA 1
ATOM 5771 C C . VAL A 1 744 ? -35.579 1.161 -4.926 1.00 73.12 744 VAL A C 1
ATOM 5773 O O . VAL A 1 744 ? -34.422 0.882 -5.235 1.00 73.12 744 VAL A O 1
ATOM 5776 N N . GLN A 1 745 ? -36.639 0.517 -5.418 1.00 72.69 745 GLN A N 1
ATOM 5777 C CA . GLN A 1 745 ? -36.548 -0.545 -6.412 1.00 72.69 745 GLN A CA 1
ATOM 5778 C C . GLN A 1 745 ? -35.894 -0.034 -7.706 1.00 72.69 745 GLN A C 1
ATOM 5780 O O . GLN A 1 745 ? -34.936 -0.643 -8.177 1.00 72.69 745 GLN A O 1
ATOM 5785 N N . ASP A 1 746 ? -36.314 1.128 -8.213 1.00 65.25 746 ASP A N 1
ATOM 5786 C CA . ASP A 1 746 ? -35.771 1.748 -9.427 1.00 65.25 746 ASP A CA 1
ATOM 5787 C C . ASP A 1 746 ? -34.284 2.108 -9.278 1.00 65.25 746 ASP A C 1
ATOM 5789 O O . ASP A 1 746 ? -33.475 1.832 -10.167 1.00 65.25 746 ASP A O 1
ATOM 5793 N N . ARG A 1 747 ? -33.880 2.666 -8.126 1.00 67.00 747 ARG A N 1
ATOM 5794 C CA . ARG A 1 747 ? -32.463 2.969 -7.842 1.00 67.00 747 ARG A CA 1
ATOM 5795 C C . ARG A 1 747 ? -31.606 1.709 -7.741 1.00 67.00 747 ARG A C 1
ATOM 5797 O O . ARG A 1 747 ? -30.469 1.704 -8.213 1.00 67.00 747 ARG A O 1
ATOM 5804 N N . LEU A 1 748 ? -32.140 0.642 -7.149 1.00 75.88 748 LEU A N 1
ATOM 5805 C CA . LEU A 1 748 ? -31.458 -0.650 -7.076 1.00 75.88 748 LEU A CA 1
ATOM 5806 C C . LEU A 1 748 ? -31.326 -1.293 -8.459 1.00 75.88 748 LEU A C 1
ATOM 5808 O O . LEU A 1 748 ? -30.253 -1.805 -8.765 1.00 75.88 748 LEU A O 1
ATOM 5812 N N . MET A 1 749 ? -32.348 -1.201 -9.318 1.00 67.31 749 MET A N 1
ATOM 5813 C CA . MET A 1 749 ? -32.258 -1.657 -10.711 1.00 67.31 749 MET A CA 1
ATOM 5814 C C . MET A 1 749 ? -31.203 -0.868 -11.501 1.00 67.31 749 MET A C 1
ATOM 5816 O O . MET A 1 749 ? -30.393 -1.470 -12.204 1.00 67.31 749 MET A O 1
ATOM 5820 N N . GLN A 1 750 ? -31.130 0.458 -11.335 1.00 63.56 750 GLN A N 1
ATOM 5821 C CA . GLN A 1 750 ? -30.096 1.281 -11.978 1.00 63.56 750 GLN A CA 1
ATOM 5822 C C . GLN A 1 750 ? -28.679 0.915 -11.511 1.00 63.56 750 GLN A C 1
ATOM 5824 O O . GLN A 1 750 ? -27.774 0.773 -12.335 1.00 63.56 750 GLN A O 1
ATOM 5829 N N . ALA A 1 751 ? -28.480 0.708 -10.205 1.00 72.44 751 ALA A N 1
ATOM 5830 C CA . ALA A 1 751 ? -27.199 0.256 -9.661 1.00 72.44 751 ALA A CA 1
ATOM 5831 C C . ALA A 1 751 ? -26.825 -1.144 -10.178 1.00 72.44 751 ALA A C 1
ATOM 5833 O O . ALA A 1 751 ? -25.680 -1.376 -10.571 1.00 72.44 751 ALA A O 1
ATOM 5834 N N . GLN A 1 752 ? -27.799 -2.057 -10.256 1.00 70.62 752 GLN A N 1
ATOM 5835 C CA . GLN A 1 752 ? -27.612 -3.386 -10.836 1.00 70.62 752 GLN A CA 1
ATOM 5836 C C . GLN A 1 752 ? -27.156 -3.295 -12.297 1.00 70.62 752 GLN A C 1
ATOM 5838 O O . GLN A 1 752 ? -26.221 -3.982 -12.708 1.00 70.62 752 GLN A O 1
ATOM 5843 N N . GLN A 1 753 ? -27.777 -2.408 -13.074 1.00 58.44 753 GLN A N 1
ATOM 5844 C CA . GLN A 1 753 ? -27.468 -2.209 -14.484 1.00 58.44 753 GLN A CA 1
ATOM 5845 C C . GLN A 1 753 ? -26.079 -1.595 -14.697 1.00 58.44 753 GLN A C 1
ATOM 5847 O O . GLN A 1 753 ? -25.344 -2.051 -15.574 1.00 58.44 753 GLN A O 1
ATOM 5852 N N . ALA A 1 754 ? -25.665 -0.645 -13.854 1.00 61.38 754 ALA A N 1
ATOM 5853 C CA . ALA A 1 754 ? -24.307 -0.101 -13.868 1.00 61.38 754 ALA A CA 1
ATOM 5854 C C . ALA A 1 754 ? -23.251 -1.175 -13.538 1.00 61.38 754 ALA A C 1
ATOM 5856 O O . ALA A 1 754 ? -22.205 -1.248 -14.187 1.00 61.38 754 ALA A O 1
ATOM 5857 N N . CYS A 1 755 ? -23.534 -2.068 -12.585 1.00 70.06 755 CYS A N 1
ATOM 5858 C CA . CYS A 1 755 ? -22.657 -3.199 -12.282 1.00 70.06 755 CYS A CA 1
ATOM 5859 C C . CYS A 1 755 ? -22.588 -4.213 -13.433 1.00 70.06 755 CYS A C 1
ATOM 5861 O O . CYS A 1 755 ? -21.500 -4.697 -13.742 1.00 70.06 755 CYS A O 1
ATOM 5863 N N . PHE A 1 756 ? -23.699 -4.488 -14.126 1.00 62.56 756 PHE A N 1
ATOM 5864 C CA . PHE A 1 756 ? -23.686 -5.314 -15.341 1.00 62.56 756 PHE A CA 1
ATOM 5865 C C . PHE A 1 756 ? -22.894 -4.666 -16.488 1.00 62.56 756 PHE A C 1
ATOM 5867 O O . PHE A 1 756 ? -22.203 -5.363 -17.236 1.00 62.56 756 PHE A O 1
ATOM 5874 N N . GLN A 1 757 ? -22.928 -3.339 -16.621 1.00 56.44 757 GLN A N 1
ATOM 5875 C CA . GLN A 1 757 ? -22.092 -2.619 -17.587 1.00 56.44 757 GLN A CA 1
ATOM 5876 C C . GLN A 1 757 ? -20.601 -2.720 -17.232 1.00 56.44 757 GLN A C 1
ATOM 5878 O O . GLN A 1 757 ? -19.786 -3.020 -18.105 1.00 56.44 757 GLN A O 1
ATOM 5883 N N . ALA A 1 758 ? -20.240 -2.557 -15.955 1.00 64.12 758 ALA A N 1
ATOM 5884 C CA . ALA A 1 758 ? -18.868 -2.745 -15.481 1.00 64.12 758 ALA A CA 1
ATOM 5885 C C . ALA A 1 758 ? -18.375 -4.191 -15.687 1.00 64.12 758 ALA A C 1
ATOM 5887 O O . ALA A 1 758 ? -17.246 -4.402 -16.133 1.00 64.12 758 ALA A O 1
ATOM 5888 N N . GLN A 1 759 ? -19.243 -5.181 -15.450 1.00 62.00 759 GLN A N 1
ATOM 5889 C CA . GLN A 1 759 ? -18.981 -6.592 -15.749 1.00 62.00 759 GLN A CA 1
ATOM 5890 C C . GLN A 1 759 ? -18.722 -6.809 -17.238 1.00 62.00 759 GLN A C 1
ATOM 5892 O O . GLN A 1 759 ? -17.776 -7.499 -17.614 1.00 62.00 759 GLN A O 1
ATOM 5897 N N . THR A 1 760 ? -19.555 -6.204 -18.087 1.00 57.50 760 THR A N 1
ATOM 5898 C CA . THR A 1 760 ? -19.395 -6.281 -19.537 1.00 57.50 760 THR A CA 1
ATOM 5899 C C . THR A 1 760 ? -18.021 -5.751 -19.917 1.00 57.50 760 THR A C 1
ATOM 5901 O O . THR A 1 760 ? -17.286 -6.472 -20.578 1.00 57.50 760 THR A O 1
ATOM 5904 N N . LEU A 1 761 ? -17.627 -4.572 -19.417 1.00 57.97 761 LEU A N 1
ATOM 5905 C CA . LEU A 1 761 ? -16.330 -3.939 -19.688 1.00 57.97 761 LEU A CA 1
ATOM 5906 C C . LEU A 1 761 ? -15.134 -4.814 -19.266 1.00 57.97 761 LEU A C 1
ATOM 5908 O O . LEU A 1 761 ? -14.197 -5.000 -20.045 1.00 57.97 761 LEU A O 1
ATOM 5912 N N . ALA A 1 762 ? -15.190 -5.411 -18.070 1.00 62.81 762 ALA A N 1
ATOM 5913 C CA . ALA A 1 762 ? -14.180 -6.357 -17.589 1.00 62.81 762 ALA A CA 1
ATOM 5914 C C . ALA A 1 762 ? -14.104 -7.613 -18.479 1.00 62.81 762 ALA A C 1
ATOM 5916 O O . ALA A 1 762 ? -13.016 -8.074 -18.832 1.00 62.81 762 ALA A O 1
ATOM 5917 N N . ARG A 1 763 ? -15.259 -8.121 -18.928 1.00 58.22 763 ARG A N 1
ATOM 5918 C CA . ARG A 1 763 ? -15.347 -9.241 -19.874 1.00 58.22 763 ARG A CA 1
ATOM 5919 C C . ARG A 1 763 ? -14.815 -8.876 -21.263 1.00 58.22 763 ARG A C 1
ATOM 5921 O O . ARG A 1 763 ? -14.203 -9.734 -21.895 1.00 58.22 763 ARG A O 1
ATOM 5928 N N . GLN A 1 764 ? -14.969 -7.632 -21.731 1.00 56.50 764 GLN A N 1
ATOM 5929 C CA . GLN A 1 764 ? -14.380 -7.172 -23.002 1.00 56.50 764 GLN A CA 1
ATOM 5930 C C . GLN A 1 764 ? -12.847 -7.229 -22.953 1.00 56.50 764 GLN A C 1
ATOM 5932 O O . GLN A 1 764 ? -12.221 -7.685 -23.909 1.00 56.50 764 GLN A O 1
ATOM 5937 N N . LEU A 1 765 ? -12.255 -6.829 -21.822 1.00 57.00 765 LEU A N 1
ATOM 5938 C CA . LEU A 1 765 ? -10.816 -6.921 -21.551 1.00 57.00 765 LEU A CA 1
ATOM 5939 C C . LEU A 1 765 ? -10.331 -8.378 -21.497 1.00 57.00 765 LEU A C 1
ATOM 5941 O O . LEU A 1 765 ? -9.299 -8.699 -22.083 1.00 57.00 765 LEU A O 1
ATOM 5945 N N . LEU A 1 766 ? -11.096 -9.265 -20.852 1.00 55.66 766 LEU A N 1
ATOM 5946 C CA . LEU A 1 766 ? -10.772 -10.691 -20.750 1.00 55.66 766 LEU A CA 1
ATOM 5947 C C . LEU A 1 766 ? -10.874 -11.415 -22.106 1.00 55.66 766 LEU A C 1
ATOM 5949 O O . LEU A 1 766 ? -9.950 -12.128 -22.488 1.00 55.66 766 LEU A O 1
ATOM 5953 N N . THR A 1 767 ? -11.955 -11.181 -22.858 1.00 54.22 767 THR A N 1
ATOM 5954 C CA . THR A 1 767 ? -12.200 -11.769 -24.192 1.00 54.22 767 THR A CA 1
ATOM 5955 C C . THR A 1 767 ? -11.118 -11.341 -25.185 1.00 54.22 767 THR A C 1
ATOM 5957 O O . THR A 1 767 ? -10.653 -12.142 -25.991 1.00 54.22 767 THR A O 1
ATOM 5960 N N . PHE A 1 768 ? -10.678 -10.083 -25.091 1.00 52.56 768 PHE A N 1
ATOM 5961 C CA . PHE A 1 768 ? -9.588 -9.532 -25.891 1.00 52.56 768 PHE A CA 1
ATOM 5962 C C . PHE A 1 768 ? -8.222 -10.143 -25.543 1.00 52.56 768 PHE A C 1
ATOM 5964 O O . PHE A 1 768 ? -7.411 -10.400 -26.429 1.00 52.56 768 PHE A O 1
ATOM 5971 N N . ALA A 1 769 ? -7.969 -10.377 -24.258 1.00 51.12 769 ALA A N 1
ATOM 5972 C CA . ALA A 1 769 ? -6.682 -10.844 -23.783 1.00 51.12 769 ALA A CA 1
ATOM 5973 C C . ALA A 1 769 ? -6.518 -12.362 -23.892 1.00 51.12 769 ALA A C 1
ATOM 5975 O O . ALA A 1 769 ? -5.524 -12.807 -24.446 1.00 51.12 769 ALA A O 1
ATOM 5976 N N . LYS A 1 770 ? -7.461 -13.158 -23.370 1.00 47.28 770 LYS A N 1
ATOM 5977 C CA . LYS A 1 770 ? -7.375 -14.630 -23.337 1.00 47.28 770 LYS A CA 1
ATOM 5978 C C . LYS A 1 770 ? -7.899 -15.312 -24.593 1.00 47.28 770 LYS A C 1
ATOM 5980 O O . LYS A 1 770 ? -7.611 -16.490 -24.766 1.00 47.28 770 LYS A O 1
ATOM 5985 N N . GLY A 1 771 ? -8.643 -14.606 -25.451 1.00 48.78 771 GLY A N 1
ATOM 5986 C CA . GLY A 1 771 ? -9.282 -15.233 -26.607 1.00 48.78 771 GLY A CA 1
ATOM 5987 C C . GLY A 1 771 ? -10.115 -16.441 -26.184 1.00 48.78 771 GLY A C 1
ATOM 5988 O O . GLY A 1 771 ? -9.959 -17.516 -26.752 1.00 48.78 771 GLY A O 1
ATOM 5989 N N . GLY A 1 772 ? -10.928 -16.271 -25.138 1.00 48.31 772 GLY A N 1
ATOM 5990 C CA . GLY A 1 772 ? -11.776 -17.320 -24.593 1.00 48.31 772 GLY A CA 1
ATOM 5991 C C . GLY A 1 772 ? -12.480 -18.139 -25.661 1.00 48.31 772 GLY A C 1
ATOM 5992 O O . GLY A 1 772 ? -13.002 -17.561 -26.620 1.00 48.31 772 GLY A O 1
ATOM 5993 N N . ALA A 1 773 ? -12.480 -19.467 -25.522 1.00 50.28 773 ALA A N 1
ATOM 5994 C CA . ALA A 1 773 ? -13.173 -20.336 -26.464 1.00 50.28 773 ALA A CA 1
ATOM 5995 C C . ALA A 1 773 ? -14.671 -19.963 -26.461 1.00 50.28 773 ALA A C 1
ATOM 5997 O O . ALA A 1 773 ? -15.322 -20.103 -25.426 1.00 50.28 773 ALA A O 1
ATOM 5998 N N . PRO A 1 774 ? -15.229 -19.444 -27.573 1.00 57.41 774 PRO A N 1
ATOM 5999 C CA . PRO A 1 774 ? -16.604 -18.963 -27.589 1.00 57.41 774 PRO A CA 1
ATOM 6000 C C . PRO A 1 774 ? -17.570 -20.116 -27.313 1.00 57.41 774 PRO A C 1
ATOM 6002 O O . PRO A 1 774 ? -17.436 -21.198 -27.889 1.00 57.41 774 PRO A O 1
ATOM 6005 N N . ILE A 1 775 ? -18.577 -19.873 -26.471 1.00 60.03 775 ILE A N 1
ATOM 6006 C CA . ILE A 1 775 ? -19.647 -20.842 -26.214 1.00 60.03 775 ILE A CA 1
ATOM 6007 C C . ILE A 1 775 ? -20.617 -20.767 -27.397 1.00 60.03 775 ILE A C 1
ATOM 6009 O O . ILE A 1 775 ? -21.604 -20.029 -27.378 1.00 60.03 775 ILE A O 1
ATOM 6013 N N . LYS A 1 776 ? -20.290 -21.478 -28.479 1.00 69.75 776 LYS A N 1
ATOM 6014 C CA . LYS A 1 776 ? -21.035 -21.391 -29.737 1.00 69.75 776 LYS A CA 1
ATOM 6015 C C . LYS A 1 776 ? -22.406 -22.061 -29.615 1.00 69.75 776 LYS A C 1
ATOM 6017 O O . LYS A 1 776 ? -22.508 -23.222 -29.231 1.00 69.75 776 LYS A O 1
ATOM 6022 N N . ARG A 1 777 ? -23.458 -21.331 -29.983 1.00 76.75 777 ARG A N 1
ATOM 6023 C CA . ARG A 1 777 ? -24.833 -21.825 -30.160 1.00 76.75 777 ARG A CA 1
ATOM 6024 C C . ARG A 1 777 ? -25.321 -21.446 -31.555 1.00 76.75 777 ARG A C 1
ATOM 6026 O O . ARG A 1 777 ? -24.692 -20.638 -32.228 1.00 76.75 777 ARG A O 1
ATOM 6033 N N . ILE A 1 778 ? -26.430 -22.010 -32.015 1.00 78.81 778 ILE A N 1
ATOM 6034 C CA . ILE A 1 778 ? -27.015 -21.610 -33.302 1.00 78.81 778 ILE A CA 1
ATOM 6035 C C . ILE A 1 778 ? -27.736 -20.269 -33.102 1.00 78.81 778 ILE A C 1
ATOM 6037 O O . ILE A 1 778 ? -28.673 -20.183 -32.312 1.00 78.81 778 ILE A O 1
ATOM 6041 N N . VAL A 1 779 ? -27.286 -19.218 -33.790 1.00 82.25 779 VAL A N 1
ATOM 6042 C CA . VAL A 1 779 ? -27.738 -17.831 -33.601 1.00 82.25 779 VAL A CA 1
ATOM 6043 C C . VAL A 1 779 ? -28.473 -17.314 -34.837 1.00 82.25 779 VAL A C 1
ATOM 6045 O O . VAL A 1 779 ? -27.993 -17.437 -35.966 1.00 82.25 779 VAL A O 1
ATOM 6048 N N . CYS A 1 780 ? -29.614 -16.652 -34.612 1.00 84.50 780 CYS A N 1
ATOM 6049 C CA . CYS A 1 780 ? -30.314 -15.864 -35.627 1.00 84.50 780 CYS A CA 1
ATOM 6050 C C . CYS A 1 780 ? -29.701 -14.457 -35.730 1.00 84.50 780 CYS A C 1
ATOM 6052 O O . CYS A 1 780 ? -29.998 -13.569 -34.925 1.00 84.50 780 CYS A O 1
ATOM 6054 N N . LEU A 1 781 ? -28.856 -14.239 -36.743 1.00 87.44 781 LEU A N 1
ATOM 6055 C CA . LEU A 1 781 ? -28.173 -12.954 -36.945 1.00 87.44 781 LEU A CA 1
ATOM 6056 C C . LEU A 1 781 ? -29.134 -11.795 -37.216 1.00 87.44 781 LEU A C 1
ATOM 6058 O O . LEU A 1 781 ? -28.863 -10.674 -36.794 1.00 87.44 781 LEU A O 1
ATOM 6062 N N . ALA A 1 782 ? -30.272 -12.051 -37.867 1.00 85.06 782 ALA A N 1
ATOM 6063 C CA . ALA A 1 782 ? -31.257 -11.013 -38.155 1.00 85.06 782 ALA A CA 1
ATOM 6064 C C . ALA A 1 782 ? -31.827 -10.380 -36.873 1.00 85.06 782 ALA A C 1
ATOM 6066 O O . ALA A 1 782 ? -31.968 -9.159 -36.793 1.00 85.06 782 ALA A O 1
ATOM 6067 N N . LYS A 1 783 ? -32.123 -11.205 -35.859 1.00 83.38 783 LYS A N 1
ATOM 6068 C CA . LYS A 1 783 ? -32.594 -10.742 -34.547 1.00 83.38 783 LYS A CA 1
ATOM 6069 C C . LYS A 1 783 ? -31.489 -9.982 -33.814 1.00 83.38 783 LYS A C 1
ATOM 6071 O O . LYS A 1 783 ? -31.712 -8.857 -33.378 1.00 83.38 783 LYS A O 1
ATOM 6076 N N . LEU A 1 784 ? -30.286 -10.556 -33.776 1.00 84.56 784 LEU A N 1
ATOM 6077 C CA . LEU A 1 784 ? -29.142 -9.967 -33.082 1.00 84.56 784 LEU A CA 1
ATOM 6078 C C . LEU A 1 784 ? -28.731 -8.599 -33.657 1.00 84.56 784 LEU A C 1
ATOM 6080 O O . LEU A 1 784 ? -28.404 -7.686 -32.901 1.00 84.56 784 LEU A O 1
ATOM 6084 N N . LEU A 1 785 ? -28.769 -8.428 -34.984 1.00 88.00 785 LEU A N 1
ATOM 6085 C CA . LEU A 1 785 ? -28.478 -7.146 -35.638 1.00 88.00 785 LEU A CA 1
ATOM 6086 C C . LEU A 1 785 ? -29.518 -6.082 -35.293 1.00 88.00 785 LEU A C 1
ATOM 6088 O O . LEU A 1 785 ? -29.140 -4.959 -34.971 1.00 88.00 785 LEU A O 1
ATOM 6092 N N . LYS A 1 786 ? -30.810 -6.436 -35.315 1.00 85.94 786 LYS A N 1
ATOM 6093 C CA . LYS A 1 786 ? -31.890 -5.520 -34.918 1.00 85.94 786 LYS A CA 1
ATOM 6094 C C . LYS A 1 786 ? -31.720 -5.066 -33.470 1.00 85.94 786 LYS A C 1
ATOM 6096 O O . LYS A 1 786 ? -31.733 -3.869 -33.212 1.00 85.94 786 LYS A O 1
ATOM 6101 N N . GLU A 1 787 ? -31.489 -6.005 -32.554 1.00 83.12 787 GLU A N 1
ATOM 6102 C CA . GLU A 1 787 ? -31.250 -5.707 -31.136 1.00 83.12 787 GLU A CA 1
ATOM 6103 C C . GLU A 1 787 ? -30.025 -4.807 -30.943 1.00 83.12 787 GLU A C 1
ATOM 6105 O O . GLU A 1 787 ? -30.103 -3.816 -30.220 1.00 83.12 787 GLU A O 1
ATOM 6110 N N . SER A 1 788 ? -28.920 -5.098 -31.638 1.00 85.31 788 SER A N 1
ATOM 6111 C CA . SER A 1 788 ? -27.688 -4.302 -31.553 1.00 85.31 788 SER A CA 1
ATOM 6112 C C . SER A 1 788 ? -27.902 -2.869 -32.051 1.00 85.31 788 SER A C 1
ATOM 6114 O O . SER A 1 788 ? -27.475 -1.922 -31.400 1.00 85.31 788 SER A O 1
ATOM 6116 N N . VAL A 1 789 ? -28.609 -2.691 -33.171 1.00 85.75 789 VAL A N 1
ATOM 6117 C CA . VAL A 1 789 ? -28.941 -1.366 -33.716 1.00 85.75 789 VAL A CA 1
ATOM 6118 C C . VAL A 1 789 ? -29.828 -0.582 -32.752 1.00 85.75 789 VAL A C 1
ATOM 6120 O O . VAL A 1 789 ? -29.507 0.561 -32.429 1.00 85.75 789 VAL A O 1
ATOM 6123 N N . THR A 1 790 ? -30.909 -1.194 -32.258 1.00 81.19 790 THR A N 1
ATOM 6124 C CA . THR A 1 790 ? -31.828 -0.542 -31.318 1.00 81.19 790 THR A CA 1
ATOM 6125 C C . THR A 1 790 ? -31.115 -0.138 -30.032 1.00 81.19 790 THR A C 1
ATOM 6127 O O . THR A 1 790 ? -31.288 0.986 -29.578 1.00 81.19 790 THR A O 1
ATOM 6130 N N . LEU A 1 791 ? -30.293 -1.017 -29.455 1.00 76.81 791 LEU A N 1
ATOM 6131 C CA . LEU A 1 791 ? -29.593 -0.741 -28.200 1.00 76.81 791 LEU A CA 1
ATOM 6132 C C . LEU A 1 791 ? -28.511 0.334 -28.351 1.00 76.81 791 LEU A C 1
ATOM 6134 O O . LEU A 1 791 ? -28.411 1.206 -27.492 1.00 76.81 791 LEU A O 1
ATOM 6138 N N . THR A 1 792 ? -27.696 0.282 -29.410 1.00 79.50 792 THR A N 1
ATOM 6139 C CA . THR A 1 792 ? -26.541 1.183 -29.555 1.00 79.50 792 THR A CA 1
ATOM 6140 C C . THR A 1 792 ? -26.931 2.579 -30.034 1.00 79.50 792 THR A C 1
ATOM 6142 O O . THR A 1 792 ? -26.335 3.551 -29.582 1.00 79.50 792 THR A O 1
ATOM 6145 N N . LEU A 1 793 ? -27.909 2.697 -30.937 1.00 81.38 793 LEU A N 1
ATOM 6146 C CA . LEU A 1 793 ? -28.282 3.984 -31.542 1.00 81.38 793 LEU A CA 1
ATOM 6147 C C . LEU A 1 793 ? -29.495 4.648 -30.866 1.00 81.38 793 LEU A C 1
ATOM 6149 O O . LEU A 1 793 ? -29.909 5.734 -31.271 1.00 81.38 793 LEU A O 1
ATOM 6153 N N . SER A 1 794 ? -30.065 4.036 -29.822 1.00 75.75 794 SER A N 1
ATOM 6154 C CA . SER A 1 794 ? -31.170 4.628 -29.061 1.00 75.75 794 SER A CA 1
ATOM 6155 C C . SER A 1 794 ? -30.748 5.944 -28.400 1.00 75.75 794 SER A C 1
ATOM 6157 O O . SER A 1 794 ? -29.881 5.963 -27.529 1.00 75.75 794 SER A O 1
ATOM 6159 N N . GLY A 1 795 ? -31.410 7.041 -28.775 1.00 70.38 795 GLY A N 1
ATOM 6160 C CA . GLY A 1 795 ? -31.125 8.384 -28.257 1.00 70.38 795 GLY A CA 1
ATOM 6161 C C . GLY A 1 795 ? -29.985 9.116 -28.973 1.00 70.38 795 GLY A C 1
ATOM 6162 O O . GLY A 1 795 ? -29.630 10.213 -28.547 1.00 70.38 795 GLY A O 1
ATOM 6163 N N . SER A 1 796 ? -29.430 8.540 -30.046 1.00 78.94 796 SER A N 1
ATOM 6164 C CA . SER A 1 796 ? -28.483 9.228 -30.927 1.00 78.94 796 SER A CA 1
ATOM 6165 C C . SER A 1 796 ? -29.198 10.088 -31.984 1.00 78.94 796 SER A C 1
ATOM 6167 O O . SER A 1 796 ? -30.332 9.811 -32.372 1.00 78.94 796 SER A O 1
ATOM 6169 N N . ASN A 1 797 ? -28.498 11.109 -32.493 1.00 78.62 797 ASN A N 1
ATOM 6170 C CA . ASN A 1 797 ? -28.901 11.923 -33.646 1.00 78.62 797 ASN A CA 1
ATOM 6171 C C . ASN A 1 797 ? -28.653 11.221 -35.001 1.00 78.62 797 ASN A C 1
ATOM 6173 O O . ASN A 1 797 ? -28.854 11.817 -36.061 1.00 78.62 797 ASN A O 1
ATOM 6177 N N . THR A 1 798 ? -28.195 9.969 -34.980 1.00 85.50 798 THR A N 1
ATOM 6178 C CA . THR A 1 798 ? -27.871 9.167 -36.161 1.00 85.50 798 THR A CA 1
ATOM 6179 C C . THR A 1 798 ? -29.042 8.268 -36.562 1.00 85.50 798 THR A C 1
ATOM 6181 O O . THR A 1 798 ? -29.556 7.491 -35.759 1.00 85.50 798 THR A O 1
ATOM 6184 N N . LEU A 1 799 ? -29.449 8.328 -37.830 1.00 84.81 799 LEU A N 1
ATOM 6185 C CA . LEU A 1 799 ? -30.478 7.459 -38.403 1.00 84.81 799 LEU A CA 1
ATOM 6186 C C . LEU A 1 799 ? -29.856 6.144 -38.890 1.00 84.81 799 LEU A C 1
ATOM 6188 O O . LEU A 1 799 ? -28.762 6.142 -39.451 1.00 84.81 799 LEU A O 1
ATOM 6192 N N . CYS A 1 800 ? -30.557 5.021 -38.719 1.00 88.31 800 CYS A N 1
ATOM 6193 C CA . CYS A 1 800 ? -30.097 3.718 -39.206 1.00 88.31 800 CYS A CA 1
ATOM 6194 C C . CYS A 1 800 ? -30.980 3.191 -40.343 1.00 88.31 800 CYS A C 1
ATOM 6196 O O . CYS A 1 800 ? -32.199 3.118 -40.205 1.00 88.31 800 CYS A O 1
ATOM 6198 N N . ASP A 1 801 ? -30.346 2.801 -41.448 1.00 90.75 801 ASP A N 1
ATOM 6199 C CA . ASP A 1 801 ? -30.958 2.147 -42.608 1.00 90.75 801 ASP A CA 1
ATOM 6200 C C . ASP A 1 801 ? -30.559 0.660 -42.603 1.00 90.75 801 ASP A C 1
ATOM 6202 O O . ASP A 1 801 ? -29.397 0.319 -42.835 1.00 90.75 801 ASP A O 1
ATOM 6206 N N . LEU A 1 802 ? -31.505 -0.220 -42.254 1.00 91.44 802 LEU A N 1
ATOM 6207 C CA . LEU A 1 802 ? -31.267 -1.646 -42.008 1.00 91.44 802 LEU A CA 1
ATOM 6208 C C . LEU A 1 802 ? -31.867 -2.511 -43.127 1.00 91.44 802 LEU A C 1
ATOM 6210 O O . LEU A 1 802 ? -33.086 -2.569 -43.281 1.00 91.44 802 LEU A O 1
ATOM 6214 N N . SER A 1 803 ? -31.025 -3.256 -43.846 1.00 91.12 803 SER A N 1
ATOM 6215 C CA . SER A 1 803 ? -31.425 -4.147 -44.944 1.00 91.12 803 SER A CA 1
ATOM 6216 C C . SER A 1 803 ? -31.035 -5.600 -44.658 1.00 91.12 803 SER A C 1
ATOM 6218 O O . SER A 1 803 ? -29.868 -5.979 -44.743 1.00 91.12 803 SER A O 1
ATOM 6220 N N . ILE A 1 804 ? -32.012 -6.431 -44.287 1.00 89.19 804 ILE A N 1
ATOM 6221 C CA . ILE A 1 804 ? -31.797 -7.846 -43.952 1.00 89.19 804 ILE A CA 1
ATOM 6222 C C . ILE A 1 804 ? -32.789 -8.707 -44.753 1.00 89.19 804 ILE A C 1
ATOM 6224 O O . ILE A 1 804 ? -33.995 -8.470 -44.645 1.00 89.19 804 ILE A O 1
ATOM 6228 N N . PRO A 1 805 ? -32.330 -9.708 -45.528 1.00 84.50 805 PRO A N 1
ATOM 6229 C CA . PRO A 1 805 ? -33.207 -10.616 -46.257 1.00 84.50 805 PRO A CA 1
ATOM 6230 C C . PRO A 1 805 ? -33.984 -11.520 -45.293 1.00 84.50 805 PRO A C 1
ATOM 6232 O O . PRO A 1 805 ? -33.495 -11.870 -44.219 1.00 84.50 805 PRO A O 1
ATOM 6235 N N . ALA A 1 806 ? -35.191 -11.925 -45.694 1.00 74.31 806 ALA A N 1
ATOM 6236 C CA . ALA A 1 806 ? -36.071 -12.754 -44.867 1.00 74.31 806 ALA A CA 1
ATOM 6237 C C . ALA A 1 806 ? -35.466 -14.132 -44.528 1.00 74.31 806 ALA A C 1
ATOM 6239 O O . ALA A 1 806 ? -35.692 -14.641 -43.435 1.00 74.31 806 ALA A O 1
ATOM 6240 N N . GLU A 1 807 ? -34.661 -14.702 -45.431 1.00 81.19 807 GLU A N 1
ATOM 6241 C CA . GLU A 1 807 ? -34.063 -16.040 -45.301 1.00 81.19 807 GLU A CA 1
ATOM 6242 C C . GLU A 1 807 ? -32.541 -15.983 -45.090 1.00 81.19 807 GLU A C 1
ATOM 6244 O O . GLU A 1 807 ? -31.762 -16.595 -45.820 1.00 81.19 807 GLU A O 1
ATOM 6249 N N . LEU A 1 808 ? -32.082 -15.209 -44.105 1.00 86.25 808 LEU A N 1
ATOM 6250 C CA . LEU A 1 808 ? -30.662 -15.167 -43.739 1.00 86.25 808 LEU A CA 1
ATOM 6251 C C . LEU A 1 808 ? -30.237 -16.478 -43.050 1.00 86.25 808 LEU A C 1
ATOM 6253 O O . LEU A 1 808 ? -30.931 -16.954 -42.152 1.00 86.25 808 LEU A O 1
ATOM 6257 N N . TRP A 1 809 ? -29.096 -17.058 -43.435 1.00 88.75 809 TRP A N 1
ATOM 6258 C CA . TRP A 1 809 ? -28.627 -18.313 -42.837 1.00 88.75 809 TRP A CA 1
ATOM 6259 C C . TRP A 1 809 ? -28.218 -18.156 -41.366 1.00 88.75 809 TRP A C 1
ATOM 6261 O O . TRP A 1 809 ? -27.743 -17.103 -40.934 1.00 88.75 809 TRP A O 1
ATOM 6271 N N . ALA A 1 810 ? -28.383 -19.231 -40.593 1.00 85.50 810 ALA A N 1
ATOM 6272 C CA . ALA A 1 810 ? -27.950 -19.284 -39.202 1.00 85.50 810 ALA A CA 1
ATOM 6273 C C . ALA A 1 810 ? -26.426 -19.441 -39.099 1.00 85.50 810 ALA A C 1
ATOM 6275 O O . ALA A 1 810 ? -25.777 -19.962 -40.008 1.00 85.50 810 ALA A O 1
ATOM 6276 N N . VAL A 1 811 ? -25.850 -19.031 -37.968 1.00 88.50 811 VAL A N 1
ATOM 6277 C CA . VAL A 1 811 ? -24.415 -19.195 -37.672 1.00 88.50 811 VAL A CA 1
ATOM 6278 C C . VAL A 1 811 ? -24.219 -19.848 -36.307 1.00 88.50 811 VAL A C 1
ATOM 6280 O O . VAL A 1 811 ? -25.006 -19.621 -35.393 1.00 88.50 811 VAL A O 1
ATOM 6283 N N . GLU A 1 812 ? -23.170 -20.653 -36.153 1.00 84.62 812 GLU A N 1
ATOM 6284 C CA . GLU A 1 812 ? -22.798 -21.264 -34.869 1.00 84.62 812 GLU A CA 1
ATOM 6285 C C . GLU A 1 812 ? -21.814 -20.340 -34.132 1.00 84.62 812 GLU A C 1
ATOM 6287 O O . GLU A 1 812 ? -20.620 -20.301 -34.439 1.00 84.62 812 GLU A O 1
ATOM 6292 N N . ALA A 1 813 ? -22.325 -19.539 -33.194 1.00 83.75 813 ALA A N 1
ATOM 6293 C CA . ALA A 1 813 ? -21.586 -18.457 -32.555 1.00 83.75 813 ALA A CA 1
ATOM 6294 C C . ALA A 1 813 ? -22.031 -18.144 -31.118 1.00 83.75 813 ALA A C 1
ATOM 6296 O O . ALA A 1 813 ? -23.107 -18.539 -30.678 1.00 83.75 813 ALA A O 1
ATOM 6297 N N . ASP A 1 814 ? -21.193 -17.417 -30.382 1.00 80.31 814 ASP A N 1
ATOM 6298 C CA . ASP A 1 814 ? -21.548 -16.787 -29.112 1.00 80.31 814 ASP A CA 1
ATOM 6299 C C . ASP A 1 814 ? -22.283 -15.466 -29.406 1.00 80.31 814 ASP A C 1
ATOM 6301 O O . ASP A 1 814 ? -21.698 -14.493 -29.894 1.00 80.31 814 ASP A O 1
ATOM 6305 N N . ALA A 1 815 ? -23.591 -15.438 -29.133 1.00 78.06 815 ALA A N 1
ATOM 6306 C CA . ALA A 1 815 ? -24.443 -14.281 -29.409 1.00 78.06 815 ALA A CA 1
ATOM 6307 C C . ALA A 1 815 ? -24.013 -13.020 -28.639 1.00 78.06 815 ALA A C 1
ATOM 6309 O O . ALA A 1 815 ? -24.130 -11.914 -29.167 1.00 78.06 815 ALA A O 1
ATOM 6310 N N . GLY A 1 816 ? -23.486 -13.172 -27.419 1.00 68.50 816 GLY A N 1
ATOM 6311 C CA . GLY A 1 816 ? -23.033 -12.051 -26.599 1.00 68.50 816 GLY A CA 1
ATOM 6312 C C . GLY A 1 816 ? -21.767 -11.417 -27.166 1.00 68.50 816 GLY A C 1
ATOM 6313 O O . GLY A 1 816 ? -21.696 -10.194 -27.304 1.00 68.50 816 GLY A O 1
ATOM 6314 N N . GLN A 1 817 ? -20.796 -12.243 -27.569 1.00 75.56 817 GLN A N 1
ATOM 6315 C CA . GLN A 1 817 ? -19.585 -11.746 -28.222 1.00 75.56 817 GLN A CA 1
ATOM 6316 C C . GLN A 1 817 ? -19.911 -11.096 -29.577 1.00 75.56 817 GLN A C 1
ATOM 6318 O O . GLN A 1 817 ? -19.459 -9.983 -29.848 1.00 75.56 817 GLN A O 1
ATOM 6323 N N . LEU A 1 818 ? -20.734 -11.725 -30.424 1.00 85.88 818 LEU A N 1
ATOM 6324 C CA . LEU A 1 818 ? -21.106 -11.125 -31.712 1.00 85.88 818 LEU A CA 1
ATOM 6325 C C . LEU A 1 818 ? -21.884 -9.812 -31.553 1.00 85.88 818 LEU A C 1
ATOM 6327 O O . LEU A 1 818 ? -21.565 -8.840 -32.237 1.00 85.88 818 LEU A O 1
ATOM 6331 N N . GLY A 1 819 ? -22.839 -9.744 -30.621 1.00 82.50 819 GLY A N 1
ATOM 6332 C CA . GLY A 1 819 ? -23.560 -8.504 -30.319 1.00 82.50 819 GLY A CA 1
ATOM 6333 C C . GLY A 1 819 ? -22.616 -7.381 -29.882 1.00 82.50 819 GLY A C 1
ATOM 6334 O O . GLY A 1 819 ? -22.740 -6.241 -30.327 1.00 82.50 819 GLY A O 1
ATOM 6335 N N . GLN A 1 820 ? -21.592 -7.709 -29.094 1.00 75.62 820 GLN A N 1
ATOM 6336 C CA . GLN A 1 820 ? -20.550 -6.761 -28.708 1.00 75.62 820 GLN A CA 1
ATOM 6337 C C . GLN A 1 820 ? -19.721 -6.270 -29.907 1.00 75.62 820 GLN A C 1
ATOM 6339 O O . GLN A 1 820 ? -19.439 -5.074 -30.012 1.00 75.62 820 GLN A O 1
ATOM 6344 N N . ALA A 1 821 ? -19.332 -7.166 -30.820 1.00 85.50 821 ALA A N 1
ATOM 6345 C CA . ALA A 1 821 ? -18.606 -6.783 -32.029 1.00 85.50 821 ALA A CA 1
ATOM 6346 C C . ALA A 1 821 ? -19.433 -5.812 -32.887 1.00 85.50 821 ALA A C 1
ATOM 6348 O O . ALA A 1 821 ? -18.913 -4.783 -33.320 1.00 85.50 821 ALA A O 1
ATOM 6349 N N . PHE A 1 822 ? -20.728 -6.089 -33.066 1.00 91.44 822 PHE A N 1
ATOM 6350 C CA . PHE A 1 822 ? -21.637 -5.215 -33.812 1.00 91.44 822 PHE A CA 1
ATOM 6351 C C . PHE A 1 822 ? -21.830 -3.865 -33.121 1.00 91.44 822 PHE A C 1
ATOM 6353 O O . PHE A 1 822 ? -21.701 -2.830 -33.773 1.00 91.44 822 PHE A O 1
ATOM 6360 N N . SER A 1 823 ? -22.039 -3.849 -31.801 1.00 84.25 823 SER A N 1
ATOM 6361 C CA . SER A 1 823 ? -22.150 -2.609 -31.026 1.00 84.25 823 SER A CA 1
ATOM 6362 C C . SER A 1 823 ? -20.898 -1.734 -31.148 1.00 84.25 823 SER A C 1
ATOM 6364 O O . SER A 1 823 ? -21.021 -0.516 -31.244 1.00 84.25 823 SER A O 1
ATOM 6366 N N . ASN A 1 824 ? -19.697 -2.320 -31.180 1.00 83.50 824 ASN A N 1
ATOM 6367 C CA . ASN A 1 824 ? -18.459 -1.558 -31.356 1.00 83.50 824 ASN A CA 1
ATOM 6368 C C . ASN A 1 824 ? -18.353 -0.932 -32.755 1.00 83.50 824 ASN A C 1
ATOM 6370 O O . ASN A 1 824 ? -17.876 0.195 -32.882 1.00 83.50 824 ASN A O 1
ATOM 6374 N N . LEU A 1 825 ? -18.789 -1.638 -33.803 1.00 90.50 825 LEU A N 1
ATOM 6375 C CA . LEU A 1 825 ? -18.823 -1.091 -35.164 1.00 90.50 825 LEU A CA 1
ATOM 6376 C C . LEU A 1 825 ? -19.842 0.051 -35.274 1.00 90.50 825 LEU A C 1
ATOM 6378 O O . LEU A 1 825 ? -19.507 1.120 -35.779 1.00 90.50 825 LEU A O 1
ATOM 6382 N N . LEU A 1 826 ? -21.044 -0.144 -34.727 1.00 89.44 826 LEU A N 1
ATOM 6383 C CA . LEU A 1 826 ? -22.119 0.853 -34.718 1.00 89.44 826 LEU A CA 1
ATOM 6384 C C . LEU A 1 826 ? -21.752 2.103 -33.912 1.00 89.44 826 LEU A C 1
ATOM 6386 O O . LEU A 1 826 ? -21.977 3.216 -34.373 1.00 89.44 826 LEU A O 1
ATOM 6390 N N . MET A 1 827 ? -21.132 1.941 -32.743 1.00 83.06 827 MET A N 1
ATOM 6391 C CA . MET A 1 827 ? -20.698 3.070 -31.919 1.00 83.06 827 MET A CA 1
ATOM 6392 C C . MET A 1 827 ? -19.584 3.877 -32.601 1.00 83.06 827 MET A C 1
ATOM 6394 O O . MET A 1 827 ? -19.567 5.101 -32.512 1.00 83.06 827 MET A O 1
ATOM 6398 N N . ASN A 1 828 ? -18.662 3.222 -33.314 1.00 86.81 828 ASN A N 1
ATOM 6399 C CA . ASN A 1 828 ? -17.642 3.936 -34.087 1.00 86.81 828 ASN A CA 1
ATOM 6400 C C . ASN A 1 828 ? -18.249 4.729 -35.251 1.00 86.81 828 ASN A C 1
ATOM 6402 O O . ASN A 1 828 ? -17.815 5.856 -35.497 1.00 86.81 828 ASN A O 1
ATOM 6406 N N . ALA A 1 829 ? -19.245 4.152 -35.928 1.00 89.38 829 ALA A N 1
ATOM 6407 C CA . ALA A 1 829 ? -20.002 4.816 -36.982 1.00 89.38 829 ALA A CA 1
ATOM 6408 C C . ALA A 1 829 ? -20.731 6.058 -36.442 1.00 89.38 829 ALA A C 1
ATOM 6410 O O . ALA A 1 829 ? -20.554 7.155 -36.966 1.00 89.38 829 ALA A O 1
ATOM 6411 N N . ASP A 1 830 ? -21.461 5.906 -35.336 1.00 85.56 830 ASP A N 1
ATOM 6412 C CA . ASP A 1 830 ? -22.179 6.988 -34.660 1.00 85.56 830 ASP A CA 1
ATOM 6413 C C . ASP A 1 830 ? -21.252 8.135 -34.240 1.00 85.56 830 ASP A C 1
ATOM 6415 O O . ASP A 1 830 ? -21.427 9.290 -34.622 1.00 85.56 830 ASP A O 1
ATOM 6419 N N . GLN A 1 831 ? -20.166 7.812 -33.538 1.00 82.00 831 GLN A N 1
ATOM 6420 C CA . GLN A 1 831 ? -19.214 8.823 -33.097 1.00 82.00 831 GLN A CA 1
ATOM 6421 C C . GLN A 1 831 ? -18.491 9.504 -34.270 1.00 82.00 831 GLN A C 1
ATOM 6423 O O . GLN A 1 831 ? -17.864 10.545 -34.072 1.00 82.00 831 GLN A O 1
ATOM 6428 N N . ALA A 1 832 ? -18.429 8.895 -35.460 1.00 86.06 832 ALA A N 1
ATOM 6429 C CA . ALA A 1 832 ? -17.860 9.527 -36.652 1.00 86.06 832 ALA A CA 1
ATOM 6430 C C . ALA A 1 832 ? -18.772 10.596 -37.264 1.00 86.06 832 ALA A C 1
ATOM 6432 O O . ALA A 1 832 ? -18.303 11.349 -38.120 1.00 86.06 832 ALA A O 1
ATOM 6433 N N . MET A 1 833 ? -20.013 10.691 -36.780 1.00 88.19 833 MET A N 1
ATOM 6434 C CA . MET A 1 833 ? -21.058 11.605 -37.233 1.00 88.19 833 MET A CA 1
ATOM 6435 C C . MET A 1 833 ? -21.668 12.386 -36.047 1.00 88.19 833 MET A C 1
ATOM 6437 O O . MET A 1 833 ? -22.853 12.254 -35.758 1.00 88.19 833 MET A O 1
ATOM 6441 N N . PRO A 1 834 ? -20.885 13.224 -35.337 1.00 78.81 834 PRO A N 1
ATOM 6442 C CA . PRO A 1 834 ? -21.343 13.908 -34.121 1.00 78.81 834 PRO A CA 1
ATOM 6443 C C . PRO A 1 834 ? -22.507 14.895 -34.334 1.00 78.81 834 PRO A C 1
ATOM 6445 O O . PRO A 1 834 ? -23.236 15.174 -33.385 1.00 78.81 834 PRO A O 1
ATOM 6448 N N . GLU A 1 835 ? -22.700 15.412 -35.552 1.00 80.62 835 GLU A N 1
ATOM 6449 C CA . GLU A 1 835 ? -23.845 16.271 -35.911 1.00 80.62 835 GLU A CA 1
ATOM 6450 C C . GLU A 1 835 ? -25.054 15.481 -36.459 1.00 80.62 835 GLU A C 1
ATOM 6452 O O . GLU A 1 835 ? -26.046 16.075 -36.874 1.00 80.62 835 GLU A O 1
ATOM 6457 N N . GLY A 1 836 ? -24.997 14.144 -36.426 1.00 77.62 836 GLY A N 1
ATOM 6458 C CA . GLY A 1 836 ? -25.983 13.249 -37.034 1.00 77.62 836 GLY A CA 1
ATOM 6459 C C . GLY A 1 836 ? -25.610 12.825 -38.460 1.00 77.62 836 GLY A C 1
ATOM 6460 O O . GLY A 1 836 ? -24.702 13.373 -39.085 1.00 77.62 836 GLY A O 1
ATOM 6461 N N . GLY A 1 837 ? -26.290 11.800 -38.973 1.00 85.12 837 GLY A N 1
ATOM 6462 C CA . GLY A 1 837 ? -26.010 11.183 -40.276 1.00 85.12 837 GLY A CA 1
ATOM 6463 C C . GLY A 1 837 ? -26.753 9.859 -40.455 1.00 85.12 837 GLY A C 1
ATOM 6464 O O . GLY A 1 837 ? -27.603 9.519 -39.631 1.00 85.12 837 GLY A O 1
ATOM 6465 N N . VAL A 1 838 ? -26.453 9.108 -41.521 1.00 90.00 838 VAL A N 1
ATOM 6466 C CA . VAL A 1 838 ? -27.068 7.792 -41.776 1.00 90.00 838 VAL A CA 1
ATOM 6467 C C . VAL A 1 838 ? -26.034 6.670 -41.667 1.00 90.00 838 VAL A C 1
ATOM 6469 O O . VAL A 1 838 ? -25.036 6.672 -42.387 1.00 90.00 838 VAL A O 1
ATOM 6472 N N . VAL A 1 839 ? -26.305 5.674 -40.816 1.00 92.56 839 VAL A N 1
ATOM 6473 C CA . VAL A 1 839 ? -25.578 4.392 -40.774 1.00 92.56 839 VAL A CA 1
ATOM 6474 C C . VAL A 1 839 ? -26.372 3.339 -41.530 1.00 92.56 839 VAL A C 1
ATOM 6476 O O . VAL A 1 839 ? -27.485 2.995 -41.131 1.00 92.56 839 VAL A O 1
ATOM 6479 N N . LYS A 1 840 ? -25.792 2.784 -42.593 1.00 94.38 840 LYS A N 1
ATOM 6480 C CA . LYS A 1 840 ? -26.378 1.663 -43.333 1.00 94.38 840 LYS A CA 1
ATOM 6481 C C . LYS A 1 840 ? -25.846 0.340 -42.804 1.00 94.38 840 LYS A C 1
ATOM 6483 O O . LYS A 1 840 ? -24.635 0.145 -42.734 1.00 94.38 840 LYS A O 1
ATOM 6488 N N . VAL A 1 841 ? -26.739 -0.584 -42.474 1.00 94.81 841 VAL A N 1
ATOM 6489 C CA . VAL A 1 841 ? -26.395 -1.943 -42.050 1.00 94.81 841 VAL A CA 1
ATOM 6490 C C . VAL A 1 841 ? -27.096 -2.925 -42.976 1.00 94.81 841 VAL A C 1
ATOM 6492 O O . VAL A 1 841 ? -28.322 -2.935 -43.048 1.00 94.81 841 VAL A O 1
ATOM 6495 N N . ALA A 1 842 ? -26.338 -3.756 -43.687 1.00 93.56 842 ALA A N 1
ATOM 6496 C CA . ALA A 1 842 ? -26.898 -4.746 -44.605 1.00 93.56 842 ALA A CA 1
ATOM 6497 C C . ALA A 1 842 ? -26.363 -6.157 -44.342 1.00 93.56 842 ALA A C 1
ATOM 6499 O O . ALA A 1 842 ? -25.230 -6.317 -43.891 1.00 93.56 842 ALA A O 1
ATOM 6500 N N . ALA A 1 843 ? -27.180 -7.171 -44.616 1.00 92.88 843 ALA A N 1
ATOM 6501 C CA . ALA A 1 843 ? -26.825 -8.581 -44.494 1.00 92.88 843 ALA A CA 1
ATOM 6502 C C . ALA A 1 843 ? -27.173 -9.342 -45.781 1.00 92.88 843 ALA A C 1
ATOM 6504 O O . ALA A 1 843 ? -28.216 -9.091 -46.374 1.00 92.88 843 ALA A O 1
ATOM 6505 N N . GLU A 1 844 ? -26.344 -10.296 -46.202 1.00 92.06 844 GLU A N 1
ATOM 6506 C CA . GLU A 1 844 ? -26.613 -11.161 -47.356 1.00 92.06 844 GLU A CA 1
ATOM 6507 C C . GLU A 1 844 ? -25.994 -12.557 -47.191 1.00 92.06 844 GLU A C 1
ATOM 6509 O O . GLU A 1 844 ? -24.975 -12.734 -46.522 1.00 92.06 844 GLU A O 1
ATOM 6514 N N . ASN A 1 845 ? -26.608 -13.566 -47.811 1.00 90.25 845 ASN A N 1
ATOM 6515 C CA . ASN A 1 845 ? -26.061 -14.921 -47.867 1.00 90.25 845 ASN A CA 1
ATOM 6516 C C . ASN A 1 845 ? -25.071 -15.034 -49.031 1.00 90.25 845 ASN A C 1
ATOM 6518 O O . ASN A 1 845 ? -25.360 -14.598 -50.144 1.00 90.25 845 ASN A O 1
ATOM 6522 N N . LEU A 1 846 ? -23.927 -15.669 -48.796 1.00 87.94 846 LEU A N 1
ATOM 6523 C CA . LEU A 1 846 ? -22.852 -15.797 -49.773 1.00 87.94 846 LEU A CA 1
ATOM 6524 C C . LEU A 1 846 ? -22.323 -17.234 -49.815 1.00 87.94 846 LEU A C 1
ATOM 6526 O O . LEU A 1 846 ? -21.855 -17.758 -48.808 1.00 87.94 846 LEU A O 1
ATOM 6530 N N . ILE A 1 847 ? -22.340 -17.873 -50.987 1.00 84.81 847 ILE A N 1
ATOM 6531 C CA . ILE A 1 847 ? -21.656 -19.160 -51.198 1.00 84.81 847 ILE A CA 1
ATOM 6532 C C . ILE A 1 847 ? -20.274 -18.882 -51.767 1.00 84.81 847 ILE A C 1
ATOM 6534 O O . ILE A 1 847 ? -20.136 -18.365 -52.875 1.00 84.81 847 ILE A O 1
ATOM 6538 N N . VAL A 1 848 ? -19.247 -19.260 -51.017 1.00 79.75 848 VAL A N 1
ATOM 6539 C CA . VAL A 1 848 ? -17.853 -19.128 -51.426 1.00 79.75 848 VAL A CA 1
ATOM 6540 C C . VAL A 1 848 ? -17.381 -20.463 -51.995 1.00 79.75 848 VAL A C 1
ATOM 6542 O O . VAL A 1 848 ? -17.510 -21.505 -51.358 1.00 79.75 848 VAL A O 1
ATOM 6545 N N . GLN A 1 849 ? -16.824 -20.458 -53.205 1.00 71.81 849 GLN A N 1
ATOM 6546 C CA . GLN A 1 849 ? -16.219 -21.648 -53.816 1.00 71.81 849 GLN A CA 1
ATOM 6547 C C . GLN A 1 849 ? -14.750 -21.793 -53.379 1.00 71.81 849 GLN A C 1
ATOM 6549 O O . GLN A 1 849 ? -14.079 -20.796 -53.131 1.00 71.81 849 GLN A O 1
ATOM 6554 N N . ALA A 1 850 ? -14.215 -23.021 -53.345 1.00 50.62 850 ALA A N 1
ATOM 6555 C CA . ALA A 1 850 ? -12.889 -23.365 -52.796 1.00 50.62 850 ALA A CA 1
ATOM 6556 C C . ALA A 1 850 ? -11.658 -22.697 -53.471 1.00 50.62 850 ALA A C 1
ATOM 6558 O O . ALA A 1 850 ? -10.524 -22.968 -53.084 1.00 50.62 850 ALA A O 1
ATOM 6559 N N . LYS A 1 851 ? -11.863 -21.828 -54.471 1.00 50.97 851 LYS A N 1
ATOM 6560 C CA . LYS A 1 851 ? -10.835 -21.031 -55.168 1.00 50.97 851 LYS A CA 1
ATOM 6561 C C . LYS A 1 851 ? -11.287 -19.583 -55.432 1.00 50.97 851 LYS A C 1
ATOM 6563 O O . LYS A 1 851 ? -10.981 -19.017 -56.479 1.00 50.97 851 LYS A O 1
ATOM 6568 N N . SER A 1 852 ? -12.074 -18.989 -54.535 1.00 50.19 852 SER A N 1
ATOM 6569 C CA . SER A 1 852 ? -12.493 -17.588 -54.686 1.00 50.19 852 SER A CA 1
ATOM 6570 C C . SER A 1 852 ? -11.345 -16.607 -54.380 1.00 50.19 852 SER A C 1
ATOM 6572 O O . SER A 1 852 ? -10.427 -16.940 -53.634 1.00 50.19 852 SER A O 1
ATOM 6574 N N . ALA A 1 853 ? -11.405 -15.386 -54.928 1.00 51.16 853 ALA A N 1
ATOM 6575 C CA . ALA A 1 853 ? -10.437 -14.314 -54.645 1.00 51.16 853 ALA A CA 1
ATOM 6576 C C . ALA A 1 853 ? -10.506 -13.791 -53.195 1.00 51.16 853 ALA A C 1
ATOM 6578 O O . ALA A 1 853 ? -9.558 -13.172 -52.711 1.00 51.16 853 ALA A O 1
ATOM 6579 N N . LEU A 1 854 ? -11.612 -14.048 -52.488 1.00 53.97 854 LEU A N 1
ATOM 6580 C CA . LEU A 1 854 ? -11.677 -13.882 -51.041 1.00 53.97 854 LEU A CA 1
ATOM 6581 C C . LEU A 1 854 ? -10.952 -15.073 -50.413 1.00 53.97 854 LEU A C 1
ATOM 6583 O O . LEU A 1 854 ? -11.308 -16.214 -50.695 1.00 53.97 854 LEU A O 1
ATOM 6587 N N . ALA A 1 855 ? -9.954 -14.819 -49.565 1.00 58.00 855 ALA A N 1
ATOM 6588 C CA . ALA A 1 855 ? -9.186 -15.829 -48.827 1.00 58.00 855 ALA A CA 1
ATOM 6589 C C . ALA A 1 855 ? -10.026 -16.551 -47.740 1.00 58.00 855 ALA A C 1
ATOM 6591 O O . ALA A 1 855 ? -9.623 -16.654 -46.584 1.00 58.00 855 ALA A O 1
ATOM 6592 N N . LEU A 1 856 ? -11.224 -17.003 -48.109 1.00 65.88 856 LEU A N 1
ATOM 6593 C CA . LEU A 1 856 ? -12.193 -17.741 -47.315 1.00 65.88 856 LEU A CA 1
ATOM 6594 C C . LEU A 1 856 ? -12.212 -19.204 -47.795 1.00 65.88 856 LEU A C 1
ATOM 6596 O O . LEU A 1 856 ? -12.175 -19.445 -49.006 1.00 65.88 856 LEU A O 1
ATOM 6600 N N . PRO A 1 857 ? -12.286 -20.186 -46.882 1.00 67.88 857 PRO A N 1
ATOM 6601 C CA . PRO A 1 857 ? -12.580 -21.571 -47.237 1.00 67.88 857 PRO A CA 1
ATOM 6602 C C . PRO A 1 857 ? -13.867 -21.685 -48.067 1.00 67.88 857 PRO A C 1
ATOM 6604 O O . PRO A 1 857 ? -14.776 -20.869 -47.940 1.00 67.88 857 PRO A O 1
ATOM 6607 N N . GLY A 1 858 ? -13.961 -22.707 -48.921 1.00 70.56 858 GLY A N 1
ATOM 6608 C CA . GLY A 1 858 ? -15.202 -22.970 -49.651 1.00 70.56 858 GLY A CA 1
ATOM 6609 C C . GLY A 1 858 ? -16.325 -23.358 -48.685 1.00 70.56 858 GLY A C 1
ATOM 6610 O O . GLY A 1 858 ? -16.132 -24.246 -47.858 1.00 70.56 858 GLY A O 1
ATOM 6611 N N . GLY A 1 859 ? -17.482 -22.705 -48.776 1.00 82.69 859 GLY A N 1
ATOM 6612 C CA . GLY A 1 859 ? -18.595 -22.926 -47.857 1.00 82.69 859 GLY A CA 1
ATOM 6613 C C . GLY A 1 859 ? -19.695 -21.872 -47.958 1.00 82.69 859 GLY A C 1
ATOM 6614 O O . GLY A 1 859 ? -19.618 -20.932 -48.749 1.00 82.69 859 GLY A O 1
ATOM 6615 N N . LYS A 1 860 ? -20.742 -22.040 -47.150 1.00 86.88 860 LYS A N 1
ATOM 6616 C CA . LYS A 1 860 ? -21.816 -21.055 -46.985 1.00 86.88 860 LYS A CA 1
ATOM 6617 C C . LYS A 1 860 ? -21.397 -20.030 -45.931 1.00 86.88 860 LYS A C 1
ATOM 6619 O O . LYS A 1 860 ? -20.937 -20.408 -44.858 1.00 86.88 860 LYS A O 1
ATOM 6624 N N . TYR A 1 861 ? -21.572 -18.749 -46.227 1.00 90.44 861 TYR A N 1
ATOM 6625 C CA . TYR A 1 861 ? -21.244 -17.636 -45.343 1.00 90.44 861 TYR A CA 1
ATOM 6626 C C . TYR A 1 861 ? -22.398 -16.641 -45.276 1.00 90.44 861 TYR A C 1
ATOM 6628 O O . TYR A 1 861 ? -23.157 -16.481 -46.229 1.00 90.44 861 TYR A O 1
ATOM 6636 N N . VAL A 1 862 ? -22.487 -15.929 -44.161 1.00 91.56 862 VAL A N 1
ATOM 6637 C CA . VAL A 1 862 ? -23.291 -14.717 -44.027 1.00 91.56 862 VAL A CA 1
ATOM 6638 C C . VAL A 1 862 ? -22.354 -13.517 -44.095 1.00 91.56 862 VAL A C 1
ATOM 6640 O O . VAL A 1 862 ? -21.401 -13.434 -43.316 1.00 91.56 862 VAL A O 1
ATOM 6643 N N . LYS A 1 863 ? -22.611 -12.601 -45.032 1.00 93.25 863 LYS A N 1
ATOM 6644 C CA . LYS A 1 863 ? -21.896 -11.333 -45.184 1.00 93.25 863 LYS A CA 1
ATOM 6645 C C . LYS A 1 863 ? -22.712 -10.208 -44.559 1.00 93.25 863 LYS A C 1
ATOM 6647 O O . LYS A 1 863 ? -23.886 -10.046 -44.867 1.00 93.25 863 LYS A O 1
ATOM 6652 N N . LEU A 1 864 ? -22.075 -9.419 -43.705 1.00 94.31 864 LEU A N 1
ATOM 6653 C CA . LEU A 1 864 ? -22.649 -8.258 -43.031 1.00 94.31 864 LEU A CA 1
ATOM 6654 C C . LEU A 1 864 ? -21.834 -7.015 -43.390 1.00 94.31 864 LEU A C 1
ATOM 6656 O O . LEU A 1 864 ? -20.608 -7.073 -43.396 1.00 94.31 864 LEU A O 1
ATOM 6660 N N . THR A 1 865 ? -22.486 -5.889 -43.649 1.00 94.81 865 THR A N 1
ATOM 6661 C CA . THR A 1 865 ? -21.840 -4.609 -43.971 1.00 94.81 865 THR A CA 1
ATOM 6662 C C . THR A 1 865 ? -22.371 -3.495 -43.086 1.00 94.81 865 THR A C 1
ATOM 6664 O O . THR A 1 865 ? -23.582 -3.352 -42.957 1.00 94.81 865 THR A O 1
ATOM 6667 N N . PHE A 1 866 ? -21.464 -2.701 -42.518 1.00 95.25 866 PHE A N 1
ATOM 6668 C CA . PHE A 1 866 ? -21.746 -1.536 -41.679 1.00 95.25 866 PHE A CA 1
ATOM 6669 C C . PHE A 1 866 ? -21.087 -0.313 -42.321 1.00 95.25 866 PHE A C 1
ATOM 6671 O O . PHE A 1 866 ? -19.858 -0.252 -42.363 1.00 95.25 866 PHE A O 1
ATOM 6678 N N . THR A 1 867 ? -21.879 0.630 -42.828 1.00 94.12 867 THR A N 1
ATOM 6679 C CA . THR A 1 867 ? -21.406 1.809 -43.567 1.00 94.12 867 THR A CA 1
ATOM 6680 C C . THR A 1 867 ? -21.840 3.098 -42.880 1.00 94.12 867 THR A C 1
ATOM 6682 O O . THR A 1 867 ? -23.032 3.311 -42.670 1.00 94.12 867 THR A O 1
ATOM 6685 N N . ASP A 1 868 ? -20.886 3.976 -42.582 1.00 93.81 868 ASP A N 1
ATOM 6686 C CA . ASP A 1 868 ? -21.122 5.333 -42.083 1.00 93.81 868 ASP A CA 1
ATOM 6687 C C . ASP A 1 868 ? -20.839 6.403 -43.145 1.00 93.81 868 ASP A C 1
ATOM 6689 O O . ASP A 1 868 ? -20.151 6.147 -44.133 1.00 93.81 868 ASP A O 1
ATOM 6693 N N . GLN A 1 869 ? -21.368 7.607 -42.914 1.00 91.75 869 GLN A N 1
ATOM 6694 C CA . GLN A 1 869 ? -21.129 8.820 -43.711 1.00 91.75 869 GLN A CA 1
ATOM 6695 C C . GLN A 1 869 ? -20.273 9.838 -42.939 1.00 91.75 869 GLN A C 1
ATOM 6697 O O . GLN A 1 869 ? -20.411 11.049 -43.106 1.00 91.75 869 GLN A O 1
ATOM 6702 N N . GLY A 1 870 ? -19.442 9.351 -42.016 1.00 86.06 870 GLY A N 1
ATOM 6703 C CA . GLY A 1 870 ? -18.645 10.193 -41.141 1.00 86.06 870 GLY A CA 1
ATOM 6704 C C . GLY A 1 870 ? -17.377 10.722 -41.800 1.00 86.06 870 GLY A C 1
ATOM 6705 O O . GLY A 1 870 ? -17.151 10.631 -43.004 1.00 86.06 870 GLY A O 1
ATOM 6706 N N . ILE A 1 871 ? -16.476 11.234 -40.965 1.00 87.12 871 ILE A N 1
ATOM 6707 C CA . ILE A 1 871 ? -15.208 11.849 -41.398 1.00 87.12 871 ILE A CA 1
ATOM 6708 C C . ILE A 1 871 ? -14.257 10.915 -42.177 1.00 87.12 871 ILE A C 1
ATOM 6710 O O . ILE A 1 871 ? -13.281 11.389 -42.765 1.00 87.12 871 ILE A O 1
ATOM 6714 N N . GLY A 1 872 ? -14.514 9.604 -42.183 1.00 85.75 872 GLY A N 1
ATOM 6715 C CA . GLY A 1 872 ? -13.666 8.595 -42.815 1.00 85.75 872 GLY A CA 1
ATOM 6716 C C . GLY A 1 872 ? -12.307 8.395 -42.130 1.00 85.75 872 GLY A C 1
ATOM 6717 O O . GLY A 1 872 ? -11.879 9.152 -41.255 1.00 85.75 872 GLY A O 1
ATOM 6718 N N . ILE A 1 873 ? -11.602 7.339 -42.528 1.00 87.69 873 ILE A N 1
ATOM 6719 C CA . ILE A 1 873 ? -10.308 6.926 -41.983 1.00 87.69 873 ILE A CA 1
ATOM 6720 C C . ILE A 1 873 ? -9.239 7.147 -43.049 1.00 87.69 873 ILE A C 1
ATOM 6722 O O . ILE A 1 873 ? -9.350 6.709 -44.190 1.00 87.69 873 ILE A O 1
ATOM 6726 N N . SER A 1 874 ? -8.153 7.819 -42.669 1.00 85.50 874 SER A N 1
ATOM 6727 C CA . SER A 1 874 ? -7.038 8.051 -43.585 1.00 85.50 874 SER A CA 1
ATOM 6728 C C . SER A 1 874 ? -6.357 6.730 -43.989 1.00 85.50 874 SER A C 1
ATOM 6730 O O . SER A 1 874 ? -6.058 5.928 -43.099 1.00 85.50 874 SER A O 1
ATOM 6732 N N . PRO A 1 875 ? -6.002 6.518 -45.275 1.00 76.44 875 PRO A N 1
ATOM 6733 C CA . PRO A 1 875 ? -5.364 5.283 -45.749 1.00 76.44 875 PRO A CA 1
ATOM 6734 C C . PRO A 1 875 ? -4.094 4.891 -44.982 1.00 76.44 875 PRO A C 1
ATOM 6736 O O . PRO A 1 875 ? -3.817 3.710 -44.791 1.00 76.44 875 PRO A O 1
ATOM 6739 N N . LYS A 1 876 ? -3.352 5.877 -44.453 1.00 75.06 876 LYS A N 1
ATOM 6740 C CA . LYS A 1 876 ? -2.165 5.649 -43.605 1.00 75.06 876 LYS A CA 1
ATOM 6741 C C . LYS A 1 876 ? -2.464 4.914 -42.291 1.00 75.06 876 LYS A C 1
ATOM 6743 O O . LYS A 1 876 ? -1.538 4.406 -41.661 1.00 75.06 876 LYS A O 1
ATOM 6748 N N . TYR A 1 877 ? -3.724 4.890 -41.857 1.00 79.38 877 TYR A N 1
ATOM 6749 C CA . TYR A 1 877 ? -4.154 4.282 -40.602 1.00 79.38 877 TYR A CA 1
ATOM 6750 C C . TYR A 1 877 ? -4.953 2.986 -40.792 1.00 79.38 877 TYR A C 1
ATOM 6752 O O . TYR A 1 877 ? -5.090 2.262 -39.815 1.00 79.38 877 TYR A O 1
ATOM 6760 N N . LEU A 1 878 ? -5.398 2.628 -42.008 1.00 78.75 878 LEU A N 1
ATOM 6761 C CA . LEU A 1 878 ? -6.212 1.422 -42.264 1.00 78.75 878 LEU A CA 1
ATOM 6762 C C . LEU A 1 878 ? -5.554 0.124 -41.777 1.00 78.75 878 LEU A C 1
ATOM 6764 O O . LEU A 1 878 ? -6.218 -0.726 -41.196 1.00 78.75 878 LEU A O 1
ATOM 6768 N N . ASN A 1 879 ? -4.232 0.012 -41.915 1.00 72.94 879 ASN A N 1
ATOM 6769 C CA . ASN A 1 879 ? -3.480 -1.157 -41.445 1.00 72.94 879 ASN A CA 1
ATOM 6770 C C . ASN A 1 879 ? -3.245 -1.170 -39.923 1.00 72.94 879 ASN A C 1
ATOM 6772 O O . ASN A 1 879 ? -2.643 -2.111 -39.423 1.00 72.94 879 ASN A O 1
ATOM 6776 N N . LYS A 1 880 ? -3.666 -0.117 -39.210 1.00 73.88 880 LYS A N 1
ATOM 6777 C CA . LYS A 1 880 ? -3.452 0.077 -37.768 1.00 73.88 880 LYS A CA 1
ATOM 6778 C C . LYS A 1 880 ? -4.745 0.191 -36.967 1.00 73.88 880 LYS A C 1
ATOM 6780 O O . LYS A 1 880 ? -4.696 0.182 -35.748 1.00 73.88 880 LYS A O 1
ATOM 6785 N N . ILE A 1 881 ? -5.911 0.309 -37.605 1.00 79.50 881 ILE A N 1
ATOM 6786 C CA . ILE A 1 881 ? -7.170 0.550 -36.875 1.00 79.50 881 ILE A CA 1
ATOM 6787 C C . ILE A 1 881 ? -7.616 -0.625 -36.006 1.00 79.50 881 ILE A C 1
ATOM 6789 O O . ILE A 1 881 ? -8.412 -0.446 -35.090 1.00 79.50 881 ILE A O 1
ATOM 6793 N N . PHE A 1 882 ? -7.113 -1.820 -36.303 1.00 77.75 882 PHE A N 1
ATOM 6794 C CA . PHE A 1 882 ? -7.321 -2.999 -35.478 1.00 77.75 882 PHE A CA 1
ATOM 6795 C C . PHE A 1 882 ? -6.211 -3.174 -34.433 1.00 77.75 882 PHE A C 1
ATOM 6797 O O . PHE A 1 882 ? -6.319 -4.085 -33.617 1.00 77.75 882 PHE A O 1
ATOM 6804 N N . ASP A 1 883 ? -5.184 -2.310 -34.404 1.00 70.38 883 ASP A N 1
ATOM 6805 C CA . ASP A 1 883 ? -4.133 -2.353 -33.385 1.00 70.38 883 ASP A CA 1
ATOM 6806 C C . ASP A 1 883 ? -4.686 -1.880 -32.026 1.00 70.38 883 ASP A C 1
ATOM 6808 O O . ASP A 1 883 ? -5.427 -0.896 -31.968 1.00 70.38 883 ASP A O 1
ATOM 6812 N N . PRO A 1 884 ? -4.326 -2.538 -30.911 1.00 62.56 884 PRO A N 1
ATOM 6813 C CA . PRO A 1 884 ? -4.829 -2.173 -29.587 1.00 62.56 884 PRO A CA 1
ATOM 6814 C C . PRO A 1 884 ? -4.401 -0.760 -29.162 1.00 62.56 884 PRO A C 1
ATOM 6816 O O . PRO A 1 884 ? -3.253 -0.370 -29.375 1.00 62.56 884 PRO A O 1
ATOM 6819 N N . TYR A 1 885 ? -5.303 -0.020 -28.506 1.00 60.91 885 TYR A N 1
ATOM 6820 C CA . TYR A 1 885 ? -5.122 1.371 -28.042 1.00 60.91 885 TYR A CA 1
ATOM 6821 C C . TYR A 1 885 ? -4.908 2.403 -29.155 1.00 60.91 885 TYR A C 1
ATOM 6823 O O . TYR A 1 885 ? -4.668 3.581 -28.876 1.00 60.91 885 TYR A O 1
ATOM 6831 N N . PHE A 1 886 ? -5.028 2.000 -30.420 1.00 65.19 886 PHE A N 1
ATOM 6832 C CA . PHE A 1 886 ? -4.958 2.932 -31.526 1.00 65.19 886 PHE A CA 1
ATOM 6833 C C . PHE A 1 886 ? -6.259 3.742 -31.599 1.00 65.19 886 PHE A C 1
ATOM 6835 O O . PHE A 1 886 ? -7.336 3.228 -31.897 1.00 65.19 886 PHE A O 1
ATOM 6842 N N . SER A 1 887 ? -6.160 5.039 -31.319 1.00 69.88 887 SER A N 1
ATOM 6843 C CA . SER A 1 887 ? -7.258 5.993 -31.456 1.00 69.88 887 SER A CA 1
ATOM 6844 C C . SER A 1 887 ? -6.721 7.308 -31.997 1.00 69.88 887 SER A C 1
ATOM 6846 O O . SER A 1 887 ? -5.682 7.801 -31.565 1.00 69.88 887 SER A O 1
ATOM 6848 N N . THR A 1 888 ? -7.448 7.908 -32.933 1.00 64.31 888 THR A N 1
ATOM 6849 C CA . THR A 1 888 ? -7.161 9.253 -33.449 1.00 64.31 888 THR A CA 1
ATOM 6850 C C . THR A 1 888 ? -7.955 10.339 -32.714 1.00 64.31 888 THR A C 1
ATOM 6852 O O . THR A 1 888 ? -7.935 11.496 -33.127 1.00 64.31 888 THR A O 1
ATOM 6855 N N . ARG A 1 889 ? -8.662 9.992 -31.624 1.00 56.97 889 ARG A N 1
ATOM 6856 C CA . ARG A 1 889 ? -9.604 10.877 -30.917 1.00 56.97 889 ARG A CA 1
ATOM 6857 C C . ARG A 1 889 ? -9.264 11.045 -29.439 1.00 56.97 889 ARG A C 1
ATOM 6859 O O . ARG A 1 889 ? -8.925 10.083 -28.758 1.00 56.97 889 ARG A O 1
ATOM 6866 N N . HIS A 1 890 ? -9.489 12.255 -28.925 1.00 43.16 890 HIS A N 1
ATOM 6867 C CA . HIS A 1 890 ? -9.086 12.698 -27.582 1.00 43.16 890 HIS A CA 1
ATOM 6868 C C . HIS A 1 890 ? -9.880 12.070 -26.408 1.00 43.16 890 HIS A C 1
ATOM 6870 O O . HIS A 1 890 ? -9.474 12.221 -25.258 1.00 43.16 890 HIS A O 1
ATOM 6876 N N . LYS A 1 891 ? -11.000 11.376 -26.682 1.00 45.06 891 LYS A N 1
ATOM 6877 C CA . LYS A 1 891 ? -11.867 10.687 -25.694 1.00 45.06 891 LYS A CA 1
ATOM 6878 C C . LYS A 1 891 ? -12.135 9.197 -26.009 1.00 45.06 891 LYS A C 1
ATOM 6880 O O . LYS A 1 891 ? -12.989 8.591 -25.372 1.00 45.06 891 LYS A O 1
ATOM 6885 N N . GLY A 1 892 ? -11.451 8.598 -26.990 1.00 55.81 892 GLY A N 1
ATOM 6886 C CA . GLY A 1 892 ? -11.684 7.201 -27.397 1.00 55.81 892 GLY A CA 1
ATOM 6887 C C . GLY A 1 892 ? -10.697 6.224 -26.755 1.00 55.81 892 GLY A C 1
ATOM 6888 O O . GLY A 1 892 ? -9.495 6.463 -26.820 1.00 55.81 892 GLY A O 1
ATOM 6889 N N . SER A 1 893 ? -11.182 5.110 -26.193 1.00 56.69 893 SER A N 1
ATOM 6890 C CA . SER A 1 893 ? -10.345 4.086 -25.535 1.00 56.69 893 SER A CA 1
ATOM 6891 C C . SER A 1 893 ? -9.412 3.321 -26.486 1.00 56.69 893 SER A C 1
ATOM 6893 O O . SER A 1 893 ? -8.476 2.672 -26.029 1.00 56.69 893 SER A O 1
ATOM 6895 N N . GLY A 1 894 ? -9.665 3.369 -27.802 1.00 66.19 894 GLY A N 1
ATOM 6896 C CA . GLY A 1 894 ? -8.855 2.689 -28.821 1.00 66.19 894 GLY A CA 1
ATOM 6897 C C . GLY A 1 894 ? -8.940 1.157 -28.794 1.00 66.19 894 GLY A C 1
ATOM 6898 O O . GLY A 1 894 ? -8.108 0.499 -29.404 1.00 66.19 894 GLY A O 1
ATOM 6899 N N . LEU A 1 895 ? -9.913 0.578 -28.077 1.00 70.19 895 LEU A N 1
ATOM 6900 C CA . LEU A 1 895 ? -10.068 -0.879 -27.935 1.00 70.19 895 LEU A CA 1
ATOM 6901 C C . LEU A 1 895 ? -11.216 -1.468 -28.776 1.00 70.19 895 LEU A C 1
ATOM 6903 O O . LEU A 1 895 ? -11.205 -2.656 -29.079 1.00 70.19 895 LEU A O 1
ATOM 6907 N N . GLY A 1 896 ? -12.193 -0.658 -29.198 1.00 75.00 896 GLY A N 1
ATOM 6908 C CA . GLY A 1 896 ? -13.440 -1.153 -29.801 1.00 75.00 896 GLY A CA 1
ATOM 6909 C C . GLY A 1 896 ? -13.263 -1.975 -31.088 1.00 75.00 896 GLY A C 1
ATOM 6910 O O . GLY A 1 896 ? -13.810 -3.076 -31.196 1.00 75.00 896 GLY A O 1
ATOM 6911 N N . LEU A 1 897 ? -12.486 -1.473 -32.057 1.00 83.00 897 LEU A N 1
ATOM 6912 C CA . LEU A 1 897 ? -12.242 -2.168 -33.334 1.00 83.00 897 LEU A CA 1
ATOM 6913 C C . LEU A 1 897 ? -11.354 -3.399 -33.160 1.00 83.00 897 LEU A C 1
ATOM 6915 O O . LEU A 1 897 ? -11.609 -4.436 -33.768 1.00 83.00 897 LEU A O 1
ATOM 6919 N N . THR A 1 898 ? -10.352 -3.309 -32.291 1.00 77.25 898 THR A N 1
ATOM 6920 C CA . THR A 1 898 ? -9.484 -4.426 -31.915 1.00 77.25 898 THR A CA 1
ATOM 6921 C C . THR A 1 898 ? -10.296 -5.582 -31.324 1.00 77.25 898 THR A C 1
ATOM 6923 O O . THR A 1 898 ? -10.115 -6.737 -31.712 1.00 77.25 898 THR A O 1
ATOM 6926 N N . THR A 1 899 ? -11.252 -5.282 -30.438 1.00 7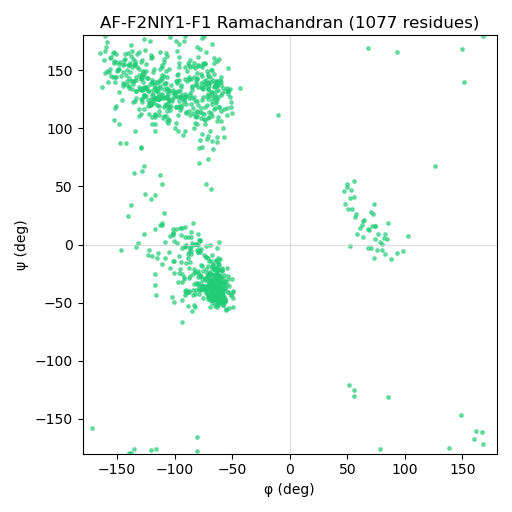2.38 899 THR A N 1
ATOM 6927 C CA . THR A 1 899 ? -12.156 -6.286 -29.866 1.00 72.38 899 THR A CA 1
ATOM 6928 C C . THR A 1 899 ? -13.093 -6.882 -30.917 1.00 72.38 899 THR A C 1
ATOM 6930 O O . THR A 1 899 ? -13.266 -8.099 -30.945 1.00 72.38 899 THR A O 1
ATOM 6933 N N . ALA A 1 900 ? -13.653 -6.066 -31.818 1.00 82.75 900 ALA A N 1
ATOM 6934 C CA . ALA A 1 900 ? -14.489 -6.568 -32.911 1.00 82.75 900 ALA A CA 1
ATOM 6935 C C . ALA A 1 900 ? -13.706 -7.526 -33.829 1.00 82.75 900 ALA A C 1
ATOM 6937 O O . ALA A 1 900 ? -14.195 -8.605 -34.154 1.00 82.75 900 ALA A O 1
ATOM 6938 N N . TYR A 1 901 ? -12.462 -7.185 -34.178 1.00 82.12 901 TYR A N 1
ATOM 6939 C CA . TYR A 1 901 ? -11.585 -8.038 -34.984 1.00 82.12 901 TYR A CA 1
ATOM 6940 C C . TYR A 1 901 ? -11.314 -9.394 -34.319 1.00 82.12 901 TYR A C 1
ATOM 6942 O O . TYR A 1 901 ? -11.472 -10.437 -34.957 1.00 82.12 901 TYR A O 1
ATOM 6950 N N . ALA A 1 902 ? -10.949 -9.390 -33.032 1.00 73.38 902 ALA A N 1
ATOM 6951 C CA . ALA A 1 902 ? -10.658 -10.608 -32.278 1.00 73.38 902 ALA A CA 1
ATOM 6952 C C . ALA A 1 902 ? -11.883 -11.530 -32.169 1.00 73.38 902 ALA A C 1
ATOM 6954 O O . ALA A 1 902 ? -11.781 -12.727 -32.433 1.00 73.38 902 ALA A O 1
ATOM 6955 N N . ILE A 1 903 ? -13.054 -10.966 -31.857 1.00 79.94 903 ILE A N 1
ATOM 6956 C CA . ILE A 1 903 ? -14.303 -11.725 -31.742 1.00 79.94 903 ILE A CA 1
ATOM 6957 C C . ILE A 1 903 ? -14.658 -12.398 -33.069 1.00 79.94 903 ILE A C 1
ATOM 6959 O O . ILE A 1 903 ? -14.925 -13.599 -33.088 1.00 79.94 903 ILE A O 1
ATOM 6963 N N . ILE A 1 904 ? -14.633 -11.661 -34.184 1.00 86.31 904 ILE A N 1
ATOM 6964 C CA . ILE A 1 904 ? -14.965 -12.222 -35.500 1.00 86.31 904 ILE A CA 1
ATOM 6965 C C . ILE A 1 904 ? -13.991 -13.348 -35.875 1.00 86.31 904 ILE A C 1
ATOM 6967 O O . ILE A 1 904 ? -14.427 -14.405 -36.334 1.00 86.31 904 ILE A O 1
ATOM 6971 N N . LYS A 1 905 ? -12.692 -13.181 -35.596 1.00 79.38 905 LYS A N 1
ATOM 6972 C CA . LYS A 1 905 ? -11.675 -14.224 -35.808 1.00 79.38 905 LYS A CA 1
ATOM 6973 C C . LYS A 1 905 ? -11.921 -15.482 -34.968 1.00 79.38 905 LYS A C 1
ATOM 6975 O O . LYS A 1 905 ? -11.855 -16.581 -35.517 1.00 79.38 905 LYS A O 1
ATOM 6980 N N . ASN A 1 906 ? -12.262 -15.343 -33.685 1.00 74.56 906 ASN A N 1
ATOM 6981 C CA . ASN A 1 906 ? -12.566 -16.477 -32.793 1.00 74.56 906 ASN A CA 1
ATOM 6982 C C . ASN A 1 906 ? -13.827 -17.252 -33.221 1.00 74.56 906 ASN A C 1
ATOM 6984 O O . ASN A 1 906 ? -13.994 -18.431 -32.903 1.00 74.56 906 ASN A O 1
ATOM 6988 N N . HIS A 1 907 ? -14.686 -16.620 -34.021 1.00 83.88 907 HIS A N 1
ATOM 6989 C CA . HIS A 1 907 ? -15.856 -17.233 -34.648 1.00 83.88 907 HIS A CA 1
ATOM 6990 C C . HIS A 1 907 ? -15.579 -17.820 -36.039 1.00 83.88 907 HIS A C 1
ATOM 6992 O O . HIS A 1 907 ? -16.515 -18.126 -36.772 1.00 83.88 907 HIS A O 1
ATOM 6998 N N . ALA A 1 908 ? -14.303 -18.003 -36.402 1.00 81.00 908 ALA A N 1
ATOM 6999 C CA . ALA A 1 908 ? -13.869 -18.434 -37.734 1.00 81.00 908 ALA A CA 1
ATOM 7000 C C . ALA A 1 908 ? -14.362 -17.513 -38.869 1.00 81.00 908 ALA A C 1
ATOM 7002 O O . ALA A 1 908 ? -14.467 -17.927 -40.025 1.00 81.00 908 ALA A O 1
ATOM 7003 N N . GLY A 1 909 ? -14.658 -16.257 -38.532 1.00 82.56 909 GLY A N 1
ATOM 7004 C CA . GLY A 1 909 ? -15.052 -15.218 -39.465 1.00 82.56 909 GLY A CA 1
ATOM 7005 C C . GLY A 1 909 ? -13.894 -14.324 -39.897 1.00 82.56 909 GLY A C 1
ATOM 7006 O O . GLY A 1 909 ? -12.779 -14.380 -39.366 1.00 82.56 909 GLY A O 1
ATOM 7007 N N . ILE A 1 910 ? -14.177 -13.458 -40.868 1.00 85.38 910 ILE A N 1
ATOM 7008 C CA . ILE A 1 910 ? -13.240 -12.455 -41.390 1.00 85.38 910 ILE A CA 1
ATOM 7009 C C . ILE A 1 910 ? -13.905 -11.081 -41.360 1.00 85.38 910 ILE A C 1
ATOM 7011 O O . ILE A 1 910 ? -15.075 -10.962 -41.701 1.00 85.38 910 ILE A O 1
ATOM 7015 N N . ILE A 1 911 ? -13.154 -10.043 -40.991 1.00 88.00 911 ILE A N 1
ATOM 7016 C CA . ILE A 1 911 ? -13.571 -8.642 -41.101 1.00 88.00 911 ILE A CA 1
ATOM 7017 C C . ILE A 1 911 ? -12.653 -7.891 -42.074 1.00 88.00 911 ILE A C 1
ATOM 7019 O O . ILE A 1 911 ? -11.441 -8.099 -42.088 1.00 88.00 911 ILE A O 1
ATOM 7023 N N . GLN A 1 912 ? -13.239 -7.027 -42.894 1.00 86.44 912 GLN A N 1
ATOM 7024 C CA . GLN A 1 912 ? -12.580 -6.164 -43.870 1.00 86.44 912 GLN A CA 1
ATOM 7025 C C . GLN A 1 912 ? -13.059 -4.723 -43.690 1.00 86.44 912 GLN A C 1
ATOM 7027 O O . GLN A 1 912 ? -14.140 -4.487 -43.151 1.00 86.44 912 GLN A O 1
ATOM 7032 N N . VAL A 1 913 ? -12.258 -3.765 -44.149 1.00 90.06 913 VAL A N 1
ATOM 7033 C CA . VAL A 1 913 ? -12.556 -2.333 -44.060 1.00 90.06 913 VAL A CA 1
ATOM 7034 C C . VAL A 1 913 ? -12.230 -1.647 -45.382 1.00 90.06 913 VAL A C 1
ATOM 7036 O O . VAL A 1 913 ? -11.185 -1.914 -45.972 1.00 90.06 913 VAL A O 1
ATOM 7039 N N . ASP A 1 914 ? -13.109 -0.746 -45.806 1.00 86.44 914 ASP A N 1
ATOM 7040 C CA . ASP A 1 914 ? -12.882 0.209 -46.888 1.00 86.44 914 ASP A CA 1
ATOM 7041 C C . ASP A 1 914 ? -13.274 1.610 -46.394 1.00 86.44 914 ASP A C 1
ATOM 7043 O O . ASP A 1 914 ? -14.291 1.764 -45.716 1.00 86.44 914 ASP A O 1
ATOM 7047 N N . SER A 1 915 ? -12.449 2.632 -46.628 1.00 90.56 915 SER A N 1
ATOM 7048 C CA . SER A 1 915 ? -12.695 3.974 -46.082 1.00 90.56 915 SER A CA 1
ATOM 7049 C C . SER A 1 915 ? -12.079 5.075 -46.933 1.00 90.56 915 SER A C 1
ATOM 7051 O O . SER A 1 915 ? -10.966 4.924 -47.444 1.00 90.56 915 SER A O 1
ATOM 7053 N N . GLN A 1 916 ? -12.775 6.211 -47.024 1.00 87.25 916 GLN A N 1
ATOM 7054 C CA . GLN A 1 916 ? -12.290 7.420 -47.689 1.00 87.25 916 GLN A CA 1
ATOM 7055 C C . GLN A 1 916 ? -12.532 8.655 -46.813 1.00 87.25 916 GLN A C 1
ATOM 7057 O O . GLN A 1 916 ? -13.626 8.867 -46.287 1.00 87.25 916 GLN A O 1
ATOM 7062 N N . VAL A 1 917 ? -11.493 9.484 -46.656 1.00 88.50 917 VAL A N 1
ATOM 7063 C CA . VAL A 1 917 ? -11.533 10.697 -45.820 1.00 88.50 917 VAL A CA 1
ATOM 7064 C C . VAL A 1 917 ? -12.569 11.677 -46.370 1.00 88.50 917 VAL A C 1
ATOM 7066 O O . VAL A 1 917 ? -12.514 12.038 -47.542 1.00 88.50 917 VAL A O 1
ATOM 7069 N N . GLY A 1 918 ? -13.488 12.114 -45.509 1.00 81.12 918 GLY A N 1
ATOM 7070 C CA . GLY A 1 918 ? -14.584 13.025 -45.846 1.00 81.12 918 GLY A CA 1
ATOM 7071 C C . GLY A 1 918 ? -15.795 12.371 -46.521 1.00 81.12 918 GLY A C 1
ATOM 7072 O O . GLY A 1 918 ? -16.733 13.090 -46.845 1.00 81.12 918 GLY A O 1
ATOM 7073 N N . ILE A 1 919 ? -15.780 11.049 -46.742 1.00 88.56 919 ILE A N 1
ATOM 7074 C CA . ILE A 1 919 ? -16.885 10.305 -47.374 1.00 88.56 919 ILE A CA 1
ATOM 7075 C C . ILE A 1 919 ? -17.508 9.294 -46.401 1.00 88.56 919 ILE A C 1
ATOM 7077 O O . ILE A 1 919 ? -18.731 9.196 -46.344 1.00 88.56 919 ILE A O 1
ATOM 7081 N N . GLY A 1 920 ? -16.692 8.549 -45.648 1.00 87.94 920 GLY A N 1
ATOM 7082 C CA . GLY A 1 920 ? -17.175 7.575 -44.663 1.00 87.94 920 GLY A CA 1
ATOM 7083 C C . GLY A 1 920 ? -16.390 6.265 -44.657 1.00 87.94 920 GLY A C 1
ATOM 7084 O O . GLY A 1 920 ? -15.376 6.121 -45.350 1.00 87.94 920 GLY A O 1
ATOM 7085 N N . THR A 1 921 ? -16.839 5.306 -43.849 1.00 94.12 921 THR A N 1
ATOM 7086 C CA . THR A 1 921 ? -16.194 3.989 -43.692 1.00 94.12 921 THR A CA 1
ATOM 7087 C C . THR A 1 921 ? -17.193 2.854 -43.850 1.00 94.12 921 THR A C 1
ATOM 7089 O O . THR A 1 921 ? -18.328 2.953 -43.405 1.00 94.12 921 THR A O 1
ATOM 7092 N N . THR A 1 922 ? -16.759 1.753 -44.463 1.00 94.31 922 THR A N 1
ATOM 7093 C CA . THR A 1 922 ? -17.510 0.500 -44.561 1.00 94.31 922 THR A CA 1
ATOM 7094 C C . THR A 1 922 ? -16.716 -0.654 -43.963 1.00 94.31 922 THR A C 1
ATOM 7096 O O . THR A 1 922 ? -15.627 -0.979 -44.433 1.00 94.31 922 THR A O 1
ATOM 7099 N N . PHE A 1 923 ? -17.288 -1.325 -42.966 1.00 94.88 923 PHE A N 1
ATOM 7100 C CA . PHE A 1 923 ? -16.784 -2.592 -42.442 1.00 94.88 923 PHE A CA 1
ATOM 7101 C C . PHE A 1 923 ? -17.601 -3.759 -42.995 1.00 94.88 923 PHE A C 1
ATOM 7103 O O . PHE A 1 923 ? -18.826 -3.742 -42.915 1.00 94.88 923 PHE A O 1
ATOM 7110 N N . THR A 1 924 ? -16.929 -4.783 -43.525 1.00 93.00 924 THR A N 1
ATOM 7111 C CA . THR A 1 924 ? -17.554 -6.007 -44.055 1.00 93.00 924 THR A CA 1
ATOM 7112 C C . THR A 1 924 ? -17.138 -7.217 -43.227 1.00 93.00 924 THR A C 1
ATOM 7114 O O . THR A 1 924 ? -15.948 -7.470 -43.076 1.00 93.00 924 THR A O 1
ATOM 7117 N N . VAL A 1 925 ? -18.092 -7.985 -42.709 1.00 93.81 925 VAL A N 1
ATOM 7118 C CA . VAL A 1 925 ? -17.879 -9.166 -41.862 1.00 93.81 925 VAL A CA 1
ATOM 7119 C C . VAL A 1 925 ? -18.425 -10.411 -42.560 1.00 93.81 925 VAL A C 1
ATOM 7121 O O . VAL A 1 925 ? -19.547 -10.390 -43.049 1.00 93.81 925 VAL A O 1
ATOM 7124 N N . TYR A 1 926 ? -17.663 -11.504 -42.565 1.00 91.25 926 TYR A N 1
ATOM 7125 C CA . TYR A 1 926 ? -18.055 -12.812 -43.093 1.00 91.25 926 TYR A CA 1
ATOM 7126 C C . TYR A 1 926 ? -18.065 -13.837 -41.963 1.00 91.25 926 TYR A C 1
ATOM 7128 O O . TYR A 1 926 ? -17.047 -14.003 -41.291 1.00 91.25 926 TYR A O 1
ATOM 7136 N N . LEU A 1 927 ? -19.178 -14.544 -41.774 1.00 90.62 927 LEU A N 1
ATOM 7137 C CA . LEU A 1 927 ? -19.326 -15.598 -40.765 1.00 90.62 927 LEU A CA 1
ATOM 7138 C C . LEU A 1 927 ? -19.748 -16.917 -41.424 1.00 90.62 927 LEU A C 1
ATOM 7140 O O . LEU A 1 927 ? -20.624 -16.883 -42.287 1.00 90.62 927 LEU A O 1
ATOM 7144 N N . PRO A 1 928 ? -19.154 -18.067 -41.056 1.00 88.50 928 PRO A N 1
ATOM 7145 C CA . PRO A 1 928 ? -19.545 -19.357 -41.615 1.00 88.50 928 PRO A CA 1
ATOM 7146 C C . PRO A 1 928 ? -20.979 -19.700 -41.201 1.00 88.50 928 PRO A C 1
ATOM 7148 O O . PRO A 1 928 ? -21.330 -19.676 -40.019 1.00 88.50 928 PRO A O 1
ATOM 7151 N N . ALA A 1 929 ? -21.806 -20.007 -42.194 1.00 86.25 929 ALA A N 1
ATOM 7152 C CA . ALA A 1 929 ? -23.185 -20.407 -41.991 1.00 86.25 929 ALA A CA 1
ATOM 7153 C C . ALA A 1 929 ? -23.268 -21.887 -41.601 1.00 86.25 929 ALA A C 1
ATOM 7155 O O . ALA A 1 929 ? -22.468 -22.710 -42.049 1.00 86.25 929 ALA A O 1
ATOM 7156 N N . THR A 1 930 ? -24.261 -22.226 -40.786 1.00 80.94 930 THR A N 1
ATOM 7157 C CA . THR A 1 930 ? -24.573 -23.601 -40.397 1.00 80.94 930 THR A CA 1
ATOM 7158 C C . THR A 1 930 ? -25.896 -24.039 -41.010 1.00 80.94 930 THR A C 1
ATOM 7160 O O . THR A 1 930 ? -26.815 -23.239 -41.177 1.00 80.94 930 THR A O 1
ATOM 7163 N N . GLU A 1 931 ? -25.985 -25.322 -41.356 1.00 66.38 931 GLU A N 1
ATOM 7164 C CA . GLU A 1 931 ? -27.232 -25.950 -41.811 1.00 66.38 931 GLU A CA 1
ATOM 7165 C C . GLU A 1 931 ? -28.094 -26.437 -40.639 1.00 66.38 931 GLU A C 1
ATOM 7167 O O . GLU A 1 931 ? -29.217 -26.886 -40.844 1.00 66.38 931 GLU A O 1
ATOM 7172 N N . LYS A 1 932 ? -27.582 -26.349 -39.404 1.00 63.09 932 LYS A N 1
ATOM 7173 C CA . LYS A 1 932 ? -28.344 -26.692 -38.206 1.00 63.09 932 LYS A CA 1
ATOM 7174 C C . LYS A 1 932 ? -29.421 -25.624 -37.973 1.00 63.09 932 LYS A C 1
ATOM 7176 O O . LYS A 1 932 ? -29.110 -24.437 -37.879 1.00 63.09 932 LYS A O 1
ATOM 7181 N N . GLU A 1 933 ? -30.676 -26.047 -37.868 1.00 55.34 933 GLU A N 1
ATOM 7182 C CA . GLU A 1 933 ? -31.801 -25.149 -37.603 1.00 55.34 933 GLU A CA 1
ATOM 7183 C C . GLU A 1 933 ? -31.676 -24.506 -36.216 1.00 55.34 933 GLU A C 1
ATOM 7185 O O . GLU A 1 933 ? -31.269 -25.145 -35.243 1.00 55.34 933 GLU A O 1
ATOM 7190 N N . THR A 1 934 ? -32.016 -23.219 -36.118 1.00 48.31 934 THR A N 1
ATOM 7191 C CA . THR A 1 934 ? -32.098 -22.518 -34.833 1.00 48.31 934 THR A CA 1
ATOM 7192 C C . THR A 1 934 ? -33.087 -23.245 -33.935 1.00 48.31 934 THR A C 1
ATOM 7194 O O . THR A 1 934 ? -34.280 -23.273 -34.240 1.00 48.31 934 THR A O 1
ATOM 7197 N N . VAL A 1 935 ? -32.614 -23.779 -32.807 1.00 44.69 935 VAL A N 1
ATOM 7198 C CA . VAL A 1 935 ? -33.509 -24.145 -31.709 1.00 44.69 935 VAL A CA 1
ATOM 7199 C C . VAL A 1 935 ? -34.150 -22.840 -31.260 1.00 44.69 935 VAL A C 1
ATOM 7201 O O . VAL A 1 935 ? -33.464 -21.940 -30.774 1.00 44.69 935 VAL A O 1
ATOM 7204 N N . GLN A 1 936 ? -35.443 -22.686 -31.530 1.00 36.81 936 GLN A N 1
ATOM 7205 C CA . GLN A 1 936 ? -36.198 -21.559 -31.015 1.00 36.81 936 GLN A CA 1
ATOM 7206 C C . GLN A 1 936 ? -36.194 -21.680 -29.491 1.00 36.81 936 GLN A C 1
ATOM 7208 O O . GLN A 1 936 ? -36.878 -22.538 -28.937 1.00 36.81 936 GLN A O 1
ATOM 7213 N N . ASP A 1 937 ? -35.417 -20.836 -28.814 1.00 32.03 937 ASP A N 1
ATOM 7214 C CA . ASP A 1 937 ? -35.693 -20.526 -27.417 1.00 32.03 937 ASP A CA 1
ATOM 7215 C C . ASP A 1 937 ? -37.010 -19.746 -27.415 1.00 32.03 937 ASP A C 1
ATOM 7217 O O . ASP A 1 937 ? -37.053 -18.520 -27.565 1.00 32.03 937 ASP A O 1
ATOM 7221 N N . GLU A 1 938 ? -38.113 -20.488 -27.318 1.00 28.22 938 GLU A N 1
ATOM 7222 C CA . GLU A 1 938 ? -39.358 -19.928 -26.826 1.00 28.22 938 GLU A CA 1
ATOM 7223 C C . GLU A 1 938 ? -39.063 -19.294 -25.461 1.00 28.22 938 GLU A C 1
ATOM 7225 O O . GLU A 1 938 ? -38.381 -19.914 -24.635 1.00 28.22 938 GLU A O 1
ATOM 7230 N N . PRO A 1 939 ? -39.550 -18.073 -25.189 1.00 28.11 939 PRO A N 1
ATOM 7231 C CA . PRO A 1 939 ? -39.459 -17.494 -23.861 1.00 28.11 939 PRO A CA 1
ATOM 7232 C C . PRO A 1 939 ? -40.268 -18.378 -22.906 1.00 28.11 939 PRO A C 1
ATOM 7234 O O . PRO A 1 939 ? -41.482 -18.230 -22.775 1.00 28.11 939 PRO A O 1
ATOM 7237 N N . ARG A 1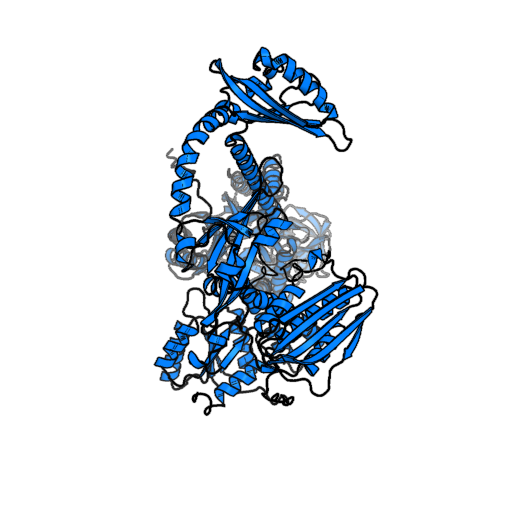 940 ? -39.604 -19.346 -22.264 1.00 32.69 940 ARG A N 1
ATOM 7238 C CA . ARG A 1 940 ? -40.225 -20.186 -21.245 1.00 32.69 940 ARG A CA 1
ATOM 7239 C C . ARG A 1 940 ? -40.539 -19.313 -20.042 1.00 32.69 940 ARG A C 1
ATOM 7241 O O . ARG A 1 940 ? -39.671 -18.640 -19.490 1.00 32.69 940 ARG A O 1
ATOM 7248 N N . SER A 1 941 ? -41.814 -19.316 -19.680 1.00 32.97 941 SER A N 1
ATOM 7249 C CA . SER A 1 941 ? -42.363 -18.626 -18.524 1.00 32.97 941 SER A CA 1
ATOM 7250 C C . SER A 1 941 ? -41.609 -19.006 -17.252 1.00 32.97 941 SER A C 1
ATOM 7252 O O . SER A 1 941 ? -41.396 -20.186 -16.975 1.00 32.97 941 SER A O 1
ATOM 7254 N N . VAL A 1 942 ? -41.240 -17.984 -16.479 1.00 31.83 942 VAL A N 1
ATOM 7255 C CA . VAL A 1 942 ? -40.593 -18.077 -15.167 1.00 31.83 942 VAL A CA 1
ATOM 7256 C C . VAL A 1 942 ? -41.546 -18.765 -14.182 1.00 31.83 942 VAL A C 1
ATOM 7258 O O . VAL A 1 942 ? -42.334 -18.108 -13.508 1.00 31.83 942 VAL A O 1
ATOM 7261 N N . GLU A 1 943 ? -41.504 -20.094 -14.102 1.00 44.78 943 GLU A N 1
ATOM 7262 C CA . GLU A 1 943 ? -42.130 -20.839 -13.008 1.00 44.78 943 GLU A CA 1
ATOM 7263 C C . GLU A 1 943 ? -41.121 -21.123 -11.886 1.00 44.78 943 GLU A C 1
ATOM 7265 O O . GLU A 1 943 ? -39.966 -21.469 -12.124 1.00 44.78 943 GLU A O 1
ATOM 7270 N N . SER A 1 944 ? -41.605 -20.943 -10.651 1.00 54.53 944 SER A N 1
ATOM 7271 C CA . SER A 1 944 ? -40.947 -21.061 -9.338 1.00 54.53 944 SER A CA 1
ATOM 7272 C C . SER A 1 944 ? -39.541 -21.683 -9.313 1.00 54.53 944 SER A C 1
ATOM 7274 O O . SER A 1 944 ? -39.360 -22.892 -9.446 1.00 54.53 944 SER A O 1
ATOM 7276 N N . ILE A 1 945 ? -38.550 -20.846 -9.001 1.00 64.44 945 ILE A N 1
ATOM 7277 C CA . ILE A 1 945 ? -37.120 -21.184 -8.889 1.00 64.44 945 ILE A CA 1
ATOM 7278 C C . ILE A 1 945 ? -36.798 -21.881 -7.537 1.00 64.44 945 ILE A C 1
ATOM 7280 O O . ILE A 1 945 ? -35.646 -22.180 -7.229 1.00 64.44 945 ILE A O 1
ATOM 7284 N N . ARG A 1 946 ? -37.809 -22.160 -6.698 1.00 67.88 946 ARG A N 1
ATOM 7285 C CA . ARG A 1 946 ? -37.616 -22.778 -5.374 1.00 67.88 946 ARG A CA 1
ATOM 7286 C C . ARG A 1 946 ? -37.348 -24.284 -5.472 1.00 67.88 946 ARG A C 1
ATOM 7288 O O . ARG A 1 946 ? -38.009 -24.986 -6.236 1.00 67.88 946 ARG A O 1
ATOM 7295 N N . GLY A 1 947 ? -36.419 -24.778 -4.655 1.00 76.00 947 GLY A N 1
ATOM 7296 C CA . GLY A 1 947 ? -36.054 -26.194 -4.549 1.00 76.00 947 GLY A CA 1
ATOM 7297 C C . GLY A 1 947 ? -35.842 -26.652 -3.103 1.00 76.00 947 GLY A C 1
ATOM 7298 O O . GLY A 1 947 ? -36.027 -25.879 -2.166 1.00 76.00 947 GLY A O 1
ATOM 7299 N N . GLN A 1 948 ? -35.499 -27.930 -2.923 1.00 79.75 948 GLN A N 1
ATOM 7300 C CA . GLN A 1 948 ? -35.191 -28.558 -1.631 1.00 79.75 948 GLN A CA 1
ATOM 7301 C C . GLN A 1 948 ? -33.995 -29.504 -1.804 1.00 79.75 948 GLN A C 1
ATOM 7303 O O . GLN A 1 948 ? -33.863 -30.142 -2.847 1.00 79.75 948 GLN A O 1
ATOM 7308 N N . GLY A 1 949 ? -33.123 -29.578 -0.797 1.00 85.12 949 GLY A N 1
ATOM 7309 C CA . GLY A 1 949 ? -31.908 -30.401 -0.812 1.00 85.12 949 GLY A CA 1
ATOM 7310 C C . GLY A 1 949 ? -30.778 -29.791 0.021 1.00 85.12 949 GLY A C 1
ATOM 7311 O O . GLY A 1 949 ? -30.865 -28.632 0.440 1.00 85.12 949 GLY A O 1
ATOM 7312 N N . LYS A 1 950 ? -29.725 -30.568 0.275 1.00 91.19 950 LYS A N 1
ATOM 7313 C CA . LYS A 1 950 ? -28.540 -30.182 1.046 1.00 91.19 950 LYS A CA 1
ATOM 7314 C C . LYS A 1 950 ? -27.335 -29.980 0.126 1.00 91.19 950 LYS A C 1
ATOM 7316 O O . LYS A 1 950 ? -26.913 -30.911 -0.555 1.00 91.19 950 LYS A O 1
ATOM 7321 N N . ILE A 1 951 ? -26.755 -28.784 0.133 1.00 94.56 951 ILE A N 1
ATOM 7322 C CA . ILE A 1 951 ? -25.680 -28.381 -0.781 1.00 94.56 951 ILE A CA 1
ATOM 7323 C C . ILE A 1 951 ? -24.424 -28.023 0.009 1.00 94.56 951 ILE A C 1
ATOM 7325 O O . ILE A 1 951 ? -24.487 -27.268 0.976 1.00 94.56 951 ILE A O 1
ATOM 7329 N N . LEU A 1 952 ? -23.274 -28.539 -0.416 1.00 95.44 952 LEU A N 1
ATOM 7330 C CA . LEU A 1 952 ? -21.968 -28.152 0.121 1.00 95.44 952 LEU A CA 1
ATOM 7331 C C . LEU A 1 952 ? -21.302 -27.156 -0.828 1.00 95.44 952 LEU A C 1
ATOM 7333 O O . LEU A 1 952 ? -21.180 -27.441 -2.013 1.00 95.44 952 LEU A O 1
ATOM 7337 N N . VAL A 1 953 ? -20.865 -26.003 -0.332 1.00 95.06 953 VAL A N 1
ATOM 7338 C CA . VAL A 1 953 ? -20.260 -24.941 -1.148 1.00 95.06 953 VAL A CA 1
ATOM 7339 C C . VAL A 1 953 ? -18.836 -24.675 -0.687 1.00 95.06 953 VAL A C 1
ATOM 7341 O O . VAL A 1 953 ? -18.600 -24.414 0.493 1.00 95.06 953 VAL A O 1
ATOM 7344 N N . MET A 1 954 ? -17.902 -24.692 -1.633 1.00 93.25 954 MET A N 1
ATOM 7345 C CA . MET A 1 954 ? -16.497 -24.365 -1.427 1.00 93.25 954 MET A CA 1
ATOM 7346 C C . MET A 1 954 ? -16.107 -23.161 -2.272 1.00 93.25 954 MET A C 1
ATOM 7348 O O . MET A 1 954 ? -16.258 -23.194 -3.489 1.00 93.25 954 MET A O 1
ATOM 7352 N N . ASP A 1 955 ? -15.566 -22.139 -1.627 1.00 88.94 955 ASP A N 1
ATOM 7353 C CA . ASP A 1 955 ? -15.022 -20.930 -2.253 1.00 88.94 955 ASP A CA 1
ATOM 7354 C C . ASP A 1 955 ? -14.033 -20.330 -1.246 1.00 88.94 955 ASP A C 1
ATOM 7356 O O . ASP A 1 955 ? -14.317 -20.405 -0.053 1.00 88.94 955 ASP A O 1
ATOM 7360 N N . ASP A 1 956 ? -12.873 -19.813 -1.638 1.00 85.06 956 ASP A N 1
ATOM 7361 C CA . ASP A 1 956 ? -11.891 -19.253 -0.695 1.00 85.06 956 ASP A CA 1
ATOM 7362 C C . ASP A 1 956 ? -12.280 -17.831 -0.259 1.00 85.06 956 ASP A C 1
ATOM 7364 O O . ASP A 1 956 ? -12.171 -17.471 0.923 1.00 85.06 956 ASP A O 1
ATOM 7368 N N . GLU A 1 957 ? -12.872 -17.072 -1.177 1.00 83.81 957 GLU A N 1
ATOM 7369 C CA . GLU A 1 957 ? -13.320 -15.707 -0.967 1.00 83.81 957 GLU A CA 1
ATOM 7370 C C . GLU A 1 957 ? -14.585 -15.676 -0.099 1.00 83.81 957 GLU A C 1
ATOM 7372 O O . GLU A 1 957 ? -15.704 -15.994 -0.519 1.00 83.81 957 GLU A O 1
ATOM 7377 N N . LYS A 1 958 ? -14.421 -15.247 1.159 1.00 80.81 958 LYS A N 1
ATOM 7378 C CA . LYS A 1 958 ? -15.496 -15.252 2.163 1.00 80.81 958 LYS A CA 1
ATOM 7379 C C . LYS A 1 958 ? -16.749 -14.520 1.682 1.00 80.81 958 LYS A C 1
ATOM 7381 O O . LYS A 1 958 ? -17.854 -15.002 1.910 1.00 80.81 958 LYS A O 1
ATOM 7386 N N . MET A 1 959 ? -16.590 -13.382 1.006 1.00 75.00 959 MET A N 1
ATOM 7387 C CA . MET A 1 959 ? -17.734 -12.603 0.526 1.00 75.00 959 MET A CA 1
ATOM 7388 C C . MET A 1 959 ? -18.540 -13.342 -0.547 1.00 75.00 959 MET A C 1
ATOM 7390 O O . MET A 1 959 ? -19.769 -13.324 -0.507 1.00 75.00 959 MET A O 1
ATOM 7394 N N . VAL A 1 960 ? -17.866 -14.006 -1.489 1.00 81.06 960 VAL A N 1
ATOM 7395 C CA . VAL A 1 960 ? -18.518 -14.774 -2.560 1.00 81.06 960 VAL A CA 1
ATOM 7396 C C . VAL A 1 960 ? -19.203 -16.010 -1.976 1.00 81.06 960 VAL A C 1
ATOM 7398 O O . VAL A 1 960 ? -20.374 -16.261 -2.278 1.00 81.06 960 VAL A O 1
ATOM 7401 N N . ARG A 1 961 ? -18.517 -16.715 -1.068 1.00 88.69 961 ARG A N 1
ATOM 7402 C CA . ARG A 1 961 ? -19.040 -17.867 -0.321 1.00 88.69 961 ARG A CA 1
ATOM 7403 C C . ARG A 1 961 ? -20.323 -17.536 0.447 1.00 88.69 961 ARG A C 1
ATOM 7405 O O . ARG A 1 961 ? -21.316 -18.254 0.331 1.00 88.69 961 ARG A O 1
ATOM 7412 N N . ASP A 1 962 ? -20.319 -16.434 1.195 1.00 81.25 962 ASP A N 1
ATOM 7413 C CA . ASP A 1 962 ? -21.452 -16.012 2.025 1.00 81.25 962 ASP A CA 1
ATOM 7414 C C . ASP A 1 962 ? -22.658 -15.588 1.167 1.00 81.25 962 ASP A C 1
ATOM 7416 O O . ASP A 1 962 ? -23.801 -15.934 1.478 1.00 81.25 962 ASP A O 1
ATOM 7420 N N . VAL A 1 963 ? -22.423 -14.859 0.069 1.00 83.00 963 VAL A N 1
ATOM 7421 C CA . VAL A 1 963 ? -23.487 -14.423 -0.853 1.00 83.00 963 VAL A CA 1
ATOM 7422 C C . VAL A 1 963 ? -24.128 -15.617 -1.556 1.00 83.00 963 VAL A C 1
ATOM 7424 O O . VAL A 1 963 ? -25.356 -15.719 -1.566 1.00 83.00 963 VAL A O 1
ATOM 7427 N N . LEU A 1 964 ? -23.327 -16.546 -2.086 1.00 86.50 964 LEU A N 1
ATOM 7428 C CA . LEU A 1 964 ? -23.831 -17.766 -2.718 1.00 86.50 964 LEU A CA 1
ATOM 7429 C C . LEU A 1 964 ? -24.643 -18.615 -1.730 1.00 86.50 964 LEU A C 1
ATOM 7431 O O . LEU A 1 964 ? -25.742 -19.065 -2.059 1.00 86.50 964 LEU A O 1
ATOM 7435 N N . GLY A 1 965 ? -24.146 -18.766 -0.497 1.00 86.69 965 GLY A N 1
ATOM 7436 C CA . GLY A 1 965 ? -24.862 -19.459 0.572 1.00 86.69 965 GLY A CA 1
ATOM 7437 C C . GLY A 1 965 ? -26.240 -18.854 0.843 1.00 86.69 965 GLY A C 1
ATOM 7438 O O . GLY A 1 965 ? -27.236 -19.576 0.868 1.00 86.69 965 GLY A O 1
ATOM 7439 N N . ARG A 1 966 ? -26.327 -17.523 0.962 1.00 83.94 966 ARG A N 1
ATOM 7440 C CA . ARG A 1 966 ? -27.608 -16.823 1.165 1.00 83.94 966 ARG A CA 1
ATOM 7441 C C . ARG A 1 966 ? -28.559 -16.979 -0.014 1.00 83.94 966 ARG A C 1
ATOM 7443 O O . ARG A 1 966 ? -29.749 -17.176 0.210 1.00 83.94 966 ARG A O 1
ATOM 7450 N N . MET A 1 967 ? -28.060 -16.911 -1.250 1.00 84.50 967 MET A N 1
ATOM 7451 C CA . MET A 1 967 ? -28.898 -17.123 -2.434 1.00 84.50 967 MET A CA 1
ATOM 7452 C C . MET A 1 967 ? -29.530 -18.517 -2.427 1.00 84.50 967 MET A C 1
ATOM 7454 O O . MET A 1 967 ? -30.735 -18.642 -2.605 1.00 84.50 967 MET A O 1
ATOM 7458 N N . LEU A 1 968 ? -28.741 -19.560 -2.166 1.00 87.69 968 LEU A N 1
ATOM 7459 C CA . LEU A 1 968 ? -29.225 -20.942 -2.104 1.00 87.69 968 LEU A CA 1
ATOM 7460 C C . LEU A 1 968 ? -30.223 -21.168 -0.959 1.00 87.69 968 LEU A C 1
ATOM 7462 O O . LEU A 1 968 ? -31.240 -21.830 -1.162 1.00 87.69 968 LEU A O 1
ATOM 7466 N N . MET A 1 969 ? -29.979 -20.577 0.216 1.00 86.62 969 MET A N 1
ATOM 7467 C CA . MET A 1 969 ? -30.931 -20.611 1.334 1.00 86.62 969 MET A CA 1
ATOM 7468 C C . MET A 1 969 ? -32.256 -19.928 0.970 1.00 86.62 969 MET A C 1
ATOM 7470 O O . MET A 1 969 ? -33.322 -20.474 1.244 1.00 86.62 969 MET A O 1
ATOM 7474 N N . GLN A 1 970 ? -32.204 -18.780 0.285 1.00 81.38 970 GLN A N 1
ATOM 7475 C CA . GLN A 1 970 ? -33.393 -18.062 -0.192 1.00 81.38 970 GLN A CA 1
ATOM 7476 C C . GLN A 1 970 ? -34.190 -18.872 -1.230 1.00 81.38 970 GLN A C 1
ATOM 7478 O O . GLN A 1 970 ? -35.412 -18.747 -1.326 1.00 81.38 970 GLN A O 1
ATOM 7483 N N . LEU A 1 971 ? -33.504 -19.725 -1.992 1.00 84.50 971 LEU A N 1
ATOM 7484 C CA . LEU A 1 971 ? -34.106 -20.659 -2.942 1.00 84.50 971 LEU A CA 1
ATOM 7485 C C . LEU A 1 971 ? -34.672 -21.931 -2.280 1.00 84.50 971 LEU A C 1
ATOM 7487 O O . LEU A 1 971 ? -35.349 -22.698 -2.963 1.00 84.50 971 LEU A O 1
ATOM 7491 N N . GLY A 1 972 ? -34.462 -22.137 -0.973 1.00 83.94 972 GLY A N 1
ATOM 7492 C CA . GLY A 1 972 ? -35.034 -23.245 -0.194 1.00 83.94 972 GLY A CA 1
ATOM 7493 C C . GLY A 1 972 ? -34.082 -24.410 0.112 1.00 83.94 972 GLY A C 1
ATOM 7494 O O . GLY A 1 972 ? -34.519 -25.423 0.659 1.00 83.94 972 GLY A O 1
ATOM 7495 N N . TYR A 1 973 ? -32.788 -24.284 -0.200 1.00 91.00 973 TYR A N 1
ATOM 7496 C CA . TYR A 1 973 ? -31.785 -25.319 0.074 1.00 91.00 973 TYR A CA 1
ATOM 7497 C C . TYR A 1 973 ? -31.139 -25.162 1.457 1.00 91.00 973 TYR A C 1
ATOM 7499 O O . TYR A 1 973 ? -30.945 -24.055 1.958 1.00 91.00 973 TYR A O 1
ATOM 7507 N N . THR A 1 974 ? -30.736 -26.280 2.063 1.00 90.44 974 THR A N 1
ATOM 7508 C CA . THR A 1 974 ? -29.854 -26.276 3.240 1.00 90.44 974 THR A CA 1
ATOM 7509 C C . THR A 1 974 ? -28.410 -26.241 2.760 1.00 90.44 974 THR A C 1
ATOM 7511 O O . THR A 1 974 ? -28.033 -27.060 1.929 1.00 90.44 974 THR A O 1
ATOM 7514 N N . VAL A 1 975 ? -27.593 -25.316 3.261 1.00 93.38 975 VAL A N 1
ATOM 7515 C CA . VAL A 1 975 ? -26.250 -25.078 2.711 1.00 93.38 975 VAL A CA 1
ATOM 7516 C C . VAL A 1 975 ? -25.188 -25.186 3.795 1.00 93.38 975 VAL A C 1
ATOM 7518 O O . VAL A 1 975 ? -25.337 -24.602 4.866 1.00 93.38 975 VAL A O 1
ATOM 7521 N N . GLU A 1 976 ? -24.101 -25.891 3.498 1.00 94.56 976 GLU A N 1
ATOM 7522 C CA . GLU A 1 976 ? -22.885 -25.921 4.311 1.00 94.56 976 GLU A CA 1
ATOM 7523 C C . GLU A 1 976 ? -21.742 -25.248 3.542 1.00 94.56 976 GLU A C 1
ATOM 7525 O O . GLU A 1 976 ? -21.581 -25.479 2.345 1.00 94.56 976 GLU A O 1
ATOM 7530 N N . LEU A 1 977 ? -20.976 -24.381 4.210 1.00 94.81 977 LEU A N 1
ATOM 7531 C CA . LEU A 1 977 ? -19.945 -23.546 3.588 1.00 94.81 977 LEU A CA 1
ATOM 7532 C C . LEU A 1 977 ? -18.558 -23.948 4.095 1.00 94.81 977 LEU A C 1
ATOM 7534 O O . LEU A 1 977 ? -18.341 -24.025 5.304 1.00 94.81 977 LEU A O 1
ATOM 7538 N N . VAL A 1 978 ? -17.610 -24.136 3.182 1.00 93.19 978 VAL A N 1
ATOM 7539 C CA . VAL A 1 978 ? -16.204 -24.449 3.479 1.00 93.19 978 VAL A CA 1
ATOM 7540 C C . VAL A 1 978 ? -15.268 -23.591 2.628 1.00 93.19 978 VAL A C 1
ATOM 7542 O O . VAL A 1 978 ? -15.677 -23.072 1.592 1.00 93.19 978 VAL A O 1
ATOM 7545 N N . CYS A 1 979 ? -14.020 -23.406 3.064 1.00 86.69 979 CYS A N 1
ATOM 7546 C CA . CYS A 1 979 ? -13.075 -22.507 2.385 1.00 86.69 979 CYS A CA 1
ATOM 7547 C C . CYS A 1 979 ? -11.988 -23.211 1.558 1.00 86.69 979 CYS A C 1
ATOM 7549 O O . CYS A 1 979 ? -11.227 -22.536 0.877 1.00 86.69 979 CYS A O 1
ATOM 7551 N N . GLU A 1 980 ? -11.892 -24.542 1.613 1.00 86.00 980 GLU A N 1
ATOM 7552 C CA . GLU A 1 980 ? -10.861 -25.316 0.905 1.00 86.00 980 GLU A CA 1
ATOM 7553 C C . GLU A 1 980 ? -11.285 -26.771 0.644 1.00 86.00 980 GLU A C 1
ATOM 7555 O O . GLU A 1 980 ? -12.170 -27.316 1.309 1.00 86.00 980 GLU A O 1
ATOM 7560 N N . GLY A 1 981 ? -10.629 -27.427 -0.318 1.00 86.25 981 GLY A N 1
ATOM 7561 C CA . GLY A 1 981 ? -10.993 -28.773 -0.768 1.00 86.25 981 GLY A CA 1
ATOM 7562 C C . GLY A 1 981 ? -10.775 -29.893 0.250 1.00 86.25 981 GLY A C 1
ATOM 7563 O O . GLY A 1 981 ? -11.523 -30.868 0.248 1.00 86.25 981 GLY A O 1
ATOM 7564 N N . SER A 1 982 ? -9.800 -29.771 1.150 1.00 86.94 982 SER A N 1
ATOM 7565 C CA . SER A 1 982 ? -9.593 -30.704 2.275 1.00 86.94 982 SER A CA 1
ATOM 7566 C C . SER A 1 982 ? -10.845 -30.804 3.149 1.00 86.94 982 SER A C 1
ATOM 7568 O O . SER A 1 982 ? -11.302 -31.907 3.457 1.00 86.94 982 SER A O 1
ATOM 7570 N N . GLN A 1 983 ? -11.445 -29.656 3.472 1.00 90.19 983 GLN A N 1
ATOM 7571 C CA . GLN A 1 983 ? -12.679 -29.576 4.255 1.00 90.19 983 GLN A CA 1
ATOM 7572 C C . GLN A 1 983 ? -13.870 -30.158 3.490 1.00 90.19 983 GLN A C 1
ATOM 7574 O O . GLN A 1 983 ? -14.712 -30.820 4.091 1.00 90.19 983 GLN A O 1
ATOM 7579 N N . VAL A 1 984 ? -13.931 -29.982 2.162 1.00 92.44 984 VAL A N 1
ATOM 7580 C CA . VAL A 1 984 ? -14.969 -30.624 1.336 1.00 92.44 984 VAL A CA 1
ATOM 7581 C C . VAL A 1 984 ? -14.935 -32.140 1.506 1.00 92.44 984 VAL A C 1
ATOM 7583 O O . VAL A 1 984 ? -15.972 -32.748 1.755 1.00 92.44 984 VAL A O 1
ATOM 7586 N N . LEU A 1 985 ? -13.753 -32.754 1.401 1.00 90.94 985 LEU A N 1
ATOM 7587 C CA . LEU A 1 985 ? -13.602 -34.206 1.518 1.00 90.94 985 LEU A CA 1
ATOM 7588 C C . LEU A 1 985 ? -13.971 -34.704 2.918 1.00 90.94 985 LEU A C 1
ATOM 7590 O O . LEU A 1 985 ? -14.702 -35.687 3.045 1.00 90.94 985 LEU A O 1
ATOM 7594 N N . GLU A 1 986 ? -13.521 -34.004 3.960 1.00 90.69 986 GLU A N 1
ATOM 7595 C CA . GLU A 1 986 ? -13.857 -34.324 5.349 1.00 90.69 986 GLU A CA 1
ATOM 7596 C C . GLU A 1 986 ? -15.377 -34.298 5.579 1.00 90.69 986 GLU A C 1
ATOM 7598 O O . GLU A 1 986 ? -15.957 -35.289 6.038 1.00 90.69 986 GLU A O 1
ATOM 7603 N N . ARG A 1 987 ? -16.041 -33.200 5.189 1.00 90.50 987 ARG A N 1
ATOM 7604 C CA . ARG A 1 987 ? -17.490 -33.025 5.361 1.00 90.50 987 ARG A CA 1
ATOM 7605 C C . ARG A 1 987 ? -18.295 -34.001 4.522 1.00 90.50 987 ARG A C 1
ATOM 7607 O O . ARG A 1 987 ? -19.271 -34.562 5.015 1.00 90.50 987 ARG A O 1
ATOM 7614 N N . PHE A 1 988 ? -17.879 -34.258 3.286 1.00 91.62 988 PHE A N 1
ATOM 7615 C CA . PHE A 1 988 ? -18.567 -35.190 2.397 1.00 91.62 988 PHE A CA 1
ATOM 7616 C C . PHE A 1 988 ? -18.520 -36.632 2.931 1.00 91.62 988 PHE A C 1
ATOM 7618 O O . PHE A 1 988 ? -19.547 -37.314 2.972 1.00 91.62 988 PHE A O 1
ATOM 7625 N N . VAL A 1 989 ? -17.363 -37.087 3.432 1.00 89.06 989 VAL A N 1
ATOM 7626 C CA . VAL A 1 989 ? -17.228 -38.411 4.072 1.00 89.06 989 VAL A CA 1
ATOM 7627 C C . VAL A 1 989 ? -18.041 -38.487 5.365 1.00 89.06 989 VAL A C 1
ATOM 7629 O O . VAL A 1 989 ? -18.706 -39.497 5.611 1.00 89.06 989 VAL A O 1
ATOM 7632 N N . GLN A 1 990 ? -18.010 -37.435 6.188 1.00 89.25 990 GLN A N 1
ATOM 7633 C CA . GLN A 1 990 ? -18.778 -37.369 7.432 1.00 89.25 990 GLN A CA 1
ATOM 7634 C C . GLN A 1 990 ? -20.288 -37.463 7.165 1.00 89.25 990 GLN A C 1
ATOM 7636 O O . GLN A 1 990 ? -20.966 -38.273 7.796 1.00 89.25 990 GLN A O 1
ATOM 7641 N N . ALA A 1 991 ? -20.790 -36.696 6.196 1.00 88.75 991 ALA A N 1
ATOM 7642 C CA . ALA A 1 991 ? -22.189 -36.668 5.772 1.00 88.75 991 ALA A CA 1
ATOM 7643 C C . ALA A 1 991 ? -22.673 -38.022 5.221 1.00 88.75 991 ALA A C 1
ATOM 7645 O O . ALA A 1 991 ? -23.777 -38.473 5.530 1.00 88.75 991 ALA A O 1
ATOM 7646 N N . LYS A 1 992 ? -21.821 -38.716 4.454 1.00 84.19 992 LYS A N 1
ATOM 7647 C CA . LYS A 1 992 ? -22.122 -40.055 3.926 1.00 84.19 992 LYS A CA 1
ATOM 7648 C C . LYS A 1 992 ? -22.171 -41.115 5.033 1.00 84.19 992 LYS A C 1
ATOM 7650 O O . LYS A 1 992 ? -23.063 -41.958 5.025 1.00 84.19 992 LYS A O 1
ATOM 7655 N N . LYS A 1 993 ? -21.265 -41.052 6.020 1.00 85.56 993 LYS A N 1
ATOM 7656 C CA . LYS A 1 993 ? -21.267 -41.955 7.191 1.00 85.56 993 LYS A CA 1
ATOM 7657 C C . LYS A 1 993 ? -22.456 -41.724 8.124 1.00 85.56 993 LYS A C 1
ATOM 7659 O O . LYS A 1 993 ? -22.934 -42.677 8.728 1.00 85.56 993 LYS A O 1
ATOM 7664 N N . SER A 1 994 ? -22.921 -40.482 8.253 1.00 85.44 994 SER A N 1
ATOM 7665 C CA . SER A 1 994 ? -24.042 -40.119 9.127 1.00 85.44 994 SER A CA 1
ATOM 7666 C C . SER A 1 994 ? -25.426 -40.315 8.494 1.00 85.44 994 SER A C 1
ATOM 7668 O O . SER A 1 994 ? -26.426 -40.021 9.143 1.00 85.44 994 SER A O 1
ATOM 7670 N N . GLY A 1 995 ? -25.508 -40.807 7.251 1.00 81.44 995 GLY A N 1
ATOM 7671 C CA . GLY A 1 995 ? -26.779 -41.042 6.555 1.00 81.44 995 GLY A CA 1
ATOM 7672 C C . GLY A 1 995 ? -27.481 -39.770 6.061 1.00 81.44 995 GLY A C 1
ATOM 7673 O O . GLY A 1 995 ? -28.658 -39.826 5.720 1.00 81.44 995 GLY A O 1
ATOM 7674 N N . SER A 1 996 ? -26.778 -38.633 6.003 1.00 86.50 996 SER A N 1
ATOM 7675 C CA . SER A 1 996 ? -27.289 -37.346 5.503 1.00 86.50 996 SER A CA 1
ATOM 7676 C C . SER A 1 996 ? -26.357 -36.794 4.413 1.00 86.50 996 SER A C 1
ATOM 7678 O O . SER A 1 996 ? -25.652 -35.806 4.652 1.00 86.50 996 SER A O 1
ATOM 7680 N N . PRO A 1 997 ? -26.291 -37.455 3.237 1.00 88.56 997 PRO A N 1
ATOM 7681 C CA . PRO A 1 997 ? -25.405 -37.051 2.151 1.00 88.56 997 PRO A CA 1
ATOM 7682 C C . PRO A 1 997 ? -25.810 -35.690 1.571 1.00 88.56 997 PRO A C 1
ATOM 7684 O O . PRO A 1 997 ? -26.937 -35.229 1.741 1.00 88.56 997 PRO A O 1
ATOM 7687 N N . PHE A 1 998 ? -24.871 -35.043 0.886 1.00 92.31 998 PHE A N 1
ATOM 7688 C CA . PHE A 1 998 ? -25.162 -33.838 0.114 1.00 92.31 998 PHE A CA 1
ATOM 7689 C C . PHE A 1 998 ? -25.793 -34.213 -1.229 1.00 92.31 998 PHE A C 1
ATOM 7691 O O . PHE A 1 998 ? -25.300 -35.108 -1.914 1.00 92.31 998 PHE A O 1
ATOM 7698 N N . ASP A 1 999 ? -26.848 -33.497 -1.611 1.00 91.06 999 ASP A N 1
ATOM 7699 C CA . ASP A 1 999 ? -27.545 -33.656 -2.890 1.00 91.06 999 ASP A CA 1
ATOM 7700 C C . ASP A 1 999 ? -26.786 -32.996 -4.044 1.00 91.06 999 ASP A C 1
ATOM 7702 O O . ASP A 1 999 ? -26.910 -33.424 -5.189 1.00 91.06 999 ASP A O 1
ATOM 7706 N N . ALA A 1 1000 ? -25.998 -31.957 -3.749 1.00 93.31 1000 ALA A N 1
ATOM 7707 C CA . ALA A 1 1000 ? -25.068 -31.350 -4.690 1.00 93.31 1000 ALA A CA 1
ATOM 7708 C C . ALA A 1 1000 ? -23.874 -30.702 -3.972 1.00 93.31 1000 ALA A C 1
ATOM 7710 O O . ALA A 1 1000 ? -23.948 -30.339 -2.796 1.00 93.31 1000 ALA A O 1
ATOM 7711 N N . VAL A 1 1001 ? -22.771 -30.519 -4.691 1.00 94.75 1001 VAL A N 1
ATOM 7712 C CA . VAL A 1 1001 ? -21.584 -29.802 -4.211 1.00 94.75 1001 VAL A CA 1
ATOM 7713 C C . VAL A 1 1001 ? -21.228 -28.712 -5.216 1.00 94.75 1001 VAL A C 1
ATOM 7715 O O . VAL A 1 1001 ? -21.111 -29.010 -6.395 1.00 94.75 1001 VAL A O 1
ATOM 7718 N N . ILE A 1 1002 ? -21.040 -27.468 -4.781 1.00 94.56 1002 ILE A N 1
ATOM 7719 C CA . ILE A 1 1002 ? -20.564 -26.364 -5.624 1.00 94.56 1002 ILE A CA 1
ATOM 7720 C C . ILE A 1 1002 ? -19.112 -26.078 -5.258 1.00 94.56 1002 ILE A C 1
ATOM 7722 O O . ILE A 1 1002 ? -18.814 -25.787 -4.100 1.00 94.56 1002 ILE A O 1
ATOM 7726 N N . LEU A 1 1003 ? -18.207 -26.179 -6.227 1.00 93.75 1003 LEU A N 1
ATOM 7727 C CA . LEU A 1 1003 ? -16.767 -26.087 -5.996 1.00 93.75 1003 LEU A CA 1
ATOM 7728 C C . LEU A 1 1003 ? -16.154 -24.950 -6.798 1.00 93.75 1003 LEU A C 1
ATOM 7730 O O . LEU A 1 1003 ? -16.176 -24.992 -8.027 1.00 93.75 1003 LEU A O 1
ATOM 7734 N N . ASP A 1 1004 ? -15.542 -23.988 -6.111 1.00 89.69 1004 ASP A N 1
ATOM 7735 C CA . ASP A 1 1004 ? -14.692 -23.008 -6.770 1.00 89.69 1004 ASP A CA 1
ATOM 7736 C C . ASP A 1 1004 ? -13.452 -23.674 -7.364 1.00 89.69 1004 ASP A C 1
ATOM 7738 O O . ASP A 1 1004 ? -12.812 -24.553 -6.772 1.00 89.69 1004 ASP A O 1
ATOM 7742 N N . LEU A 1 1005 ? -13.133 -23.282 -8.587 1.00 82.25 1005 LEU A N 1
ATOM 7743 C CA . LEU A 1 1005 ? -12.164 -23.997 -9.394 1.00 82.25 1005 LEU A CA 1
ATOM 7744 C C . LEU A 1 1005 ? -10.719 -23.758 -8.933 1.00 82.25 1005 LEU A C 1
ATOM 7746 O O . LEU A 1 1005 ? -9.903 -24.686 -8.965 1.00 82.25 1005 LEU A O 1
ATOM 7750 N N . THR A 1 1006 ? -10.411 -22.545 -8.472 1.00 76.50 1006 THR A N 1
ATOM 7751 C CA . THR A 1 1006 ? -9.061 -22.096 -8.103 1.00 76.50 1006 THR A CA 1
ATOM 7752 C C . THR A 1 1006 ? -9.016 -21.603 -6.663 1.00 76.50 1006 THR A C 1
ATOM 7754 O O . THR A 1 1006 ? -9.742 -20.682 -6.331 1.00 76.50 1006 THR A O 1
ATOM 7757 N N . ILE A 1 1007 ? -8.127 -22.169 -5.837 1.00 75.44 1007 ILE A N 1
ATOM 7758 C CA . ILE A 1 1007 ? -7.876 -21.724 -4.455 1.00 75.44 1007 ILE A CA 1
ATOM 7759 C C . ILE A 1 1007 ? -6.366 -21.467 -4.286 1.00 75.44 1007 ILE A C 1
ATOM 7761 O O . ILE A 1 1007 ? -5.581 -22.413 -4.427 1.00 75.44 1007 ILE A O 1
ATOM 7765 N N . PRO A 1 1008 ? -5.914 -20.229 -4.011 1.00 55.53 1008 PRO A N 1
ATOM 7766 C CA . PRO A 1 1008 ? -4.503 -19.912 -3.801 1.00 55.53 1008 PRO A CA 1
ATOM 7767 C C . PRO A 1 1008 ? -3.936 -20.624 -2.564 1.00 55.53 1008 PRO A C 1
ATOM 7769 O O . PRO A 1 1008 ? -4.441 -20.470 -1.458 1.00 55.53 1008 PRO A O 1
ATOM 7772 N N . GLY A 1 1009 ? -2.863 -21.401 -2.739 1.00 52.62 1009 GLY A N 1
ATOM 7773 C CA . GLY A 1 1009 ? -2.175 -22.081 -1.630 1.00 52.62 1009 GLY A CA 1
ATOM 7774 C C . GLY A 1 1009 ? -2.905 -23.294 -1.030 1.00 52.62 1009 GLY A C 1
ATOM 7775 O O . GLY A 1 1009 ? -2.389 -23.869 -0.074 1.00 52.62 1009 GLY A O 1
ATOM 7776 N N . GLY A 1 1010 ? -4.050 -23.711 -1.591 1.00 65.69 1010 GLY A N 1
ATOM 7777 C CA . GLY A 1 1010 ? -4.885 -24.809 -1.081 1.00 65.69 1010 GLY A CA 1
ATOM 7778 C C . GLY A 1 1010 ? -5.379 -25.794 -2.155 1.00 65.69 1010 GLY A C 1
ATOM 7779 O O . GLY A 1 1010 ? -5.015 -25.711 -3.330 1.00 65.69 1010 GLY A O 1
ATOM 7780 N N . LEU A 1 1011 ? -6.214 -26.763 -1.755 1.00 80.44 1011 LEU A N 1
ATOM 7781 C CA . LEU A 1 1011 ? -6.795 -27.771 -2.658 1.00 80.44 1011 LEU A CA 1
ATOM 7782 C C . LEU A 1 1011 ? -8.012 -27.194 -3.414 1.00 80.44 1011 LEU A C 1
ATOM 7784 O O . LEU A 1 1011 ? -9.089 -27.074 -2.837 1.00 80.44 1011 LEU A O 1
ATOM 7788 N N . GLY A 1 1012 ? -7.845 -26.841 -4.694 1.00 84.50 1012 GLY A N 1
ATOM 7789 C CA . GLY A 1 1012 ? -8.913 -26.290 -5.550 1.00 84.50 1012 GLY A CA 1
ATOM 7790 C C . GLY A 1 1012 ? -9.874 -27.330 -6.153 1.00 84.50 1012 GLY A C 1
ATOM 7791 O O . GLY A 1 1012 ? -9.615 -28.538 -6.121 1.00 84.50 1012 GLY A O 1
ATOM 7792 N N . GLY A 1 1013 ? -10.971 -26.864 -6.763 1.00 84.62 1013 GLY A N 1
ATOM 7793 C CA . GLY A 1 1013 ? -12.114 -27.689 -7.182 1.00 84.62 1013 GLY A CA 1
ATOM 7794 C C . GLY A 1 1013 ? -11.783 -28.852 -8.122 1.00 84.62 1013 GLY A C 1
ATOM 7795 O O . GLY A 1 1013 ? -12.344 -29.938 -7.973 1.00 84.62 1013 GLY A O 1
ATOM 7796 N N . LYS A 1 1014 ? -10.814 -28.681 -9.032 1.00 85.19 1014 LYS A N 1
ATOM 7797 C CA . LYS A 1 1014 ? -10.373 -29.734 -9.971 1.00 85.19 1014 LYS A CA 1
ATOM 7798 C C . LYS A 1 1014 ? -9.746 -30.946 -9.273 1.00 85.19 1014 LYS A C 1
ATOM 7800 O O . LYS A 1 1014 ? -9.930 -32.080 -9.712 1.00 85.19 1014 LYS A O 1
ATOM 7805 N N . SER A 1 1015 ? -8.975 -30.717 -8.214 1.00 86.56 1015 SER A N 1
ATOM 7806 C CA . SER A 1 1015 ? -8.367 -31.801 -7.436 1.00 86.56 1015 SER A CA 1
ATOM 7807 C C . SER A 1 1015 ? -9.396 -32.418 -6.493 1.00 86.56 1015 SER A C 1
ATOM 7809 O O . SER A 1 1015 ? -9.472 -33.639 -6.380 1.00 86.56 1015 SER A O 1
ATOM 7811 N N . THR A 1 1016 ? -10.247 -31.580 -5.896 1.00 90.94 1016 THR A N 1
ATOM 7812 C CA . THR A 1 1016 ? -11.316 -32.001 -4.986 1.00 90.94 1016 THR A CA 1
ATOM 7813 C C . THR A 1 1016 ? -12.315 -32.944 -5.656 1.00 90.94 1016 THR A C 1
ATOM 7815 O O . THR A 1 1016 ? -12.625 -33.989 -5.087 1.00 90.94 1016 THR A O 1
ATOM 7818 N N . ILE A 1 1017 ? -12.775 -32.654 -6.882 1.00 91.75 1017 ILE A N 1
ATOM 7819 C CA . ILE A 1 1017 ? -13.755 -33.514 -7.570 1.00 91.75 1017 ILE A CA 1
ATOM 7820 C C . ILE A 1 1017 ? -13.207 -34.916 -7.876 1.00 91.75 1017 ILE A C 1
ATOM 7822 O O . ILE A 1 1017 ? -13.929 -35.902 -7.754 1.00 91.75 1017 ILE A O 1
ATOM 7826 N N . ARG A 1 1018 ? -11.911 -35.042 -8.193 1.00 88.12 1018 ARG A N 1
ATOM 7827 C CA . ARG A 1 1018 ? -11.278 -36.350 -8.438 1.00 88.12 1018 ARG A CA 1
ATOM 7828 C C . ARG A 1 1018 ? -11.277 -37.226 -7.194 1.00 88.12 1018 ARG A C 1
ATOM 7830 O O . ARG A 1 1018 ? -11.517 -38.425 -7.297 1.00 88.12 1018 ARG A O 1
ATOM 7837 N N . GLU A 1 1019 ? -11.011 -36.639 -6.033 1.00 90.75 1019 GLU A N 1
ATOM 7838 C CA . GLU A 1 1019 ? -11.067 -37.363 -4.764 1.00 90.75 1019 GLU A CA 1
ATOM 7839 C C . GLU A 1 1019 ? -12.517 -37.669 -4.360 1.00 90.75 1019 GLU A C 1
ATOM 7841 O O . GLU A 1 1019 ? -12.800 -38.782 -3.917 1.00 90.75 1019 GLU A O 1
ATOM 7846 N N . LEU A 1 1020 ? -13.462 -36.751 -4.607 1.00 90.31 1020 LEU A N 1
ATOM 7847 C CA . LEU A 1 1020 ? -14.890 -37.002 -4.386 1.00 90.31 1020 LEU A CA 1
ATOM 7848 C C . LEU A 1 1020 ? -15.414 -38.169 -5.229 1.00 90.31 1020 LEU A C 1
ATOM 7850 O O . LEU A 1 1020 ? -16.127 -39.009 -4.694 1.00 90.31 1020 LEU A O 1
ATOM 7854 N N . LEU A 1 1021 ? -15.018 -38.285 -6.498 1.00 89.56 1021 LEU A N 1
ATOM 7855 C CA . LEU A 1 1021 ? -15.438 -39.387 -7.375 1.00 89.56 1021 LEU A CA 1
ATOM 7856 C C . LEU A 1 1021 ? -14.905 -40.757 -6.930 1.00 89.56 1021 LEU A C 1
ATOM 7858 O O . LEU A 1 1021 ? -15.563 -41.769 -7.167 1.00 89.56 1021 LEU A O 1
ATOM 7862 N N . LYS A 1 1022 ? -13.744 -40.810 -6.258 1.00 89.75 1022 LYS A N 1
ATOM 7863 C CA . LYS A 1 1022 ? -13.241 -42.050 -5.633 1.00 89.75 1022 LYS A CA 1
ATOM 7864 C C . LYS A 1 1022 ? -14.095 -42.473 -4.434 1.00 89.75 1022 LYS A C 1
ATOM 7866 O O . LYS A 1 1022 ? -14.189 -43.662 -4.144 1.00 89.75 1022 LYS A O 1
ATOM 7871 N N . ILE A 1 1023 ? -14.692 -41.507 -3.733 1.00 88.19 1023 ILE A N 1
ATOM 7872 C CA . ILE A 1 1023 ? -15.558 -41.729 -2.565 1.00 88.19 1023 ILE A CA 1
ATOM 7873 C C . ILE A 1 1023 ? -17.000 -42.032 -3.005 1.00 88.19 1023 ILE A C 1
ATOM 7875 O O . ILE A 1 1023 ? -17.695 -42.859 -2.401 1.00 88.19 1023 ILE A O 1
ATOM 7879 N N . ASP A 1 1024 ? -17.476 -41.338 -4.036 1.00 88.19 1024 ASP A N 1
ATOM 7880 C CA . ASP A 1 1024 ? -18.798 -41.493 -4.621 1.00 88.19 1024 ASP A CA 1
ATOM 7881 C C . ASP A 1 1024 ? -18.794 -41.209 -6.134 1.00 88.19 1024 ASP A C 1
ATOM 7883 O O . ASP A 1 1024 ? -18.811 -40.048 -6.555 1.00 88.19 1024 ASP A O 1
ATOM 7887 N N . PRO A 1 1025 ? -18.843 -42.253 -6.977 1.00 85.75 1025 PRO A N 1
ATOM 7888 C CA . PRO A 1 1025 ? -18.912 -42.092 -8.429 1.00 85.75 1025 PRO A CA 1
ATOM 7889 C C . PRO A 1 1025 ? -20.165 -41.353 -8.931 1.00 85.75 1025 PRO A C 1
ATOM 7891 O O . PRO A 1 1025 ? -20.191 -40.914 -10.087 1.00 85.75 1025 PRO A O 1
ATOM 7894 N N . GLN A 1 1026 ? -21.211 -41.235 -8.104 1.00 85.62 1026 GLN A N 1
ATOM 7895 C CA . GLN A 1 1026 ? -22.474 -40.562 -8.425 1.00 85.62 1026 GLN A CA 1
ATOM 7896 C C . GLN A 1 1026 ? -22.581 -39.153 -7.826 1.00 85.62 1026 GLN A C 1
ATOM 7898 O O . GLN A 1 1026 ? -23.655 -38.554 -7.885 1.00 85.62 1026 GLN A O 1
ATOM 7903 N N . VAL A 1 1027 ? -21.495 -38.602 -7.267 1.00 90.50 1027 VAL A N 1
ATOM 7904 C CA . VAL A 1 1027 ? -21.504 -37.236 -6.728 1.00 90.50 1027 VAL A CA 1
ATOM 7905 C C . VAL A 1 1027 ? -22.001 -36.229 -7.770 1.00 90.50 1027 VAL A C 1
ATOM 7907 O O . VAL A 1 1027 ? -21.557 -36.212 -8.919 1.00 90.50 1027 VAL A O 1
ATOM 7910 N N . LYS A 1 1028 ? -22.935 -35.375 -7.346 1.00 92.62 1028 LYS A N 1
ATOM 7911 C CA . LYS A 1 1028 ? -23.485 -34.279 -8.143 1.00 92.62 1028 LYS A CA 1
ATOM 7912 C C . LYS A 1 1028 ? -22.692 -33.011 -7.856 1.00 92.62 1028 LYS A C 1
ATOM 7914 O O . LYS A 1 1028 ? -22.957 -32.322 -6.876 1.00 92.62 1028 LYS A O 1
ATOM 7919 N N . ALA A 1 1029 ? -21.684 -32.723 -8.668 1.00 92.19 1029 ALA A N 1
ATOM 7920 C CA . ALA A 1 1029 ? -20.832 -31.555 -8.467 1.00 92.19 1029 ALA A CA 1
ATOM 7921 C C . ALA A 1 1029 ? -21.077 -30.483 -9.531 1.00 92.19 1029 ALA A C 1
ATOM 7923 O O . ALA A 1 1029 ? -21.194 -30.794 -10.711 1.00 92.19 1029 ALA A O 1
ATOM 7924 N N . ILE A 1 1030 ? -21.110 -29.223 -9.120 1.00 92.88 1030 ILE A N 1
ATOM 7925 C CA . ILE A 1 1030 ? -21.210 -28.044 -9.974 1.00 92.88 1030 ILE A CA 1
ATOM 7926 C C . ILE A 1 1030 ? -19.904 -27.275 -9.822 1.00 92.88 1030 ILE A C 1
ATOM 7928 O O . ILE A 1 1030 ? -19.471 -26.991 -8.704 1.00 92.88 1030 ILE A O 1
ATOM 7932 N N . VAL A 1 1031 ? -19.260 -26.944 -10.934 1.00 91.06 1031 VAL A N 1
ATOM 7933 C CA . VAL A 1 1031 ? -18.059 -26.105 -10.901 1.00 91.06 1031 VAL A CA 1
ATOM 7934 C C . VAL A 1 1031 ? -18.457 -24.630 -10.894 1.00 91.06 1031 VAL A C 1
ATOM 7936 O O . VAL A 1 1031 ? -19.338 -24.219 -11.648 1.00 91.06 1031 VAL A O 1
ATOM 7939 N N . SER A 1 1032 ? -17.811 -23.843 -10.034 1.00 87.44 1032 SER A N 1
ATOM 7940 C CA . SER A 1 1032 ? -17.918 -22.388 -10.010 1.00 87.44 1032 SER A CA 1
ATOM 7941 C C . SER A 1 1032 ? -16.600 -21.742 -10.423 1.00 87.44 1032 SER A C 1
ATOM 7943 O O . SER A 1 1032 ? -15.531 -22.178 -9.996 1.00 87.44 1032 SER A O 1
ATOM 7945 N N . SER A 1 1033 ? -16.655 -20.708 -11.265 1.00 79.25 1033 SER A N 1
ATOM 7946 C CA . SER A 1 1033 ? -15.472 -19.911 -11.601 1.00 79.25 1033 SER A CA 1
ATOM 7947 C C . SER A 1 1033 ? -15.824 -18.505 -12.083 1.00 79.25 1033 SER A C 1
ATOM 7949 O O . SER A 1 1033 ? -16.863 -18.276 -12.703 1.00 79.25 1033 SER A O 1
ATOM 7951 N N . GLY A 1 1034 ? -14.912 -17.557 -11.842 1.00 66.31 1034 GLY A N 1
ATOM 7952 C CA . GLY A 1 1034 ? -14.902 -16.237 -12.486 1.00 66.31 1034 GLY A CA 1
ATOM 7953 C C . GLY A 1 1034 ? -14.305 -16.238 -13.898 1.00 66.31 1034 GLY A C 1
ATOM 7954 O O . GLY A 1 1034 ? -14.338 -15.204 -14.567 1.00 66.31 1034 GLY A O 1
ATOM 7955 N N . TYR A 1 1035 ? -13.774 -17.374 -14.360 1.00 59.28 1035 TYR A N 1
ATOM 7956 C CA . TYR A 1 1035 ? -13.235 -17.563 -15.703 1.00 59.28 1035 TYR A CA 1
ATOM 7957 C C . TYR A 1 1035 ? -14.203 -18.389 -16.552 1.00 59.28 1035 TYR A C 1
ATOM 7959 O O . TYR A 1 1035 ? -14.294 -19.600 -16.394 1.00 59.28 1035 TYR A O 1
ATOM 7967 N N . TYR A 1 1036 ? -14.886 -17.749 -17.499 1.00 53.78 1036 TYR A N 1
ATOM 7968 C CA . TYR A 1 1036 ? -15.746 -18.450 -18.466 1.00 53.78 1036 TYR A CA 1
ATOM 7969 C C . TYR A 1 1036 ? -14.949 -19.367 -19.410 1.00 53.78 1036 TYR A C 1
ATOM 7971 O O . TYR A 1 1036 ? -15.497 -20.316 -19.959 1.00 53.78 1036 TYR A O 1
ATOM 7979 N N . ASP A 1 1037 ? -13.651 -19.097 -19.551 1.00 48.97 1037 ASP A N 1
ATOM 7980 C CA . ASP A 1 1037 ? -12.769 -19.718 -20.539 1.00 48.97 1037 ASP A CA 1
ATOM 7981 C C . ASP A 1 1037 ? -11.889 -20.832 -19.951 1.00 48.97 1037 ASP A C 1
ATOM 7983 O O . ASP A 1 1037 ? -10.953 -21.296 -20.605 1.00 48.97 1037 ASP A O 1
ATOM 7987 N N . ASP A 1 1038 ? -12.123 -21.232 -18.696 1.00 61.38 1038 ASP A N 1
ATOM 7988 C CA . ASP A 1 1038 ? -11.374 -22.340 -18.110 1.00 61.38 1038 ASP A CA 1
ATOM 7989 C C . ASP A 1 1038 ? -11.759 -23.661 -18.811 1.00 61.38 1038 ASP A C 1
ATOM 7991 O O . ASP A 1 1038 ? -12.953 -23.949 -18.948 1.00 61.38 1038 ASP A O 1
ATOM 7995 N N . PRO A 1 1039 ? -10.796 -24.502 -19.244 1.00 63.66 1039 PRO A N 1
ATOM 7996 C CA . PRO A 1 1039 ? -11.090 -25.788 -19.881 1.00 63.66 1039 PRO A CA 1
ATOM 7997 C C . PRO A 1 1039 ? -12.007 -26.695 -19.056 1.00 63.66 1039 PRO A C 1
ATOM 7999 O O . PRO A 1 1039 ? -12.717 -27.525 -19.622 1.00 63.66 1039 PRO A O 1
ATOM 8002 N N . VAL A 1 1040 ? -11.994 -26.552 -17.727 1.00 70.88 1040 VAL A N 1
ATOM 8003 C CA . VAL A 1 1040 ? -12.894 -27.281 -16.829 1.00 70.88 1040 VAL A CA 1
ATOM 8004 C C . VAL A 1 1040 ? -14.320 -26.737 -16.905 1.00 70.88 1040 VAL A C 1
ATOM 8006 O O . VAL A 1 1040 ? -15.243 -27.512 -16.741 1.00 70.88 1040 VAL A O 1
ATOM 8009 N N . MET A 1 1041 ? -14.536 -25.453 -17.193 1.00 70.62 1041 MET A N 1
ATOM 8010 C CA . MET A 1 1041 ? -15.876 -24.867 -17.353 1.00 70.62 1041 MET A CA 1
ATOM 8011 C C . MET A 1 1041 ? -16.493 -25.220 -18.713 1.00 70.62 1041 MET A C 1
ATOM 8013 O O . MET A 1 1041 ? -17.702 -25.403 -18.803 1.00 70.62 1041 MET A O 1
ATOM 8017 N N . ALA A 1 1042 ? -15.674 -25.348 -19.763 1.00 66.06 1042 ALA A N 1
ATOM 8018 C CA . ALA A 1 1042 ? -16.129 -25.749 -21.097 1.00 66.06 1042 ALA A CA 1
ATOM 8019 C C . ALA A 1 1042 ? -16.396 -27.263 -21.209 1.00 66.06 1042 ALA A C 1
ATOM 8021 O O . ALA A 1 1042 ? -17.380 -27.665 -21.823 1.00 66.06 1042 ALA A O 1
ATOM 8022 N N . ASN A 1 1043 ? -15.550 -28.090 -20.581 1.00 72.62 1043 ASN A N 1
ATOM 8023 C CA . ASN A 1 1043 ? -15.626 -29.558 -20.618 1.00 72.62 1043 ASN A CA 1
ATOM 8024 C C . ASN A 1 1043 ? -15.871 -30.147 -19.221 1.00 72.62 1043 ASN A C 1
ATOM 8026 O O . ASN A 1 1043 ? -15.233 -31.114 -18.810 1.00 72.62 1043 ASN A O 1
ATOM 8030 N N . TYR A 1 1044 ? -16.760 -29.530 -18.447 1.00 79.38 1044 TYR A N 1
ATOM 8031 C CA . TYR A 1 1044 ? -16.979 -29.863 -17.034 1.00 79.38 1044 TYR A CA 1
ATOM 8032 C C . TYR A 1 1044 ? -17.333 -31.342 -16.805 1.00 79.38 1044 TYR A C 1
ATOM 8034 O O . TYR A 1 1044 ? -16.904 -31.933 -15.810 1.00 79.38 1044 TYR A O 1
ATOM 8042 N N . GLN A 1 1045 ? -18.021 -31.966 -17.764 1.00 81.81 1045 GLN A N 1
ATOM 8043 C CA . GLN A 1 1045 ? -18.398 -33.381 -17.727 1.00 81.81 1045 GLN A CA 1
ATOM 8044 C C . GLN A 1 1045 ? -17.179 -34.318 -17.721 1.00 81.81 1045 GLN A C 1
ATOM 8046 O O . GLN A 1 1045 ? -17.164 -35.279 -16.952 1.00 81.81 1045 GLN A O 1
ATOM 8051 N N . ASP A 1 1046 ? -16.114 -33.989 -18.460 1.00 80.69 1046 ASP A N 1
ATOM 8052 C CA . ASP A 1 1046 ? -14.878 -34.791 -18.539 1.00 80.69 1046 ASP A CA 1
ATOM 8053 C C . ASP A 1 1046 ? -14.125 -34.847 -17.203 1.00 80.69 1046 ASP A C 1
ATOM 8055 O O . ASP A 1 1046 ? -13.390 -35.791 -16.908 1.00 80.69 1046 ASP A O 1
ATOM 8059 N N . TYR A 1 1047 ? -14.307 -33.820 -16.372 1.00 78.88 1047 TYR A N 1
ATOM 8060 C CA . TYR A 1 1047 ? -13.726 -33.735 -15.033 1.00 78.88 1047 TYR A CA 1
ATOM 8061 C C . TYR A 1 1047 ? -14.649 -34.311 -13.949 1.00 78.88 1047 TYR A C 1
ATOM 8063 O O . TYR A 1 1047 ? -14.259 -34.364 -12.782 1.00 78.88 1047 TYR A O 1
ATOM 8071 N N . GLY A 1 1048 ? -15.841 -34.771 -14.343 1.00 82.31 1048 GLY A N 1
ATOM 8072 C CA . GLY A 1 1048 ? -16.848 -35.392 -13.491 1.00 82.31 1048 GLY A CA 1
ATOM 8073 C C . GLY A 1 1048 ? -17.782 -34.416 -12.775 1.00 82.31 1048 GLY A C 1
ATOM 8074 O O . GLY A 1 1048 ? -18.442 -34.814 -11.814 1.00 82.31 1048 GLY A O 1
ATOM 8075 N N . PHE A 1 1049 ? -17.870 -33.169 -13.246 1.00 88.88 1049 PHE A N 1
ATOM 8076 C CA . PHE A 1 1049 ? -18.929 -32.239 -12.850 1.00 88.88 1049 PHE A CA 1
ATOM 8077 C C . PHE A 1 1049 ? -20.208 -32.488 -13.664 1.00 88.88 1049 PHE A C 1
ATOM 8079 O O . PHE A 1 1049 ? -20.168 -32.937 -14.806 1.00 88.88 1049 PHE A O 1
ATOM 8086 N N . CYS A 1 1050 ? -21.356 -32.174 -13.075 1.00 87.44 1050 CYS A N 1
ATOM 8087 C CA . CYS A 1 1050 ? -22.676 -32.307 -13.688 1.00 87.44 1050 CYS A CA 1
ATOM 8088 C C . CYS A 1 1050 ? -23.135 -31.040 -14.407 1.00 87.44 1050 CYS A C 1
ATOM 8090 O O . CYS A 1 1050 ? -23.901 -31.149 -15.355 1.00 87.44 1050 CYS A O 1
ATOM 8092 N N . GLU A 1 1051 ? -22.697 -29.869 -13.947 1.00 88.06 1051 GLU A N 1
ATOM 8093 C CA . GLU A 1 1051 ? -23.040 -28.560 -14.510 1.00 88.06 1051 GLU A CA 1
ATOM 8094 C C . GLU A 1 1051 ? -21.992 -27.516 -14.112 1.00 88.06 1051 GLU A C 1
ATOM 8096 O O . GLU A 1 1051 ? -21.099 -27.769 -13.294 1.00 88.06 1051 GLU A O 1
ATOM 8101 N N . VAL A 1 1052 ? -22.144 -26.321 -14.672 1.00 85.94 1052 VAL A N 1
ATOM 8102 C CA . VAL A 1 1052 ? -21.273 -25.177 -14.432 1.00 85.94 1052 VAL A CA 1
ATOM 8103 C C . VAL A 1 1052 ? -22.072 -23.932 -14.061 1.00 85.94 1052 VAL A C 1
ATOM 8105 O O . VAL A 1 1052 ? -23.144 -23.684 -14.603 1.00 85.94 1052 VAL A O 1
ATOM 8108 N N . ILE A 1 1053 ? -21.531 -23.116 -13.156 1.00 83.75 1053 ILE A N 1
ATOM 8109 C CA . ILE A 1 1053 ? -22.054 -21.784 -12.864 1.00 83.75 1053 ILE A CA 1
ATOM 8110 C C . ILE A 1 1053 ? -20.940 -20.741 -12.888 1.00 83.75 1053 ILE A C 1
ATOM 8112 O O . ILE A 1 1053 ? -19.871 -20.926 -12.312 1.00 83.75 1053 ILE A O 1
ATOM 8116 N N . ALA A 1 1054 ? -21.189 -19.617 -13.552 1.00 78.12 1054 ALA A N 1
ATOM 8117 C CA . ALA A 1 1054 ? -20.200 -18.560 -13.664 1.00 78.12 1054 ALA A CA 1
ATOM 8118 C C . ALA A 1 1054 ? -20.435 -17.430 -12.653 1.00 78.12 1054 ALA A C 1
ATOM 8120 O O . ALA A 1 1054 ? -21.566 -17.008 -12.405 1.00 78.12 1054 ALA A O 1
ATOM 8121 N N . LYS A 1 1055 ? -19.342 -16.903 -12.095 1.00 77.44 1055 LYS A N 1
ATOM 8122 C CA . LYS A 1 1055 ? -19.349 -15.679 -11.284 1.00 77.44 1055 LYS A CA 1
ATOM 8123 C C . LYS A 1 1055 ? -19.362 -14.455 -12.218 1.00 77.44 1055 LYS A C 1
ATOM 8125 O O . LYS A 1 1055 ? -18.657 -14.466 -13.236 1.00 77.44 1055 LYS A O 1
ATOM 8130 N N . PRO A 1 1056 ? -20.085 -13.364 -11.900 1.00 66.50 1056 PRO A N 1
ATOM 8131 C CA . PRO A 1 1056 ? -21.032 -13.167 -10.799 1.00 66.50 1056 PRO A CA 1
ATOM 8132 C C . PRO A 1 1056 ? -22.389 -13.861 -10.961 1.00 66.50 1056 PRO A C 1
ATOM 8134 O O . PRO A 1 1056 ? -22.985 -13.839 -12.034 1.00 66.50 1056 PRO A O 1
ATOM 8137 N N . TYR A 1 1057 ? -22.905 -14.406 -9.853 1.00 77.38 1057 TYR A N 1
ATOM 8138 C CA . TYR A 1 1057 ? -24.132 -15.206 -9.829 1.00 77.38 1057 TYR A CA 1
ATOM 8139 C C . TYR A 1 1057 ? -25.407 -14.373 -9.993 1.00 77.38 1057 TYR A C 1
ATOM 8141 O O . TYR A 1 1057 ? -25.611 -13.365 -9.309 1.00 77.38 1057 TYR A O 1
ATOM 8149 N N . ARG A 1 1058 ? -26.326 -14.870 -10.824 1.00 76.44 1058 ARG A N 1
ATOM 8150 C CA . ARG A 1 1058 ? -27.729 -14.444 -10.842 1.00 76.44 1058 ARG A CA 1
ATOM 8151 C C . ARG A 1 1058 ? -28.572 -15.470 -10.096 1.00 76.44 1058 ARG A C 1
ATOM 8153 O O . ARG A 1 1058 ? -28.474 -16.662 -10.358 1.00 76.44 1058 ARG A O 1
ATOM 8160 N N . ILE A 1 1059 ? -29.426 -15.006 -9.186 1.00 76.81 1059 ILE A N 1
ATOM 8161 C CA . ILE A 1 1059 ? -30.234 -15.896 -8.337 1.00 76.81 1059 ILE A CA 1
ATOM 8162 C C . ILE A 1 1059 ? -31.206 -16.776 -9.139 1.00 76.81 1059 ILE A C 1
ATOM 8164 O O . ILE A 1 1059 ? -31.455 -17.915 -8.758 1.00 76.81 1059 ILE A O 1
ATOM 8168 N N . THR A 1 1060 ? -31.708 -16.276 -10.271 1.00 75.56 1060 THR A N 1
ATOM 8169 C CA . THR A 1 1060 ? -32.587 -17.028 -11.176 1.00 75.56 1060 THR A CA 1
ATOM 8170 C C . THR A 1 1060 ? -31.839 -18.178 -11.853 1.00 75.56 1060 THR A C 1
ATOM 8172 O O . THR A 1 1060 ? -32.253 -19.327 -11.760 1.00 75.56 1060 THR A O 1
ATOM 8175 N N . GLU A 1 1061 ? -30.683 -17.873 -12.441 1.00 78.81 1061 GLU A N 1
ATOM 8176 C CA . GLU A 1 1061 ? -29.799 -18.827 -13.117 1.00 78.81 1061 GLU A CA 1
ATOM 8177 C C . GLU A 1 1061 ? -29.262 -19.896 -12.154 1.00 78.81 1061 GLU A C 1
ATOM 8179 O O . GLU A 1 1061 ? -29.316 -21.089 -12.446 1.00 78.81 1061 GLU A O 1
ATOM 8184 N N . LEU A 1 1062 ? -28.819 -19.482 -10.961 1.00 83.94 1062 LEU A N 1
ATOM 8185 C CA . LEU A 1 1062 ? -28.359 -20.386 -9.908 1.00 83.94 1062 LEU A CA 1
ATOM 8186 C C . LEU A 1 1062 ? -29.435 -21.409 -9.531 1.00 83.94 1062 LEU A C 1
ATOM 8188 O O . LEU A 1 1062 ? -29.143 -22.598 -9.409 1.00 83.94 1062 LEU A O 1
ATOM 8192 N N . GLY A 1 1063 ? -30.677 -20.963 -9.343 1.00 83.88 1063 GLY A N 1
ATOM 8193 C CA . GLY A 1 1063 ? -31.750 -21.867 -8.950 1.00 83.88 1063 GLY A CA 1
ATOM 8194 C C . GLY A 1 1063 ? -32.176 -22.829 -10.054 1.00 83.88 1063 GLY A C 1
ATOM 8195 O O . GLY A 1 1063 ? -32.454 -23.990 -9.757 1.00 83.88 1063 GLY A O 1
ATOM 8196 N N . GLU A 1 1064 ? -32.152 -22.399 -11.317 1.00 82.38 1064 GLU A N 1
ATOM 8197 C CA . GLU A 1 1064 ? -32.397 -23.279 -12.466 1.00 82.38 1064 GLU A CA 1
ATOM 8198 C C . GLU A 1 1064 ? -31.341 -24.386 -12.579 1.00 82.38 1064 GLU A C 1
ATOM 8200 O O . GLU A 1 1064 ? -31.696 -25.557 -12.736 1.00 82.38 1064 GLU A O 1
ATOM 8205 N N . ILE A 1 1065 ? -30.056 -24.034 -12.459 1.00 85.69 1065 ILE A N 1
ATOM 8206 C CA . ILE A 1 1065 ? -28.936 -24.982 -12.567 1.00 85.69 1065 ILE A CA 1
ATOM 8207 C C . ILE A 1 1065 ? -28.988 -26.005 -11.433 1.00 85.69 1065 ILE A C 1
ATOM 8209 O O . ILE A 1 1065 ? -28.959 -27.213 -11.670 1.00 85.69 1065 ILE A O 1
ATOM 8213 N N . VAL A 1 1066 ? -29.104 -25.534 -10.191 1.00 87.31 1066 VAL A N 1
ATOM 8214 C CA . VAL A 1 1066 ? -29.102 -26.409 -9.013 1.00 87.31 1066 VAL A CA 1
ATOM 8215 C C . VAL A 1 1066 ? -30.305 -27.346 -9.031 1.00 87.31 1066 VAL A C 1
ATOM 8217 O O . VAL A 1 1066 ? -30.151 -28.544 -8.788 1.00 87.31 1066 VAL A O 1
ATOM 8220 N N . ARG A 1 1067 ? -31.492 -26.836 -9.384 1.00 84.94 1067 ARG A N 1
ATOM 8221 C CA . ARG A 1 1067 ? -32.689 -27.669 -9.513 1.00 84.94 1067 ARG A CA 1
ATOM 8222 C C . ARG A 1 1067 ? -32.475 -28.753 -10.561 1.00 84.94 1067 ARG A C 1
ATOM 8224 O O . ARG A 1 1067 ? -32.698 -29.915 -10.248 1.00 84.94 1067 ARG A O 1
ATOM 8231 N N . ARG A 1 1068 ? -31.975 -28.393 -11.749 1.00 83.88 1068 ARG A N 1
ATOM 8232 C CA . ARG A 1 1068 ? -31.692 -29.334 -12.842 1.00 83.88 1068 ARG A CA 1
ATOM 8233 C C . ARG A 1 1068 ? -30.744 -30.449 -12.407 1.00 83.88 1068 ARG A C 1
ATOM 8235 O O . ARG A 1 1068 ? -31.055 -31.612 -12.614 1.00 83.88 1068 ARG A O 1
ATOM 8242 N N . VAL A 1 1069 ? -29.637 -30.122 -11.743 1.00 86.38 1069 VAL A N 1
ATOM 8243 C CA . VAL A 1 1069 ? -28.651 -31.114 -11.268 1.00 86.38 1069 VAL A CA 1
ATOM 8244 C C . VAL A 1 1069 ? -29.250 -32.066 -10.234 1.00 86.38 1069 VAL A C 1
ATOM 8246 O O . VAL A 1 1069 ? -28.962 -33.266 -10.224 1.00 86.38 1069 VAL A O 1
ATOM 8249 N N . ILE A 1 1070 ? -30.111 -31.549 -9.360 1.00 84.62 1070 ILE A N 1
ATOM 8250 C CA . ILE A 1 1070 ? -30.764 -32.359 -8.337 1.00 84.62 1070 ILE A CA 1
ATOM 8251 C C . ILE A 1 1070 ? -31.874 -33.229 -8.957 1.00 84.62 1070 ILE A C 1
ATOM 8253 O O . ILE A 1 1070 ? -31.969 -34.399 -8.583 1.00 84.62 1070 ILE A O 1
ATOM 8257 N N . THR A 1 1071 ? -32.644 -32.733 -9.937 1.00 76.50 1071 THR A N 1
ATOM 8258 C CA . THR A 1 1071 ? -33.807 -33.436 -10.515 1.00 76.50 1071 THR A CA 1
ATOM 8259 C C . THR A 1 1071 ? -33.507 -34.323 -11.732 1.00 76.50 1071 THR A C 1
ATOM 8261 O O . THR A 1 1071 ? -34.044 -35.430 -11.799 1.00 76.50 1071 THR A O 1
ATOM 8264 N N . ASP A 1 1072 ? -32.647 -33.910 -12.673 1.00 61.84 1072 ASP A N 1
ATOM 8265 C CA . ASP A 1 1072 ? -32.339 -34.642 -13.920 1.00 61.84 1072 ASP A CA 1
ATOM 8266 C C . ASP A 1 1072 ? -31.357 -35.797 -13.673 1.00 61.84 1072 ASP A C 1
ATOM 8268 O O . ASP A 1 1072 ? -30.196 -35.809 -14.076 1.00 61.84 1072 ASP A O 1
ATOM 8272 N N . SER A 1 1073 ? -31.852 -36.826 -12.997 1.00 43.56 1073 SER A N 1
ATOM 8273 C CA . SER A 1 1073 ? -31.070 -37.967 -12.512 1.00 43.56 1073 SER A CA 1
ATOM 8274 C C . SER A 1 1073 ? -30.845 -39.076 -13.560 1.00 43.56 1073 SER A C 1
ATOM 8276 O O . SER A 1 1073 ? -30.556 -40.203 -13.173 1.00 43.56 1073 SER A O 1
ATOM 8278 N N . GLY A 1 1074 ? -31.010 -38.826 -14.872 1.00 41.50 1074 GLY A N 1
ATOM 8279 C CA . GLY A 1 1074 ? -31.201 -39.942 -15.821 1.00 41.50 1074 GLY A CA 1
ATOM 8280 C C . GLY A 1 1074 ? -30.655 -39.872 -17.253 1.00 41.50 1074 GLY A C 1
ATOM 8281 O O . GLY A 1 1074 ? -30.788 -40.877 -17.943 1.00 41.50 1074 GLY A O 1
ATOM 8282 N N . LYS A 1 1075 ? -30.069 -38.770 -17.752 1.00 37.66 1075 LYS A N 1
ATOM 8283 C CA . LYS A 1 1075 ? -29.708 -38.680 -19.195 1.00 37.66 1075 LYS A CA 1
ATOM 8284 C C . LYS A 1 1075 ? -28.307 -38.164 -19.559 1.00 37.66 1075 LYS A C 1
ATOM 8286 O O . LYS A 1 1075 ? -27.981 -38.155 -20.738 1.00 37.66 1075 LYS A O 1
ATOM 8291 N N . LEU A 1 1076 ? -27.460 -37.774 -18.605 1.00 38.97 1076 LEU A N 1
ATOM 8292 C CA . LEU A 1 1076 ? -26.232 -37.007 -18.902 1.00 38.97 1076 LEU A CA 1
ATOM 8293 C C . LEU A 1 1076 ? -24.907 -37.807 -18.917 1.00 38.97 1076 LEU A C 1
ATOM 8295 O O . LEU A 1 1076 ? -23.849 -37.199 -18.990 1.00 38.97 1076 LEU A O 1
ATOM 8299 N N . ARG A 1 1077 ? -24.918 -39.151 -18.866 1.00 38.41 1077 ARG A N 1
ATOM 8300 C CA . ARG A 1 1077 ? -23.688 -39.985 -18.929 1.00 38.41 1077 ARG A CA 1
ATOM 8301 C C . ARG A 1 1077 ? -23.709 -41.058 -20.031 1.00 38.41 1077 ARG A C 1
ATOM 8303 O O . ARG A 1 1077 ? -23.316 -42.198 -19.801 1.00 38.41 1077 ARG A O 1
ATOM 8310 N N . SER A 1 1078 ? -24.173 -40.708 -21.227 1.00 31.66 1078 SER A N 1
ATOM 8311 C CA . SER A 1 1078 ? -23.944 -41.510 -22.438 1.00 31.66 1078 SER A CA 1
ATOM 8312 C C . SER A 1 1078 ? -23.528 -40.588 -23.582 1.00 31.66 1078 SER A C 1
ATOM 8314 O O . SER A 1 1078 ? -24.383 -39.964 -24.212 1.00 31.66 1078 SER A O 1
ATOM 8316 N N . GLY A 1 1079 ? -22.222 -40.492 -23.806 1.00 29.19 1079 GLY A N 1
ATOM 8317 C CA . GLY A 1 1079 ? -21.582 -39.708 -24.858 1.00 29.19 1079 GLY A CA 1
ATOM 8318 C C . GLY A 1 1079 ? -20.083 -39.827 -24.715 1.00 29.19 1079 GLY A C 1
ATOM 8319 O O . GLY A 1 1079 ? -19.575 -39.195 -23.768 1.00 29.19 1079 GLY A O 1
#

Sequence (1079 aa):
MGSDRLEFSMSTEKREFSMAKHPEKLHVGYGTAAGNNSLRVGREAAQEALHAIPGSFPTAVLVFASVKYNLVEVLHGIHEVITNAPVLGATTAGEICNAPQKESVVVIVLASPYLRVRVGVGQGVSRDWRQAVNESVSAPDLAPLFSPADSRIWQELTLQGKSVFALLFSPGNTKTADSRSFEILEELKRLSLGRIRIVGGSAADDWRLETNYVLWGKRAYPDSMLLAVFETQLRFGIAMAHGFHPTSRRATVTRCGNHQVLELDGQPAAEIYSRLQGTSSEALAGKHLKLTTGQPLGTPMGWGEYSINMASFFTAAGGVRLAQPVAEGTTLTIMEANQEELIAAGGEAARKALLRHTITDPGLVLVFVCALRSPLLGDRNREVIDTIKDLVKPAPVVGFYSFGEQGLADNGTNQHNNYVISMLVLSRQLSYGAQVSLENERLRGDLLTTRDQLQRLLSCSPAVIYSCKPSGNYDTTYISENVTKQLGYEPREITENPKFFGLHIHPDDCPRIFAMANGLPEKGFLSVEYRFRHKNGSWRWIRDDLTLIRDAQGQPLEIIGYMLDVTERREAQELLKDNEQFLQDIFDSIPDVLDILALDLTIIRTNQAGRRFNKQPSLGRKCYEVYHSREVPCELCPVQQTIRTGKASRGTVAIHVAGAGDRFLEIRSFPMMNRTSGQLAAVIAHVRDVTEYRRAQDERLQCSKLESLATLAGGIAHDFNNILTAILGNIGLVLLQEVIKSEVQDRLMQAQQACFQAQTLARQLLTFAKGGAPIKRIVCLAKLLKESVTLTLSGSNTLCDLSIPAELWAVEADAGQLGQAFSNLLMNADQAMPEGGVVKVAAENLIVQAKSALALPGGKYVKLTFTDQGIGISPKYLNKIFDPYFSTRHKGSGLGLTTAYAIIKNHAGIIQVDSQVGIGTTFTVYLPATEKETVQDEPRSVESIRGQGKILVMDDEKMVRDVLGRMLMQLGYTVELVCEGSQVLERFVQAKKSGSPFDAVILDLTIPGGLGGKSTIRELLKIDPQVKAIVSSGYYDDPVMANYQDYGFCEVIAKPYRITELGEIVRRVITDSGKLRSG

Secondary structure (DSSP, 8-state):
--------------------SS----EEEEEEE-SS-HHHHHHHHHHHHHHTSTTPPPSEEEEEE-TTS-HHHHHHHHHHH--SS-EEEEE-SSEEESSEESS-EEEEEEE-TTEEEEEEEEE-HHHHHHHHHHHHHTSTTTGGGG-TT--HHHHHHHHTT-EEEEEEEEE---SS----HHHHHHHHHHHTTT-SEEEEEEE--SS--S--EEEETTEEEESEEEEEEEEESEEEEEEEE---EEEEEEEEEEEEETTEEEEETTEEHHHHHHHHTTS-HHHHTTS-HHHHH---EEEE-GGG-EEEE-EEEE-TTS-EEESS---TTPEEEEEE--HHHHHHHHHHHHHHHHHTTT-SSEEEEEEEEEGGGHHHHGGGHHHHHHHHHHHHTTS-EEEEEEEEEEEE-TTS-EEEESS-EEEEEEEEEEPHHHHHHHHHHHHHHHHHHHHHHHHHHHHH-SSEEEEE-SSSS--EEEE-TTHHHHHS--HHHHHT-TTHHHHHB-TTTHHHHHHHHTTHHHHSEEEEEEEEE-TTS-EEEEEEEEEEEE-TTS-EEEEEEEEEE-HHHHHHHHHHHHHHHHHHHHHHS-SSEEEEE-TTSBEEEE-HHHHHHSSS--TTSBHHHHHH--SS--TT-HHHHHHHHSS-EEEEEEEEETTTEEEEEEEEEEEEE-TTTSSEEEEEEEEEE-HHHHHHHHHHHHHHHHHHHHHHHHHHHHHHHHHHHHHHHHHHHHHTSS---HHHHHHHHHHHHHHHHHHHHHHHHHHHHH------EEE-HHHHHHHHHHHHHTT-SEEEEEE--TTPPEEEE-HHHHHHHHHHHHHHHHHT-TT-EEEEEEEEEEEEPTT-SSS--SEEEEEEEEE--SS---HHHHTTTTSTT--SSTT--S-HHHHHHHHHHHTT-EEEEEEETTTEEEEEEEEEEE-SPP---------------EEEEE-SSHHHHHHHHHHHHHTT-EEEEESSHHHHHHHHHHHHHTT---SEEEEES--TTS--HHHHHHHHHHH-TT--EEEEES-TT-HHHHSGGGGT-SEEEESSPPHHHHHHHHHHHHH--SSSS--

Solvent-accessible surface area (backbone atoms only — not comparable to full-atom values): 56723 Å² total; per-residue (Å²): 140,86,80,88,74,84,77,82,78,81,77,87,70,88,72,84,73,79,86,61,96,67,77,77,51,51,43,64,14,54,22,68,27,66,79,89,50,34,36,59,29,23,28,52,6,33,47,45,7,50,67,65,35,76,95,59,66,50,46,34,30,42,37,35,33,34,65,91,42,55,59,47,40,20,34,48,20,26,45,76,68,52,78,77,46,59,35,34,38,32,21,19,52,25,38,31,66,74,43,80,43,71,73,34,34,39,27,35,33,38,23,28,90,46,47,46,73,42,73,21,63,11,55,47,37,75,81,39,46,67,58,12,51,51,50,18,43,60,30,83,84,41,30,64,72,48,36,81,86,53,59,60,66,61,52,52,32,51,64,58,15,37,48,56,38,29,44,40,37,28,38,38,58,33,82,88,37,73,53,54,48,58,63,52,49,54,51,52,33,63,36,30,71,59,66,58,50,47,34,32,27,15,14,25,24,79,81,72,33,74,65,34,28,25,32,48,60,69,42,65,36,60,46,16,31,34,42,38,39,35,44,22,26,43,34,58,15,58,10,45,29,50,34,61,46,80,51,94,47,63,46,34,28,63,34,59,56,67,42,30,35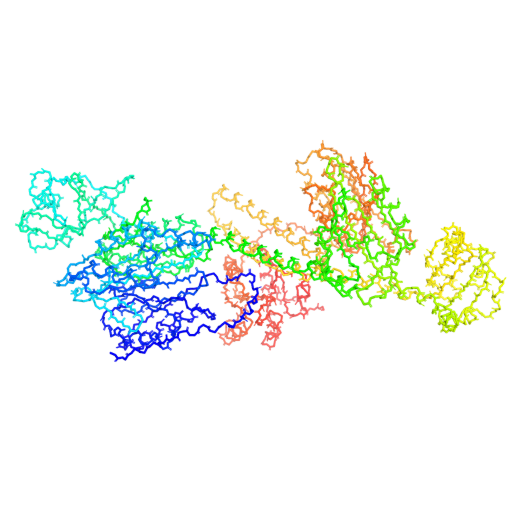,38,18,29,74,80,38,51,18,30,54,50,51,19,52,68,71,74,48,53,44,77,81,46,57,96,39,54,39,40,85,71,67,73,52,42,34,27,38,74,47,76,96,83,41,65,49,43,40,45,47,44,38,72,42,99,82,40,9,35,28,34,77,55,66,68,61,64,74,41,52,41,23,42,30,47,65,58,59,67,42,47,30,48,16,34,34,49,17,47,52,49,11,32,57,74,57,67,55,86,50,49,41,34,32,44,38,27,34,26,50,77,43,41,80,75,37,52,90,53,48,54,53,25,50,48,44,32,40,72,74,40,63,91,23,54,41,33,42,32,24,22,44,56,28,25,14,23,48,92,90,64,47,74,42,66,30,47,59,32,34,17,37,38,35,38,27,43,43,65,26,71,52,21,54,53,30,53,50,52,54,50,54,52,52,53,52,52,53,51,50,55,49,52,52,49,54,45,43,69,39,83,47,34,42,35,30,22,43,66,63,89,71,45,41,40,77,43,60,35,66,28,33,33,78,78,40,58,44,55,53,62,69,44,51,76,32,64,59,42,67,80,73,35,42,37,78,91,45,44,71,60,50,56,60,54,57,72,47,31,90,81,65,37,51,51,75,50,77,43,45,33,56,29,70,91,70,51,78,39,40,29,38,39,42,36,36,55,41,54,47,100,84,70,46,79,60,33,28,45,32,36,38,31,80,47,53,67,62,62,58,53,61,68,55,56,71,66,50,62,68,59,54,57,64,57,56,47,74,42,82,54,27,38,32,32,22,41,86,86,44,28,30,75,43,64,27,58,29,42,61,68,76,38,99,62,95,56,78,76,36,50,55,37,47,75,78,65,75,36,98,60,77,67,94,88,36,28,58,60,49,10,55,78,67,50,36,70,22,65,40,72,46,77,45,80,43,95,94,72,54,78,45,35,33,38,34,41,13,38,39,41,48,34,86,83,74,74,44,62,61,29,32,36,39,35,45,39,83,37,57,70,58,58,65,58,48,63,62,48,59,58,51,54,62,38,56,62,45,16,61,60,34,47,62,56,33,38,56,50,26,52,56,48,23,42,53,46,35,53,50,52,58,58,72,69,49,97,82,67,60,66,73,59,49,53,52,47,50,52,53,46,50,53,51,51,50,52,49,48,54,42,45,53,51,30,47,61,17,53,59,46,75,65,73,59,40,62,35,63,56,72,59,48,52,52,53,30,50,55,67,66,44,63,91,52,73,46,46,76,48,77,45,70,60,95,82,62,66,29,29,62,33,32,65,68,56,51,39,50,29,51,32,34,54,51,51,53,38,46,67,41,26,84,90,31,48,54,38,39,36,38,46,46,73,42,81,42,51,80,81,49,94,57,100,54,74,50,43,52,28,37,38,35,39,44,33,27,63,18,54,37,46,55,77,93,42,65,91,41,53,57,38,77,61,44,55,98,50,100,86,54,80,19,43,50,51,23,42,24,52,52,49,38,46,75,52,72,22,50,77,47,77,50,56,39,66,73,58,11,36,35,40,40,36,37,34,51,42,42,90,64,76,64,76,76,80,66,86,74,76,91,67,80,58,63,48,77,52,35,35,38,38,33,31,62,53,63,62,53,40,52,48,52,47,50,48,43,43,76,30,48,30,48,71,46,82,40,59,41,28,66,55,49,54,53,51,53,53,50,24,54,74,70,75,56,57,66,55,32,33,40,28,28,48,78,37,92,97,55,51,20,28,72,61,35,43,53,57,46,39,76,77,35,82,77,60,41,29,30,41,29,36,52,52,82,58,38,70,58,60,74,44,26,58,85,65,58,27,75,48,70,48,58,49,49,60,48,71,68,61,53,29,51,52,53,45,46,66,61,66,65,81,80,77,90,88,80,130

Radius of gyration: 43.6 Å; Cα contacts (8 Å, |Δi|>4): 2225; chains: 1; bounding box: 95×78×130 Å

Organism: Desulfobacca acetoxidans (strain ATCC 700848 / DSM 11109 / ASRB2) (NCBI:txid880072)

Mean predicted aligned error: 21.39 Å

Foldseek 3Di:
DDDPDPDPDPDPDPDPPDDDVDAQQKFKFKAKADDDALLVQLQRGLVRRAVSPPPFQFQAKEKEAAPVHPLLSSLNSNCVRHVPYKYWYKYFLFWDWLFTHPRMMMMMTMGGPFKHKDKFKFADCQPPVPNRLCRTCVPVVRVQQLAPVDCPVVVVLLLLLKAKEKEKEFADAAPVGHTPLFVSQVVSCVSNVQRYFYWYFYHDHNPNRHWIFIDTRSDTGINMMMMMMMIGQFDKFKFKFQLKDFDPLKWFQADADWQKRQDTNNHGALQSVQVSLVHGSVVQAPHQNCVVSVWWKWWDDPPRDTFTKGFGHQDPSSITGISGDDDGRIMITTIDHALVSLLCRLLVRLVNTCPVQVAPAFAAKEKEAAPSCCVRNPPNPRSSSVSNCVVRPPHIYTYHHHAQIWGAYSVRGIDTGGSMMIIMTTGSHGHPSNVVSVVVVVVVVVVVVVVVVVLVVQLPDLKWKWKFALDDLRQTPDIRQVCCVNQVDGRCVRNVDSCVQVVFFDPVCNVVVVVQSVCCLPPQKDWDWGWGAGPVGDTFTKIKIKGFDADPVRHGDMIMMIIHGCRVVVVVVVVVVVVVVVVVVVQQVDLFWKFKAFLVQATCDIHPNVVVVFPDDRHRDHPCCGPQVDPDDDPPDQQNVCSVVVAWGWDWDWHQDVPPGIWIKIWTKGFPQPPPPSHGGIIMITIDGCRPPVVPPVVVVVVVVLQVLLVVLVVVLQVLLLVLLLLLLVLQVVLPDPDDDVVVVVVSVVSNVVSVVSNLVSVLSNCLRNVFQWPWDWDDVVVLLVVLCCVQCPPALEAEAEAEDPDFFIAGGRSSLQSLLSSLLVNVQRVLCNVYFYKYKYKDKDQADCDDPPPAHGAIKMKIKIKHQGQKDDPVCQVPLLPACDDPDPPDSSCSNVSSQSRLVSQVKHKDKDIDGNGIIMIMIIGGGDPDDHPPPDVPDDDQLADEWEEEEEDQDPSSQVSLCVLNVVSHYHYDYDHALVVVLVVQVVCVVVVRHGLEYEFEADDPPGHGDLNSLVVVCVVPVLHAYEYEGQDCRPPCQVPVVVSPHPHYDYGSDDSSVSSVGSCCSNPVSDDDPDD

Nearest PDB structures (foldseek):
  3h9w-assembly1_A-2  TM=8.957E-01  e=4.540E-07  Marinobacter nauticus VT8
  8js5-assembly1_B  TM=3.963E-01  e=1.156E-11  Bradyrhizobium diazoefficiens USDA 110
  8phx-assembly1_A  TM=9.051E-01  e=1.296E-05  Candida albicans SC5314
  1oxk-assembly1_B  TM=8.784E-01  e=3.506E-05  Saccharomyces cerevisiae
  9bkv-assembly1_B  TM=1.821E-01  e=1.220E-10  Escherichia coli

pLDDT: mean 81.94, std 15.57, range [22.72, 98.12]

InterPro domains:
  IPR000014 PAS domain [PS50112] (450-509)
  IPR000014 PAS domain [SM00091] (452-522)
  IPR000014 PAS domain [SM00091] (581-644)
  IPR000014 PAS domain [TIGR00229] (453-575)
  IPR000014 PAS domain [cd00130] (477-566)
  IPR000700 PAS-associated, C-terminal [PS50113] (526-578)
  IPR001610 PAC motif [SM00086] (527-569)
  IPR001610 PAC motif [SM00086] (650-693)
  IPR001789 Signal transduction response regulator, receiver domain [PF00072] (951-1066)
  IPR001789 Signal transduction response regulator, receiver domain [PS50110] (950-1070)
  IPR001789 Signal transduction response regulator, receiver domain [SM00448] (949-1066)
  IPR003594 Histidine kinase/HSP90-like ATPase domain [PF02518] (814-930)
  IPR003594 Histidine kinase/HSP90-like ATPase domain [SM00387] (813-931)
  IPR003661 Signal transduction histidine kinase, dimerisation/phosphoacceptor domain [cd00082] (706-770)
  IPR004358 Signal transduction histidine kinase-related protein, C-terminal [PR00344] (862-876)
  IPR004358 Signal transduction histidine kinase-related protein, C-terminal [PR00344] (880-890)
  IPR004358 Signal transduction histidine kinase-related protein, C-terminal [PR00344] (891-909)
  IPR004358 Signal transduction histidine kinase-related protein, C-terminal [PR00344] (915-928)
  IPR005467 Histidine kinase domain [PS50109] (715-931)
  IPR011006 CheY-like superfamily [SSF52172] (950-1070)

=== Feature glossary ===
The record interleaves many kinds of information about one protein. Here is each kind framed as the question it answers.

Q: What known structures does this most resemble?
A: Structural nearest neighbors (via Foldseek easy-search vs the PDB). Reported per hit: target PDB id, E-value, and alignment TM-score. A TM-score above ~0.5 is the conventional threshold for 'same fold'.

Q: Where is each backbone atom in 3D?
A: The mmCIF table is the protein's shape written out atom by atom. For each backbone N, Cα, C, and carbonyl O, it records an (x, y, z) coordinate triple in Å plus the residue type, chain letter, and residue number.

Q: What are the backbone torsion angles?
A: The φ/ψ torsion pair specifies the backbone conformation at each residue. φ rotates about the N–Cα bond, ψ about the Cα–C bond. Steric clashes forbid most of the (φ, ψ) plane — the allowed regions (α-helix basin, β-sheet basin, left-handed helix) are the Ramachandran-allowed regions.

Q: Which residues are buried vs exposed?
A: Solvent-accessible surface area (SASA) is the area in Å² traced out by the centre of a 1.4 Å probe sphere (a water molecule) rolled over the protein's van der Waals surface (Shrake–Rupley / Lee–Richards construction). Buried residues have near-zero SASA; fully exposed residues can exceed 200 Å². The total SASA scales roughly with the number of surface residues.

Q: How confident is the AlphaFold model at each residue?
A: pLDDT is the predicted lDDT-Cα score: AlphaFold's confidence that the local environment of each residue (all inter-atomic distances within 15 Å) is correctly placed. It is a per-residue number between 0 and 100, with higher meaning more reliable.

Q: What does the local fold look like, residue by residue?
A: 3Di is Foldseek's structural alphabet. Each residue is assigned one of twenty discrete states based on how its Cα sits relative to its spatial (not sequential) neighbors. Aligning 3Di strings finds structural homologs roughly as well as full 3D superposition, but orders of magnitude faster.

Q: How big and how compact is the whole molecule?
A: Radius of gyration (Rg) is the root-mean-square distance of Cα atoms from their centroid — a single number for overall size and compactness. A globular domain of N residues has Rg ≈ 2.2·N^0.38 Å; an extended or disordered chain has a much larger Rg. The Cα contact count is the number of residue pairs whose Cα atoms are within 8 Å and are more than four positions apart in sequence — a standard proxy for tertiary packing density. The bounding box is the smallest axis-aligned box enclosing all Cα atoms.

Q: Which residues are in helices, strands, or loops?
A: DSSP 8-state secondary structure assigns each residue one of H (α-helix), G (3₁₀-helix), I (π-helix), E (extended β-strand), B (isolated β-bridge), T (hydrogen-bonded turn), S (bend), or '-' (coil). The assignment is computed from backbone hydrogen-bond geometry via the Kabsch–Sander algorithm.

Q: How mobile is each atom in the crystal?
A: Crystallographic B-factors measure how much each atom's electron density is smeared out, in Å². They rise in mobile loops and surface residues and fall in the buried interior. In AlphaFold models this column is repurposed to hold pLDDT instead.

Q: What if only a Cα trace is available?
A: P-SEA three-state annotation labels each residue as helix, strand, or coil based purely on the geometry of the Cα trace. It serves as a fallback when the full backbone (and thus DSSP) is unavailable.

Q: What family and function is it annotated with?
A: Database cross-references. InterPro integrates a dozen domain/family signature databases into unified entries with residue-range hits. GO terms attach function/process/location labels with evidence codes. CATH codes position the fold in a four-level structural taxonomy. Organism is the NCBI-taxonomy species name.

Q: Are the domains correctly placed relative to each other?
A: Predicted Aligned Error (PAE) is an AlphaFold confidence matrix: entry (i, j) is the expected error in the position of residue j, in ångströms, when the prediction is superimposed on the true structure at residue i. Low PAE within a block of residues means that block is internally rigid and well-predicted; high PAE between two blocks means their relative placement is uncertain even if each block individually is confident.

Q: What do the diagnostic plots show?
A: Three diagnostic plots accompany the record. The Cα contact map visualizes the tertiary structure as a 2D adjacency matrix (8 Å cutoff, sequence-local contacts suppressed). The Ramachandran plot shows the distribution of backbone (φ, ψ) torsions, with points in the α and β basins reflecting secondary structure content. The PAE plot shows AlphaFold's inter-residue confidence as a color matrix.

Q: What is the amino-acid chain?
A: Primary structure: the covalent order of the twenty standard amino acids along the backbone. Two proteins with the same sequence will (almost always) fold to the same structure; two with 30% identity often share a fold but not the details.

Q: What do the rendered images show?
A: The six renders are orthographic views along the three Cartesian axes in both directions. Representation (cartoon, sticks, or surface) and color scheme (sequence-rainbow or by-chain) vary across proteins so the training set covers all the common visualization conventions.